Protein AF-A0A3M8DD47-F1 (afdb_monomer)

Radius of gyration: 40.88 Å; Cα contacts (8 Å, |Δi|>4): 1647; chains: 1; bounding box: 96×130×109 Å

Structure (mmCIF, N/CA/C/O backbone):
data_AF-A0A3M8DD47-F1
#
_entry.id   AF-A0A3M8DD47-F1
#
loop_
_atom_site.group_PDB
_atom_site.id
_atom_site.type_symbol
_atom_site.label_atom_id
_atom_site.label_alt_id
_atom_site.label_comp_id
_atom_site.label_asym_id
_atom_site.label_entity_id
_atom_site.label_seq_id
_atom_site.pdbx_PDB_ins_code
_atom_site.Cartn_x
_atom_site.Cartn_y
_atom_site.Cartn_z
_atom_site.occupancy
_atom_site.B_iso_or_equiv
_atom_site.auth_seq_id
_atom_site.auth_comp_id
_atom_site.auth_asym_id
_atom_site.auth_atom_id
_atom_site.pdbx_PDB_model_num
ATOM 1 N N . MET A 1 1 ? 7.805 18.759 -51.324 1.00 33.53 1 MET A N 1
ATOM 2 C CA . MET A 1 1 ? 8.280 20.092 -51.745 1.00 33.53 1 MET A CA 1
ATOM 3 C C . MET A 1 1 ? 7.848 21.099 -50.693 1.00 33.53 1 MET A C 1
ATOM 5 O O . MET A 1 1 ? 6.656 21.301 -50.543 1.00 33.53 1 MET A O 1
ATOM 9 N N . ILE A 1 2 ? 8.783 21.669 -49.933 1.00 36.12 2 ILE A N 1
ATOM 10 C CA . ILE A 1 2 ? 8.555 22.835 -49.061 1.00 36.12 2 ILE A CA 1
ATOM 11 C C . ILE A 1 2 ? 9.792 23.713 -49.254 1.00 36.12 2 ILE A C 1
ATOM 13 O O . ILE A 1 2 ? 10.904 23.186 -49.202 1.00 36.12 2 ILE A O 1
ATOM 17 N N . ASN A 1 3 ? 9.620 25.009 -49.526 1.00 52.56 3 ASN A N 1
ATOM 18 C CA . ASN A 1 3 ? 10.763 25.912 -49.688 1.00 52.56 3 ASN A CA 1
ATOM 19 C C . ASN A 1 3 ? 11.548 25.991 -48.362 1.00 52.56 3 ASN A C 1
ATOM 21 O O . ASN A 1 3 ? 10.943 25.994 -47.288 1.00 52.56 3 ASN A O 1
ATOM 25 N N . ASN A 1 4 ? 12.882 26.031 -48.416 1.00 62.16 4 ASN A N 1
ATOM 26 C CA . ASN A 1 4 ? 13.731 25.793 -47.240 1.00 62.16 4 ASN A CA 1
ATOM 27 C C . ASN A 1 4 ? 13.490 26.826 -46.113 1.00 62.16 4 ASN A C 1
ATOM 29 O O . ASN A 1 4 ? 13.631 26.506 -44.936 1.00 62.16 4 ASN A O 1
ATOM 33 N N . SER A 1 5 ? 13.033 28.034 -46.469 1.00 63.25 5 SER A N 1
ATOM 34 C CA . SER A 1 5 ? 12.582 29.060 -45.517 1.00 63.25 5 SER A CA 1
ATOM 35 C C . SER A 1 5 ? 11.346 28.623 -44.708 1.00 63.25 5 SER A C 1
ATOM 37 O O . SER A 1 5 ? 11.410 28.559 -43.480 1.00 63.25 5 SER A O 1
ATOM 39 N N . TYR A 1 6 ? 10.255 28.209 -45.371 1.00 74.81 6 TYR A N 1
ATOM 40 C CA . TYR A 1 6 ? 9.028 27.760 -44.694 1.00 74.81 6 TYR A CA 1
ATOM 41 C C . TYR A 1 6 ? 9.274 26.562 -43.772 1.00 74.81 6 TYR A C 1
ATOM 43 O O . TYR A 1 6 ? 8.704 26.491 -42.687 1.00 74.81 6 TYR A O 1
ATOM 51 N N . ARG A 1 7 ? 10.160 25.630 -44.156 1.00 79.50 7 ARG A N 1
ATOM 52 C CA . ARG A 1 7 ? 10.502 24.483 -43.298 1.00 79.50 7 ARG A CA 1
ATOM 53 C C . ARG A 1 7 ? 11.167 24.926 -41.989 1.00 79.50 7 ARG A C 1
ATOM 55 O O . ARG A 1 7 ? 10.826 24.388 -40.939 1.00 79.50 7 ARG A O 1
ATOM 62 N N . LYS A 1 8 ? 12.061 25.921 -42.038 1.00 80.62 8 LYS A N 1
ATOM 63 C CA . LYS A 1 8 ? 12.695 26.504 -40.843 1.00 80.62 8 LYS A CA 1
ATOM 64 C C . LYS A 1 8 ? 11.683 27.272 -39.980 1.00 80.62 8 LYS A C 1
ATOM 66 O O . LYS A 1 8 ? 11.722 27.137 -38.763 1.00 80.62 8 LYS A O 1
ATOM 71 N N . GLN A 1 9 ? 10.736 27.990 -40.590 1.00 84.00 9 GLN A N 1
ATOM 72 C CA . GLN A 1 9 ? 9.649 28.680 -39.875 1.00 84.00 9 GLN A CA 1
ATOM 73 C C . GLN A 1 9 ? 8.707 27.702 -39.149 1.00 84.00 9 GLN A C 1
ATOM 75 O O . GLN A 1 9 ? 8.463 27.863 -37.956 1.00 84.00 9 GLN A O 1
ATOM 80 N N . VAL A 1 10 ? 8.233 26.651 -39.831 1.00 86.69 10 VAL A N 1
ATOM 81 C CA . VAL A 1 10 ? 7.378 25.608 -39.230 1.00 86.69 10 VAL A CA 1
ATOM 82 C C . VAL A 1 10 ? 8.098 24.891 -38.086 1.00 86.69 10 VAL A C 1
ATOM 84 O O . VAL A 1 10 ? 7.497 24.635 -37.047 1.00 86.69 10 VAL A O 1
ATOM 87 N N . VAL A 1 11 ? 9.397 24.612 -38.231 1.00 88.69 11 VAL A N 1
ATOM 88 C CA . VAL A 1 11 ? 10.191 24.010 -37.152 1.00 88.69 11 VAL A CA 1
ATOM 89 C C . VAL A 1 11 ? 10.391 24.954 -35.970 1.00 88.69 11 VAL A C 1
ATOM 91 O O . VAL A 1 11 ? 10.273 24.506 -34.834 1.00 88.69 11 VAL A O 1
ATOM 94 N N . ALA A 1 12 ? 10.657 26.241 -36.203 1.00 86.75 12 ALA A N 1
ATOM 95 C CA . ALA A 1 12 ? 10.761 27.218 -35.122 1.00 86.75 12 ALA A CA 1
ATOM 96 C C . ALA A 1 12 ? 9.442 27.325 -34.335 1.00 86.75 12 ALA A C 1
ATOM 98 O O . ALA A 1 12 ? 9.468 27.372 -33.107 1.00 86.75 12 ALA A O 1
ATOM 99 N N . LEU A 1 13 ? 8.296 27.274 -35.026 1.00 89.94 13 LEU A N 1
ATOM 100 C CA . LEU A 1 13 ? 6.970 27.255 -34.405 1.00 89.94 13 LEU A CA 1
ATOM 101 C C . LEU A 1 13 ? 6.729 25.963 -33.606 1.00 89.94 13 LEU A C 1
ATOM 103 O O . LEU A 1 13 ? 6.280 26.040 -32.467 1.00 89.94 13 LEU A O 1
ATOM 107 N N . LEU A 1 14 ? 7.086 24.789 -34.142 1.00 89.94 14 LEU A N 1
ATOM 108 C CA . LEU A 1 14 ? 7.002 23.515 -33.409 1.00 89.94 14 LEU A CA 1
ATOM 109 C C . LEU A 1 14 ? 7.911 23.493 -32.169 1.00 89.94 14 LEU A C 1
ATOM 111 O O . LEU A 1 14 ? 7.486 23.039 -31.111 1.00 89.94 14 LEU A O 1
ATOM 115 N N . ALA A 1 15 ? 9.138 24.008 -32.271 1.00 90.19 15 ALA A N 1
ATOM 116 C CA . ALA A 1 15 ? 10.050 24.110 -31.135 1.00 90.19 15 ALA A CA 1
ATOM 117 C C . ALA A 1 15 ? 9.512 25.073 -30.062 1.00 90.19 15 ALA A C 1
ATOM 119 O O . ALA A 1 15 ? 9.506 24.734 -28.882 1.00 90.19 15 ALA A O 1
ATOM 120 N N . LEU A 1 16 ? 8.990 26.237 -30.467 1.00 92.38 16 LEU A N 1
ATOM 121 C CA . LEU A 1 16 ? 8.336 27.186 -29.564 1.00 92.38 16 LEU A CA 1
ATOM 122 C C . LEU A 1 16 ? 7.110 26.563 -28.876 1.00 92.38 16 LEU A C 1
ATOM 124 O O . LEU A 1 16 ? 6.945 26.719 -27.671 1.00 92.38 16 LEU A O 1
ATOM 128 N N . LEU A 1 17 ? 6.288 25.815 -29.615 1.00 92.06 17 LEU A N 1
ATOM 129 C CA . LEU A 1 17 ? 5.119 25.114 -29.083 1.00 92.06 17 LEU A CA 1
ATOM 130 C C . LEU A 1 17 ? 5.512 24.053 -28.042 1.00 92.06 17 LEU A C 1
ATOM 132 O O . LEU A 1 17 ? 4.901 24.008 -26.980 1.00 92.06 17 LEU A O 1
ATOM 136 N N . LEU A 1 18 ? 6.564 23.262 -28.282 1.00 92.75 18 LEU A N 1
ATOM 137 C CA . LEU A 1 18 ? 7.084 22.303 -27.295 1.00 92.75 18 LEU A CA 1
ATOM 138 C C . LEU A 1 18 ? 7.678 22.994 -26.051 1.00 92.75 18 LEU A C 1
ATOM 140 O O . LEU A 1 18 ? 7.532 22.476 -24.946 1.00 92.75 18 LEU A O 1
ATOM 144 N N . ILE A 1 19 ? 8.295 24.174 -26.198 1.00 92.19 19 ILE A N 1
ATOM 145 C CA . ILE A 1 19 ? 8.774 24.987 -25.063 1.00 92.19 19 ILE A CA 1
ATOM 146 C C . ILE A 1 19 ? 7.594 25.519 -24.236 1.00 92.19 19 ILE A C 1
ATOM 148 O O . ILE A 1 19 ? 7.592 25.384 -23.014 1.00 92.19 19 ILE A O 1
ATOM 152 N N . VAL A 1 20 ? 6.567 26.082 -24.882 1.00 92.12 20 VAL A N 1
ATOM 153 C CA . VAL A 1 20 ? 5.368 26.605 -24.202 1.00 92.12 20 VAL A CA 1
ATOM 154 C C . VAL A 1 20 ? 4.580 25.482 -23.524 1.00 92.12 20 VAL A C 1
ATOM 156 O O . VAL A 1 20 ? 4.167 25.648 -22.376 1.00 92.12 20 VAL A O 1
ATOM 159 N N . LEU A 1 21 ? 4.426 24.324 -24.176 1.00 90.69 21 LEU A N 1
ATOM 160 C CA . LEU A 1 21 ? 3.847 23.121 -23.568 1.00 90.69 21 LEU A CA 1
ATOM 161 C C . LEU A 1 21 ? 4.678 22.634 -22.375 1.00 90.69 21 LEU A C 1
ATOM 163 O O . LEU A 1 21 ? 4.106 22.341 -21.334 1.00 90.69 21 LEU A O 1
ATOM 167 N N . GLY A 1 22 ? 6.010 22.628 -22.469 1.00 88.88 22 GLY A N 1
ATOM 168 C CA . GLY A 1 22 ? 6.880 22.252 -21.353 1.00 88.88 22 GLY A CA 1
ATOM 169 C C . GLY A 1 22 ? 6.760 23.179 -20.139 1.00 88.88 22 GLY A C 1
ATOM 170 O O . GLY A 1 22 ? 6.623 22.705 -19.014 1.00 88.88 22 GLY A O 1
ATOM 171 N N . ILE A 1 23 ? 6.755 24.499 -20.354 1.00 88.31 23 ILE A N 1
ATOM 172 C CA . ILE A 1 23 ? 6.635 25.507 -19.284 1.00 88.31 23 ILE A CA 1
ATOM 173 C C . ILE A 1 23 ? 5.246 25.461 -18.627 1.00 88.31 23 ILE A C 1
ATOM 175 O O . ILE A 1 23 ? 5.124 25.533 -17.400 1.00 88.31 23 ILE A O 1
ATOM 179 N N . THR A 1 24 ? 4.186 25.319 -19.427 1.00 88.50 24 THR A N 1
ATOM 180 C CA . THR A 1 24 ? 2.813 25.203 -18.912 1.00 88.50 24 THR A CA 1
ATOM 181 C C . THR A 1 24 ? 2.582 23.871 -18.197 1.00 88.50 24 THR A C 1
ATOM 183 O O . THR A 1 24 ? 2.010 23.879 -17.109 1.00 88.50 24 THR A O 1
ATOM 186 N N . ALA A 1 25 ? 3.100 22.755 -18.718 1.00 87.31 25 ALA A N 1
ATOM 187 C CA . ALA A 1 25 ? 3.030 21.446 -18.071 1.00 87.31 25 ALA A CA 1
ATOM 188 C C . ALA A 1 25 ? 3.824 21.394 -16.760 1.00 87.31 25 ALA A C 1
ATOM 190 O O . ALA A 1 25 ? 3.268 20.993 -15.746 1.00 87.31 25 ALA A O 1
ATOM 191 N N . TYR A 1 26 ? 5.063 21.896 -16.714 1.00 82.62 26 TYR A N 1
ATOM 192 C CA . TYR A 1 26 ? 5.815 22.045 -15.455 1.00 82.62 26 TYR A CA 1
ATOM 193 C C . TYR A 1 26 ? 4.997 22.809 -14.392 1.00 82.62 26 TYR A C 1
ATOM 195 O O . TYR A 1 26 ? 4.944 22.443 -13.215 1.00 82.62 26 TYR A O 1
ATOM 203 N N . SER A 1 27 ? 4.257 23.830 -14.829 1.00 80.06 27 SER A N 1
ATOM 204 C CA . SER A 1 27 ? 3.396 24.629 -13.956 1.00 80.06 27 SER A CA 1
ATOM 205 C C . SER A 1 27 ? 2.097 23.920 -13.533 1.00 80.06 27 SER A C 1
ATOM 207 O O . SER A 1 27 ? 1.600 24.232 -12.451 1.00 80.06 27 SER A O 1
ATOM 209 N N . LYS A 1 28 ? 1.559 22.977 -14.329 1.00 82.38 28 LYS A N 1
ATOM 210 C CA . LYS A 1 28 ? 0.206 22.392 -14.167 1.00 82.38 28 LYS A CA 1
ATOM 211 C C . LYS A 1 28 ? 0.112 20.882 -13.910 1.00 82.38 28 LYS A C 1
ATOM 213 O O . LYS A 1 28 ? -0.930 20.449 -13.437 1.00 82.38 28 LYS A O 1
ATOM 218 N N . VAL A 1 29 ? 1.131 20.084 -14.219 1.00 82.44 29 VAL A N 1
ATOM 219 C CA . VAL A 1 29 ? 1.115 18.627 -13.994 1.00 82.44 29 VAL A CA 1
ATOM 220 C C . VAL A 1 29 ? 1.013 18.340 -12.491 1.00 82.44 29 VAL A C 1
ATOM 222 O O . VAL A 1 29 ? 1.758 18.922 -11.689 1.00 82.44 29 VAL A O 1
ATOM 225 N N . ALA A 1 30 ? 0.064 17.479 -12.117 1.00 75.19 30 ALA A N 1
ATOM 226 C CA . ALA A 1 30 ? -0.076 16.950 -10.762 1.00 75.19 30 ALA A CA 1
ATOM 227 C C . ALA A 1 30 ? 1.139 16.077 -10.412 1.00 75.19 30 ALA A C 1
ATOM 229 O O . ALA A 1 30 ? 1.758 15.491 -11.299 1.00 75.19 30 ALA A O 1
ATOM 230 N N . VAL A 1 31 ? 1.519 16.032 -9.136 1.00 74.94 31 VAL A N 1
ATOM 231 C CA . VAL A 1 31 ? 2.712 15.306 -8.674 1.00 74.94 31 VAL A CA 1
ATOM 232 C C . VAL A 1 31 ? 2.300 14.397 -7.531 1.00 74.94 31 VAL A C 1
ATOM 234 O O . VAL A 1 31 ? 1.967 14.888 -6.452 1.00 74.94 31 VAL A O 1
ATOM 237 N N . GLU A 1 32 ? 2.331 13.097 -7.793 1.00 70.19 32 GLU A N 1
ATOM 238 C CA . GLU A 1 32 ? 1.714 12.059 -6.968 1.00 70.19 32 GLU A CA 1
ATOM 239 C C . GLU A 1 32 ? 2.739 11.026 -6.495 1.00 70.19 32 GLU A C 1
ATOM 241 O O . GLU A 1 32 ? 3.833 10.887 -7.044 1.00 70.19 32 GLU A O 1
ATOM 246 N N . VAL A 1 33 ? 2.377 10.324 -5.423 1.00 60.78 33 VAL A N 1
ATOM 247 C CA . VAL A 1 33 ? 3.241 9.367 -4.719 1.00 60.78 33 VAL A CA 1
ATOM 248 C C . VAL A 1 33 ? 3.072 7.964 -5.305 1.00 60.78 33 VAL A C 1
ATOM 250 O O . VAL A 1 33 ? 4.035 7.361 -5.777 1.00 60.78 33 VAL A O 1
ATOM 253 N N . TYR A 1 34 ? 1.830 7.494 -5.363 1.00 59.38 34 TYR A N 1
ATOM 254 C CA . TYR A 1 34 ? 1.408 6.310 -6.104 1.00 59.38 34 TYR A CA 1
ATOM 255 C C . TYR A 1 34 ? 0.437 6.773 -7.201 1.00 59.38 34 TYR A C 1
ATOM 257 O O . TYR A 1 34 ? -0.247 7.773 -6.977 1.00 59.38 34 TYR A O 1
ATOM 265 N N . PRO A 1 35 ? 0.372 6.114 -8.374 1.00 58.75 35 PRO A N 1
ATOM 266 C CA 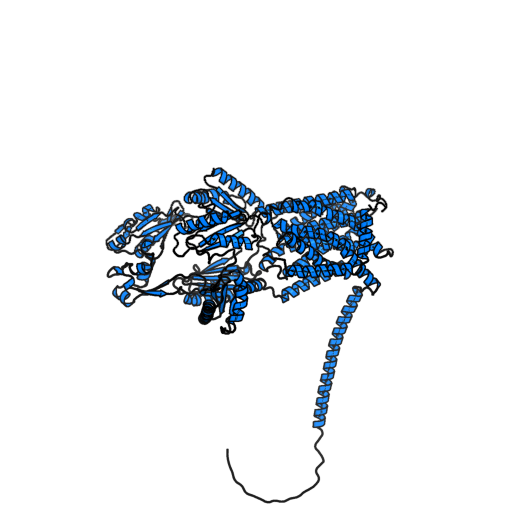. PRO A 1 35 ? -0.762 6.309 -9.271 1.00 58.75 35 PRO A CA 1
ATOM 267 C C . PRO A 1 35 ? -2.036 5.829 -8.570 1.00 58.75 35 PRO A C 1
ATOM 269 O O . PRO A 1 35 ? -1.993 4.819 -7.863 1.00 58.75 35 PRO A O 1
ATOM 272 N N . ASP A 1 36 ? -3.153 6.519 -8.778 1.00 56.50 36 ASP A N 1
ATOM 273 C CA . ASP A 1 36 ? -4.443 6.064 -8.261 1.00 56.50 36 ASP A CA 1
ATOM 274 C C . ASP A 1 36 ? -4.846 4.746 -8.945 1.00 56.50 36 ASP A C 1
ATOM 276 O O . ASP A 1 36 ? -4.889 4.652 -10.175 1.00 56.50 36 ASP A O 1
ATOM 280 N N . TYR A 1 37 ? -5.100 3.700 -8.152 1.00 59.66 37 TYR A N 1
ATOM 281 C CA . TYR A 1 37 ? -5.539 2.402 -8.659 1.00 59.66 37 TYR A CA 1
ATOM 282 C C . TYR A 1 37 ? -6.743 1.872 -7.874 1.00 59.66 37 TYR A C 1
ATOM 284 O O . TYR A 1 37 ? -6.684 1.514 -6.695 1.00 59.66 37 TYR A O 1
ATOM 292 N N . GLU A 1 38 ? -7.867 1.787 -8.582 1.00 56.56 38 GLU A N 1
ATOM 293 C CA . GLU A 1 38 ? -9.158 1.354 -8.060 1.00 56.56 38 GLU A CA 1
ATOM 294 C C . GLU A 1 38 ? -9.173 -0.144 -7.684 1.00 56.56 38 GLU A C 1
ATOM 296 O O . GLU A 1 38 ? -9.611 -1.000 -8.458 1.00 56.56 38 GLU A O 1
ATOM 301 N N . LEU A 1 39 ? -8.792 -0.493 -6.446 1.00 61.62 39 LEU A N 1
ATOM 302 C CA . LEU A 1 39 ? -9.168 -1.805 -5.904 1.00 61.62 39 LEU A CA 1
ATOM 303 C C . LEU A 1 39 ? -10.699 -1.912 -5.854 1.00 61.62 39 LEU A C 1
ATOM 305 O O . LEU A 1 39 ? -11.404 -1.025 -5.361 1.00 61.62 39 LEU A O 1
ATOM 309 N N . SER A 1 40 ? -11.217 -3.019 -6.377 1.00 72.62 40 SER A N 1
ATOM 310 C CA . SER A 1 40 ? -12.655 -3.298 -6.476 1.00 72.62 40 SER A CA 1
ATOM 311 C C . SER A 1 40 ? -13.158 -4.098 -5.267 1.00 72.62 40 SER A C 1
ATOM 313 O O . SER A 1 40 ? -13.950 -5.026 -5.410 1.00 72.62 40 SER A O 1
ATOM 315 N N . THR A 1 41 ? -12.662 -3.778 -4.069 1.00 81.62 41 THR A N 1
ATOM 316 C CA . THR A 1 41 ? -13.031 -4.461 -2.821 1.00 81.62 41 THR A CA 1
ATOM 317 C C . THR A 1 41 ? -14.111 -3.668 -2.084 1.00 81.62 41 THR A C 1
ATOM 319 O O . THR A 1 41 ? -14.035 -2.445 -1.981 1.00 81.62 41 THR A O 1
ATOM 322 N N . TYR A 1 42 ? -15.108 -4.354 -1.527 1.00 86.88 42 TYR A N 1
ATOM 323 C CA . TYR A 1 42 ? -16.236 -3.759 -0.808 1.00 86.88 42 TYR A CA 1
ATOM 324 C C . TYR A 1 42 ? -16.487 -4.510 0.500 1.00 86.88 42 TYR A C 1
ATOM 326 O O . TYR A 1 42 ? -16.353 -5.731 0.557 1.00 86.88 42 TYR A O 1
ATOM 334 N N . GLN A 1 43 ? -16.864 -3.788 1.554 1.00 89.56 43 GLN A N 1
ATOM 335 C CA . GLN A 1 43 ? -17.278 -4.366 2.832 1.00 89.56 43 GLN A CA 1
ATOM 336 C C . GLN A 1 43 ? -18.757 -4.064 3.053 1.00 89.56 43 GLN A C 1
ATOM 338 O O . GLN A 1 43 ? -19.171 -2.907 2.996 1.00 89.56 43 GLN A O 1
ATOM 343 N N . ILE A 1 44 ? -19.538 -5.108 3.306 1.00 92.06 44 ILE A N 1
ATOM 344 C CA . ILE A 1 44 ? -20.984 -5.078 3.514 1.00 92.06 44 ILE A CA 1
ATOM 345 C C . ILE A 1 44 ? -21.239 -5.619 4.922 1.00 92.06 44 ILE A C 1
ATOM 347 O O . ILE A 1 44 ? -20.665 -6.637 5.307 1.00 92.06 44 ILE A O 1
ATOM 351 N N . SER A 1 45 ? -22.073 -4.951 5.708 1.00 91.69 45 SER A N 1
ATOM 352 C CA . SER A 1 45 ? -22.414 -5.352 7.071 1.00 91.69 45 SER A CA 1
ATOM 353 C C . SER A 1 45 ? -23.915 -5.257 7.317 1.00 91.69 45 SER A C 1
ATOM 355 O O . SER A 1 45 ? -24.548 -4.265 6.967 1.00 91.69 45 SER A O 1
ATOM 357 N N . ALA A 1 46 ? -24.479 -6.288 7.941 1.00 91.00 46 ALA A N 1
ATOM 358 C CA . ALA A 1 46 ? -25.867 -6.333 8.378 1.00 91.00 46 ALA A CA 1
ATOM 359 C C . ALA A 1 46 ? -25.925 -6.584 9.890 1.00 91.00 46 ALA A C 1
ATOM 361 O O . ALA A 1 46 ? -25.292 -7.514 10.400 1.00 91.00 46 ALA A O 1
ATOM 362 N N . SER A 1 47 ? -26.688 -5.766 10.614 1.00 85.38 47 SER A N 1
ATOM 363 C CA . SER A 1 47 ? -27.032 -6.045 12.013 1.00 85.38 47 SER A CA 1
ATOM 364 C C . SER A 1 47 ? -28.112 -7.129 12.081 1.00 85.38 47 SER A C 1
ATOM 366 O O . SER A 1 47 ? -29.128 -7.031 11.404 1.00 85.38 47 SER A O 1
ATOM 368 N N . ALA A 1 48 ? -27.893 -8.155 12.905 1.00 77.06 48 ALA A N 1
ATOM 369 C CA . ALA A 1 48 ? -28.762 -9.326 13.065 1.00 77.06 48 ALA A CA 1
ATOM 370 C C . ALA A 1 48 ? -29.295 -9.417 14.510 1.00 77.06 48 ALA A C 1
ATOM 372 O O . ALA A 1 48 ? -29.207 -10.453 15.169 1.00 77.06 48 ALA A O 1
ATOM 373 N N . SER A 1 49 ? -29.757 -8.283 15.042 1.00 75.75 49 SER A N 1
ATOM 374 C CA . SER A 1 49 ? -30.079 -8.069 16.458 1.00 75.75 49 SER A CA 1
ATOM 375 C C . SER A 1 49 ? -30.999 -9.152 17.036 1.00 75.75 49 SER A C 1
ATOM 377 O O . SER A 1 49 ? -32.162 -9.258 16.661 1.00 75.75 49 SER A O 1
ATOM 379 N N . GLY A 1 50 ? -30.484 -9.935 17.989 1.00 72.75 50 GLY A N 1
ATOM 380 C CA . GLY A 1 50 ? -31.234 -10.999 18.667 1.00 72.75 50 GLY A CA 1
ATOM 381 C C . GLY A 1 50 ? -31.229 -12.369 17.978 1.00 72.75 50 GLY A C 1
ATOM 382 O O . GLY A 1 50 ? -31.805 -13.295 18.537 1.00 72.75 50 GLY A O 1
ATOM 383 N N . MET A 1 51 ? -30.569 -12.524 16.825 1.00 79.31 51 MET A N 1
ATOM 384 C CA . MET A 1 51 ? -30.397 -13.823 16.160 1.00 79.31 51 MET A CA 1
ATOM 385 C C . MET A 1 51 ? -29.156 -14.564 16.673 1.00 79.31 51 MET A C 1
ATOM 387 O O . MET A 1 51 ? -28.112 -13.954 16.934 1.00 79.31 51 MET A O 1
ATOM 391 N N . THR A 1 52 ? -29.259 -15.892 16.758 1.00 81.44 52 THR A N 1
ATOM 392 C CA . THR A 1 52 ? -28.100 -16.793 16.910 1.00 81.44 52 THR A CA 1
ATOM 393 C C . THR A 1 52 ? -27.182 -16.735 15.679 1.00 81.44 52 THR A C 1
ATOM 395 O O . THR A 1 52 ? -27.590 -16.243 14.624 1.00 81.44 52 THR A O 1
ATOM 398 N N . THR A 1 53 ? -25.940 -17.229 15.772 1.00 84.69 53 THR A N 1
ATOM 399 C CA . THR A 1 53 ? -25.029 -17.278 14.608 1.00 84.69 53 THR A CA 1
ATOM 400 C C . THR A 1 53 ? -25.623 -18.139 13.488 1.00 84.69 53 THR A C 1
ATOM 402 O O . THR A 1 53 ? -25.536 -17.782 12.318 1.00 84.69 53 THR A O 1
ATOM 405 N N . GLU A 1 54 ? -26.261 -19.250 13.849 1.00 85.50 54 GLU A N 1
ATOM 406 C CA . GLU A 1 54 ? -26.930 -20.201 12.961 1.00 85.50 54 GLU A CA 1
ATOM 407 C C . GLU A 1 54 ? -28.060 -19.523 12.175 1.00 85.50 54 GLU A C 1
ATOM 409 O O . GLU A 1 54 ? -28.096 -19.581 10.946 1.00 85.50 54 GLU A O 1
ATOM 414 N N . GLU A 1 55 ? -28.953 -18.817 12.875 1.00 86.56 55 GLU A N 1
ATOM 415 C CA . GLU A 1 55 ? -30.048 -18.074 12.249 1.00 86.56 55 GLU A CA 1
ATOM 416 C C . GLU A 1 55 ? -29.557 -16.884 11.429 1.00 86.56 55 GLU A C 1
ATOM 418 O O . GLU A 1 55 ? -30.107 -16.617 10.364 1.00 86.56 55 GLU A O 1
ATOM 423 N N . ALA A 1 56 ? -28.533 -16.169 11.900 1.00 88.88 56 ALA A N 1
ATOM 424 C CA . ALA A 1 56 ? -27.920 -15.089 11.139 1.00 88.88 56 ALA A CA 1
ATOM 425 C C . ALA A 1 56 ? -27.257 -15.627 9.859 1.00 88.88 56 ALA A C 1
ATOM 427 O O . ALA A 1 56 ? -27.322 -14.968 8.820 1.00 88.88 56 ALA A O 1
ATOM 428 N N . GLU A 1 57 ? -26.683 -16.836 9.882 1.00 89.31 57 GLU A N 1
ATOM 429 C CA . GLU A 1 57 ? -26.119 -17.460 8.684 1.00 89.31 57 GLU A CA 1
ATOM 430 C C . GLU A 1 57 ? -27.224 -17.855 7.695 1.00 89.31 57 GLU A C 1
ATOM 432 O O . GLU A 1 57 ? -27.155 -17.512 6.515 1.00 89.31 57 GLU A O 1
ATOM 437 N N . GLU A 1 58 ? -28.260 -18.549 8.169 1.00 90.94 58 GLU A N 1
ATOM 438 C CA . GLU A 1 58 ? -29.341 -19.063 7.323 1.00 90.94 58 GLU A CA 1
ATOM 439 C C . GLU A 1 58 ? -30.255 -17.958 6.775 1.00 90.94 58 GLU A C 1
ATOM 441 O O . GLU A 1 58 ? -30.586 -17.965 5.590 1.00 90.94 58 GLU A O 1
ATOM 446 N N . LYS A 1 59 ? -30.651 -16.996 7.617 1.00 90.06 59 LYS A N 1
ATOM 447 C CA . LYS A 1 59 ? -31.668 -15.983 7.288 1.00 90.06 59 LYS A CA 1
ATOM 448 C C . LYS A 1 59 ? -31.081 -14.702 6.693 1.00 90.06 59 LYS A C 1
ATOM 450 O O . LYS A 1 59 ? -31.821 -13.949 6.063 1.00 90.06 59 LYS A O 1
ATOM 455 N N . ILE A 1 60 ? -29.786 -14.430 6.900 1.00 91.31 60 ILE A N 1
ATOM 456 C CA . ILE A 1 60 ? -29.124 -13.212 6.406 1.00 91.31 60 ILE A CA 1
ATOM 457 C C . ILE A 1 60 ? -27.894 -13.539 5.559 1.00 91.31 60 ILE A C 1
ATOM 459 O O . ILE A 1 60 ? -27.847 -13.138 4.398 1.00 91.31 60 ILE A O 1
ATOM 463 N N . ALA A 1 61 ? -26.906 -14.258 6.096 1.00 92.25 61 ALA A N 1
ATOM 464 C CA . ALA A 1 61 ? -25.607 -14.389 5.441 1.00 92.25 61 ALA A CA 1
ATOM 465 C C . ALA A 1 61 ? -25.670 -15.164 4.120 1.00 92.25 61 ALA A C 1
ATOM 467 O O . ALA A 1 61 ? -25.094 -14.704 3.141 1.00 92.25 61 ALA A O 1
ATOM 468 N N . ARG A 1 62 ? -26.396 -16.288 4.053 1.00 92.56 62 ARG A N 1
ATOM 469 C CA . ARG A 1 62 ? -26.546 -17.075 2.816 1.00 92.56 62 ARG A CA 1
ATOM 470 C C . ARG A 1 62 ? -27.372 -16.355 1.741 1.00 92.56 62 ARG A C 1
ATOM 472 O O . ARG A 1 62 ? -26.850 -16.217 0.638 1.00 92.56 62 ARG A O 1
ATOM 479 N N . PRO A 1 63 ? -28.577 -15.808 2.015 1.00 91.75 63 PRO A N 1
ATOM 480 C CA . PRO A 1 63 ? -29.298 -15.024 1.011 1.00 91.75 63 PRO A CA 1
ATOM 481 C C . PRO A 1 63 ? -28.500 -13.808 0.521 1.00 91.75 63 PRO A C 1
ATOM 483 O O . PRO A 1 63 ? -28.564 -13.472 -0.659 1.00 91.75 63 PRO A O 1
ATOM 486 N N . LEU A 1 64 ? -27.716 -13.170 1.398 1.00 91.19 64 LEU A N 1
ATOM 487 C CA . LEU A 1 64 ? -26.853 -12.044 1.042 1.00 91.19 64 LEU A CA 1
ATOM 488 C C . LEU A 1 64 ? -25.617 -12.485 0.234 1.00 91.19 64 LEU A C 1
ATOM 490 O O . LEU A 1 64 ? -25.296 -11.836 -0.758 1.00 91.19 64 LEU A O 1
ATOM 494 N N . GLU A 1 65 ? -24.972 -13.604 0.586 1.00 91.88 65 GLU A N 1
ATOM 495 C CA . GLU A 1 65 ? -23.927 -14.253 -0.224 1.00 91.88 65 GLU A CA 1
ATOM 496 C C . GLU A 1 65 ? -24.437 -14.561 -1.631 1.00 91.88 65 GLU A C 1
ATOM 498 O O . GLU A 1 65 ? -23.767 -14.228 -2.603 1.00 91.88 65 GLU A O 1
ATOM 503 N N . ASP A 1 66 ? -25.618 -15.167 -1.750 1.00 90.06 66 ASP A N 1
ATOM 504 C CA . ASP A 1 66 ? -26.191 -15.572 -3.031 1.00 90.06 66 ASP A CA 1
ATOM 505 C C . ASP A 1 66 ? -26.600 -14.351 -3.873 1.00 90.06 66 ASP A C 1
ATOM 507 O O . ASP A 1 66 ? -26.276 -14.292 -5.060 1.00 90.06 66 ASP A O 1
ATOM 511 N N . LYS A 1 67 ? -27.210 -13.322 -3.262 1.00 88.94 67 LYS A N 1
ATOM 512 C CA . LYS A 1 67 ? -27.539 -12.047 -3.936 1.00 88.94 67 LYS A CA 1
ATOM 513 C C . LYS A 1 67 ? -26.309 -11.261 -4.376 1.00 88.94 67 LYS A C 1
ATOM 515 O O . LYS A 1 67 ? -26.366 -10.576 -5.395 1.00 88.94 67 LYS A O 1
ATOM 520 N N . VAL A 1 68 ? -25.201 -11.370 -3.647 1.00 89.19 68 VAL A N 1
ATOM 521 C CA . VAL A 1 68 ? -23.902 -10.839 -4.072 1.00 89.19 68 VAL A CA 1
ATOM 522 C C . VAL A 1 68 ? -23.301 -11.717 -5.175 1.00 89.19 68 VAL A C 1
ATOM 524 O O . VAL A 1 68 ? -22.791 -11.179 -6.148 1.00 89.19 68 VAL A O 1
ATOM 527 N N . ARG A 1 69 ? -23.409 -13.050 -5.103 1.00 88.50 69 ARG A N 1
ATOM 528 C CA . ARG A 1 69 ? -22.882 -13.981 -6.123 1.00 88.50 69 ARG A CA 1
ATOM 529 C C . ARG A 1 69 ? -23.648 -13.930 -7.458 1.00 88.50 69 ARG A C 1
ATOM 531 O O . ARG A 1 69 ? -23.114 -14.376 -8.469 1.00 88.50 69 ARG A O 1
ATOM 538 N N . GLU A 1 70 ? -24.847 -13.338 -7.493 1.00 87.44 70 GLU A N 1
ATOM 539 C CA . GLU A 1 70 ? -25.531 -12.921 -8.734 1.00 87.44 70 GLU A CA 1
ATOM 540 C C . GLU A 1 70 ? -24.767 -11.831 -9.519 1.00 87.44 70 GLU A C 1
ATOM 542 O O . GLU A 1 70 ? -25.027 -11.650 -10.710 1.00 87.44 70 GLU A O 1
ATOM 547 N N . LEU A 1 71 ? -23.847 -11.090 -8.885 1.00 84.38 71 LEU A N 1
ATOM 548 C CA . LEU A 1 71 ? -23.076 -10.027 -9.535 1.00 84.38 71 LEU A CA 1
ATOM 549 C C . LEU A 1 71 ? -22.002 -10.593 -10.469 1.00 84.38 71 LEU A C 1
ATOM 551 O O . LEU A 1 71 ? -21.169 -11.423 -10.095 1.00 84.38 71 LEU A O 1
ATOM 555 N N . GLY A 1 72 ? -21.972 -10.072 -11.695 1.00 78.44 72 GLY A N 1
ATOM 556 C CA . GLY A 1 72 ? -20.879 -10.329 -12.624 1.00 78.44 72 GLY A CA 1
ATOM 557 C C . GLY A 1 72 ? -19.582 -9.662 -12.157 1.00 78.44 72 GLY A C 1
ATOM 558 O O . GLY A 1 72 ? -19.594 -8.583 -11.576 1.00 78.44 72 GLY A O 1
ATOM 559 N N . GLY A 1 73 ? -18.439 -10.284 -12.451 1.00 76.75 73 GLY A N 1
ATOM 560 C CA . GLY A 1 73 ? -17.133 -9.658 -12.210 1.00 76.75 73 GLY A CA 1
ATOM 561 C C . GLY A 1 73 ? -16.580 -9.794 -10.789 1.00 76.75 73 GLY A C 1
ATOM 562 O O . GLY A 1 73 ? -15.594 -9.135 -10.474 1.00 76.75 73 GLY A O 1
ATOM 563 N N . LEU A 1 74 ? -17.141 -10.666 -9.947 1.00 82.62 74 LEU A N 1
ATOM 564 C CA . LEU A 1 74 ? -16.520 -11.027 -8.670 1.00 82.62 74 LEU A CA 1
ATOM 565 C C . LEU A 1 74 ? -15.307 -11.958 -8.847 1.00 82.62 74 LEU A C 1
ATOM 567 O O . LEU A 1 74 ? -15.202 -12.707 -9.824 1.00 82.62 74 LEU A O 1
ATOM 571 N N . GLU A 1 75 ? -14.381 -11.880 -7.892 1.00 80.62 75 GLU A N 1
ATOM 572 C CA . GLU A 1 75 ? -13.174 -12.708 -7.788 1.00 80.62 75 GLU A CA 1
ATOM 573 C C . GLU A 1 75 ? -13.202 -13.622 -6.552 1.00 80.62 75 GLU A C 1
ATOM 575 O O . GLU A 1 75 ? -12.719 -14.753 -6.649 1.00 80.62 75 GLU A O 1
ATOM 580 N N . LYS A 1 76 ? -13.736 -13.118 -5.422 1.00 86.50 76 LYS A N 1
ATOM 581 C CA . LYS A 1 76 ? -13.800 -13.795 -4.113 1.00 86.50 76 LYS A CA 1
ATOM 582 C C . LYS A 1 76 ? -14.838 -13.152 -3.176 1.00 86.50 76 LYS A C 1
ATOM 584 O O . LYS A 1 76 ? -14.928 -11.923 -3.118 1.00 86.50 76 LYS A O 1
ATOM 589 N N . ILE A 1 77 ? -15.577 -13.953 -2.408 1.00 91.19 77 ILE A N 1
ATOM 590 C CA . ILE A 1 77 ? -16.482 -13.513 -1.329 1.00 91.19 77 ILE A CA 1
ATOM 591 C C . ILE A 1 77 ? -16.049 -14.166 -0.009 1.00 91.19 77 ILE A C 1
ATOM 593 O O . ILE A 1 77 ? -16.060 -15.389 0.114 1.00 91.19 77 ILE A O 1
ATOM 597 N N . THR A 1 78 ? -15.728 -13.364 1.006 1.00 91.69 78 THR A N 1
ATOM 598 C CA . THR A 1 78 ? -15.444 -13.840 2.371 1.00 91.69 78 THR A CA 1
ATOM 599 C C . THR A 1 78 ? -16.512 -13.333 3.332 1.00 91.69 78 THR A C 1
ATOM 601 O O . THR A 1 78 ? -16.712 -12.127 3.450 1.00 91.69 78 THR A O 1
ATOM 604 N N . THR A 1 79 ? -17.158 -14.234 4.063 1.00 94.31 79 THR A N 1
ATOM 605 C CA . THR A 1 79 ? -18.216 -1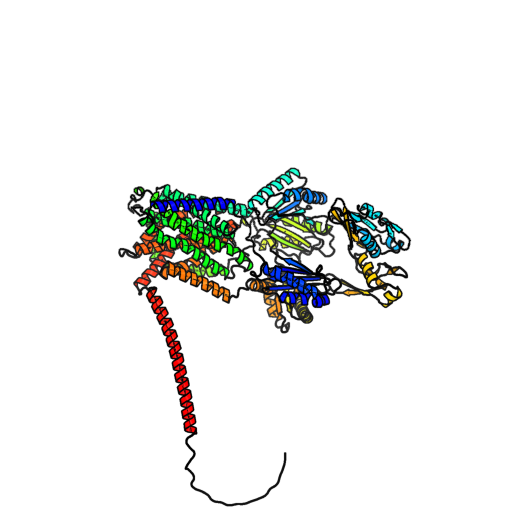3.919 5.031 1.00 94.31 79 THR A CA 1
ATOM 606 C C . THR A 1 79 ? -17.747 -14.232 6.446 1.00 94.31 79 THR A C 1
ATOM 608 O O . THR A 1 79 ? -17.108 -15.256 6.682 1.00 94.31 79 THR A O 1
ATOM 611 N N . ILE A 1 80 ? -18.099 -13.382 7.405 1.00 91.62 80 ILE A N 1
ATOM 612 C CA . ILE A 1 80 ? -17.967 -13.629 8.841 1.00 91.62 80 ILE A CA 1
ATOM 613 C C . ILE A 1 80 ? -19.346 -13.407 9.460 1.00 91.62 80 ILE A C 1
ATOM 615 O O . ILE A 1 80 ? -19.898 -12.312 9.377 1.00 91.62 80 ILE A O 1
ATOM 619 N N . THR A 1 81 ? -19.899 -14.453 10.069 1.00 90.69 81 THR A N 1
ATOM 620 C CA . THR A 1 81 ? -21.169 -14.406 10.804 1.00 90.69 81 THR A CA 1
ATOM 621 C C . THR A 1 81 ? -20.919 -14.655 12.284 1.00 90.69 81 THR A C 1
ATOM 623 O O . THR A 1 81 ? -20.164 -15.559 12.646 1.00 90.69 81 THR A O 1
ATOM 626 N N . GLN A 1 82 ? -21.556 -13.851 13.130 1.00 87.38 82 GLN A N 1
ATOM 627 C CA . GLN A 1 82 ? -21.529 -13.930 14.589 1.00 87.38 82 GLN A CA 1
ATOM 628 C C . GLN A 1 82 ? -22.935 -13.628 15.126 1.00 87.38 82 GLN A C 1
ATOM 630 O O . GLN A 1 82 ? -23.742 -12.994 14.442 1.00 87.38 82 GLN A O 1
ATOM 635 N N . ALA A 1 83 ? -23.239 -14.029 16.360 1.00 79.31 83 ALA A N 1
ATOM 636 C CA . ALA A 1 83 ? -24.485 -13.630 17.013 1.00 79.31 83 ALA A CA 1
ATOM 637 C C . ALA A 1 83 ? -24.639 -12.094 16.973 1.00 79.31 83 ALA A C 1
ATOM 639 O O . ALA A 1 83 ? -23.733 -11.354 17.359 1.00 79.31 83 ALA A O 1
ATOM 640 N N . GLY A 1 84 ? -25.768 -11.605 16.456 1.00 79.00 84 GLY A N 1
ATOM 641 C CA . GLY A 1 84 ? -26.019 -10.170 16.291 1.00 79.00 84 GLY A CA 1
ATOM 642 C C . GLY A 1 84 ? -25.395 -9.478 15.065 1.00 79.00 84 GLY A C 1
ATOM 643 O O . GLY A 1 84 ? -25.758 -8.326 14.814 1.00 79.00 84 GLY A O 1
ATOM 644 N N . SER A 1 85 ? -24.510 -10.103 14.270 1.00 87.25 85 SER A N 1
ATOM 645 C CA . SER A 1 85 ? -23.938 -9.439 13.079 1.00 87.25 85 SER A CA 1
ATOM 646 C C . SER A 1 85 ? -23.454 -10.361 11.951 1.00 87.25 85 SER A C 1
ATOM 648 O O . SER A 1 85 ? -22.922 -11.448 12.168 1.00 87.25 85 SER A O 1
ATOM 650 N N . VAL A 1 86 ? -23.590 -9.871 10.718 1.00 91.62 86 VAL A N 1
ATOM 651 C CA . VAL A 1 86 ? -23.072 -10.497 9.495 1.00 91.62 86 VAL A CA 1
ATOM 652 C C . VAL A 1 86 ? -22.189 -9.491 8.760 1.00 91.62 86 VAL A C 1
ATOM 654 O O . VAL A 1 86 ? -22.586 -8.341 8.566 1.00 91.62 86 VAL A O 1
ATOM 657 N N . GLN A 1 87 ? -21.005 -9.912 8.319 1.00 93.31 87 GLN A N 1
ATOM 658 C CA . GLN A 1 87 ? -20.082 -9.092 7.538 1.00 93.31 87 GLN A CA 1
ATOM 659 C C . GLN A 1 87 ? -19.577 -9.856 6.309 1.00 93.31 87 GLN A C 1
ATOM 661 O O . GLN A 1 87 ? -18.905 -10.876 6.443 1.00 93.31 87 GLN A O 1
ATOM 666 N N . LEU A 1 88 ? -19.861 -9.342 5.112 1.00 93.56 88 LEU A N 1
ATOM 667 C CA . LEU A 1 88 ? -19.291 -9.827 3.854 1.00 93.56 88 LEU A CA 1
ATOM 668 C C . LEU A 1 88 ? -18.180 -8.878 3.395 1.00 93.56 88 LEU A C 1
ATOM 670 O O . LEU A 1 88 ? -18.320 -7.657 3.430 1.00 93.56 88 LEU A O 1
ATOM 674 N N . THR A 1 89 ? -17.090 -9.453 2.905 1.00 92.06 89 THR A N 1
ATOM 675 C CA . THR A 1 89 ? -16.033 -8.766 2.165 1.00 92.06 89 THR A CA 1
ATOM 676 C C . THR A 1 89 ? -16.034 -9.317 0.747 1.00 92.06 89 THR A C 1
ATOM 678 O O . THR A 1 89 ? -15.855 -10.514 0.533 1.00 92.06 89 THR A O 1
ATOM 681 N N . VAL A 1 90 ? -16.283 -8.441 -0.219 1.00 89.94 90 VAL A N 1
ATOM 682 C CA . VAL A 1 90 ? -16.522 -8.776 -1.623 1.00 89.94 90 VAL A CA 1
ATOM 683 C C . VAL A 1 90 ? -15.372 -8.216 -2.443 1.00 89.94 90 VAL A C 1
ATOM 685 O O . VAL A 1 90 ? -15.213 -7.000 -2.527 1.00 89.94 90 VAL A O 1
ATOM 688 N N . LYS A 1 91 ? -14.560 -9.089 -3.041 1.00 85.50 91 LYS A N 1
ATOM 689 C CA . LYS A 1 91 ? -13.473 -8.704 -3.943 1.00 85.50 91 LYS A CA 1
ATOM 690 C C . LYS A 1 91 ? -13.950 -8.851 -5.387 1.00 85.50 91 LYS A C 1
ATOM 692 O O . LYS A 1 91 ? -14.180 -9.964 -5.862 1.00 85.50 91 LYS A O 1
ATOM 697 N N . GLY A 1 92 ? -14.117 -7.727 -6.071 1.00 82.94 92 GLY A N 1
ATOM 698 C CA . GLY A 1 92 ? -14.300 -7.650 -7.516 1.00 82.94 92 GLY A CA 1
ATOM 699 C C . GLY A 1 92 ? -12.985 -7.814 -8.274 1.00 82.94 92 GLY A C 1
ATOM 700 O O . GLY A 1 92 ? -11.903 -7.591 -7.728 1.00 82.94 92 GLY A O 1
ATOM 701 N N . LYS A 1 93 ? -13.085 -8.176 -9.553 1.00 75.69 93 LYS A N 1
ATOM 702 C CA . LYS A 1 93 ? -11.950 -8.212 -10.483 1.00 75.69 93 LYS A CA 1
ATOM 703 C C . LYS A 1 93 ? -11.391 -6.801 -10.742 1.00 75.69 93 LYS A C 1
ATOM 705 O O . LYS A 1 93 ? -12.125 -5.826 -10.574 1.00 75.69 93 LYS A O 1
ATOM 710 N N . PRO A 1 94 ? -10.128 -6.664 -11.196 1.00 62.81 94 PRO A N 1
ATOM 711 C CA . PRO A 1 94 ? -9.497 -5.356 -11.420 1.00 62.81 94 PRO A CA 1
ATOM 712 C C . PRO A 1 94 ? -10.204 -4.442 -12.436 1.00 62.81 94 PRO A C 1
ATOM 714 O O . PRO A 1 94 ? -9.975 -3.240 -12.428 1.00 62.81 94 PRO A O 1
ATOM 717 N N . ASP A 1 95 ? -11.044 -4.996 -13.312 1.00 62.69 95 ASP A N 1
ATOM 718 C CA . ASP A 1 95 ? -11.824 -4.289 -14.334 1.00 62.69 95 ASP A CA 1
ATOM 719 C C . ASP A 1 95 ? -13.255 -3.919 -13.892 1.00 62.69 95 ASP A C 1
ATOM 721 O O . ASP A 1 95 ? -13.994 -3.301 -14.659 1.00 62.69 95 ASP A O 1
ATOM 725 N N . ALA A 1 96 ? -13.664 -4.285 -12.672 1.00 61.16 96 ALA A N 1
ATOM 726 C CA . ALA A 1 96 ? -15.038 -4.117 -12.196 1.00 61.16 96 ALA A CA 1
ATOM 727 C C . ALA A 1 96 ? -15.349 -2.676 -11.726 1.00 61.16 96 ALA A C 1
ATOM 729 O O . ALA A 1 96 ? -16.425 -2.152 -12.027 1.00 61.16 96 ALA A O 1
ATOM 730 N N . GLY A 1 97 ? -14.395 -2.033 -11.039 1.00 61.56 97 GLY A N 1
ATOM 731 C CA . GLY A 1 97 ? -14.348 -0.594 -10.742 1.00 61.56 97 GLY A CA 1
ATOM 732 C C . GLY A 1 97 ? -15.622 0.011 -10.138 1.00 61.56 97 GLY A C 1
ATOM 733 O O . GLY A 1 97 ? -16.422 -0.656 -9.481 1.00 61.56 97 GLY A O 1
ATOM 734 N N . SER A 1 98 ? -15.840 1.299 -10.405 1.00 64.94 98 SER A N 1
ATOM 735 C CA . SER A 1 98 ? -17.051 2.039 -10.017 1.00 64.94 98 SER A CA 1
ATOM 736 C C . SER A 1 98 ? -18.368 1.396 -10.478 1.00 64.94 98 SER A C 1
ATOM 738 O O . SER A 1 98 ? -19.369 1.502 -9.775 1.00 64.94 98 SER A O 1
ATOM 740 N N . ARG A 1 99 ? -18.387 0.649 -11.590 1.00 72.31 99 ARG A N 1
ATOM 741 C CA . ARG A 1 99 ? -19.594 -0.061 -12.047 1.00 72.31 99 ARG A CA 1
ATOM 742 C C . ARG A 1 99 ? -20.072 -1.100 -11.026 1.00 72.31 99 ARG A C 1
ATOM 744 O O . ARG A 1 99 ? -21.273 -1.205 -10.782 1.00 72.31 99 ARG A O 1
ATOM 751 N N . LEU A 1 100 ? -19.153 -1.851 -10.418 1.00 77.75 100 LEU A N 1
ATOM 752 C CA . LEU A 1 100 ? -19.506 -2.835 -9.394 1.00 77.75 100 LEU A CA 1
ATOM 753 C C . LEU A 1 100 ? -20.046 -2.168 -8.120 1.00 77.75 100 LEU A C 1
ATOM 755 O O . LEU A 1 100 ? -20.874 -2.761 -7.437 1.00 77.75 100 LEU A O 1
ATOM 759 N N . GLN A 1 101 ? -19.656 -0.923 -7.830 1.00 81.25 101 GLN A N 1
ATOM 760 C CA . GLN A 1 101 ? -20.220 -0.148 -6.722 1.00 81.25 101 GLN A CA 1
ATOM 761 C C . GLN A 1 101 ? -21.724 0.105 -6.907 1.00 81.25 101 GLN A C 1
ATOM 763 O O . GLN A 1 101 ? -22.501 -0.146 -5.986 1.00 81.25 101 GLN A O 1
ATOM 768 N N . ASP A 1 102 ? -22.136 0.553 -8.095 1.00 84.00 102 ASP A N 1
ATOM 769 C CA . ASP A 1 102 ? -23.544 0.827 -8.405 1.00 84.00 102 ASP A CA 1
ATOM 770 C C . ASP A 1 102 ? -24.373 -0.467 -8.478 1.00 84.00 102 ASP A C 1
ATOM 772 O O . ASP A 1 102 ? -25.502 -0.520 -7.981 1.00 84.00 102 ASP A O 1
ATOM 776 N N . GLU A 1 103 ? -23.806 -1.541 -9.043 1.00 85.06 103 GLU A N 1
ATOM 777 C CA . GLU A 1 103 ? -24.462 -2.853 -9.080 1.00 85.06 103 GLU A CA 1
ATOM 778 C C . GLU A 1 103 ? -24.603 -3.469 -7.671 1.00 85.06 103 GLU A C 1
ATOM 780 O O . GLU A 1 103 ? -25.674 -3.993 -7.355 1.00 85.06 103 GLU A O 1
ATOM 785 N N . ILE A 1 104 ? -23.600 -3.331 -6.787 1.00 86.88 104 ILE A N 1
ATOM 786 C CA . ILE A 1 104 ? -23.693 -3.704 -5.360 1.00 86.88 104 ILE A CA 1
ATOM 787 C C . ILE A 1 104 ? -24.762 -2.872 -4.651 1.00 86.88 104 ILE A C 1
ATOM 789 O O . ILE A 1 104 ? -25.638 -3.445 -4.007 1.00 86.88 104 ILE A O 1
ATOM 793 N N . ALA A 1 105 ? -24.730 -1.541 -4.770 1.00 86.00 105 ALA A N 1
ATOM 794 C CA . ALA A 1 105 ? -25.684 -0.662 -4.094 1.00 86.00 105 ALA A CA 1
ATOM 795 C C . ALA A 1 105 ? -27.132 -1.020 -4.467 1.00 86.00 105 ALA A C 1
ATOM 797 O O . ALA A 1 105 ? -27.980 -1.192 -3.590 1.00 86.00 105 ALA A O 1
ATOM 798 N N . LYS A 1 106 ? -27.390 -1.243 -5.763 1.00 87.50 106 LYS A N 1
ATOM 799 C CA . LYS A 1 106 ? -28.691 -1.701 -6.254 1.00 87.50 106 LYS A CA 1
ATOM 800 C C . LYS A 1 106 ? -29.053 -3.102 -5.744 1.00 87.50 106 LYS A C 1
ATOM 802 O O . LYS A 1 106 ? -30.190 -3.309 -5.327 1.00 87.50 106 LYS A O 1
ATOM 807 N N . LYS A 1 107 ? -28.123 -4.066 -5.754 1.00 86.81 107 LYS A N 1
ATOM 808 C CA . LYS A 1 107 ? -28.391 -5.429 -5.258 1.00 86.81 107 LYS A CA 1
ATOM 809 C C . LYS A 1 107 ? -28.657 -5.482 -3.757 1.00 86.81 107 LYS A C 1
ATOM 811 O O . LYS A 1 107 ? -29.438 -6.324 -3.326 1.00 86.81 107 LYS A O 1
ATOM 816 N N . LEU A 1 108 ? -28.068 -4.582 -2.975 1.00 86.44 108 LEU A N 1
ATOM 817 C CA . LEU A 1 108 ? -28.347 -4.455 -1.545 1.00 86.44 108 LEU A CA 1
ATOM 818 C C . LEU A 1 108 ? -29.724 -3.839 -1.282 1.00 86.44 108 LEU A C 1
ATOM 820 O O . LEU A 1 108 ? -30.437 -4.331 -0.410 1.00 86.44 108 LEU A O 1
ATOM 824 N N . ASP A 1 109 ? -30.144 -2.854 -2.079 1.00 83.81 109 ASP A N 1
ATOM 825 C CA . ASP A 1 109 ? -31.518 -2.336 -2.040 1.00 83.81 109 ASP A CA 1
ATOM 826 C C . ASP A 1 109 ? -32.556 -3.393 -2.471 1.00 83.81 109 ASP A C 1
ATOM 828 O O . ASP A 1 109 ? -33.614 -3.491 -1.851 1.00 83.81 109 ASP A O 1
ATOM 832 N N . GLU A 1 110 ? -32.252 -4.234 -3.470 1.00 84.31 110 GLU A N 1
ATOM 833 C CA . GLU A 1 110 ? -33.075 -5.405 -3.822 1.00 84.31 110 GLU A CA 1
ATOM 834 C C . GLU A 1 110 ? -33.121 -6.434 -2.671 1.00 84.31 110 GLU A C 1
ATOM 836 O O . GLU A 1 110 ? -34.193 -6.925 -2.313 1.00 84.31 110 GLU A O 1
ATOM 841 N N . ALA A 1 111 ? -31.973 -6.754 -2.060 1.00 83.62 111 ALA A N 1
ATOM 842 C CA . ALA A 1 111 ? -31.873 -7.753 -0.996 1.00 83.62 111 ALA A CA 1
ATOM 843 C C . ALA A 1 111 ? -32.583 -7.321 0.299 1.00 83.62 111 ALA A C 1
ATOM 845 O O . ALA A 1 111 ? -33.234 -8.154 0.934 1.00 83.62 111 ALA A O 1
ATOM 846 N N . ALA A 1 112 ? -32.531 -6.035 0.661 1.00 81.62 112 ALA A N 1
ATOM 847 C CA . ALA A 1 112 ? -33.167 -5.475 1.859 1.00 81.62 112 ALA A CA 1
ATOM 848 C C . ALA A 1 112 ? -34.704 -5.622 1.894 1.00 81.62 112 ALA A C 1
ATOM 850 O O . ALA A 1 112 ? -35.301 -5.483 2.955 1.00 81.62 112 ALA A O 1
ATOM 851 N N . VAL A 1 113 ? -35.355 -5.927 0.763 1.00 83.12 113 VAL A N 1
ATOM 852 C CA . VAL A 1 113 ? -36.794 -6.260 0.711 1.00 83.12 113 VAL A CA 1
ATOM 853 C C . VAL A 1 113 ? -37.062 -7.720 1.117 1.00 83.12 113 VAL A C 1
ATOM 855 O O . VAL A 1 113 ? -38.158 -8.053 1.558 1.00 83.12 113 VAL A O 1
ATOM 858 N N . SER A 1 114 ? -36.066 -8.598 0.962 1.00 82.94 114 SER A N 1
ATOM 859 C CA . SER A 1 114 ? -36.161 -10.046 1.216 1.00 82.94 114 SER A CA 1
ATOM 860 C C . SER A 1 114 ? -35.508 -10.513 2.522 1.00 82.94 114 SER A C 1
ATOM 862 O O . SER A 1 114 ? -35.794 -11.614 2.988 1.00 82.94 114 SER A O 1
ATOM 864 N N . LEU A 1 115 ? -34.624 -9.697 3.098 1.00 85.75 115 LEU A N 1
ATOM 865 C CA . LEU A 1 115 ? -33.888 -10.001 4.322 1.00 85.75 115 LEU A CA 1
ATOM 866 C C . LEU A 1 115 ? -34.671 -9.561 5.574 1.00 85.75 115 LEU A C 1
ATOM 868 O O . LEU A 1 115 ? -35.359 -8.543 5.536 1.00 85.75 115 LEU A O 1
ATOM 872 N N . PRO A 1 116 ? -34.512 -10.244 6.722 1.00 82.25 116 PRO A N 1
ATOM 873 C CA . PRO A 1 116 ? -35.116 -9.852 7.999 1.00 82.25 116 PRO A CA 1
ATOM 874 C C . PRO A 1 116 ? -34.347 -8.704 8.694 1.00 82.25 116 PRO A C 1
ATOM 876 O O . PRO A 1 116 ? -34.170 -8.728 9.910 1.00 82.25 116 PRO A O 1
ATOM 879 N N . VAL A 1 117 ? -33.852 -7.724 7.929 1.00 77.94 117 VAL A N 1
ATOM 880 C CA . VAL A 1 117 ? -33.105 -6.553 8.425 1.00 77.94 117 VAL A CA 1
ATOM 881 C C . VAL A 1 117 ? -33.584 -5.286 7.724 1.00 77.94 117 VAL A C 1
ATOM 883 O O . VAL A 1 117 ? -33.891 -5.295 6.533 1.00 77.94 117 VAL A O 1
ATOM 886 N N . SER A 1 118 ? -33.622 -4.169 8.444 1.00 72.88 118 SER A N 1
ATOM 887 C CA . SER A 1 118 ? -34.033 -2.881 7.884 1.00 72.88 118 SER A CA 1
ATOM 888 C C . SER A 1 118 ? -32.974 -2.331 6.923 1.00 72.88 118 SER A C 1
ATOM 890 O O . SER A 1 118 ? -31.774 -2.520 7.125 1.00 72.88 118 SER A O 1
ATOM 892 N N . ARG A 1 119 ? -33.378 -1.507 5.946 1.00 72.56 119 ARG A N 1
ATOM 893 C CA . ARG A 1 119 ? -32.437 -0.812 5.037 1.00 72.56 119 ARG A CA 1
ATOM 894 C C . ARG A 1 119 ? -31.363 0.016 5.768 1.00 72.56 119 ARG A C 1
ATOM 896 O O . ARG A 1 119 ? -30.267 0.180 5.255 1.00 72.56 119 ARG A O 1
ATOM 903 N N . ASN A 1 120 ? -31.650 0.511 6.975 1.00 71.88 120 ASN A N 1
ATOM 904 C CA . ASN A 1 120 ? -30.688 1.257 7.803 1.00 71.88 120 ASN A CA 1
ATOM 905 C C . ASN A 1 120 ? -29.692 0.356 8.568 1.00 71.88 120 ASN A C 1
ATOM 907 O O . ASN A 1 120 ? -28.701 0.855 9.109 1.00 71.88 120 ASN A O 1
ATOM 911 N N . GLU A 1 121 ? -29.968 -0.946 8.650 1.00 76.81 121 GLU A N 1
ATOM 912 C CA . GLU A 1 121 ? -29.162 -1.966 9.334 1.00 76.81 121 GLU A CA 1
ATOM 913 C C . GLU A 1 121 ? -28.217 -2.688 8.363 1.00 76.81 121 GLU A C 1
ATOM 915 O O . GLU A 1 121 ? -27.170 -3.173 8.789 1.00 76.81 121 GLU A O 1
ATOM 920 N N . LEU A 1 122 ? -28.547 -2.690 7.065 1.00 84.81 122 LEU A N 1
ATOM 921 C CA . LEU A 1 122 ? -27.678 -3.112 5.968 1.00 84.81 122 LEU A CA 1
ATOM 922 C C . LEU A 1 122 ? -26.843 -1.922 5.464 1.00 84.81 122 LEU A C 1
ATOM 924 O O . LEU A 1 122 ? -27.359 -0.988 4.855 1.00 84.81 122 LEU A O 1
ATOM 928 N N . LYS A 1 123 ? -25.534 -1.949 5.711 1.00 87.12 123 LYS A N 1
ATOM 929 C CA . LYS A 1 123 ? -24.584 -0.897 5.324 1.00 87.12 123 LYS A CA 1
ATOM 930 C C . LYS A 1 123 ? -23.507 -1.474 4.422 1.00 87.12 123 LYS A C 1
ATOM 932 O O . LYS A 1 123 ? -23.144 -2.640 4.537 1.00 87.12 123 LYS A O 1
ATOM 937 N N . TRP A 1 124 ? -22.948 -0.646 3.552 1.00 87.06 124 TRP A N 1
ATOM 938 C CA . TRP A 1 124 ? -21.770 -1.005 2.771 1.00 87.06 124 TRP A CA 1
ATOM 939 C C . TRP A 1 124 ? -20.813 0.180 2.660 1.00 87.06 124 TRP A C 1
ATOM 941 O O . TRP A 1 124 ? -21.208 1.337 2.810 1.00 87.06 124 TRP A O 1
ATOM 951 N N . LYS A 1 125 ? -19.541 -0.119 2.408 1.00 84.69 125 LYS A N 1
ATOM 952 C CA . LYS A 1 125 ? -18.514 0.850 2.020 1.00 84.69 125 LYS A CA 1
ATOM 953 C C . LYS A 1 125 ? -17.557 0.213 1.021 1.00 84.69 125 LYS A C 1
ATOM 955 O O . LYS A 1 125 ? -17.316 -0.996 1.065 1.00 84.69 125 LYS A O 1
ATOM 960 N N . ARG A 1 126 ? -16.966 1.026 0.150 1.00 79.25 126 ARG A N 1
ATOM 961 C CA . ARG A 1 126 ? -15.815 0.596 -0.644 1.00 79.25 126 ARG A CA 1
ATOM 962 C C . ARG A 1 126 ? -14.589 0.469 0.265 1.00 79.25 126 ARG A C 1
ATOM 964 O O . ARG A 1 126 ? -14.337 1.339 1.095 1.00 79.25 126 ARG A O 1
ATOM 971 N N . LEU A 1 127 ? -13.841 -0.616 0.105 1.00 69.00 127 LEU A N 1
ATOM 972 C CA . LEU A 1 127 ? -12.482 -0.773 0.614 1.00 69.00 127 LEU A CA 1
ATOM 973 C C . LEU A 1 127 ? -11.514 -0.370 -0.504 1.00 69.00 127 LEU A C 1
ATOM 975 O O . LEU A 1 127 ? -10.885 -1.215 -1.142 1.00 69.00 127 LEU A O 1
ATOM 979 N N . SER A 1 128 ? -11.420 0.938 -0.747 1.00 56.50 128 SER A N 1
ATOM 980 C CA . SER A 1 128 ? -10.275 1.505 -1.463 1.00 56.50 128 SER A CA 1
ATOM 981 C C . SER A 1 128 ? -8.988 1.169 -0.696 1.00 56.50 128 SER A C 1
ATOM 983 O O . SER A 1 128 ? -9.049 0.997 0.528 1.00 56.50 128 SER A O 1
ATOM 985 N N . PRO A 1 129 ? -7.813 1.127 -1.349 1.00 52.03 129 PRO A N 1
ATOM 986 C CA . PRO A 1 129 ? -6.582 1.333 -0.608 1.00 52.03 129 PRO A CA 1
ATOM 987 C C . PRO A 1 129 ? -6.672 2.753 -0.034 1.00 52.03 129 PRO A C 1
ATOM 989 O O . PRO A 1 129 ? -6.689 3.727 -0.785 1.00 52.03 129 PRO A O 1
ATOM 992 N N . ASP A 1 130 ? -6.827 2.880 1.286 1.00 48.72 130 ASP A N 1
ATOM 993 C CA . ASP A 1 130 ? -6.768 4.186 1.945 1.00 48.72 130 ASP A CA 1
ATOM 994 C C . ASP A 1 130 ? -5.364 4.726 1.650 1.00 48.72 130 ASP A C 1
ATOM 996 O O . ASP A 1 130 ? -4.368 4.127 2.071 1.00 48.72 130 ASP A O 1
ATOM 1000 N N . HIS A 1 131 ? -5.274 5.789 0.845 1.00 54.53 131 HIS A N 1
ATOM 1001 C CA . HIS A 1 131 ? -3.999 6.414 0.516 1.00 54.53 131 HIS A CA 1
ATOM 1002 C C . HIS A 1 131 ? -3.347 6.817 1.841 1.00 54.53 131 HIS A C 1
ATOM 1004 O O . HIS A 1 131 ? -3.860 7.692 2.546 1.00 54.53 131 HIS A O 1
ATOM 1010 N N . GLY A 1 132 ? -2.263 6.114 2.198 1.00 60.25 132 GLY A N 1
ATOM 1011 C CA . GLY A 1 132 ? -1.622 6.234 3.506 1.00 60.25 132 GLY A CA 1
ATOM 1012 C C . GLY A 1 132 ? -1.342 7.700 3.839 1.00 60.25 132 GLY A C 1
ATOM 1013 O O . GLY A 1 132 ? -1.028 8.472 2.925 1.00 60.25 132 GLY A O 1
ATOM 1014 N N . PRO A 1 133 ? -1.497 8.118 5.110 1.00 70.25 133 PRO A N 1
ATOM 1015 C CA . PRO A 1 133 ? -1.448 9.529 5.467 1.00 70.25 133 PRO A CA 1
ATOM 1016 C C . PRO A 1 133 ? -0.173 10.186 4.918 1.00 70.25 133 PRO A C 1
ATOM 1018 O O . PRO A 1 133 ? 0.924 9.633 5.016 1.00 70.25 133 PRO A O 1
ATOM 1021 N N . LEU A 1 134 ? -0.314 11.381 4.328 1.00 76.12 134 LEU A N 1
ATOM 1022 C CA . LEU A 1 134 ? 0.813 12.154 3.789 1.00 76.12 134 LEU A CA 1
ATOM 1023 C C . LEU A 1 134 ? 1.893 12.365 4.853 1.00 76.12 134 LEU A C 1
ATOM 1025 O O . LEU A 1 134 ? 3.082 12.378 4.529 1.00 76.12 134 LEU A O 1
ATOM 1029 N N . ALA A 1 135 ? 1.464 12.520 6.107 1.00 83.12 135 ALA A N 1
ATOM 1030 C CA . ALA A 1 135 ? 2.329 12.450 7.267 1.00 83.12 135 ALA A CA 1
ATOM 1031 C C . ALA A 1 135 ? 1.629 11.794 8.464 1.00 83.12 135 ALA A C 1
ATOM 1033 O O . ALA A 1 135 ? 0.447 12.046 8.726 1.00 83.12 135 ALA A O 1
ATOM 1034 N N . PHE A 1 136 ? 2.405 11.020 9.221 1.00 87.50 136 PHE A N 1
ATOM 1035 C CA . PHE A 1 136 ? 2.051 10.531 10.549 1.00 87.50 136 PHE A CA 1
ATOM 1036 C C . PHE A 1 136 ? 2.838 11.326 11.594 1.00 87.50 136 PHE A C 1
ATOM 1038 O O . PHE A 1 136 ? 4.070 11.401 11.531 1.00 87.50 136 PHE A O 1
ATOM 1045 N N . LEU A 1 137 ? 2.124 11.939 12.536 1.00 91.56 137 LEU A N 1
ATOM 1046 C CA . LEU A 1 137 ? 2.691 12.812 13.560 1.00 91.56 137 LEU A CA 1
ATOM 1047 C C . LEU A 1 137 ? 2.365 12.277 14.961 1.00 91.56 137 LEU A C 1
ATOM 1049 O O . LEU A 1 137 ? 1.258 11.786 15.201 1.00 91.56 137 LEU A O 1
ATOM 1053 N N . LEU A 1 138 ? 3.299 12.436 15.901 1.00 92.75 138 LEU A N 1
ATOM 1054 C CA . LEU A 1 138 ? 3.075 12.175 17.325 1.00 92.75 138 LEU A CA 1
ATOM 1055 C C . LEU A 1 138 ? 3.239 13.463 18.132 1.00 92.75 138 LEU A C 1
ATOM 1057 O O . LEU A 1 138 ? 4.274 14.120 18.066 1.00 92.75 138 LEU A O 1
ATOM 1061 N N . LEU A 1 139 ? 2.215 13.807 18.910 1.00 92.94 139 LEU A N 1
ATOM 1062 C CA . LEU A 1 139 ? 2.223 14.928 19.850 1.00 92.94 139 LEU A CA 1
ATOM 1063 C C . LEU A 1 139 ? 2.465 14.392 21.270 1.00 92.94 139 LEU A C 1
ATOM 1065 O O . LEU A 1 139 ? 1.640 13.631 21.774 1.00 92.94 139 LEU A O 1
ATOM 1069 N N . HIS A 1 140 ? 3.581 14.762 21.900 1.00 91.75 140 HIS A N 1
ATOM 1070 C CA . HIS A 1 140 ? 4.036 14.252 23.210 1.00 91.75 140 HIS A CA 1
ATOM 1071 C C . HIS A 1 140 ? 4.641 15.371 24.086 1.00 91.75 140 HIS A C 1
ATOM 1073 O O . HIS A 1 140 ? 4.541 16.545 23.725 1.00 91.75 140 HIS A O 1
ATOM 1079 N N . GLY A 1 141 ? 5.231 15.039 25.243 1.00 86.69 141 GLY A N 1
ATOM 1080 C CA . GLY A 1 141 ? 5.917 15.999 26.124 1.00 86.69 141 GLY A CA 1
ATOM 1081 C C . GLY A 1 141 ? 5.047 16.671 27.196 1.00 86.69 141 GLY A C 1
ATOM 1082 O O . GLY A 1 141 ? 5.449 17.690 27.754 1.00 86.69 141 GLY A O 1
ATOM 1083 N N . GLY A 1 142 ? 3.843 16.157 27.471 1.00 84.31 142 GLY A N 1
ATOM 1084 C CA . GLY A 1 142 ? 2.904 16.763 28.421 1.00 84.31 142 GLY A CA 1
ATOM 1085 C C . GLY A 1 142 ? 1.773 15.828 28.856 1.00 84.31 142 GLY A C 1
ATOM 1086 O O . GLY A 1 142 ? 1.659 14.700 28.379 1.00 84.31 142 GLY A O 1
ATOM 1087 N N . ASP A 1 143 ? 0.915 16.289 29.772 1.00 85.06 143 ASP A N 1
ATOM 1088 C CA . ASP A 1 143 ? -0.243 15.497 30.206 1.00 85.06 143 ASP A CA 1
ATOM 1089 C C . ASP A 1 143 ? -1.243 15.275 29.061 1.00 85.06 143 ASP A C 1
ATOM 1091 O O . ASP A 1 143 ? -1.560 16.198 28.308 1.00 85.06 143 ASP A O 1
ATOM 1095 N N . LEU A 1 144 ? -1.802 14.067 28.975 1.00 82.00 144 LEU A N 1
ATOM 1096 C CA . LEU A 1 144 ? -2.652 13.640 27.865 1.00 82.00 144 LEU A CA 1
ATOM 1097 C C . LEU A 1 144 ? -3.920 14.505 27.726 1.00 82.00 144 LEU A C 1
ATOM 1099 O O . LEU A 1 144 ? -4.333 14.788 26.602 1.00 82.00 144 LEU A O 1
ATOM 1103 N N . SER A 1 145 ? -4.477 15.011 28.837 1.00 80.94 145 SER A N 1
ATOM 1104 C CA . SER A 1 145 ? -5.593 15.978 28.851 1.00 80.94 145 SER A CA 1
ATOM 1105 C C . SER A 1 145 ? -5.221 17.281 28.148 1.00 80.94 145 SER A C 1
ATOM 1107 O O . SER A 1 145 ? -6.022 17.876 27.426 1.00 80.94 145 SER A O 1
ATOM 1109 N N . THR A 1 146 ? -3.983 17.727 28.343 1.00 83.69 146 THR A N 1
ATOM 1110 C CA . THR A 1 146 ? -3.438 18.942 27.734 1.00 83.69 146 THR A CA 1
ATOM 1111 C C . THR A 1 146 ? -3.108 18.696 26.261 1.00 83.69 146 THR A C 1
ATOM 1113 O O . THR A 1 146 ? -3.545 19.465 25.401 1.00 83.69 146 THR A O 1
ATOM 1116 N N . LEU A 1 147 ? -2.438 17.580 25.949 1.00 86.81 147 LEU A N 1
ATOM 1117 C CA . LEU A 1 147 ? -2.082 17.192 24.582 1.00 86.81 147 LEU A CA 1
ATOM 1118 C C . LEU A 1 147 ? -3.316 16.997 23.690 1.00 86.81 147 LEU A C 1
ATOM 1120 O O . LEU A 1 147 ? -3.304 17.465 22.558 1.00 86.81 147 LEU A O 1
ATOM 1124 N N . ALA A 1 148 ? -4.405 16.388 24.171 1.00 84.31 148 ALA A N 1
ATOM 1125 C CA . ALA A 1 148 ? -5.616 16.205 23.363 1.00 84.31 148 ALA A CA 1
ATOM 1126 C C . ALA A 1 148 ? -6.349 17.519 23.058 1.00 84.31 148 ALA A C 1
ATOM 1128 O O . ALA A 1 148 ? -6.852 17.699 21.949 1.00 84.31 148 ALA A O 1
ATOM 1129 N N . ASN A 1 149 ? -6.385 18.462 24.007 1.00 84.19 149 ASN A N 1
ATOM 1130 C CA . ASN A 1 149 ? -6.955 19.790 23.769 1.00 84.19 149 ASN A CA 1
ATOM 1131 C C . ASN A 1 149 ? -6.113 20.579 22.748 1.00 84.19 149 ASN A C 1
ATOM 1133 O O . ASN A 1 149 ? -6.660 21.126 21.790 1.00 84.19 149 ASN A O 1
ATOM 1137 N N . ILE A 1 150 ? -4.784 20.569 22.895 1.00 87.50 150 ILE A N 1
ATOM 1138 C CA . ILE A 1 150 ? -3.846 21.175 21.933 1.00 87.50 150 ILE A CA 1
ATOM 1139 C C . ILE A 1 150 ? -3.976 20.504 20.559 1.00 87.50 150 ILE A C 1
ATOM 1141 O O . ILE A 1 150 ? -4.101 21.189 19.545 1.00 87.50 150 ILE A O 1
ATOM 1145 N N . GLY A 1 151 ? -4.040 19.173 20.525 1.00 88.50 151 GLY A N 1
ATOM 1146 C CA . GLY A 1 151 ? -4.275 18.370 19.329 1.00 88.50 151 GLY A CA 1
ATOM 1147 C C . GLY A 1 151 ? -5.554 18.780 18.599 1.00 88.50 151 GLY A C 1
ATOM 1148 O O . GLY A 1 151 ? -5.516 19.076 17.409 1.00 88.50 151 GLY A O 1
ATOM 1149 N N . LYS A 1 152 ? -6.680 18.852 19.319 1.00 85.62 152 LYS A N 1
ATOM 1150 C CA . LYS A 1 152 ? -8.020 19.097 18.763 1.00 85.62 152 LYS A CA 1
ATOM 1151 C C . LYS A 1 152 ? -8.269 20.541 18.316 1.00 85.62 152 LYS A C 1
ATOM 1153 O O . LYS A 1 152 ? -8.933 20.717 17.297 1.00 85.62 152 LYS A O 1
ATOM 1158 N N . TYR A 1 153 ? -7.786 21.544 19.056 1.00 85.25 153 TYR A N 1
ATOM 1159 C CA . TYR A 1 153 ? -8.107 22.961 18.801 1.00 85.25 153 TYR A CA 1
ATOM 1160 C C . TYR A 1 153 ? -6.956 23.783 18.212 1.00 85.25 153 TYR A C 1
ATOM 1162 O O . TYR A 1 153 ? -7.215 24.770 17.532 1.00 85.25 153 TYR A O 1
ATOM 1170 N N . THR A 1 154 ? -5.698 23.406 18.459 1.00 88.88 154 THR A N 1
ATOM 1171 C CA . THR A 1 154 ? -4.530 24.146 17.951 1.00 88.88 154 THR A CA 1
ATOM 1172 C C . THR A 1 154 ? -3.945 23.435 16.738 1.00 88.88 154 THR A C 1
ATOM 1174 O O . THR A 1 154 ? -3.909 23.994 15.644 1.00 88.88 154 THR A O 1
ATOM 1177 N N . VAL A 1 155 ? -3.526 22.180 16.912 1.00 92.00 155 VAL A N 1
ATOM 1178 C CA . VAL A 1 155 ? -2.812 21.414 15.884 1.00 92.00 155 VAL A CA 1
ATOM 1179 C C . VAL A 1 155 ? -3.742 21.057 14.727 1.00 92.00 155 VAL A C 1
ATOM 1181 O O . VAL A 1 155 ? -3.410 21.344 13.582 1.00 92.00 155 VAL A O 1
ATOM 1184 N N . ARG A 1 156 ? -4.935 20.508 14.997 1.00 92.88 156 ARG A N 1
ATOM 1185 C CA . ARG A 1 156 ? -5.914 20.159 13.954 1.00 92.88 156 ARG A CA 1
ATOM 1186 C C . ARG A 1 156 ? -6.263 21.350 13.065 1.00 92.88 156 ARG A C 1
ATOM 1188 O O . ARG A 1 156 ? -6.255 21.205 11.850 1.00 92.88 156 ARG A O 1
ATOM 1195 N N . GLU A 1 157 ? -6.543 22.510 13.660 1.00 90.88 157 GLU A N 1
ATOM 1196 C CA . GLU A 1 157 ? -6.928 23.717 12.919 1.00 90.88 157 GLU A CA 1
ATOM 1197 C C . GLU A 1 157 ? -5.770 24.255 12.071 1.00 90.88 157 GLU A C 1
ATOM 1199 O O . GLU A 1 157 ? -5.956 24.518 10.884 1.00 90.88 157 GLU A O 1
ATOM 1204 N N . GLN A 1 158 ? -4.561 24.362 12.639 1.00 93.00 158 GLN A N 1
ATOM 1205 C CA . GLN A 1 158 ? -3.388 24.847 11.901 1.00 93.00 158 GLN A CA 1
ATOM 1206 C C . GLN A 1 158 ? -2.972 23.879 10.778 1.00 93.00 158 GLN A C 1
ATOM 1208 O O . GLN A 1 158 ? -2.669 24.325 9.672 1.00 93.00 158 GLN A O 1
ATOM 1213 N N . LEU A 1 159 ? -3.011 22.559 11.008 1.00 92.44 159 LEU A N 1
ATOM 1214 C CA . LEU A 1 159 ? -2.688 21.560 9.980 1.00 92.44 159 LEU A CA 1
ATOM 1215 C C . LEU A 1 159 ? -3.781 21.446 8.900 1.00 92.44 159 LEU A C 1
ATOM 1217 O O . LEU A 1 159 ? -3.453 21.276 7.729 1.00 92.44 159 LEU A O 1
ATOM 1221 N N . ALA A 1 160 ? -5.067 21.582 9.243 1.00 91.06 160 ALA A N 1
ATOM 1222 C CA . ALA A 1 160 ? -6.163 21.544 8.265 1.00 91.06 160 ALA A CA 1
ATOM 1223 C C . ALA A 1 160 ? -6.195 22.780 7.343 1.00 91.06 160 ALA A C 1
ATOM 1225 O O . ALA A 1 160 ? -6.741 22.715 6.242 1.00 91.06 160 ALA A O 1
ATOM 1226 N N . GLN A 1 161 ? -5.582 23.893 7.762 1.00 92.12 161 GLN A N 1
ATOM 1227 C CA . GLN A 1 161 ? -5.385 25.087 6.932 1.00 92.12 161 GLN A CA 1
ATOM 1228 C C . GLN A 1 161 ? -4.220 24.949 5.929 1.00 92.12 161 GLN A C 1
ATOM 1230 O O . GLN A 1 161 ? -4.074 25.795 5.043 1.00 92.12 161 GLN A O 1
ATOM 1235 N N . VAL A 1 162 ? -3.399 23.891 6.011 1.00 89.75 162 VAL A N 1
ATOM 1236 C CA . VAL A 1 162 ? -2.295 23.661 5.065 1.00 89.75 162 VAL A CA 1
ATOM 1237 C C . VAL A 1 162 ? -2.843 23.321 3.676 1.00 89.75 162 VAL A C 1
ATOM 1239 O O . VAL A 1 162 ? -3.598 22.368 3.481 1.00 89.75 162 VAL A O 1
ATOM 1242 N N . ALA A 1 163 ? -2.419 24.089 2.669 1.00 85.38 163 ALA A N 1
ATOM 1243 C CA . ALA A 1 163 ? -2.860 23.909 1.290 1.00 85.38 163 ALA A CA 1
ATOM 1244 C C . ALA A 1 163 ? -2.525 22.498 0.759 1.00 85.38 163 ALA A C 1
ATOM 1246 O O . ALA A 1 163 ? -1.355 22.115 0.660 1.00 85.38 163 ALA A O 1
ATOM 1247 N N . GLY A 1 164 ? -3.566 21.747 0.390 1.00 78.56 164 GLY A N 1
ATOM 1248 C CA . GLY A 1 164 ? -3.480 20.357 -0.075 1.00 78.56 164 GLY A CA 1
ATOM 1249 C C . GLY A 1 164 ? -3.827 19.296 0.978 1.00 78.56 164 GLY A C 1
ATOM 1250 O O . GLY A 1 164 ? -3.902 18.122 0.633 1.00 78.56 164 GLY A O 1
ATOM 1251 N N . VAL A 1 165 ? -4.101 19.674 2.231 1.00 85.75 165 VAL A N 1
ATOM 1252 C CA . VAL A 1 165 ? -4.677 18.760 3.233 1.00 85.75 165 VAL A CA 1
ATOM 1253 C C . VAL A 1 165 ? -6.189 18.611 3.008 1.00 85.75 165 VAL A C 1
ATOM 1255 O O . VAL A 1 165 ? -6.883 19.590 2.711 1.00 85.75 165 VAL A O 1
ATOM 1258 N N . SER A 1 166 ? -6.702 17.381 3.108 1.00 83.38 166 SER A N 1
ATOM 1259 C CA . SER A 1 166 ? -8.135 17.049 3.002 1.00 83.38 166 SER A CA 1
ATOM 1260 C C . SER A 1 166 ? -8.792 16.917 4.376 1.00 83.38 166 SER A C 1
ATOM 1262 O O . SER A 1 166 ? -9.772 17.602 4.665 1.00 83.38 166 SER A O 1
ATOM 1264 N N . ARG A 1 167 ? -8.217 16.073 5.239 1.00 87.12 167 ARG A N 1
ATOM 1265 C CA . ARG A 1 167 ? -8.622 15.840 6.630 1.00 87.12 167 ARG A CA 1
ATOM 1266 C C . ARG A 1 167 ? -7.392 15.713 7.532 1.00 87.12 167 ARG A C 1
ATOM 1268 O O . ARG A 1 167 ? -6.343 15.222 7.110 1.00 87.12 167 ARG A O 1
ATOM 1275 N N . VAL A 1 168 ? -7.555 16.119 8.789 1.00 88.88 168 VAL A N 1
ATOM 1276 C CA . VAL A 1 168 ? -6.612 15.845 9.881 1.00 88.88 168 VAL A CA 1
ATOM 1277 C C . VAL A 1 168 ? -7.374 15.080 10.950 1.00 88.88 168 VAL A C 1
ATOM 1279 O O . VAL A 1 168 ? -8.338 15.598 11.519 1.00 88.88 168 VAL A O 1
ATOM 1282 N N . GLU A 1 169 ? -6.958 13.846 11.201 1.00 89.06 169 GLU A N 1
ATOM 1283 C CA . GLU A 1 169 ? -7.562 12.979 12.207 1.00 89.06 169 GLU A CA 1
ATOM 1284 C C . GLU A 1 169 ? -6.666 12.961 13.443 1.00 89.06 169 GLU A C 1
ATOM 1286 O O . GLU A 1 169 ? -5.474 12.675 13.359 1.00 89.06 169 GLU A O 1
ATOM 1291 N N . VAL A 1 170 ? -7.246 13.300 14.592 1.00 87.56 170 VAL A N 1
ATOM 1292 C CA . VAL A 1 170 ? -6.562 13.347 15.887 1.00 87.56 170 VAL A CA 1
ATOM 1293 C C . VAL A 1 170 ? -7.157 12.242 16.749 1.00 87.56 170 VAL A C 1
ATOM 1295 O O . VAL A 1 170 ? -8.336 12.312 17.104 1.00 87.56 170 VAL A O 1
ATOM 1298 N N . GLY A 1 171 ? -6.367 11.218 17.077 1.00 80.56 171 GLY A N 1
ATOM 1299 C CA . GLY A 1 171 ? -6.786 10.186 18.027 1.00 80.56 171 GLY A CA 1
ATOM 1300 C C . GLY A 1 171 ? -7.053 10.819 19.393 1.00 80.56 171 GLY A C 1
ATOM 1301 O O . GLY A 1 171 ? -6.272 11.657 19.833 1.00 80.56 171 GLY A O 1
ATOM 1302 N N . SER A 1 172 ? -8.151 10.472 20.073 1.00 64.69 172 SER A N 1
ATOM 1303 C CA . SER A 1 172 ? -8.543 11.224 21.277 1.00 64.69 172 SER A CA 1
ATOM 1304 C C . SER A 1 172 ? -7.602 11.014 22.464 1.00 64.69 172 SER A C 1
ATOM 1306 O O . SER A 1 172 ? -7.486 11.919 23.287 1.00 64.69 172 SER A O 1
ATOM 1308 N N . GLY A 1 173 ? -6.994 9.824 22.600 1.00 65.88 173 GLY A N 1
ATOM 1309 C CA . GLY A 1 173 ? -6.168 9.381 23.744 1.00 65.88 173 GLY A CA 1
ATOM 1310 C C . GLY A 1 173 ? -6.918 9.261 25.084 1.00 65.88 173 GLY A C 1
ATOM 1311 O O . GLY A 1 173 ? -6.517 8.521 25.982 1.00 65.88 173 GLY A O 1
ATOM 1312 N N . LEU A 1 174 ? -8.031 9.976 25.199 1.00 74.62 174 LEU A N 1
ATOM 1313 C CA . LEU A 1 174 ? -8.825 10.198 26.389 1.00 74.62 174 LEU A CA 1
ATOM 1314 C C . LEU A 1 174 ? -10.242 9.684 26.196 1.00 74.62 174 LEU A C 1
ATOM 1316 O O . LEU A 1 174 ? -10.800 9.729 25.091 1.00 74.62 174 LEU A O 1
ATOM 1320 N N . ALA A 1 175 ? -10.847 9.290 27.308 1.00 70.88 175 ALA A N 1
ATOM 1321 C CA . ALA A 1 175 ? -12.282 9.156 27.403 1.00 70.88 175 ALA A CA 1
ATOM 1322 C C . ALA A 1 175 ? -12.947 10.547 27.337 1.00 70.88 175 ALA A C 1
ATOM 1324 O O . ALA A 1 175 ? -12.488 11.527 27.928 1.00 70.88 175 ALA A O 1
ATOM 1325 N N . ASN A 1 176 ? -14.062 10.619 26.610 1.00 76.62 176 ASN A N 1
ATOM 1326 C CA . ASN A 1 176 ? -14.973 11.763 26.585 1.00 76.62 176 ASN A CA 1
ATOM 1327 C C . ASN A 1 176 ? -16.387 11.265 26.921 1.00 76.62 176 ASN A C 1
ATOM 1329 O O . ASN A 1 176 ? -17.300 11.317 26.094 1.00 76.62 176 ASN A O 1
ATOM 1333 N N . LYS A 1 177 ? -16.518 10.690 28.122 1.00 83.44 177 LYS A N 1
ATOM 1334 C CA . LYS A 1 177 ? -17.756 10.112 28.654 1.00 83.44 177 LYS A CA 1
ATOM 1335 C C . LYS A 1 177 ? -17.962 10.502 30.119 1.00 83.44 177 LYS A C 1
ATOM 1337 O O . LYS A 1 177 ? -17.010 10.871 30.802 1.00 83.44 177 LYS A O 1
ATOM 1342 N N . VAL A 1 178 ? -19.195 10.386 30.594 1.00 86.38 178 VAL A N 1
ATOM 1343 C CA . VAL A 1 178 ? -19.553 10.406 32.020 1.00 86.38 178 VAL A CA 1
ATOM 1344 C C . VAL A 1 178 ? -20.044 9.009 32.377 1.00 86.38 178 VAL A C 1
ATOM 1346 O O . VAL A 1 178 ? -20.958 8.520 31.721 1.00 86.38 178 VAL A O 1
ATOM 1349 N N . GLU A 1 179 ? -19.448 8.374 33.385 1.00 88.75 179 GLU A N 1
ATOM 1350 C CA . GLU A 1 179 ? -19.847 7.049 33.870 1.00 88.75 179 GLU A CA 1
ATOM 1351 C C . GLU A 1 179 ? -20.705 7.192 35.139 1.00 88.75 179 GLU A C 1
ATOM 1353 O O . GLU A 1 179 ? -20.251 7.687 36.173 1.00 88.75 179 GLU A O 1
ATOM 1358 N N . LEU A 1 180 ? -21.960 6.753 35.069 1.00 90.44 180 LEU A N 1
ATOM 1359 C CA . LEU A 1 180 ? -22.873 6.643 36.205 1.00 90.44 180 LEU A CA 1
ATOM 1360 C C . LEU A 1 180 ? -22.669 5.276 36.873 1.00 90.44 180 LEU A C 1
ATOM 1362 O O . LEU A 1 180 ? -23.231 4.277 36.427 1.00 90.44 180 LEU A O 1
ATOM 1366 N N . VAL A 1 181 ? -21.865 5.223 37.935 1.00 92.69 181 VAL A N 1
ATOM 1367 C CA . VAL A 1 181 ? -21.591 3.979 38.670 1.00 92.69 181 VAL A CA 1
ATOM 1368 C C . VAL A 1 181 ? -22.663 3.775 39.737 1.00 92.69 181 VAL A C 1
ATOM 1370 O O . VAL A 1 181 ? -22.723 4.519 40.716 1.00 92.69 181 VAL A O 1
ATOM 1373 N N . PHE A 1 182 ? -23.528 2.778 39.568 1.00 93.50 182 PHE A N 1
ATOM 1374 C CA . PHE A 1 182 ? -24.637 2.537 40.496 1.00 93.50 182 PHE A CA 1
ATOM 1375 C C . PHE A 1 182 ? -24.184 2.144 41.912 1.00 93.50 182 PHE A C 1
ATOM 1377 O O . PHE A 1 182 ? -23.130 1.547 42.100 1.00 93.50 182 PHE A O 1
ATOM 1384 N N . SER A 1 183 ? -25.010 2.434 42.922 1.00 93.25 183 SER A N 1
ATOM 1385 C CA . SER A 1 183 ? -24.766 2.080 44.327 1.00 93.25 183 SER A CA 1
ATOM 1386 C C . SER A 1 183 ? -25.625 0.875 44.758 1.00 93.25 183 SER A C 1
ATOM 1388 O O . SER A 1 183 ? -26.825 1.047 44.999 1.00 93.25 183 SER A O 1
ATOM 1390 N N . PRO A 1 184 ? -25.055 -0.344 44.903 1.00 90.44 184 PRO A N 1
ATOM 1391 C CA . PRO A 1 184 ? -25.804 -1.575 45.188 1.00 90.44 184 PRO A CA 1
ATOM 1392 C C . PRO A 1 184 ? -26.687 -1.487 46.436 1.00 90.44 184 PRO A C 1
ATOM 1394 O O . PRO A 1 184 ? -27.844 -1.911 46.428 1.00 90.44 184 PRO A O 1
ATOM 1397 N N . ALA A 1 185 ? -26.159 -0.881 47.504 1.00 89.88 185 ALA A N 1
ATOM 1398 C CA . ALA A 1 185 ? -26.882 -0.688 48.755 1.00 89.88 185 ALA A CA 1
ATOM 1399 C C . ALA A 1 185 ? -28.103 0.230 48.579 1.00 89.88 185 ALA A C 1
ATOM 1401 O O . ALA A 1 185 ? -29.160 -0.034 49.147 1.00 89.88 185 ALA A O 1
ATOM 1402 N N . MET A 1 186 ? -27.986 1.283 47.766 1.00 90.62 186 MET A N 1
ATOM 1403 C CA . MET A 1 186 ? -29.059 2.260 47.576 1.00 90.62 186 MET A CA 1
ATOM 1404 C C . MET A 1 186 ? -30.132 1.748 46.612 1.00 90.62 186 MET A C 1
ATOM 1406 O O . MET A 1 186 ? -31.315 1.872 46.919 1.00 90.62 186 MET A O 1
ATOM 1410 N N . LEU A 1 187 ? -29.745 1.070 45.526 1.00 90.12 187 LEU A N 1
ATOM 1411 C CA . LEU A 1 187 ? -30.673 0.339 44.652 1.00 90.12 187 LEU A CA 1
ATOM 1412 C C . LEU A 1 187 ? -31.554 -0.634 45.455 1.00 90.12 187 LEU A C 1
ATOM 1414 O O . LEU A 1 187 ? -32.784 -0.597 45.371 1.00 90.12 187 LEU A O 1
ATOM 1418 N N . LYS A 1 188 ? -30.925 -1.443 46.320 1.00 87.12 188 LYS A N 1
ATOM 1419 C CA . LYS A 1 188 ? -31.619 -2.380 47.213 1.00 87.12 188 LYS A CA 1
ATOM 1420 C C . LYS A 1 188 ? -32.494 -1.667 48.252 1.00 87.12 188 LYS A C 1
ATOM 1422 O O . LYS A 1 188 ? -33.613 -2.107 48.512 1.00 87.12 188 LYS A O 1
ATOM 1427 N N . ASN A 1 189 ? -32.029 -0.553 48.821 1.00 88.56 189 ASN A N 1
ATOM 1428 C CA . ASN A 1 189 ? -32.806 0.226 49.788 1.00 88.56 189 ASN A CA 1
ATOM 1429 C C . ASN A 1 189 ? -34.066 0.856 49.172 1.00 88.56 189 ASN A C 1
ATOM 1431 O O . ASN A 1 189 ? -35.089 0.919 49.859 1.00 88.56 189 ASN A O 1
ATOM 1435 N N . TYR A 1 190 ? -34.035 1.276 47.904 1.00 89.00 190 TYR A N 1
ATOM 1436 C CA . TYR A 1 190 ? -35.166 1.929 47.228 1.00 89.00 190 TYR A CA 1
ATOM 1437 C C . TYR A 1 190 ? -36.062 0.995 46.386 1.00 89.00 190 TYR A C 1
ATOM 1439 O O . TYR A 1 190 ? -37.100 1.448 45.905 1.00 89.00 190 TYR A O 1
ATOM 1447 N N . ASP A 1 191 ? -35.736 -0.303 46.281 1.00 87.31 191 ASP A N 1
ATOM 1448 C CA . ASP A 1 191 ? -36.405 -1.281 45.394 1.00 87.31 191 ASP A CA 1
ATOM 1449 C C . ASP A 1 191 ? -36.444 -0.766 43.943 1.00 87.31 191 ASP A C 1
ATOM 1451 O O . ASP A 1 191 ? -37.508 -0.470 43.396 1.00 87.31 191 ASP A O 1
ATOM 1455 N N . VAL A 1 192 ? -35.267 -0.583 43.340 1.00 89.62 192 VAL A N 1
ATOM 1456 C CA . VAL A 1 192 ? -35.108 -0.134 41.947 1.00 89.62 192 VAL A CA 1
ATOM 1457 C C . VAL A 1 192 ? -33.864 -0.764 41.318 1.00 89.62 192 VAL A C 1
ATOM 1459 O O . VAL A 1 192 ? -32.844 -0.929 41.986 1.00 89.62 192 VAL A O 1
ATOM 1462 N N . THR A 1 193 ? -33.948 -1.130 40.041 1.00 90.62 193 THR A N 1
ATOM 1463 C CA . THR A 1 193 ? -32.864 -1.795 39.296 1.00 90.62 193 THR A CA 1
ATOM 1464 C C . THR A 1 193 ? -32.107 -0.838 38.365 1.00 90.62 193 THR A C 1
ATOM 1466 O O . THR A 1 193 ? -32.667 0.178 37.948 1.00 90.62 193 THR A O 1
ATOM 1469 N N . PRO A 1 194 ? -30.851 -1.147 37.980 1.00 91.25 194 PRO A N 1
ATOM 1470 C CA . PRO A 1 194 ? -30.097 -0.370 36.995 1.00 91.25 194 PRO A CA 1
ATOM 1471 C C . PRO A 1 194 ? -30.855 -0.151 35.682 1.00 91.25 194 PRO A C 1
ATOM 1473 O O . PRO A 1 194 ? -30.901 0.974 35.194 1.00 91.25 194 PRO A O 1
ATOM 1476 N N . GLY A 1 195 ? -31.500 -1.196 35.144 1.00 88.19 195 GLY A N 1
ATOM 1477 C CA . GLY A 1 195 ? -32.270 -1.121 33.896 1.00 88.19 195 GLY A CA 1
ATOM 1478 C C . GLY A 1 195 ? -33.432 -0.124 33.967 1.00 88.19 195 GLY A C 1
ATOM 1479 O O . GLY A 1 195 ? -33.586 0.701 33.069 1.00 88.19 195 GLY A O 1
ATOM 1480 N N . GLU A 1 196 ? -34.190 -0.114 35.071 1.00 87.62 196 GLU A N 1
ATOM 1481 C CA . GLU A 1 196 ? -35.260 0.873 35.296 1.00 87.62 196 GLU A CA 1
ATOM 1482 C C . GLU A 1 196 ? -34.727 2.315 35.348 1.00 87.62 196 GLU A C 1
ATOM 1484 O O . GLU A 1 196 ? -35.391 3.232 34.864 1.00 87.62 196 GLU A O 1
ATOM 1489 N N . ILE A 1 197 ? -33.531 2.533 35.910 1.00 90.00 197 ILE A N 1
ATOM 1490 C CA . ILE A 1 197 ? -32.907 3.865 35.958 1.00 90.00 197 ILE A CA 1
ATOM 1491 C C . ILE A 1 197 ? -32.387 4.268 34.577 1.00 90.00 197 ILE A C 1
ATOM 1493 O O . ILE A 1 197 ? -32.632 5.393 34.148 1.00 90.00 197 ILE A O 1
ATOM 1497 N N . ILE A 1 198 ? -31.711 3.364 33.860 1.00 89.56 198 ILE A N 1
ATOM 1498 C CA . ILE A 1 198 ? -31.222 3.603 32.494 1.00 89.56 198 ILE A CA 1
ATOM 1499 C C . ILE A 1 198 ? -32.392 3.977 31.578 1.00 89.56 198 ILE A C 1
ATOM 1501 O O . ILE A 1 198 ? -32.306 4.981 30.876 1.00 89.56 198 ILE A O 1
ATOM 1505 N N . GLN A 1 199 ? -33.507 3.244 31.641 1.00 86.06 199 GLN A N 1
ATOM 1506 C CA . GLN A 1 199 ? -34.696 3.522 30.834 1.00 86.06 199 GLN A CA 1
ATOM 1507 C C . GLN A 1 199 ? -35.335 4.879 31.181 1.00 86.06 199 GLN A C 1
ATOM 1509 O O . GLN A 1 199 ? -35.658 5.649 30.275 1.00 86.06 199 GLN A O 1
ATOM 1514 N N . GLN A 1 200 ? -35.476 5.212 32.473 1.00 88.50 200 GLN A N 1
ATOM 1515 C CA . GLN A 1 200 ? -35.968 6.532 32.898 1.00 88.50 200 GLN A CA 1
ATOM 1516 C C . GLN A 1 200 ? -35.042 7.665 32.430 1.00 88.50 200 GLN A C 1
ATOM 1518 O O . GLN A 1 200 ? -35.522 8.694 31.958 1.00 88.50 200 GLN A O 1
ATOM 1523 N N . LEU A 1 201 ? -33.721 7.479 32.508 1.00 86.38 201 LEU A N 1
ATOM 1524 C CA . LEU A 1 201 ? -32.752 8.481 32.066 1.00 86.38 201 LEU A CA 1
ATOM 1525 C C . LEU A 1 201 ? -32.732 8.642 30.540 1.00 86.38 201 LEU A C 1
ATOM 1527 O O . LEU A 1 201 ? -32.749 9.775 30.076 1.00 86.38 201 LEU A O 1
ATOM 1531 N N . GLN A 1 202 ? -32.775 7.557 29.760 1.00 85.12 202 GLN A N 1
ATOM 1532 C CA . GLN A 1 202 ? -32.863 7.605 28.290 1.00 85.12 202 GLN A CA 1
ATOM 1533 C C . GLN A 1 202 ? -34.099 8.386 27.807 1.00 85.12 202 GLN A C 1
ATOM 1535 O O . GLN A 1 202 ? -34.016 9.164 26.857 1.00 85.12 202 GLN A O 1
ATOM 1540 N N . GLN A 1 203 ? -35.241 8.233 28.487 1.00 79.69 203 GLN A N 1
ATOM 1541 C CA . GLN A 1 203 ? -36.459 9.004 28.197 1.00 79.69 203 GLN A CA 1
ATOM 1542 C C . GLN A 1 203 ? -36.321 10.501 28.535 1.00 79.69 203 GLN A C 1
ATOM 1544 O O . GLN A 1 203 ? -37.012 11.326 27.944 1.00 79.69 203 GLN A O 1
ATOM 1549 N N . GLN A 1 204 ? -35.432 10.864 29.466 1.00 76.19 204 GLN A N 1
ATOM 1550 C CA . GLN A 1 204 ? -35.219 12.241 29.931 1.00 76.19 204 GLN A CA 1
ATOM 1551 C C . GLN A 1 204 ? -34.028 12.950 29.251 1.00 76.19 204 GLN A C 1
ATOM 1553 O O . GLN A 1 204 ? -33.974 14.183 29.251 1.00 76.19 204 GLN A O 1
ATOM 1558 N N . THR A 1 205 ? -33.077 12.212 28.665 1.00 66.75 205 THR A N 1
ATOM 1559 C CA . THR A 1 205 ? -31.947 12.757 27.883 1.00 66.75 205 THR A CA 1
ATOM 1560 C C . THR A 1 205 ? -32.302 13.009 26.415 1.00 66.75 205 THR A C 1
ATOM 1562 O O . THR A 1 205 ? -31.636 13.813 25.761 1.00 66.75 205 THR A O 1
ATOM 1565 N N . ALA A 1 206 ? -33.359 12.377 25.894 1.00 63.66 206 ALA A N 1
ATOM 1566 C CA . ALA A 1 206 ? -33.825 12.560 24.523 1.00 63.66 206 ALA A CA 1
ATOM 1567 C C . ALA A 1 206 ? -34.228 14.022 24.226 1.00 63.66 206 ALA A C 1
ATOM 1569 O O . ALA A 1 206 ? -35.171 14.562 24.807 1.00 63.66 206 ALA A O 1
ATOM 1570 N N . GLN A 1 207 ? -33.535 14.662 23.279 1.00 62.41 207 GLN A N 1
ATOM 1571 C CA . GLN A 1 207 ? -33.938 15.958 22.725 1.00 62.41 207 GLN A CA 1
ATOM 1572 C C . GLN A 1 207 ? -34.963 15.743 21.607 1.00 62.41 207 GLN A C 1
ATOM 1574 O O . GLN A 1 207 ? -34.705 14.988 20.670 1.00 62.41 207 GLN A O 1
ATOM 1579 N N . ALA A 1 208 ? -36.107 16.426 21.686 1.00 60.69 208 ALA A N 1
ATOM 1580 C CA . ALA A 1 208 ? -37.197 16.291 20.724 1.00 60.69 208 ALA A CA 1
ATOM 1581 C C . ALA A 1 208 ? -37.554 17.639 20.080 1.00 60.69 208 ALA A C 1
ATOM 1583 O O . ALA A 1 208 ? -37.684 18.662 20.755 1.00 60.69 208 ALA A O 1
ATOM 1584 N N . GLY A 1 209 ? -37.761 17.638 18.762 1.00 60.81 209 GLY A N 1
ATOM 1585 C CA . GLY A 1 209 ? -38.478 18.721 18.092 1.00 60.81 209 GLY A CA 1
ATOM 1586 C C . GLY A 1 209 ? -39.972 18.573 18.367 1.00 60.81 209 GLY A C 1
ATOM 1587 O O . GLY A 1 209 ? -40.534 17.518 18.092 1.00 60.81 209 GLY A O 1
ATOM 1588 N N . ILE A 1 210 ? -40.610 19.612 18.907 1.00 75.00 210 ILE A N 1
ATOM 1589 C CA . ILE A 1 210 ? -42.049 19.599 19.233 1.00 75.00 210 ILE A CA 1
ATOM 1590 C C . ILE A 1 210 ? -42.886 19.758 17.953 1.00 75.00 210 ILE A C 1
ATOM 1592 O O . ILE A 1 210 ? -44.015 19.287 17.867 1.00 75.00 210 ILE A O 1
ATOM 1596 N N . GLY A 1 211 ? -42.313 20.425 16.948 1.00 72.69 211 GLY A N 1
ATOM 1597 C CA . GLY A 1 211 ? -42.936 20.727 15.665 1.00 72.69 211 GLY A CA 1
ATOM 1598 C C . GLY A 1 211 ? -42.624 22.159 15.238 1.00 72.69 211 GLY A C 1
ATOM 1599 O O . GLY A 1 211 ? -41.639 22.759 15.677 1.00 72.69 211 GLY A O 1
ATOM 1600 N N . GLY A 1 212 ? -43.484 22.729 14.402 1.00 81.25 212 GLY A N 1
ATOM 1601 C CA . GLY A 1 212 ? -43.452 24.144 14.057 1.00 81.25 212 GLY A CA 1
ATOM 1602 C C . GLY A 1 212 ? -44.811 24.635 13.573 1.00 81.25 212 GLY A C 1
ATOM 1603 O O . GLY A 1 212 ? -45.665 23.825 13.216 1.00 81.25 212 GLY A O 1
ATOM 1604 N N . ILE A 1 213 ? -45.000 25.952 13.572 1.00 82.88 213 ILE A N 1
ATOM 1605 C CA . ILE A 1 213 ? -46.194 26.620 13.038 1.00 82.88 213 ILE A CA 1
ATOM 1606 C C . ILE A 1 213 ? -45.802 27.542 11.882 1.00 82.88 213 ILE A C 1
ATOM 1608 O O . ILE A 1 213 ? -44.682 28.051 11.859 1.00 82.88 213 ILE A O 1
ATOM 1612 N N . GLY A 1 214 ? -46.732 27.778 10.957 1.00 75.19 214 GLY A N 1
ATOM 1613 C CA . GLY A 1 214 ? -46.512 28.604 9.768 1.00 75.19 214 GLY A CA 1
ATOM 1614 C C . GLY A 1 214 ? -45.984 27.822 8.560 1.00 75.19 214 GLY A C 1
ATOM 1615 O O . GLY A 1 214 ? -45.336 26.779 8.690 1.00 75.19 214 GLY A O 1
ATOM 1616 N N . GLU A 1 215 ? -46.275 28.349 7.372 1.00 69.94 215 GLU A N 1
ATOM 1617 C CA . GLU A 1 215 ? -45.801 27.835 6.085 1.00 69.94 215 GLU A CA 1
ATOM 1618 C C . GLU A 1 215 ? -44.734 28.758 5.482 1.00 69.94 215 GLU A C 1
ATOM 1620 O O . GLU A 1 215 ? -44.687 29.958 5.756 1.00 69.94 215 GLU A O 1
ATOM 1625 N N . GLY A 1 216 ? -43.873 28.201 4.627 1.00 73.00 216 GLY A N 1
ATOM 1626 C CA . GLY A 1 216 ? -42.862 28.973 3.908 1.00 73.00 216 GLY A CA 1
ATOM 1627 C C . GLY A 1 216 ? -41.823 29.618 4.829 1.00 73.00 216 GLY A C 1
ATOM 1628 O O . GLY A 1 216 ? -41.081 28.920 5.520 1.00 73.00 216 GLY A O 1
ATOM 1629 N N . ILE A 1 217 ? -41.728 30.949 4.772 1.00 69.69 217 ILE A N 1
ATOM 1630 C CA . ILE A 1 217 ? -40.643 31.733 5.387 1.00 69.69 217 ILE A CA 1
ATOM 1631 C C . ILE A 1 217 ? -40.886 31.953 6.892 1.00 69.69 217 ILE A C 1
ATOM 1633 O O . ILE A 1 217 ? -39.933 31.935 7.667 1.00 69.69 217 ILE A O 1
ATOM 1637 N N . ASP A 1 218 ? -42.147 32.053 7.323 1.00 73.00 218 ASP A N 1
ATOM 1638 C CA . ASP A 1 218 ? -42.533 32.332 8.717 1.00 73.00 218 ASP A CA 1
ATOM 1639 C C . ASP A 1 218 ? -42.597 31.069 9.606 1.00 73.00 218 ASP A C 1
ATOM 1641 O O . ASP A 1 218 ? -43.207 31.075 10.680 1.00 73.00 218 ASP A O 1
ATOM 1645 N N . GLN A 1 219 ? -41.980 29.957 9.180 1.00 76.69 219 GLN A N 1
ATOM 1646 C CA . GLN A 1 219 ? -42.044 28.688 9.910 1.00 76.69 219 GLN A CA 1
ATOM 1647 C C . GLN A 1 219 ? -41.266 28.739 11.240 1.00 76.69 219 GLN A C 1
ATOM 1649 O O . GLN A 1 219 ? -40.070 28.444 11.314 1.00 76.69 219 GLN A O 1
ATOM 1654 N N . THR A 1 220 ? -41.981 29.026 12.324 1.00 80.62 220 THR A N 1
ATOM 1655 C CA . THR A 1 220 ? -41.451 29.038 13.692 1.00 80.62 220 THR A CA 1
ATOM 1656 C C . THR A 1 220 ? -41.385 27.612 14.235 1.00 80.62 220 THR A C 1
ATOM 1658 O O . THR A 1 220 ? -42.416 26.960 14.391 1.00 80.62 220 THR A O 1
ATOM 1661 N N . ARG A 1 221 ? -40.179 27.111 14.535 1.00 78.25 221 ARG A N 1
ATOM 1662 C CA . ARG A 1 221 ? -39.949 25.745 15.046 1.00 78.25 221 ARG A CA 1
ATOM 1663 C C . ARG A 1 221 ? -39.719 25.742 16.555 1.00 78.25 221 ARG A C 1
ATOM 1665 O O . ARG A 1 221 ? -38.933 26.536 17.064 1.00 78.25 221 ARG A O 1
ATOM 1672 N N . PHE A 1 222 ? -40.360 24.809 17.253 1.00 81.00 222 PHE A N 1
ATOM 1673 C CA . PHE A 1 222 ? -40.277 24.657 18.704 1.00 81.00 222 PHE A CA 1
ATOM 1674 C C . PHE A 1 222 ? -39.413 23.443 19.074 1.00 81.00 222 PHE A C 1
ATOM 1676 O O . PHE A 1 222 ? -39.629 22.331 18.586 1.00 81.00 222 PHE A O 1
ATOM 1683 N N . LEU A 1 223 ? -38.429 23.660 19.948 1.00 74.81 223 LEU A N 1
ATOM 1684 C CA . LEU A 1 223 ? -37.446 22.662 20.382 1.00 74.81 223 LEU A CA 1
ATOM 1685 C C . LEU A 1 223 ? -37.605 22.390 21.882 1.00 74.81 223 LEU A C 1
ATOM 1687 O O . LEU A 1 223 ? -37.632 23.330 22.674 1.00 74.81 223 LEU A O 1
ATOM 1691 N N . TRP A 1 224 ? -37.677 21.117 22.278 1.00 71.38 224 TRP A N 1
ATOM 1692 C CA . TRP A 1 224 ? -37.703 20.714 23.684 1.00 71.38 224 TRP A CA 1
ATOM 1693 C C . TRP A 1 224 ? -36.297 20.328 24.152 1.00 71.38 224 TRP A C 1
ATOM 1695 O O . TRP A 1 224 ? -35.838 19.196 23.976 1.00 71.38 224 TRP A O 1
ATOM 1705 N N . THR A 1 225 ? -35.599 21.293 24.749 1.00 64.69 225 THR A N 1
ATOM 1706 C CA . THR A 1 225 ? -34.269 21.087 25.335 1.00 64.69 225 THR A CA 1
ATOM 1707 C C . THR A 1 225 ? -34.408 20.619 26.784 1.00 64.69 225 THR A C 1
ATOM 1709 O O . THR A 1 225 ? -34.846 21.380 27.645 1.00 64.69 225 THR A O 1
ATOM 1712 N N . SER A 1 226 ? -34.015 19.373 27.065 1.00 62.75 226 SER A N 1
ATOM 1713 C CA . SER A 1 226 ? -33.968 18.835 28.433 1.00 62.75 226 SER A CA 1
ATOM 1714 C C . SER A 1 226 ? -32.998 19.629 29.325 1.00 62.75 226 SER A C 1
ATOM 1716 O O . SER A 1 226 ? -31.944 20.066 28.866 1.00 62.75 226 SER A O 1
ATOM 1718 N N . GLN A 1 227 ? -33.330 19.793 30.612 1.00 56.53 227 GLN A N 1
ATOM 1719 C CA . GLN A 1 227 ? -32.529 20.567 31.581 1.00 56.53 227 GLN A CA 1
ATOM 1720 C C . GLN A 1 227 ? -31.175 19.926 31.942 1.00 56.53 227 GLN A C 1
ATOM 1722 O O . GLN A 1 227 ? -30.348 20.559 32.600 1.00 56.53 227 GLN A O 1
ATOM 1727 N N . ALA A 1 228 ? -30.933 18.680 31.531 1.00 57.69 228 ALA A N 1
ATOM 1728 C CA . ALA A 1 228 ? -29.727 17.915 31.835 1.00 57.69 228 ALA A CA 1
ATOM 1729 C C . ALA A 1 228 ? -28.492 18.346 31.009 1.00 57.69 228 ALA A C 1
ATOM 1731 O O . ALA A 1 228 ? -27.766 17.502 30.495 1.00 57.69 228 ALA A O 1
ATOM 1732 N N . SER A 1 229 ? -28.235 19.651 30.866 1.00 60.66 229 SER A N 1
ATOM 1733 C CA . SER A 1 229 ? -27.108 20.171 30.073 1.00 60.66 229 SER A CA 1
ATOM 1734 C C . SER A 1 229 ? -25.740 19.836 30.678 1.00 60.66 229 SER A C 1
ATOM 1736 O O . SER A 1 229 ? -24.781 19.619 29.945 1.00 60.66 229 SER A O 1
ATOM 1738 N N . ALA A 1 230 ? -25.640 19.817 32.011 1.00 67.88 230 ALA A N 1
ATOM 1739 C CA . ALA A 1 230 ? -24.387 19.671 32.753 1.00 67.88 230 ALA A CA 1
ATOM 1740 C C . ALA A 1 230 ? -24.276 18.284 33.422 1.00 67.88 230 ALA A C 1
ATOM 1742 O O . ALA A 1 230 ? -25.278 17.816 33.977 1.00 67.88 230 ALA A O 1
ATOM 1743 N N . PRO A 1 231 ? -23.090 17.644 33.480 1.00 69.31 231 PRO A N 1
ATOM 1744 C CA . PRO A 1 231 ? -22.893 16.395 34.227 1.00 69.31 231 PRO A CA 1
ATOM 1745 C C . PRO A 1 231 ? -23.314 16.486 35.702 1.00 69.31 231 PRO A C 1
ATOM 1747 O O . PRO A 1 231 ? -23.878 15.551 36.262 1.00 69.31 231 PRO A O 1
ATOM 1750 N N . GLU A 1 232 ? -23.119 17.646 36.324 1.00 72.56 232 GLU A N 1
ATOM 1751 C CA . GLU A 1 232 ? -23.485 17.927 37.713 1.00 72.56 232 GLU A CA 1
ATOM 1752 C C . GLU A 1 232 ? -25.006 18.098 37.890 1.00 72.56 232 GLU A C 1
ATOM 1754 O O . GLU A 1 232 ? -25.534 17.915 38.991 1.00 72.56 232 GLU A O 1
ATOM 1759 N N . ALA A 1 233 ? -25.730 18.424 36.810 1.00 75.88 233 ALA A N 1
ATOM 1760 C CA . ALA A 1 233 ? -27.190 18.493 36.802 1.00 75.88 233 ALA A CA 1
ATOM 1761 C C . ALA A 1 233 ? -27.830 17.096 36.778 1.00 75.88 233 ALA A C 1
ATOM 1763 O O . ALA A 1 233 ? -28.865 16.917 37.418 1.00 75.88 233 ALA A O 1
ATOM 1764 N N . LEU A 1 234 ? -27.182 16.096 36.158 1.00 79.56 234 LEU A N 1
ATOM 1765 C CA . LEU A 1 234 ? -27.639 14.695 36.175 1.00 79.56 234 LEU A CA 1
ATOM 1766 C C . LEU A 1 234 ? -27.861 14.186 37.608 1.00 79.56 234 LEU A C 1
ATOM 1768 O O . LEU A 1 234 ? -28.812 13.461 37.871 1.00 79.56 234 LEU A O 1
ATOM 1772 N N . GLY A 1 235 ? -27.041 14.620 38.571 1.00 82.06 235 GLY A N 1
ATOM 1773 C CA . GLY A 1 235 ? -27.190 14.238 39.980 1.00 82.06 235 GLY A CA 1
ATOM 1774 C C . GLY A 1 235 ? -28.471 14.749 40.651 1.00 82.06 235 GLY A C 1
ATOM 1775 O O . GLY A 1 235 ? -28.876 14.198 41.676 1.00 82.06 235 GLY A O 1
ATOM 1776 N N . LYS A 1 236 ? -29.111 15.780 40.084 1.00 84.56 236 LYS A N 1
ATOM 1777 C CA . LYS A 1 236 ? -30.401 16.330 40.531 1.00 84.56 236 LYS A CA 1
ATOM 1778 C C . LYS A 1 236 ? -31.596 15.690 39.821 1.00 84.56 236 LYS A C 1
ATOM 1780 O O . LYS A 1 236 ? -32.723 15.904 40.261 1.00 84.56 236 LYS A O 1
ATOM 1785 N N . THR A 1 237 ? -31.365 14.930 38.749 1.00 85.38 237 THR A N 1
ATOM 1786 C CA . THR A 1 237 ? -32.413 14.236 37.998 1.00 85.38 237 THR A CA 1
ATOM 1787 C C . THR A 1 237 ? -33.216 13.325 38.920 1.00 85.38 237 THR A C 1
ATOM 1789 O O . THR A 1 237 ? -32.645 12.573 39.712 1.00 85.38 237 THR A O 1
ATOM 1792 N N . ILE A 1 238 ? -34.543 13.420 38.841 1.00 88.38 238 ILE A N 1
ATOM 1793 C CA . ILE A 1 238 ? -35.457 12.685 39.714 1.00 88.38 238 ILE A CA 1
ATOM 1794 C C . ILE A 1 238 ? -35.806 11.345 39.066 1.00 88.38 238 ILE A C 1
ATOM 1796 O O . ILE A 1 238 ? -36.364 11.295 37.971 1.00 88.38 238 ILE A O 1
ATOM 1800 N N . ILE A 1 239 ? -35.500 10.273 39.789 1.00 89.81 239 ILE A N 1
ATOM 1801 C CA . ILE A 1 239 ? -35.874 8.898 39.481 1.00 89.81 239 ILE A CA 1
ATOM 1802 C C . ILE A 1 239 ? -37.092 8.527 40.330 1.00 89.81 239 ILE A C 1
ATOM 1804 O O . ILE A 1 239 ? -37.100 8.718 41.551 1.00 89.81 239 ILE A O 1
ATOM 1808 N N . SER A 1 240 ? -38.114 7.968 39.692 1.00 88.94 240 SER A N 1
ATOM 1809 C CA . SER A 1 240 ? -39.309 7.454 40.362 1.00 88.94 240 SER A CA 1
ATOM 1810 C C . SER A 1 240 ? -39.057 6.029 40.859 1.00 88.94 240 SER A C 1
ATOM 1812 O O . SER A 1 240 ? -38.685 5.150 40.078 1.00 88.94 240 SER A O 1
ATOM 1814 N N . THR A 1 241 ? -39.277 5.781 42.154 1.00 86.25 241 THR A N 1
ATOM 1815 C CA . THR A 1 241 ? -39.125 4.460 42.800 1.00 86.25 241 THR A CA 1
ATOM 1816 C C . THR A 1 241 ? -40.407 4.073 43.551 1.00 86.25 241 THR A C 1
ATOM 1818 O O . THR A 1 241 ? -41.224 4.937 43.874 1.00 86.25 241 THR A O 1
ATOM 1821 N N . LYS A 1 242 ? -40.586 2.790 43.913 1.00 78.81 242 LYS A N 1
ATOM 1822 C CA . LYS A 1 242 ? -41.745 2.350 44.730 1.00 78.81 242 LYS A CA 1
ATOM 1823 C C . LYS A 1 242 ? -41.814 3.034 46.105 1.00 78.81 242 LYS A C 1
ATOM 1825 O O . LYS A 1 242 ? -42.880 3.053 46.710 1.00 78.81 242 LYS A O 1
ATOM 1830 N N . LYS A 1 243 ? -40.699 3.581 46.606 1.00 83.00 243 LYS A N 1
ATOM 1831 C CA . LYS A 1 243 ? -40.616 4.286 47.898 1.00 83.00 243 LYS A CA 1
ATOM 1832 C C . LYS A 1 243 ? -40.645 5.816 47.752 1.00 83.00 243 LYS A C 1
ATOM 1834 O O . LYS A 1 243 ? -40.352 6.523 48.712 1.00 83.00 243 LYS A O 1
ATOM 1839 N N . GLY A 1 244 ? -41.007 6.319 46.570 1.00 85.19 244 GLY A N 1
ATOM 1840 C CA . GLY A 1 244 ? -41.098 7.743 46.251 1.00 85.19 244 GLY A CA 1
ATOM 1841 C C . GLY A 1 244 ? -40.032 8.215 45.261 1.00 85.19 244 GLY A C 1
ATOM 1842 O O . GLY A 1 244 ? -39.310 7.422 44.653 1.00 85.19 244 GLY A O 1
ATOM 1843 N N . ASN A 1 245 ? -39.946 9.532 45.099 1.00 89.50 245 ASN A N 1
ATOM 1844 C CA . ASN A 1 245 ? -39.054 10.184 44.145 1.00 89.50 245 ASN A CA 1
ATOM 1845 C C . ASN A 1 245 ? -37.678 10.449 44.771 1.00 89.50 245 ASN A C 1
ATOM 1847 O O . ASN A 1 245 ? -37.586 11.021 45.857 1.00 89.50 245 ASN A O 1
ATOM 1851 N N . VAL A 1 246 ? -36.610 10.042 44.082 1.00 91.94 246 VAL A N 1
ATOM 1852 C CA . VAL A 1 246 ? -35.231 10.037 44.597 1.00 91.94 246 VAL A CA 1
ATOM 1853 C C . VAL A 1 246 ? -34.298 10.687 43.576 1.00 91.94 246 VAL A C 1
ATOM 1855 O O . VAL A 1 246 ? -34.377 10.399 42.386 1.00 91.94 246 VAL A O 1
ATOM 1858 N N . ALA A 1 247 ? -33.395 11.564 44.018 1.00 90.00 247 ALA A N 1
ATOM 1859 C CA . ALA A 1 247 ? -32.400 12.169 43.130 1.00 90.00 247 ALA A CA 1
ATOM 1860 C C . ALA A 1 247 ? -31.314 11.151 42.732 1.00 90.00 247 ALA A C 1
ATOM 1862 O O . ALA A 1 247 ? -30.811 10.422 43.590 1.00 90.00 247 ALA A O 1
ATOM 1863 N N . LEU A 1 248 ? -30.898 11.142 41.460 1.00 89.12 248 LEU A N 1
ATOM 1864 C CA . LEU A 1 248 ? -29.925 10.187 40.910 1.00 89.12 248 LEU A CA 1
ATOM 1865 C C . LEU A 1 248 ? -28.622 10.110 41.723 1.00 89.12 248 LEU A C 1
ATOM 1867 O O . LEU A 1 248 ? -28.083 9.021 41.887 1.00 89.12 248 LEU A O 1
ATOM 1871 N N . LYS A 1 249 ? -28.157 11.225 42.307 1.00 90.94 249 LYS A N 1
ATOM 1872 C CA . LYS A 1 249 ? -26.964 11.280 43.179 1.00 90.94 249 LYS A CA 1
ATOM 1873 C C . LYS A 1 249 ? -27.026 10.350 44.408 1.00 90.94 249 LYS A C 1
ATOM 1875 O O . LYS A 1 249 ? -25.992 10.067 45.004 1.00 90.94 249 LYS A O 1
ATOM 1880 N N . LEU A 1 250 ? -28.212 9.885 44.809 1.00 90.69 250 LEU A N 1
ATOM 1881 C CA . LEU A 1 250 ? -28.381 8.883 45.870 1.00 90.69 250 LEU A CA 1
ATOM 1882 C C . LEU A 1 250 ? -28.350 7.438 45.345 1.00 90.69 250 LEU A C 1
ATOM 1884 O O . LEU A 1 250 ? -28.145 6.522 46.133 1.00 90.69 250 LEU A O 1
ATOM 1888 N N . LEU A 1 251 ? -28.551 7.222 44.042 1.00 91.06 251 LEU A N 1
ATOM 1889 C CA . LEU A 1 251 ? -28.622 5.901 43.405 1.00 91.06 251 LEU A CA 1
ATOM 1890 C C . LEU A 1 251 ? -27.356 5.559 42.597 1.00 91.06 251 LEU A C 1
ATOM 1892 O O . LEU A 1 251 ? -27.044 4.379 42.440 1.00 91.06 251 LEU A O 1
ATOM 1896 N N . ALA A 1 252 ? -26.616 6.565 42.120 1.00 91.19 252 ALA A N 1
ATOM 1897 C CA . ALA A 1 252 ? -25.366 6.416 41.378 1.00 91.19 252 ALA A CA 1
ATOM 1898 C C . ALA A 1 252 ? -24.323 7.487 41.752 1.00 91.19 252 ALA A C 1
ATOM 1900 O O . ALA A 1 252 ? -24.639 8.661 41.956 1.00 91.19 252 ALA A O 1
ATOM 1901 N N . GLU A 1 253 ? -23.059 7.072 41.788 1.00 91.62 253 GLU A N 1
ATOM 1902 C CA . GLU A 1 253 ? -21.883 7.937 41.799 1.00 91.62 253 GLU A CA 1
ATOM 1903 C C . GLU A 1 253 ? -21.618 8.429 40.366 1.00 91.62 253 GLU A C 1
ATOM 1905 O O . GLU A 1 253 ? -21.441 7.628 39.448 1.00 91.62 253 GLU A O 1
ATOM 1910 N N . ILE A 1 254 ? -21.600 9.747 40.158 1.00 88.94 254 ILE A N 1
ATOM 1911 C CA . ILE A 1 254 ? -21.409 10.346 38.829 1.00 88.94 254 ILE A CA 1
ATOM 1912 C C . ILE A 1 254 ? -19.924 10.631 38.622 1.00 88.94 254 ILE A C 1
ATOM 1914 O O . ILE A 1 254 ? -19.385 11.562 39.221 1.00 88.94 254 ILE A O 1
ATOM 1918 N N . LYS A 1 255 ? -19.269 9.832 37.775 1.00 87.12 255 LYS A N 1
ATOM 1919 C CA . LYS A 1 255 ? -17.853 9.984 37.431 1.00 87.12 255 LYS A CA 1
ATOM 1920 C C . LYS A 1 255 ? -17.728 10.720 36.119 1.00 87.12 255 LYS A C 1
ATOM 1922 O O . LYS A 1 255 ? -18.017 10.181 35.052 1.00 87.12 255 LYS A O 1
ATOM 1927 N N . ASP A 1 256 ? -17.264 11.956 36.203 1.00 83.00 256 ASP A N 1
ATOM 1928 C CA . ASP A 1 256 ? -16.766 12.646 35.029 1.00 83.00 256 ASP A CA 1
ATOM 1929 C C . ASP A 1 256 ? -15.446 11.996 34.593 1.00 83.00 256 ASP A C 1
ATOM 1931 O O . ASP A 1 256 ? -14.441 12.085 35.296 1.00 83.00 256 ASP A O 1
ATOM 1935 N N . LEU A 1 257 ? -15.470 11.294 33.457 1.00 78.31 257 LEU A N 1
ATOM 1936 C CA . LEU A 1 257 ? -14.293 10.666 32.855 1.00 78.31 257 LEU A CA 1
ATOM 1937 C C . LEU A 1 257 ? -13.756 11.487 31.673 1.00 78.31 257 LEU A C 1
ATOM 1939 O O . LEU A 1 257 ? -12.877 11.017 30.951 1.00 78.31 257 LEU A O 1
ATOM 1943 N N . ARG A 1 258 ? -14.240 12.722 31.461 1.00 75.25 258 ARG A N 1
ATOM 1944 C CA . ARG A 1 258 ? -13.645 13.653 30.493 1.00 75.25 258 ARG A CA 1
ATOM 1945 C C . ARG A 1 258 ? -12.190 13.916 30.873 1.00 75.25 258 ARG A C 1
ATOM 1947 O O . ARG A 1 258 ? -11.909 14.547 31.886 1.00 75.25 258 ARG A O 1
ATOM 1954 N N . GLY A 1 259 ? -11.262 13.442 30.047 1.00 66.56 259 GLY A N 1
ATOM 1955 C CA . GLY A 1 259 ? -9.830 13.570 30.323 1.00 66.56 259 GLY A CA 1
ATOM 1956 C C . GLY A 1 259 ? -9.222 12.439 31.157 1.00 66.56 259 GLY A C 1
ATOM 1957 O O . GLY A 1 259 ? -8.033 12.496 31.456 1.00 66.56 259 GLY A O 1
ATOM 1958 N N . SER A 1 260 ? -9.965 11.374 31.480 1.00 73.75 260 SER A N 1
ATOM 1959 C CA . SER A 1 260 ? -9.321 10.122 31.896 1.00 73.75 260 SER A CA 1
ATOM 1960 C C . SER A 1 260 ? -8.719 9.402 30.684 1.00 73.75 260 SER A C 1
ATOM 1962 O O . SER A 1 260 ? -9.108 9.650 29.543 1.00 73.75 260 SER A O 1
ATOM 1964 N N . GLN A 1 261 ? -7.799 8.465 30.915 1.00 69.50 261 GLN A N 1
ATOM 1965 C CA . GLN A 1 261 ? -7.227 7.621 29.855 1.00 69.50 261 GLN A CA 1
ATOM 1966 C C . GLN A 1 261 ? -8.333 6.838 29.117 1.00 69.50 261 GLN A C 1
ATOM 1968 O O . GLN A 1 261 ? -9.257 6.331 29.757 1.00 69.50 261 GLN A O 1
ATOM 1973 N N . ALA A 1 262 ? -8.252 6.755 27.784 1.00 72.31 262 ALA A N 1
ATOM 1974 C CA . ALA A 1 262 ? -9.084 5.852 26.981 1.00 72.31 262 ALA A CA 1
ATOM 1975 C C . ALA A 1 262 ? -8.573 4.406 27.071 1.00 72.31 262 ALA A C 1
ATOM 1977 O O . ALA A 1 262 ? -7.398 4.191 27.352 1.00 72.31 262 ALA A O 1
ATOM 1978 N N . ASP A 1 263 ? -9.416 3.415 26.765 1.00 73.94 263 ASP A N 1
ATOM 1979 C CA . ASP A 1 263 ? -9.057 1.982 26.761 1.00 73.94 263 ASP A CA 1
ATOM 1980 C C . ASP A 1 263 ? -7.903 1.612 25.803 1.00 73.94 263 ASP A C 1
ATOM 1982 O O . ASP A 1 263 ? -7.221 0.606 26.010 1.00 73.94 263 ASP A O 1
ATOM 1986 N N . GLN A 1 264 ? -7.662 2.450 24.790 1.00 80.94 264 GLN A N 1
ATOM 1987 C CA . GLN A 1 264 ? -6.527 2.396 23.871 1.00 80.94 264 GLN A CA 1
ATOM 1988 C C . GLN A 1 264 ? -5.708 3.688 24.008 1.00 80.94 264 GLN A C 1
ATOM 1990 O O . GLN A 1 264 ? -6.245 4.789 23.882 1.00 80.94 264 GLN A O 1
ATOM 1995 N N . MET A 1 265 ? -4.401 3.561 24.232 1.00 83.81 265 MET A N 1
ATOM 1996 C CA . MET A 1 265 ? -3.496 4.684 24.498 1.00 83.81 265 MET A CA 1
ATOM 1997 C C . MET A 1 265 ? -2.211 4.545 23.678 1.00 83.81 265 MET A C 1
ATOM 1999 O O . MET A 1 265 ? -1.709 3.438 23.520 1.00 83.81 265 MET A O 1
ATOM 2003 N N . THR A 1 266 ? -1.654 5.645 23.161 1.00 89.94 266 THR A N 1
ATOM 2004 C CA . THR A 1 266 ? -0.343 5.615 22.485 1.00 89.94 266 THR A CA 1
ATOM 2005 C C . THR A 1 266 ? 0.757 6.101 23.427 1.00 89.94 266 THR A C 1
ATOM 2007 O O . THR A 1 266 ? 0.571 7.054 24.186 1.00 89.94 266 THR A O 1
ATOM 2010 N N . LEU A 1 267 ? 1.892 5.409 23.387 1.00 90.12 267 LEU A N 1
ATOM 2011 C CA . LEU A 1 267 ? 3.104 5.660 24.154 1.00 90.12 267 LEU A CA 1
ATOM 2012 C C . LEU A 1 267 ? 4.258 5.957 23.188 1.00 90.12 267 LEU A C 1
ATOM 2014 O O . LEU A 1 267 ? 4.429 5.242 22.197 1.00 90.12 267 LEU A O 1
ATOM 2018 N N . TYR A 1 268 ? 5.047 6.986 23.480 1.00 91.81 268 TYR A N 1
ATOM 2019 C CA . TYR A 1 268 ? 6.246 7.340 22.723 1.00 91.81 268 TYR A CA 1
ATOM 2020 C C . TYR A 1 268 ? 7.266 8.008 23.647 1.00 91.81 268 TYR A C 1
ATOM 2022 O O . TYR A 1 268 ? 6.913 8.868 24.451 1.00 91.81 268 TYR A O 1
ATOM 2030 N N . LYS A 1 269 ? 8.531 7.591 23.555 1.00 89.56 269 LYS A N 1
ATOM 2031 C CA . LYS A 1 269 ? 9.641 8.016 24.428 1.00 89.56 269 LYS A CA 1
ATOM 2032 C C . LYS A 1 269 ? 9.343 7.767 25.920 1.00 89.56 269 LYS A C 1
ATOM 2034 O O . LYS A 1 269 ? 9.829 8.485 26.785 1.00 89.56 269 LYS A O 1
ATOM 2039 N N . GLY A 1 270 ? 8.549 6.732 26.226 1.00 85.69 270 GLY A N 1
ATOM 2040 C CA . GLY A 1 270 ? 8.061 6.412 27.572 1.00 85.69 270 GLY A CA 1
ATOM 2041 C C . GLY A 1 270 ? 6.890 7.281 28.061 1.00 85.69 270 GLY A C 1
ATOM 2042 O O . GLY A 1 270 ? 6.328 7.016 29.132 1.00 85.69 270 GLY A O 1
ATOM 2043 N N . GLU A 1 271 ? 6.473 8.285 27.294 1.00 88.75 271 GLU A N 1
ATOM 2044 C CA . GLU A 1 271 ? 5.436 9.252 27.655 1.00 88.75 271 GLU A CA 1
ATOM 2045 C C . GLU A 1 271 ? 4.106 9.017 26.915 1.00 88.75 271 GLU A C 1
ATOM 2047 O O . GLU A 1 271 ? 4.079 8.358 25.871 1.00 88.75 271 GLU A O 1
ATOM 2052 N N . PRO A 1 272 ? 2.976 9.528 27.445 1.00 88.31 272 PRO A N 1
ATOM 2053 C CA . PRO A 1 272 ? 1.727 9.636 26.697 1.00 88.31 272 PRO A CA 1
ATOM 2054 C C . PRO A 1 272 ? 1.923 10.402 25.384 1.00 88.31 272 PRO A C 1
ATOM 2056 O O . PRO A 1 272 ? 2.487 11.496 25.381 1.00 88.31 272 PRO A O 1
ATOM 2059 N N . ALA A 1 273 ? 1.399 9.863 24.286 1.00 90.94 273 ALA A N 1
ATOM 2060 C CA . ALA A 1 273 ? 1.434 10.522 22.987 1.00 90.94 273 ALA A CA 1
ATOM 2061 C C . ALA A 1 273 ? 0.080 10.463 22.275 1.00 90.94 273 ALA A C 1
ATOM 2063 O O . ALA A 1 273 ? -0.706 9.526 22.440 1.00 90.94 273 ALA A O 1
ATOM 2064 N N . LEU A 1 274 ? -0.176 11.477 21.453 1.00 90.62 274 LEU A N 1
ATOM 2065 C CA . LEU A 1 274 ? -1.368 11.607 20.629 1.00 90.62 274 LEU A CA 1
ATOM 2066 C C . LEU A 1 274 ? -1.007 11.355 19.161 1.00 90.62 274 LEU A C 1
ATOM 2068 O O . LEU A 1 274 ? -0.167 12.059 18.600 1.00 90.62 274 LEU A O 1
ATOM 2072 N N . ALA A 1 275 ? -1.652 10.367 18.543 1.00 90.31 275 ALA A N 1
ATOM 2073 C CA . ALA A 1 275 ? -1.508 10.079 17.120 1.00 90.31 275 ALA A CA 1
ATOM 2074 C C . ALA A 1 275 ? -2.311 11.079 16.277 1.00 90.31 275 ALA A C 1
ATOM 2076 O O . ALA A 1 275 ? -3.502 11.290 16.529 1.00 90.31 275 ALA A O 1
ATOM 2077 N N . ILE A 1 276 ? -1.662 11.682 15.278 1.00 91.50 276 ILE A N 1
ATOM 2078 C CA . ILE A 1 276 ? -2.276 12.642 14.357 1.00 91.50 276 ILE A CA 1
ATOM 2079 C C . ILE A 1 276 ? -1.952 12.234 12.913 1.00 91.50 276 ILE A C 1
ATOM 2081 O O . ILE A 1 276 ? -0.801 12.298 12.476 1.00 91.50 276 ILE A O 1
ATOM 2085 N N . ASN A 1 277 ? -2.985 11.836 12.169 1.00 89.69 277 ASN A N 1
ATOM 2086 C CA . ASN A 1 277 ? -2.898 11.478 10.753 1.00 89.69 277 ASN A CA 1
ATOM 2087 C C . ASN A 1 277 ? -3.248 12.700 9.893 1.00 89.69 277 ASN A C 1
ATOM 2089 O O . ASN A 1 277 ? -4.311 13.304 10.070 1.00 89.69 277 ASN A O 1
ATOM 2093 N N . VAL A 1 278 ? -2.400 13.037 8.920 1.00 88.06 278 VAL A N 1
ATOM 2094 C CA . VAL A 1 278 ? -2.666 14.107 7.945 1.00 88.06 278 VAL A CA 1
ATOM 2095 C C . VAL A 1 278 ? -2.865 13.494 6.564 1.00 88.06 278 VAL A C 1
ATOM 2097 O O . VAL A 1 278 ? -1.956 12.860 6.035 1.00 88.06 278 VAL A O 1
ATOM 2100 N N . TYR A 1 279 ? -4.031 13.706 5.955 1.00 83.75 279 TYR A N 1
ATOM 2101 C CA . TYR A 1 279 ? -4.368 13.157 4.638 1.00 83.75 279 TYR A CA 1
ATOM 2102 C C . TYR A 1 279 ? -4.342 14.236 3.552 1.00 83.75 279 TYR A C 1
ATOM 2104 O O . TYR A 1 279 ? -4.677 15.399 3.792 1.00 83.75 279 TYR A O 1
ATOM 2112 N N . GLY A 1 280 ? -3.954 13.840 2.341 1.00 78.06 280 GLY A N 1
ATOM 2113 C CA . GLY A 1 280 ? -3.943 14.708 1.165 1.00 78.06 280 GLY A CA 1
ATOM 2114 C C . GLY A 1 280 ? -5.307 14.817 0.496 1.00 78.06 280 GLY A C 1
ATOM 2115 O O . GLY A 1 280 ? -6.166 13.952 0.670 1.00 78.06 280 GLY A O 1
ATOM 2116 N N . ARG A 1 281 ? -5.502 15.880 -0.282 1.00 73.56 281 ARG A N 1
ATOM 2117 C CA . ARG A 1 281 ? -6.499 15.900 -1.361 1.00 73.56 281 ARG A CA 1
ATOM 2118 C C . ARG A 1 281 ? -5.914 15.213 -2.590 1.00 73.56 281 ARG A C 1
ATOM 2120 O O . ARG A 1 281 ? -4.705 15.270 -2.794 1.00 73.56 281 ARG A O 1
ATOM 2127 N N . GLU A 1 282 ? -6.774 14.650 -3.427 1.00 60.19 282 GLU A N 1
ATOM 2128 C CA . GLU A 1 282 ? -6.395 14.067 -4.722 1.00 60.19 282 GLU A CA 1
ATOM 2129 C C . GLU A 1 282 ? -5.713 15.110 -5.636 1.00 60.19 282 GLU A C 1
ATOM 2131 O O . GLU A 1 282 ? -4.733 14.809 -6.303 1.00 60.19 282 GLU A O 1
ATOM 2136 N N . ASP A 1 283 ? -6.136 16.382 -5.588 1.00 61.25 283 ASP A N 1
ATOM 2137 C CA . ASP A 1 283 ? -5.536 17.481 -6.363 1.00 61.25 283 ASP A CA 1
ATOM 2138 C C . ASP A 1 283 ? -4.252 18.087 -5.744 1.00 61.25 283 ASP A C 1
ATOM 2140 O O . ASP A 1 283 ? -3.680 19.048 -6.276 1.00 61.25 283 ASP A O 1
ATOM 2144 N N . ALA A 1 284 ? -3.784 17.569 -4.604 1.00 60.41 284 ALA A N 1
ATOM 2145 C CA . ALA A 1 284 ? -2.720 18.194 -3.830 1.00 60.41 284 ALA A CA 1
ATOM 2146 C C . ALA A 1 284 ? -1.322 17.943 -4.410 1.00 60.41 284 ALA A C 1
ATOM 2148 O O . ALA A 1 284 ? -0.850 16.815 -4.532 1.00 60.41 284 ALA A O 1
ATOM 2149 N N . ARG A 1 285 ? -0.559 19.023 -4.625 1.00 68.06 285 ARG A N 1
ATOM 2150 C CA . ARG A 1 285 ? 0.888 18.926 -4.873 1.00 68.06 285 ARG A CA 1
ATOM 2151 C C . ARG A 1 285 ? 1.625 18.533 -3.592 1.00 68.06 285 ARG A C 1
ATOM 2153 O O . ARG A 1 285 ? 2.124 19.403 -2.875 1.00 68.06 285 ARG A O 1
ATOM 2160 N N . ALA A 1 286 ? 1.744 17.223 -3.367 1.00 66.25 286 ALA A N 1
ATOM 2161 C CA . ALA A 1 286 ? 2.382 16.596 -2.208 1.00 66.25 286 ALA A CA 1
ATOM 2162 C C . ALA A 1 286 ? 3.708 17.270 -1.805 1.00 66.25 286 ALA A C 1
ATOM 2164 O O . ALA A 1 286 ? 3.932 17.561 -0.633 1.00 66.25 286 ALA A O 1
ATOM 2165 N N . THR A 1 287 ? 4.554 17.615 -2.781 1.00 68.38 287 THR A N 1
ATOM 2166 C CA . THR A 1 287 ? 5.858 18.265 -2.559 1.00 68.38 287 THR A CA 1
ATOM 2167 C C . THR A 1 287 ? 5.767 19.666 -1.937 1.00 68.38 287 THR A C 1
ATOM 2169 O O . THR A 1 287 ? 6.639 20.035 -1.149 1.00 68.38 287 THR A O 1
ATOM 2172 N N . LYS A 1 288 ? 4.718 20.447 -2.247 1.00 76.38 288 LYS A N 1
ATOM 2173 C CA . LYS A 1 288 ? 4.453 21.745 -1.603 1.00 76.38 288 LYS A CA 1
ATOM 2174 C C . LYS A 1 288 ? 3.802 21.534 -0.240 1.00 76.38 288 LYS A C 1
ATOM 2176 O O . LYS A 1 288 ? 4.241 22.135 0.738 1.00 76.38 288 LYS A O 1
ATOM 2181 N N . THR A 1 289 ? 2.784 20.676 -0.177 1.00 78.50 289 THR A N 1
ATOM 2182 C CA . THR A 1 289 ? 2.053 20.371 1.059 1.00 78.50 289 THR A CA 1
ATOM 2183 C C . THR A 1 289 ? 3.009 19.879 2.147 1.00 78.50 289 THR A C 1
ATOM 2185 O O . THR A 1 289 ? 2.933 20.376 3.260 1.00 78.50 289 THR A O 1
ATOM 2188 N N . ALA A 1 290 ? 3.995 19.036 1.822 1.00 76.94 290 ALA A N 1
ATOM 2189 C CA . ALA A 1 290 ? 5.030 18.580 2.755 1.00 76.94 290 ALA A CA 1
ATOM 2190 C C . ALA A 1 290 ? 5.892 19.708 3.351 1.00 76.94 290 ALA A C 1
ATOM 2192 O O . ALA A 1 290 ? 6.235 19.661 4.533 1.00 76.94 290 ALA A O 1
ATOM 2193 N N . PHE A 1 291 ? 6.253 20.714 2.547 1.00 80.88 291 PHE A N 1
ATOM 2194 C CA . PHE A 1 291 ? 7.073 21.841 2.998 1.00 80.88 291 PHE A CA 1
ATOM 2195 C C . PHE A 1 291 ? 6.284 22.780 3.916 1.00 80.88 291 PHE A C 1
ATOM 2197 O O . PHE A 1 291 ? 6.756 23.124 4.998 1.00 80.88 291 PHE A O 1
ATOM 2204 N N . GLU A 1 292 ? 5.064 23.152 3.518 1.00 86.44 292 GLU A N 1
ATOM 2205 C CA . GLU A 1 292 ? 4.191 23.992 4.348 1.00 86.44 292 GLU A CA 1
ATOM 2206 C C . GLU A 1 292 ? 3.771 23.245 5.628 1.00 86.44 292 GLU A C 1
ATOM 2208 O O . GLU A 1 292 ? 3.746 23.846 6.697 1.00 86.44 292 GLU A O 1
ATOM 2213 N N . LEU A 1 293 ? 3.534 21.927 5.557 1.00 88.38 293 LEU A N 1
ATOM 2214 C CA . LEU A 1 293 ? 3.255 21.085 6.724 1.00 88.38 293 LEU A CA 1
ATOM 2215 C C . LEU A 1 293 ? 4.427 21.094 7.710 1.00 88.38 293 LEU A C 1
ATOM 2217 O O . LEU A 1 293 ? 4.218 21.364 8.889 1.00 88.38 293 LEU A O 1
ATOM 2221 N N . LYS A 1 294 ? 5.662 20.860 7.238 1.00 88.44 294 LYS A N 1
ATOM 2222 C CA . LYS A 1 294 ? 6.858 20.926 8.090 1.00 88.44 294 LYS A CA 1
ATOM 2223 C C . LYS A 1 294 ? 6.991 22.302 8.753 1.00 88.44 294 LYS A C 1
ATOM 2225 O O . LYS A 1 294 ? 7.197 22.370 9.958 1.00 88.44 294 LYS A O 1
ATOM 2230 N N . ARG A 1 295 ? 6.808 23.381 7.989 1.00 90.81 295 ARG A N 1
ATOM 2231 C CA . ARG A 1 295 ? 6.870 24.763 8.485 1.00 90.81 295 ARG A CA 1
ATOM 2232 C C . ARG A 1 295 ? 5.790 25.072 9.533 1.00 90.81 295 ARG A C 1
ATOM 2234 O O . ARG A 1 295 ? 6.054 25.805 10.483 1.00 90.81 295 ARG A O 1
ATOM 2241 N N . VAL A 1 296 ? 4.583 24.523 9.379 1.00 92.62 296 VAL A N 1
ATOM 2242 C CA . VAL A 1 296 ? 3.514 24.643 10.383 1.00 92.62 296 VAL A CA 1
ATOM 2243 C C . VAL A 1 296 ? 3.835 23.813 11.628 1.00 92.62 296 VAL A C 1
ATOM 2245 O O . VAL A 1 296 ? 3.654 24.318 12.729 1.00 92.62 296 VAL A O 1
ATOM 2248 N N . VAL A 1 297 ? 4.393 22.605 11.494 1.00 92.75 297 VAL A N 1
ATOM 2249 C CA . VAL A 1 297 ? 4.870 21.805 12.641 1.00 92.75 297 VAL A CA 1
ATOM 2250 C C . VAL A 1 297 ? 5.991 22.525 13.405 1.00 92.75 297 VAL A C 1
ATOM 2252 O O . VAL A 1 297 ? 5.947 22.584 14.631 1.00 92.75 297 VAL A O 1
ATOM 2255 N N . GLU A 1 298 ? 6.951 23.136 12.706 1.00 92.81 298 GLU A N 1
ATOM 2256 C CA . GLU A 1 298 ? 7.991 23.982 13.312 1.00 92.81 298 GLU A CA 1
ATOM 2257 C C . GLU A 1 298 ? 7.363 25.166 14.072 1.00 92.81 298 GLU A C 1
ATOM 2259 O O . GLU A 1 298 ? 7.633 25.341 15.259 1.00 92.81 298 GLU A O 1
ATOM 2264 N N . SER A 1 299 ? 6.422 25.896 13.458 1.00 92.56 299 SER A N 1
ATOM 2265 C CA . SER A 1 299 ? 5.712 26.999 14.127 1.00 92.56 299 SER A CA 1
ATOM 2266 C C . SER A 1 299 ? 4.867 26.556 15.332 1.00 92.56 299 SER A C 1
ATOM 2268 O O . SER A 1 299 ? 4.769 27.297 16.310 1.00 92.56 299 SER A O 1
ATOM 2270 N N . ILE A 1 300 ? 4.276 25.360 15.295 1.00 92.44 300 ILE A N 1
ATOM 2271 C CA . ILE A 1 300 ? 3.535 24.762 16.416 1.00 92.44 300 ILE A CA 1
ATOM 2272 C C . ILE A 1 300 ? 4.483 24.441 17.582 1.00 92.44 300 ILE A C 1
ATOM 2274 O O . ILE A 1 300 ? 4.138 24.691 18.737 1.00 92.44 300 ILE A O 1
ATOM 2278 N N . ASN A 1 301 ? 5.686 23.940 17.295 1.00 93.19 301 ASN A N 1
ATOM 2279 C CA . ASN A 1 301 ? 6.698 23.643 18.312 1.00 93.19 301 ASN A CA 1
ATOM 2280 C C . ASN A 1 301 ? 7.289 24.924 18.931 1.00 93.19 301 ASN A C 1
ATOM 2282 O O . ASN A 1 301 ? 7.436 24.995 20.154 1.00 93.19 301 ASN A O 1
ATOM 2286 N N . ASP A 1 302 ? 7.524 25.966 18.126 1.00 92.50 302 ASP A N 1
ATOM 2287 C CA . ASP A 1 302 ? 7.925 27.297 18.608 1.00 92.50 302 ASP A CA 1
ATOM 2288 C C . ASP A 1 302 ? 6.853 27.917 19.527 1.00 92.50 302 ASP A C 1
ATOM 2290 O O . ASP A 1 302 ? 7.169 28.439 20.600 1.00 92.50 302 ASP A O 1
ATOM 2294 N N . GLN A 1 303 ? 5.569 27.811 19.152 1.00 89.31 303 GLN A N 1
ATOM 2295 C CA . GLN A 1 303 ? 4.431 28.211 19.996 1.00 89.31 303 GLN A CA 1
ATOM 2296 C C . GLN A 1 303 ? 4.362 27.392 21.301 1.00 89.31 303 GLN A C 1
ATOM 2298 O O . GLN A 1 303 ? 3.965 27.920 22.342 1.00 89.31 303 GLN A O 1
ATOM 2303 N N . GLY A 1 304 ? 4.750 26.114 21.260 1.00 85.19 304 GLY A N 1
ATOM 2304 C CA . GLY A 1 304 ? 4.744 25.213 22.412 1.00 85.19 304 GLY A CA 1
ATOM 2305 C C . GLY A 1 304 ? 5.829 25.492 23.453 1.00 85.19 304 GLY A C 1
ATOM 2306 O O . GLY A 1 304 ? 5.640 25.151 24.622 1.00 85.19 304 GLY A O 1
ATOM 2307 N N . GLN A 1 305 ? 6.945 26.125 23.068 1.00 84.88 305 GLN A N 1
ATOM 2308 C CA . GLN A 1 305 ? 8.072 26.454 23.959 1.00 84.88 305 GLN A CA 1
ATOM 2309 C C . GLN A 1 305 ? 8.572 25.247 24.786 1.00 84.88 305 GLN A C 1
ATOM 2311 O O . GLN A 1 305 ? 8.936 25.385 25.953 1.00 84.88 305 GLN A O 1
ATOM 2316 N N . GLY A 1 306 ? 8.536 24.043 24.202 1.00 81.12 306 GLY A N 1
ATOM 2317 C CA . GLY A 1 306 ? 8.934 22.794 24.864 1.00 81.12 306 GLY A CA 1
ATOM 2318 C C . GLY A 1 306 ? 7.926 22.208 25.866 1.00 81.12 306 GLY A C 1
ATOM 2319 O O . GLY A 1 306 ? 8.231 21.192 26.479 1.00 81.12 306 GLY A O 1
ATOM 2320 N N . LYS A 1 307 ? 6.727 22.791 26.030 1.00 85.38 307 LYS A N 1
ATOM 2321 C CA . LYS A 1 307 ? 5.627 22.222 26.853 1.00 85.38 307 LYS A CA 1
ATOM 2322 C C . LYS A 1 307 ? 4.907 21.042 26.192 1.00 85.38 307 LYS A C 1
ATOM 2324 O O . LYS A 1 307 ? 4.076 20.391 26.817 1.00 85.38 307 LYS A O 1
ATOM 2329 N N . PHE A 1 308 ? 5.148 20.868 24.901 1.00 90.06 308 PHE A N 1
ATOM 2330 C CA . PHE A 1 308 ? 4.762 19.741 24.070 1.00 90.06 308 PHE A CA 1
ATOM 2331 C C . PHE A 1 308 ? 5.668 19.753 22.834 1.00 90.06 308 PHE A C 1
ATOM 2333 O O . PHE A 1 308 ? 6.230 20.796 22.485 1.00 90.06 308 PHE A O 1
ATOM 2340 N N . VAL A 1 309 ? 5.786 18.613 22.162 1.00 91.44 309 VAL A N 1
ATOM 2341 C CA . VAL A 1 309 ? 6.488 18.480 20.882 1.00 91.44 309 VAL A CA 1
ATOM 2342 C C . VAL A 1 309 ? 5.594 17.713 19.917 1.00 91.44 309 VAL A C 1
ATOM 2344 O O . VAL A 1 309 ? 5.144 16.609 20.218 1.00 91.44 309 VAL A O 1
ATOM 2347 N N . LEU A 1 310 ? 5.334 18.309 18.756 1.00 92.81 310 LEU A N 1
ATOM 2348 C CA . LEU A 1 310 ? 4.734 17.663 17.596 1.00 92.81 310 LEU A CA 1
ATOM 2349 C C . LEU A 1 310 ? 5.866 17.157 16.698 1.00 92.81 310 LEU A C 1
ATOM 2351 O O . LEU A 1 310 ? 6.580 17.943 16.071 1.00 92.81 310 LEU A O 1
ATOM 2355 N N . GLU A 1 311 ? 6.049 15.843 16.664 1.00 90.69 311 GLU A N 1
ATOM 2356 C CA . GLU A 1 311 ? 7.161 15.181 15.986 1.00 90.69 311 GLU A CA 1
ATOM 2357 C C . GLU A 1 311 ? 6.680 14.480 14.711 1.00 90.69 311 GLU A C 1
ATOM 2359 O O . GLU A 1 311 ? 5.668 13.774 14.713 1.00 90.69 311 GLU A O 1
ATOM 2364 N N . VAL A 1 312 ? 7.390 14.707 13.601 1.00 89.25 312 VAL A N 1
ATOM 2365 C CA . VAL A 1 312 ? 7.082 14.100 12.298 1.00 89.25 312 VAL A CA 1
ATOM 2366 C C . VAL A 1 312 ? 7.735 12.725 12.245 1.00 89.25 312 VAL A C 1
ATOM 2368 O O . VAL A 1 312 ? 8.950 12.631 12.089 1.00 89.25 312 VAL A O 1
ATOM 2371 N N . ILE A 1 313 ? 6.932 11.672 12.374 1.00 86.25 313 ILE A N 1
ATOM 2372 C CA . ILE A 1 313 ? 7.413 10.285 12.393 1.00 86.25 313 ILE A CA 1
ATOM 2373 C C . ILE A 1 313 ? 7.491 9.720 10.970 1.00 86.25 313 ILE A C 1
ATOM 2375 O O . ILE A 1 313 ? 8.470 9.078 10.606 1.00 86.25 313 ILE A O 1
ATOM 2379 N N . GLU A 1 314 ? 6.484 10.010 10.144 1.00 78.88 314 GLU A N 1
ATOM 2380 C CA . GLU A 1 314 ? 6.418 9.595 8.741 1.00 78.88 314 GLU A CA 1
ATOM 2381 C C . GLU A 1 314 ? 6.033 10.796 7.870 1.00 78.88 314 GLU A C 1
ATOM 2383 O O . GLU A 1 314 ? 5.183 11.598 8.260 1.00 78.88 314 GLU A O 1
ATOM 2388 N N . ASN A 1 315 ? 6.650 10.942 6.695 1.00 75.31 315 ASN A N 1
ATOM 2389 C CA . ASN A 1 315 ? 6.332 11.998 5.729 1.00 75.31 315 ASN A CA 1
ATOM 2390 C C . ASN A 1 315 ? 6.541 11.480 4.301 1.00 75.31 315 ASN A C 1
ATOM 2392 O O . ASN A 1 315 ? 7.577 11.715 3.670 1.00 75.31 315 ASN A O 1
ATOM 2396 N N . ASN A 1 316 ? 5.530 10.774 3.800 1.00 71.00 316 ASN A N 1
ATOM 2397 C CA . ASN A 1 316 ? 5.558 10.027 2.540 1.00 71.00 316 ASN A CA 1
ATOM 2398 C C . ASN A 1 316 ? 5.769 10.916 1.301 1.00 71.00 316 ASN A C 1
ATOM 2400 O O . ASN A 1 316 ? 6.208 10.451 0.251 1.00 71.00 316 ASN A O 1
ATOM 2404 N N . ALA A 1 317 ? 5.536 12.222 1.429 1.00 63.84 317 ALA A N 1
ATOM 2405 C CA . ALA A 1 317 ? 5.783 13.191 0.371 1.00 63.84 317 ALA A CA 1
ATOM 2406 C C . ALA A 1 317 ? 7.256 13.652 0.268 1.00 63.84 317 ALA A C 1
ATOM 2408 O O . ALA A 1 317 ? 7.667 14.132 -0.793 1.00 63.84 317 ALA A O 1
ATOM 2409 N N . THR A 1 318 ? 8.078 13.509 1.321 1.00 65.62 318 THR A N 1
ATOM 2410 C CA . THR A 1 318 ? 9.475 14.001 1.300 1.00 65.62 318 THR A CA 1
ATOM 2411 C C . THR A 1 318 ? 10.460 13.176 0.457 1.00 65.62 318 THR A C 1
ATOM 2413 O O . THR A 1 318 ? 11.128 13.800 -0.374 1.00 65.62 318 THR A O 1
ATOM 2416 N N . PRO A 1 319 ? 10.528 11.826 0.535 1.00 60.69 319 PRO A N 1
ATOM 2417 C CA . PRO A 1 319 ? 11.448 11.039 -0.300 1.00 60.69 319 PRO A CA 1
ATOM 2418 C C . PRO A 1 319 ? 11.192 11.220 -1.800 1.00 60.69 319 PRO A C 1
ATOM 2420 O O . PRO A 1 319 ? 12.097 11.091 -2.617 1.00 60.69 319 PRO A O 1
ATOM 2423 N N . ILE A 1 320 ? 9.953 11.549 -2.173 1.00 58.06 320 ILE A N 1
ATOM 2424 C CA . ILE A 1 320 ? 9.511 11.655 -3.567 1.00 58.06 320 ILE A CA 1
ATOM 2425 C C . ILE A 1 320 ? 9.704 13.075 -4.106 1.00 58.06 320 ILE A C 1
ATOM 2427 O O . ILE A 1 320 ? 10.152 13.248 -5.243 1.00 58.06 320 ILE A O 1
ATOM 2431 N N . ALA A 1 321 ? 9.497 14.098 -3.268 1.00 65.12 321 ALA A N 1
ATOM 2432 C CA . ALA A 1 321 ? 9.961 15.451 -3.564 1.00 65.12 321 ALA A CA 1
ATOM 2433 C C . ALA A 1 321 ? 11.475 15.474 -3.833 1.00 65.12 321 ALA A C 1
ATOM 2435 O O . ALA A 1 321 ? 11.923 16.156 -4.757 1.00 65.12 321 ALA A O 1
ATOM 2436 N N . ASP A 1 322 ? 12.256 14.724 -3.055 1.00 67.06 322 ASP A N 1
ATOM 2437 C CA . ASP A 1 322 ? 13.705 14.655 -3.215 1.00 67.06 322 ASP A CA 1
ATOM 2438 C C . ASP A 1 322 ? 14.129 13.725 -4.360 1.00 67.06 322 ASP A C 1
ATOM 2440 O O . ASP A 1 322 ? 14.983 14.131 -5.145 1.00 67.06 322 ASP A O 1
ATOM 2444 N N . PHE A 1 323 ? 13.481 12.575 -4.579 1.00 66.31 323 PHE A N 1
ATOM 2445 C CA . PHE A 1 323 ? 13.657 11.751 -5.787 1.00 66.31 323 PHE A CA 1
ATOM 2446 C C . PHE A 1 323 ? 13.511 12.586 -7.069 1.00 66.31 323 PHE A C 1
ATOM 2448 O O . PHE A 1 323 ? 14.416 12.597 -7.905 1.00 66.31 323 PHE A O 1
ATOM 2455 N N . LEU A 1 324 ? 12.418 13.349 -7.210 1.00 68.00 324 LEU A N 1
ATOM 2456 C CA . LEU A 1 324 ? 12.170 14.155 -8.410 1.00 68.00 324 LEU A CA 1
ATOM 2457 C C . LEU A 1 324 ? 13.213 15.272 -8.584 1.00 68.00 324 LEU A C 1
ATOM 2459 O O . LEU A 1 324 ? 13.689 15.487 -9.701 1.00 68.00 324 LEU A O 1
ATOM 2463 N N . LYS A 1 325 ? 13.647 15.933 -7.498 1.00 71.00 325 LYS A N 1
ATOM 2464 C CA . LYS A 1 325 ? 14.768 16.896 -7.536 1.00 71.00 325 LYS A CA 1
ATOM 2465 C C . LYS A 1 325 ? 16.078 16.225 -7.959 1.00 71.00 325 LYS A C 1
ATOM 2467 O O . LYS A 1 325 ? 16.791 16.778 -8.793 1.00 71.00 325 LYS A O 1
ATOM 2472 N N . ARG A 1 326 ? 16.401 15.050 -7.402 1.00 71.44 326 ARG A N 1
ATOM 2473 C CA . ARG A 1 326 ? 17.630 14.285 -7.687 1.00 71.44 326 ARG A CA 1
ATOM 2474 C C . ARG A 1 326 ? 17.672 13.835 -9.152 1.00 71.44 326 ARG A C 1
ATOM 2476 O O . ARG A 1 326 ? 18.689 14.043 -9.809 1.00 71.44 326 ARG A O 1
ATOM 2483 N N . VAL A 1 327 ? 16.570 13.301 -9.686 1.00 69.25 327 VAL A N 1
ATOM 2484 C CA . VAL A 1 327 ? 16.449 12.886 -11.099 1.00 69.25 327 VAL A CA 1
ATOM 2485 C C . VAL A 1 327 ? 16.510 14.089 -12.046 1.00 69.25 327 VAL A C 1
ATOM 2487 O O . VAL A 1 327 ? 17.224 14.034 -13.050 1.00 69.25 327 VAL A O 1
ATOM 2490 N N . LEU A 1 328 ? 15.837 15.200 -11.722 1.00 71.81 328 LEU A N 1
ATOM 2491 C CA . LEU A 1 328 ? 15.904 16.433 -12.515 1.00 71.81 328 LEU A CA 1
ATOM 2492 C C . LEU A 1 328 ? 17.327 17.012 -12.541 1.00 71.81 328 LEU A C 1
ATOM 2494 O O . LEU A 1 328 ? 17.844 17.313 -13.617 1.00 71.81 328 LEU A O 1
ATOM 2498 N N . LEU A 1 329 ? 17.979 17.121 -11.378 1.00 74.19 329 LEU A N 1
ATOM 2499 C CA . LEU A 1 329 ? 19.358 17.598 -11.255 1.00 74.19 329 LEU A CA 1
ATOM 2500 C C . LEU A 1 329 ? 20.325 16.711 -12.044 1.00 74.19 329 LEU A C 1
ATOM 2502 O O . LEU A 1 329 ? 21.111 17.231 -12.832 1.00 74.19 329 LEU A O 1
ATOM 2506 N N . PHE A 1 330 ? 20.241 15.387 -11.874 1.00 73.62 330 PHE A N 1
ATOM 2507 C CA . PHE A 1 330 ? 21.053 14.438 -12.632 1.00 73.62 330 PHE A CA 1
ATOM 2508 C C . PHE A 1 330 ? 20.867 14.631 -14.141 1.00 73.62 330 PHE A C 1
ATOM 2510 O O . PHE A 1 330 ? 21.856 14.762 -14.855 1.00 73.62 330 PHE A O 1
ATOM 2517 N N . THR A 1 331 ? 19.619 14.711 -14.614 1.00 73.94 331 THR A N 1
ATOM 2518 C CA . THR A 1 331 ? 19.294 14.864 -16.042 1.00 73.94 331 THR A CA 1
ATOM 2519 C C . THR A 1 331 ? 19.890 16.152 -16.610 1.00 73.94 331 THR A C 1
ATOM 2521 O O . THR A 1 331 ? 20.528 16.145 -17.659 1.00 73.94 331 THR A O 1
ATOM 2524 N N . VAL A 1 332 ? 19.739 17.273 -15.896 1.00 79.44 332 VAL A N 1
ATOM 2525 C CA . VAL A 1 332 ? 20.331 18.557 -16.299 1.00 79.44 332 VAL A CA 1
ATOM 2526 C C . VAL A 1 332 ? 21.861 18.465 -16.334 1.00 79.44 332 VAL A C 1
ATOM 2528 O O . VAL A 1 332 ? 22.480 18.938 -17.289 1.00 79.44 332 VAL A O 1
ATOM 2531 N N . VAL A 1 333 ? 22.481 17.812 -15.347 1.00 79.56 333 VAL A N 1
ATOM 2532 C CA . VAL A 1 333 ? 23.936 17.611 -15.285 1.00 79.56 333 VAL A CA 1
ATOM 2533 C C . VAL A 1 333 ? 24.438 16.718 -16.429 1.00 79.56 333 VAL A C 1
ATOM 2535 O O . VAL A 1 333 ? 25.382 17.119 -17.114 1.00 79.56 333 VAL A O 1
ATOM 2538 N N . THR A 1 334 ? 23.814 15.567 -16.713 1.00 76.25 334 THR A N 1
ATOM 2539 C CA . THR A 1 334 ? 24.228 14.711 -17.842 1.00 76.25 334 THR A CA 1
ATOM 2540 C C . THR A 1 334 ? 24.039 15.406 -19.176 1.00 76.25 334 THR A C 1
ATOM 2542 O O . THR A 1 334 ? 24.963 15.381 -19.987 1.00 76.25 334 THR A O 1
ATOM 2545 N N . THR A 1 335 ? 22.927 16.114 -19.380 1.00 82.75 335 THR A N 1
ATOM 2546 C CA . THR A 1 335 ? 22.668 16.838 -20.629 1.00 82.75 335 THR A CA 1
ATOM 2547 C C . THR A 1 335 ? 23.672 17.972 -20.840 1.00 82.75 335 THR A C 1
ATOM 2549 O O . THR A 1 335 ? 24.158 18.158 -21.958 1.00 82.75 335 THR A O 1
ATOM 2552 N N . ILE A 1 336 ? 24.060 18.700 -19.784 1.00 86.00 336 ILE A N 1
ATOM 2553 C CA . ILE A 1 336 ? 25.113 19.726 -19.860 1.00 86.00 336 ILE A CA 1
ATOM 2554 C C . ILE A 1 336 ? 26.476 19.093 -20.175 1.00 86.00 336 ILE A C 1
ATOM 2556 O O . ILE A 1 336 ? 27.197 19.611 -21.031 1.00 86.00 336 ILE A O 1
ATOM 2560 N N . ILE A 1 337 ? 26.830 17.964 -19.552 1.00 83.06 337 ILE A N 1
ATOM 2561 C CA . ILE A 1 337 ? 28.078 17.229 -19.831 1.00 83.06 337 ILE A CA 1
ATOM 2562 C C . ILE A 1 337 ? 28.091 16.701 -21.276 1.00 83.06 337 ILE A C 1
ATOM 2564 O O . ILE A 1 337 ? 29.083 16.875 -21.987 1.00 83.06 337 ILE A O 1
ATOM 2568 N N . ALA A 1 338 ? 26.982 16.119 -21.738 1.00 81.44 338 ALA A N 1
ATOM 2569 C CA . ALA A 1 338 ? 26.795 15.606 -23.091 1.00 81.44 338 ALA A CA 1
ATOM 2570 C C . ALA A 1 338 ? 26.959 16.716 -24.136 1.00 81.44 338 ALA A C 1
ATOM 2572 O O . ALA A 1 338 ? 27.782 16.602 -25.046 1.00 81.44 338 ALA A O 1
ATOM 2573 N N . ALA A 1 339 ? 26.230 17.822 -23.963 1.00 86.75 339 ALA A N 1
ATOM 2574 C CA . ALA A 1 339 ? 26.314 19.001 -24.813 1.00 86.75 339 ALA A CA 1
ATOM 2575 C C . ALA A 1 339 ? 27.738 19.579 -24.834 1.00 86.75 339 ALA A C 1
ATOM 2577 O O . ALA A 1 339 ? 28.287 19.825 -25.909 1.00 86.75 339 ALA A O 1
ATOM 2578 N N . SER A 1 340 ? 28.367 19.734 -23.666 1.00 86.06 340 SER A N 1
ATOM 2579 C CA . SER A 1 340 ? 29.730 20.264 -23.536 1.00 86.06 340 SER A CA 1
ATOM 2580 C C . SER A 1 340 ? 30.763 19.376 -24.234 1.00 86.06 340 SER A C 1
ATOM 2582 O O . SER A 1 340 ? 31.629 19.888 -24.948 1.00 86.06 340 SER A O 1
ATOM 2584 N N . PHE A 1 341 ? 30.646 18.048 -24.111 1.00 83.44 341 PHE A N 1
ATOM 2585 C CA . PHE A 1 341 ? 31.493 17.121 -24.860 1.00 83.44 341 PHE A CA 1
ATOM 2586 C C . PHE A 1 341 ? 31.251 17.243 -26.366 1.00 83.44 341 PHE A C 1
ATOM 2588 O O . PHE A 1 341 ? 32.216 17.359 -27.117 1.00 83.44 341 PHE A O 1
ATOM 2595 N N . ILE A 1 342 ? 29.993 17.240 -26.825 1.00 82.38 342 ILE A N 1
ATOM 2596 C CA . ILE A 1 342 ? 29.642 17.355 -28.251 1.00 82.38 342 ILE A CA 1
ATOM 2597 C C . ILE A 1 342 ? 30.232 18.642 -28.844 1.00 82.38 342 ILE A C 1
ATOM 2599 O O . ILE A 1 342 ? 30.887 18.593 -29.885 1.00 82.38 342 ILE A O 1
ATOM 2603 N N . GLY A 1 343 ? 30.077 19.780 -28.162 1.00 83.31 343 GLY A N 1
ATOM 2604 C CA . GLY A 1 343 ? 30.639 21.055 -28.607 1.00 83.31 343 GLY A CA 1
ATOM 2605 C C . GLY A 1 343 ? 32.166 21.090 -28.606 1.00 83.31 343 GLY A C 1
ATOM 2606 O O . GLY A 1 343 ? 32.757 21.630 -29.539 1.00 83.31 343 GLY A O 1
ATOM 2607 N N . SER A 1 344 ? 32.810 20.481 -27.606 1.00 83.12 344 SER A N 1
ATOM 2608 C CA . SER A 1 344 ? 34.272 20.361 -27.526 1.00 83.12 344 SER A CA 1
ATOM 2609 C C . SER A 1 344 ? 34.833 19.457 -28.633 1.00 83.12 344 SER A C 1
ATOM 2611 O O . SER A 1 344 ? 35.723 19.860 -29.383 1.00 83.12 344 SER A O 1
ATOM 2613 N N . TRP A 1 345 ? 34.250 18.268 -28.813 1.00 79.75 345 TRP A N 1
ATOM 2614 C CA . TRP A 1 345 ? 34.650 17.287 -29.823 1.00 79.75 345 TRP A CA 1
ATOM 2615 C C . TRP A 1 345 ? 34.480 17.813 -31.255 1.00 79.75 345 TRP A C 1
ATOM 2617 O O . TRP A 1 345 ? 35.384 17.653 -32.076 1.00 79.75 345 TRP A O 1
ATOM 2627 N N . LEU A 1 346 ? 33.361 18.482 -31.548 1.00 76.75 346 LEU A N 1
ATOM 2628 C CA . LEU A 1 346 ? 33.101 19.101 -32.854 1.00 76.75 346 LEU A CA 1
ATOM 2629 C C . LEU A 1 346 ? 33.746 20.482 -33.022 1.00 76.75 346 LEU A C 1
ATOM 2631 O O . LEU A 1 346 ? 33.689 21.050 -34.112 1.00 76.75 346 LEU A O 1
ATOM 2635 N N . ARG A 1 347 ? 34.319 21.041 -31.947 1.00 79.69 347 ARG A N 1
ATOM 2636 C CA . ARG A 1 347 ? 34.851 22.412 -31.866 1.00 79.69 347 ARG A CA 1
ATOM 2637 C C . ARG A 1 347 ? 33.816 23.482 -32.271 1.00 79.69 347 ARG A C 1
ATOM 2639 O O . ARG A 1 347 ? 34.174 24.522 -32.818 1.00 79.69 347 ARG A O 1
ATOM 2646 N N . GLN A 1 348 ? 32.530 23.226 -32.001 1.00 81.69 348 GLN A N 1
ATOM 2647 C CA . GLN A 1 348 ? 31.393 24.095 -32.336 1.00 81.69 348 GLN A CA 1
ATOM 2648 C C . GLN A 1 348 ? 30.407 24.206 -31.163 1.00 81.69 348 GLN A C 1
ATOM 2650 O O . GLN A 1 348 ? 29.675 23.265 -30.854 1.00 81.69 348 GLN A O 1
ATOM 2655 N N . THR A 1 349 ? 30.312 25.389 -30.553 1.00 84.81 349 THR A N 1
ATOM 2656 C CA . THR A 1 349 ? 29.357 25.681 -29.465 1.00 84.81 349 THR A CA 1
ATOM 2657 C C . THR A 1 349 ? 27.892 25.576 -29.900 1.00 84.81 349 THR A C 1
ATOM 2659 O O . THR A 1 349 ? 27.035 25.234 -29.087 1.00 84.81 349 THR A O 1
ATOM 2662 N N . THR A 1 350 ? 27.588 25.781 -31.185 1.00 86.12 350 THR A N 1
ATOM 2663 C CA . THR A 1 350 ? 26.235 25.600 -31.738 1.00 86.12 350 THR A CA 1
ATOM 2664 C C . THR A 1 350 ? 25.756 24.150 -31.670 1.00 86.12 350 THR A C 1
ATOM 2666 O O . THR A 1 350 ? 24.570 23.922 -31.449 1.00 86.12 350 THR A O 1
ATOM 2669 N N . ALA A 1 351 ? 26.654 23.163 -31.774 1.00 85.50 351 ALA A N 1
ATOM 2670 C CA . ALA A 1 351 ? 26.295 21.753 -31.614 1.00 85.50 351 ALA A CA 1
ATOM 2671 C C . ALA A 1 351 ? 25.983 21.393 -30.150 1.00 85.50 351 ALA A C 1
ATOM 2673 O O . ALA A 1 351 ? 25.037 20.649 -29.896 1.00 85.50 351 ALA A O 1
ATOM 2674 N N . ALA A 1 352 ? 26.711 21.977 -29.188 1.00 88.88 352 ALA A N 1
ATOM 2675 C CA . ALA A 1 352 ? 26.375 21.869 -27.766 1.00 88.88 352 ALA A CA 1
ATOM 2676 C C . ALA A 1 352 ? 24.982 22.449 -27.484 1.00 88.88 352 ALA A C 1
ATOM 2678 O O . ALA A 1 352 ? 24.127 21.762 -26.928 1.00 88.88 352 ALA A O 1
ATOM 2679 N N . PHE A 1 353 ? 24.730 23.684 -27.932 1.00 91.12 353 PHE A N 1
ATOM 2680 C CA . PHE A 1 353 ? 23.441 24.348 -27.738 1.00 91.12 353 PHE A CA 1
ATOM 2681 C C . PHE A 1 353 ? 22.282 23.571 -28.377 1.00 91.12 353 PHE A C 1
ATOM 2683 O O . PHE A 1 353 ? 21.261 23.367 -27.729 1.00 91.12 353 PHE A O 1
ATOM 2690 N N . LEU A 1 354 ? 22.452 23.069 -29.606 1.00 90.12 354 LEU A N 1
ATOM 2691 C CA . LEU A 1 354 ? 21.451 22.224 -30.266 1.00 90.12 354 LEU A CA 1
ATOM 2692 C C . LEU A 1 354 ? 21.193 20.913 -29.510 1.00 90.12 354 LEU A C 1
ATOM 2694 O O . LEU A 1 354 ? 20.044 20.489 -29.438 1.00 90.12 354 LEU A O 1
ATOM 2698 N N . SER A 1 355 ? 22.222 20.284 -28.931 1.00 89.38 355 SER A N 1
ATOM 2699 C CA . SER A 1 355 ? 22.048 19.068 -28.126 1.00 89.38 355 SER A CA 1
ATOM 2700 C C . SER A 1 355 ? 21.309 19.344 -26.812 1.00 89.38 355 SER A C 1
ATOM 2702 O O . SER A 1 355 ? 20.411 18.588 -26.455 1.00 89.38 355 SER A O 1
ATOM 2704 N N . PHE A 1 356 ? 21.645 20.433 -26.114 1.00 91.12 356 PHE A N 1
ATOM 2705 C CA . PHE A 1 356 ? 20.952 20.854 -24.892 1.00 91.12 356 PHE A CA 1
ATOM 2706 C C . PHE A 1 356 ? 19.482 21.202 -25.177 1.00 91.12 356 PHE A C 1
ATOM 2708 O O . PHE A 1 356 ? 18.574 20.651 -24.556 1.00 91.12 356 PHE A O 1
ATOM 2715 N N . LEU A 1 357 ? 19.242 22.050 -26.184 1.00 92.00 357 LEU A N 1
ATOM 2716 C CA . LEU A 1 357 ? 17.904 22.446 -26.625 1.00 92.00 357 LEU A CA 1
ATOM 2717 C C . LEU A 1 357 ? 17.055 21.233 -27.030 1.00 92.00 357 LEU A C 1
ATOM 2719 O O . LEU A 1 357 ? 15.870 21.192 -26.719 1.00 92.00 357 LEU A O 1
ATOM 2723 N N . ALA A 1 358 ? 17.645 20.231 -27.684 1.00 92.00 358 ALA A N 1
ATOM 2724 C CA . ALA A 1 358 ? 16.937 19.017 -28.069 1.00 92.00 358 ALA A CA 1
ATOM 2725 C C . ALA A 1 358 ? 16.413 18.222 -26.864 1.00 92.00 358 ALA A C 1
ATOM 2727 O O . ALA A 1 358 ? 15.252 17.823 -26.877 1.00 92.00 358 ALA A O 1
ATOM 2728 N N . VAL A 1 359 ? 17.215 18.021 -25.812 1.00 90.38 359 VAL A N 1
ATOM 2729 C CA . VAL A 1 359 ? 16.742 17.300 -24.615 1.00 90.38 359 VAL A CA 1
ATOM 2730 C C . VAL A 1 359 ? 15.686 18.119 -23.863 1.00 90.38 359 VAL A C 1
ATOM 2732 O O . VAL A 1 359 ? 14.673 17.560 -23.449 1.00 90.38 359 VAL A O 1
ATOM 2735 N N . VAL A 1 360 ? 15.838 19.449 -23.783 1.00 90.38 360 VAL A N 1
ATOM 2736 C CA . VAL A 1 360 ? 14.808 20.347 -23.219 1.00 90.38 360 VAL A CA 1
ATOM 2737 C C . VAL A 1 360 ? 13.489 20.264 -24.003 1.00 90.38 360 VAL A C 1
ATOM 2739 O O . VAL A 1 360 ? 12.420 20.193 -23.398 1.00 90.38 360 VAL A O 1
ATOM 2742 N N . LEU A 1 361 ? 13.543 20.211 -25.339 1.00 93.56 361 LEU A N 1
ATOM 2743 C CA . LEU A 1 361 ? 12.366 20.027 -26.199 1.00 93.56 361 LEU A CA 1
ATOM 2744 C C . LEU A 1 361 ? 11.712 18.649 -26.024 1.00 93.56 361 LEU A C 1
ATOM 2746 O O . LEU A 1 361 ? 10.488 18.552 -26.087 1.00 93.56 361 LEU A O 1
ATOM 2750 N N . VAL A 1 362 ? 12.500 17.593 -25.791 1.00 93.50 362 VAL A N 1
ATOM 2751 C CA . VAL A 1 362 ? 11.969 16.254 -25.491 1.00 93.50 362 VAL A CA 1
ATOM 2752 C C . VAL A 1 362 ? 11.288 16.241 -24.122 1.00 93.50 362 VAL A C 1
ATOM 2754 O O . VAL A 1 362 ? 10.139 15.817 -24.035 1.00 93.50 362 VAL A O 1
ATOM 2757 N N . ALA A 1 363 ? 11.932 16.769 -23.078 1.00 90.19 363 ALA A N 1
ATOM 2758 C CA . ALA A 1 363 ? 11.347 16.860 -21.739 1.00 90.19 363 ALA A CA 1
ATOM 2759 C C . ALA A 1 363 ? 10.043 17.676 -21.742 1.00 90.19 363 ALA A C 1
ATOM 2761 O O . ALA A 1 363 ? 9.013 17.203 -21.263 1.00 90.19 363 ALA A O 1
ATOM 2762 N N . GLY A 1 364 ? 10.064 18.870 -22.345 1.00 90.88 364 GLY A N 1
ATOM 2763 C CA . GLY A 1 364 ? 8.889 19.734 -22.455 1.00 90.88 364 GLY A CA 1
ATOM 2764 C C . GLY A 1 364 ? 7.763 19.125 -23.293 1.00 90.88 364 GLY A C 1
ATOM 2765 O O . GLY A 1 364 ? 6.596 19.236 -22.926 1.00 90.88 364 GLY A O 1
ATOM 2766 N N . GLY A 1 365 ? 8.102 18.417 -24.374 1.00 93.62 365 GLY A N 1
ATOM 2767 C CA . GLY A 1 365 ? 7.130 17.709 -25.204 1.00 93.62 365 GLY A CA 1
ATOM 2768 C C . GLY A 1 365 ? 6.468 16.523 -24.505 1.00 93.62 365 GLY A C 1
ATOM 2769 O O . GLY A 1 365 ? 5.259 16.347 -24.637 1.00 93.62 365 GLY A O 1
ATOM 2770 N N . VAL A 1 366 ? 7.225 15.731 -23.738 1.00 93.06 366 VAL A N 1
ATOM 2771 C CA . VAL A 1 366 ? 6.671 14.586 -22.995 1.00 93.06 366 VAL A CA 1
ATOM 2772 C C . VAL A 1 366 ? 5.815 15.057 -21.823 1.00 93.06 366 VAL A C 1
ATOM 2774 O O . VAL A 1 366 ? 4.683 14.600 -21.703 1.00 93.06 366 VAL A O 1
ATOM 2777 N N . LEU A 1 367 ? 6.282 16.027 -21.027 1.00 91.12 367 LEU A N 1
ATOM 2778 C CA . LEU A 1 367 ? 5.477 16.630 -19.955 1.00 91.12 367 LEU A CA 1
ATOM 2779 C C . LEU A 1 367 ? 4.213 17.314 -20.508 1.00 91.12 367 LEU A C 1
ATOM 2781 O O . LEU A 1 367 ? 3.137 17.184 -19.928 1.00 91.12 367 LEU A O 1
ATOM 2785 N N . GLY A 1 368 ? 4.318 17.986 -21.659 1.00 92.44 368 GLY A N 1
ATOM 2786 C CA . GLY A 1 368 ? 3.176 18.541 -22.388 1.00 92.44 368 GLY A CA 1
ATOM 2787 C C . GLY A 1 368 ? 2.165 17.478 -22.817 1.00 92.44 368 GLY A C 1
ATOM 2788 O O . GLY A 1 368 ? 0.966 17.661 -22.627 1.00 92.44 368 GLY A O 1
ATOM 2789 N N . GLY A 1 369 ? 2.636 16.349 -23.352 1.00 92.75 369 GLY A N 1
ATOM 2790 C CA . GLY A 1 369 ? 1.784 15.215 -23.715 1.00 92.75 369 GLY A CA 1
ATOM 2791 C C . GLY A 1 369 ? 1.131 14.540 -22.506 1.00 92.75 369 GLY A C 1
ATOM 2792 O O . GLY A 1 369 ? -0.053 14.228 -22.569 1.00 92.75 369 GLY A O 1
ATOM 2793 N N . MET A 1 370 ? 1.863 14.377 -21.397 1.00 92.06 370 MET A N 1
ATOM 2794 C CA . MET A 1 370 ? 1.320 13.886 -20.123 1.00 92.06 370 MET A CA 1
ATOM 2795 C C . MET A 1 370 ? 0.174 14.777 -19.639 1.00 92.06 370 MET A C 1
ATOM 2797 O O . MET A 1 370 ? -0.928 14.285 -19.413 1.00 92.06 370 MET A O 1
ATOM 2801 N N . TRP A 1 371 ? 0.403 16.094 -19.579 1.00 90.88 371 TRP A N 1
ATOM 2802 C CA . TRP A 1 371 ? -0.613 17.066 -19.172 1.00 90.88 371 TRP A CA 1
ATOM 2803 C C . TRP A 1 371 ? -1.866 17.036 -20.061 1.00 90.88 371 TRP A C 1
ATOM 2805 O O . TRP A 1 371 ? -2.978 17.117 -19.550 1.00 90.88 371 TRP A O 1
ATOM 2815 N N . LEU A 1 372 ? -1.699 16.887 -21.381 1.00 91.69 372 LEU A N 1
ATOM 2816 C CA . LEU A 1 372 ? -2.812 16.814 -22.336 1.00 91.69 372 LEU A CA 1
ATOM 2817 C C . LEU A 1 372 ? -3.572 15.477 -22.307 1.00 91.69 372 LEU A C 1
ATOM 2819 O O . LEU A 1 372 ? -4.734 15.446 -22.704 1.00 91.69 372 LEU A O 1
ATOM 2823 N N . TYR A 1 373 ? -2.939 14.389 -21.858 1.00 90.25 373 TYR A N 1
ATOM 2824 C CA . TYR A 1 373 ? -3.589 13.088 -21.647 1.00 90.25 373 TYR A CA 1
ATOM 2825 C C . TYR A 1 373 ? -4.268 12.994 -20.267 1.00 90.25 373 TYR A C 1
ATOM 2827 O O . TYR A 1 373 ? -5.174 12.189 -20.087 1.00 90.25 373 TYR A O 1
ATOM 2835 N N . GLY A 1 374 ? -3.844 13.816 -19.299 1.00 86.81 374 GLY A N 1
ATOM 2836 C CA . GLY A 1 374 ? -4.277 13.737 -17.900 1.00 86.81 374 GLY A CA 1
ATOM 2837 C C . GLY A 1 374 ? -3.388 12.855 -17.014 1.00 86.81 374 GLY A C 1
ATOM 2838 O O . GLY A 1 374 ? -3.805 12.490 -15.924 1.00 86.81 374 GLY A O 1
ATOM 2839 N N . LEU A 1 375 ? -2.171 12.515 -17.460 1.00 85.50 375 LEU A N 1
ATOM 2840 C CA . LEU A 1 375 ? -1.210 11.744 -16.662 1.00 85.50 375 LEU A CA 1
ATOM 2841 C C . LEU A 1 375 ? -0.527 12.629 -15.621 1.00 85.50 375 LEU A C 1
ATOM 2843 O O . LEU A 1 375 ? -0.109 13.757 -15.913 1.00 85.50 375 LEU A O 1
ATOM 2847 N N . THR A 1 376 ? -0.339 12.076 -14.430 1.00 82.62 376 THR A N 1
ATOM 2848 C CA . THR A 1 376 ? 0.354 12.730 -13.321 1.00 82.62 376 THR A CA 1
ATOM 2849 C C . THR A 1 376 ? 1.840 12.373 -13.327 1.00 82.62 376 THR A C 1
ATOM 2851 O O . THR A 1 376 ? 2.270 11.428 -13.990 1.00 82.62 376 THR A O 1
ATOM 2854 N N . LEU A 1 377 ? 2.669 13.174 -12.653 1.00 80.56 377 LEU A N 1
ATOM 2855 C CA . LEU A 1 377 ? 4.088 12.876 -12.472 1.00 80.56 377 LEU A CA 1
ATOM 2856 C C . LEU A 1 377 ? 4.265 12.092 -11.169 1.00 80.56 377 LEU A C 1
ATOM 2858 O O . LEU A 1 377 ? 4.350 12.664 -10.083 1.00 80.56 377 LEU A O 1
ATOM 2862 N N . ASN A 1 378 ? 4.318 10.779 -11.329 1.00 76.81 378 ASN A N 1
ATOM 2863 C CA . ASN A 1 378 ? 4.443 9.759 -10.295 1.00 76.81 378 ASN A CA 1
ATOM 2864 C C . ASN A 1 378 ? 5.701 8.898 -10.548 1.00 76.81 378 ASN A C 1
ATOM 2866 O O . ASN A 1 378 ? 6.485 9.156 -11.468 1.00 76.81 378 ASN A O 1
ATOM 2870 N N . LEU A 1 379 ? 5.931 7.866 -9.734 1.00 74.12 379 LEU A N 1
ATOM 2871 C CA . LEU A 1 379 ? 7.156 7.060 -9.811 1.00 74.12 379 LEU A CA 1
ATOM 2872 C C . LEU A 1 379 ? 7.311 6.274 -11.131 1.00 74.12 379 LEU A C 1
ATOM 2874 O O . LEU A 1 379 ? 8.436 6.128 -11.618 1.00 74.12 379 LEU A O 1
ATOM 2878 N N . THR A 1 380 ? 6.226 5.795 -11.748 1.00 78.44 380 THR A N 1
ATOM 2879 C CA . THR A 1 380 ? 6.306 5.016 -13.001 1.00 78.44 380 THR A CA 1
ATOM 2880 C C . THR A 1 380 ? 6.453 5.905 -14.228 1.00 78.44 380 THR A C 1
ATOM 2882 O O . THR A 1 380 ? 7.316 5.653 -15.075 1.00 78.44 380 THR A O 1
ATOM 2885 N N . THR A 1 381 ? 5.700 7.003 -14.291 1.00 85.38 381 THR A N 1
ATOM 2886 C CA . THR A 1 381 ? 5.834 8.020 -15.346 1.00 85.38 381 THR A CA 1
ATOM 2887 C C . THR A 1 381 ? 7.192 8.722 -15.315 1.00 85.38 381 THR A C 1
ATOM 2889 O O . THR A 1 381 ? 7.784 8.932 -16.374 1.00 85.38 381 THR A O 1
ATOM 2892 N N . ALA A 1 382 ? 7.753 9.013 -14.134 1.00 81.06 382 ALA A N 1
ATOM 2893 C CA . ALA A 1 382 ? 9.101 9.572 -14.006 1.00 81.06 382 ALA A CA 1
ATOM 2894 C C . ALA A 1 382 ? 10.184 8.605 -14.523 1.00 81.06 382 ALA A C 1
ATOM 2896 O O . ALA A 1 382 ? 11.101 9.028 -15.231 1.00 81.06 382 ALA A O 1
ATOM 2897 N N . GLY A 1 383 ? 10.053 7.301 -14.244 1.00 80.06 383 GLY A N 1
ATOM 2898 C CA . GLY A 1 383 ? 10.931 6.269 -14.806 1.00 80.06 383 GLY A CA 1
ATOM 2899 C C . GLY A 1 383 ? 10.845 6.188 -16.337 1.00 80.06 383 GLY A C 1
ATOM 2900 O O . GLY A 1 383 ? 11.871 6.141 -17.017 1.00 80.06 383 GLY A O 1
ATOM 2901 N N . ALA A 1 384 ? 9.632 6.244 -16.895 1.00 85.75 384 ALA A N 1
ATOM 2902 C CA . ALA A 1 384 ? 9.410 6.276 -18.342 1.00 85.75 384 ALA A CA 1
ATOM 2903 C C . ALA A 1 384 ? 9.993 7.539 -19.006 1.00 85.75 384 ALA A C 1
ATOM 2905 O O . ALA A 1 384 ? 10.697 7.435 -20.013 1.00 85.75 384 ALA A O 1
ATOM 2906 N N . LEU A 1 385 ? 9.766 8.717 -18.413 1.00 87.25 385 LEU A N 1
ATOM 2907 C CA . LEU A 1 385 ? 10.353 9.994 -18.834 1.00 87.25 385 LEU A CA 1
ATOM 2908 C C . LEU A 1 385 ? 11.885 9.908 -18.892 1.00 87.25 385 LEU A C 1
ATOM 2910 O O . LEU A 1 385 ? 12.494 10.306 -19.884 1.00 87.25 385 LEU A O 1
ATOM 2914 N N . PHE A 1 386 ? 12.506 9.324 -17.867 1.00 81.06 386 PHE A N 1
ATOM 2915 C CA . PHE A 1 386 ? 13.955 9.177 -17.791 1.00 81.06 386 PHE A CA 1
ATOM 2916 C C . PHE A 1 386 ? 14.537 8.286 -18.905 1.00 81.06 386 PHE A C 1
ATOM 2918 O O . PHE A 1 386 ? 15.531 8.656 -19.533 1.00 81.06 386 PHE A O 1
ATOM 2925 N N . ILE A 1 387 ? 13.878 7.164 -19.231 1.00 85.38 387 ILE A N 1
ATOM 2926 C CA . ILE A 1 387 ? 14.259 6.292 -20.361 1.00 85.38 387 ILE A CA 1
ATOM 2927 C C . ILE A 1 387 ? 14.290 7.085 -21.679 1.00 85.38 387 ILE A C 1
ATOM 2929 O O . ILE A 1 387 ? 15.235 6.957 -22.460 1.00 85.38 387 ILE A O 1
ATOM 2933 N N . ILE A 1 388 ? 13.287 7.933 -21.924 1.00 88.94 388 ILE A N 1
ATOM 2934 C CA . ILE A 1 388 ? 13.178 8.730 -23.158 1.00 88.94 388 ILE A CA 1
ATOM 2935 C C . ILE A 1 388 ? 14.311 9.763 -23.256 1.00 88.94 388 ILE A C 1
ATOM 2937 O O . ILE A 1 388 ? 14.869 9.964 -24.337 1.00 88.94 388 ILE A O 1
ATOM 2941 N N . LEU A 1 389 ? 14.677 10.401 -22.142 1.00 86.44 389 LEU A N 1
ATOM 2942 C CA . LEU A 1 389 ? 15.709 11.444 -22.110 1.00 86.44 389 LEU A CA 1
ATOM 2943 C C . LEU A 1 389 ? 17.117 10.866 -22.327 1.00 86.44 389 LEU A C 1
ATOM 2945 O O . LEU A 1 389 ? 17.883 11.408 -23.124 1.00 86.44 389 LEU A O 1
ATOM 2949 N N . LEU A 1 390 ? 17.421 9.703 -21.744 1.00 81.38 390 LEU A N 1
ATOM 2950 C CA . LEU A 1 390 ? 18.655 8.960 -22.033 1.00 81.38 390 LEU A CA 1
ATOM 2951 C C . LEU A 1 390 ? 18.752 8.531 -23.504 1.00 81.38 390 LEU A C 1
ATOM 2953 O O . LEU A 1 390 ? 19.807 8.653 -24.134 1.00 81.38 390 LEU A O 1
ATOM 2957 N N . LEU A 1 391 ? 17.642 8.050 -24.076 1.00 85.62 391 LEU A N 1
ATOM 2958 C CA . LEU A 1 391 ? 17.575 7.718 -25.499 1.00 85.62 391 LEU A CA 1
ATOM 2959 C C . LEU A 1 391 ? 17.750 8.962 -26.382 1.00 85.62 391 LEU A C 1
ATOM 2961 O O . LEU A 1 391 ? 18.319 8.840 -27.468 1.00 85.62 391 LEU A O 1
ATOM 2965 N N . ALA A 1 392 ? 17.331 10.149 -25.932 1.00 88.44 392 ALA A N 1
ATOM 2966 C CA . ALA A 1 392 ? 17.598 11.406 -26.627 1.00 88.44 392 ALA A CA 1
ATOM 2967 C C . ALA A 1 392 ? 19.094 11.735 -26.659 1.00 88.44 392 ALA A C 1
ATOM 2969 O O . ALA A 1 392 ? 19.632 11.982 -27.738 1.00 88.44 392 ALA A O 1
ATOM 2970 N N . GLU A 1 393 ? 19.792 11.668 -25.523 1.00 84.19 393 GLU A N 1
ATOM 2971 C CA . GLU A 1 393 ? 21.241 11.901 -25.462 1.00 84.19 393 GLU A CA 1
ATOM 2972 C C . GLU A 1 393 ? 22.013 10.908 -26.355 1.00 84.19 393 GLU A C 1
ATOM 2974 O O . GLU A 1 393 ? 22.811 11.315 -27.208 1.00 84.19 393 GLU A O 1
ATOM 2979 N N . GLY A 1 394 ? 21.715 9.607 -26.242 1.00 81.25 394 GLY A N 1
ATOM 2980 C CA . GLY A 1 394 ? 22.332 8.554 -27.057 1.00 81.25 394 GLY A CA 1
ATOM 2981 C C . GLY A 1 394 ? 22.066 8.691 -28.563 1.00 81.25 394 GLY A C 1
ATOM 2982 O O . GLY A 1 394 ? 22.932 8.371 -29.385 1.00 81.25 394 GLY A O 1
ATOM 2983 N N . ALA A 1 395 ? 20.901 9.223 -28.938 1.00 86.00 395 ALA A N 1
ATOM 2984 C CA . ALA A 1 395 ? 20.530 9.509 -30.320 1.00 86.00 395 ALA A CA 1
ATOM 2985 C C . ALA A 1 395 ? 21.208 10.763 -30.885 1.00 86.00 395 ALA A C 1
ATOM 2987 O O . ALA A 1 395 ? 21.689 10.743 -32.020 1.00 86.00 395 ALA A O 1
ATOM 2988 N N . LEU A 1 396 ? 21.267 11.846 -30.106 1.00 87.06 396 LEU A N 1
ATOM 2989 C CA . LEU A 1 396 ? 21.919 13.098 -30.496 1.00 87.06 396 LEU A CA 1
ATOM 2990 C C . LEU A 1 396 ? 23.412 12.869 -30.745 1.00 87.06 396 LEU A C 1
ATOM 2992 O O . LEU A 1 396 ? 23.941 13.334 -31.754 1.00 87.06 396 LEU A O 1
ATOM 2996 N N . LEU A 1 397 ? 24.068 12.060 -29.907 1.00 85.38 397 LEU A N 1
ATOM 2997 C CA . LEU A 1 397 ? 25.445 11.614 -30.126 1.00 85.38 397 LEU A CA 1
ATOM 2998 C C . LEU A 1 397 ? 25.620 10.904 -31.477 1.00 85.38 397 LEU A C 1
ATOM 3000 O O . LEU A 1 397 ? 26.523 11.249 -32.242 1.00 85.38 397 LEU A O 1
ATOM 3004 N N . ALA A 1 398 ? 24.737 9.958 -31.810 1.00 83.94 398 ALA A N 1
ATOM 3005 C CA . ALA A 1 398 ? 24.768 9.241 -33.086 1.00 83.94 398 ALA A CA 1
ATOM 3006 C C . ALA A 1 398 ? 24.435 10.130 -34.304 1.00 83.94 398 ALA A C 1
ATOM 3008 O O . ALA A 1 398 ? 24.935 9.876 -35.403 1.00 83.94 398 ALA A O 1
ATOM 3009 N N . LEU A 1 399 ? 23.622 11.176 -34.118 1.00 87.06 399 LEU A N 1
ATOM 3010 C CA . LEU A 1 399 ? 23.274 12.172 -35.135 1.00 87.06 399 LEU A CA 1
ATOM 3011 C C . LEU A 1 399 ? 24.456 13.098 -35.439 1.00 87.06 399 LEU A C 1
ATOM 3013 O O . LEU A 1 399 ? 24.932 13.162 -36.577 1.00 87.06 399 LEU A O 1
ATOM 3017 N N . PHE A 1 400 ? 24.996 13.746 -34.407 1.00 85.25 400 PHE A N 1
ATOM 3018 C CA . PHE A 1 400 ? 26.147 14.636 -34.526 1.00 85.25 400 PHE A CA 1
ATOM 3019 C C . PHE A 1 400 ? 27.400 13.903 -35.032 1.00 85.25 400 PHE A C 1
ATOM 3021 O O . PHE A 1 400 ? 28.131 14.456 -35.853 1.00 85.25 400 PHE A O 1
ATOM 3028 N N . ALA A 1 401 ? 27.594 12.629 -34.670 1.00 81.31 401 ALA A N 1
ATOM 3029 C CA . ALA A 1 401 ? 28.668 11.788 -35.206 1.00 81.31 401 ALA A CA 1
ATOM 3030 C C . ALA A 1 401 ? 28.604 11.558 -36.732 1.00 81.31 401 ALA A C 1
ATOM 3032 O O . ALA A 1 401 ? 29.645 11.322 -37.354 1.00 81.31 401 ALA A O 1
ATOM 3033 N N . ARG A 1 402 ? 27.415 11.636 -37.357 1.00 82.00 402 ARG A N 1
ATOM 3034 C CA . ARG A 1 402 ? 27.264 11.581 -38.827 1.00 82.00 402 ARG A CA 1
ATOM 3035 C C . ARG A 1 402 ? 27.517 12.936 -39.475 1.00 82.00 402 ARG A C 1
ATOM 3037 O O . ARG A 1 402 ? 28.180 12.987 -40.512 1.00 82.00 402 ARG A O 1
ATOM 3044 N N . TYR A 1 403 ? 27.016 14.015 -38.868 1.00 83.69 403 TYR A N 1
ATOM 3045 C CA . TYR A 1 403 ? 27.238 15.382 -39.352 1.00 83.69 403 TYR A CA 1
ATOM 3046 C C . TYR A 1 403 ? 28.728 15.742 -39.351 1.00 83.69 403 TYR A C 1
ATOM 3048 O O . TYR A 1 403 ? 29.209 16.295 -40.332 1.00 83.69 403 TYR A O 1
ATOM 3056 N N . ALA A 1 404 ? 29.477 15.309 -38.328 1.00 77.12 404 ALA A N 1
ATOM 3057 C CA . ALA A 1 404 ? 30.923 15.508 -38.154 1.00 77.12 404 ALA A CA 1
ATOM 3058 C C . ALA A 1 404 ? 31.826 15.027 -39.313 1.00 77.12 404 ALA A C 1
ATOM 3060 O O . ALA A 1 404 ? 33.040 15.225 -39.272 1.00 77.12 404 ALA A O 1
ATOM 3061 N N . LYS A 1 405 ? 31.259 14.328 -40.303 1.00 74.50 405 LYS A N 1
ATOM 3062 C CA . LYS A 1 405 ? 31.964 13.724 -41.442 1.00 74.50 405 LYS A CA 1
ATOM 3063 C C . LYS A 1 405 ? 31.557 14.288 -42.799 1.00 74.50 405 LYS A C 1
ATOM 3065 O O . LYS A 1 405 ? 32.142 13.890 -43.801 1.00 74.50 405 LYS A O 1
ATOM 3070 N N . GLN A 1 406 ? 30.557 15.166 -42.847 1.00 77.31 406 GLN A N 1
ATOM 3071 C CA . GLN A 1 406 ? 30.113 15.778 -44.096 1.00 77.31 406 GLN A CA 1
ATOM 3072 C C . GLN A 1 406 ? 30.867 17.092 -44.308 1.00 77.31 406 GLN A C 1
ATOM 3074 O O . GLN A 1 406 ? 30.956 17.912 -43.397 1.00 77.31 406 GLN A O 1
ATOM 3079 N N . SER A 1 407 ? 31.397 17.298 -45.512 1.00 69.56 407 SER A N 1
ATOM 3080 C CA . SER A 1 407 ? 32.023 18.564 -45.917 1.00 69.56 407 SER A CA 1
ATOM 3081 C C . SER A 1 407 ? 31.008 19.653 -46.281 1.00 69.56 407 SER A C 1
ATOM 3083 O O . SER A 1 407 ? 31.366 20.824 -46.287 1.00 69.56 407 SER A O 1
ATOM 3085 N N . ILE A 1 408 ? 29.765 19.262 -46.585 1.00 77.12 408 ILE A N 1
ATOM 3086 C CA . ILE A 1 408 ? 28.650 20.130 -46.983 1.00 77.12 408 ILE A CA 1
ATOM 3087 C C . ILE A 1 408 ? 27.453 19.785 -46.090 1.00 77.12 408 ILE A C 1
ATOM 3089 O O . ILE A 1 408 ? 27.100 18.607 -45.964 1.00 77.12 408 ILE A O 1
ATOM 3093 N N . LEU A 1 409 ? 26.825 20.787 -45.472 1.00 76.69 409 LEU A N 1
ATOM 3094 C CA . LEU A 1 409 ? 25.748 20.608 -44.480 1.00 76.69 409 LEU A CA 1
ATOM 3095 C C . LEU A 1 409 ? 24.363 21.028 -44.996 1.00 76.69 409 LEU A C 1
ATOM 3097 O O . LEU A 1 409 ? 23.484 21.427 -44.232 1.00 76.69 409 LEU A O 1
ATOM 3101 N N . ASP A 1 410 ? 24.145 20.859 -46.299 1.00 81.31 410 ASP A N 1
ATOM 3102 C CA . ASP A 1 410 ? 22.846 21.021 -46.945 1.00 81.31 410 ASP A CA 1
ATOM 3103 C C . ASP A 1 410 ? 21.731 20.204 -46.281 1.00 81.31 410 ASP A C 1
ATOM 3105 O O . ASP A 1 410 ? 21.906 19.040 -45.900 1.00 81.31 410 ASP A O 1
ATOM 3109 N N . GLN A 1 411 ? 20.521 20.771 -46.276 1.00 80.56 411 GLN A N 1
ATOM 3110 C CA . GLN A 1 411 ? 19.321 20.128 -45.732 1.00 80.56 411 GLN A CA 1
ATOM 3111 C C . GLN A 1 411 ? 19.076 18.732 -46.330 1.00 80.56 411 GLN A C 1
ATOM 3113 O O . GLN A 1 411 ? 18.678 17.819 -45.613 1.00 80.56 411 GLN A O 1
ATOM 3118 N N . ALA A 1 412 ? 19.339 18.540 -47.628 1.00 82.38 412 ALA A N 1
ATOM 3119 C CA . ALA A 1 412 ? 19.179 17.247 -48.297 1.00 82.38 412 ALA A CA 1
ATOM 3120 C C . ALA A 1 412 ? 20.233 16.209 -47.860 1.00 82.38 412 ALA A C 1
ATOM 3122 O O . ALA A 1 412 ? 19.923 15.019 -47.746 1.00 82.38 412 ALA A O 1
ATOM 3123 N N . THR A 1 413 ? 21.463 16.650 -47.580 1.00 82.31 413 THR A N 1
ATOM 3124 C CA . THR A 1 413 ? 22.554 15.809 -47.064 1.00 82.31 413 THR A CA 1
ATOM 3125 C C . THR A 1 413 ? 22.277 15.398 -45.622 1.00 82.31 413 THR A C 1
ATOM 3127 O O . THR A 1 413 ? 22.410 14.221 -45.276 1.00 82.31 413 THR A O 1
ATOM 3130 N N . ILE A 1 414 ? 21.818 16.337 -44.794 1.00 82.69 414 ILE A N 1
ATOM 3131 C CA . ILE A 1 414 ? 21.429 16.089 -43.404 1.00 82.69 414 ILE A CA 1
ATOM 3132 C C . ILE A 1 414 ? 20.193 15.178 -43.315 1.00 82.69 414 ILE A C 1
ATOM 3134 O O . ILE A 1 414 ? 20.231 14.176 -42.595 1.00 82.69 414 ILE A O 1
ATOM 3138 N N . ASP A 1 415 ? 19.139 15.431 -44.097 1.00 81.81 415 ASP A N 1
ATOM 3139 C CA . ASP A 1 415 ? 17.941 14.579 -44.151 1.00 81.81 415 ASP A CA 1
ATOM 3140 C C . ASP A 1 415 ? 18.295 13.126 -44.510 1.00 81.81 415 ASP A C 1
ATOM 3142 O O . ASP A 1 415 ? 17.784 12.187 -43.894 1.00 81.81 415 ASP A O 1
ATOM 3146 N N . ARG A 1 416 ? 19.196 12.926 -45.486 1.00 83.06 416 ARG A N 1
ATOM 3147 C CA . ARG A 1 416 ? 19.654 11.596 -45.922 1.00 83.06 416 ARG A CA 1
ATOM 3148 C C . ARG A 1 416 ? 20.318 10.813 -44.787 1.00 83.06 416 ARG A C 1
ATOM 3150 O O . ARG A 1 416 ? 20.057 9.622 -44.650 1.00 83.06 416 ARG A O 1
ATOM 3157 N N . HIS A 1 417 ? 21.139 11.471 -43.970 1.00 81.31 417 HIS A N 1
ATOM 3158 C CA . HIS A 1 417 ? 21.840 10.832 -42.851 1.00 81.31 417 HIS A CA 1
ATOM 3159 C C . HIS A 1 417 ? 20.973 10.682 -41.590 1.00 81.31 417 HIS A C 1
ATOM 3161 O O . HIS A 1 417 ? 21.228 9.780 -40.790 1.00 81.31 417 HIS A O 1
ATOM 3167 N N . THR A 1 418 ? 19.934 11.511 -41.442 1.00 84.31 418 THR A N 1
ATOM 3168 C CA . THR A 1 418 ? 18.977 11.478 -40.320 1.00 84.31 418 THR A CA 1
ATOM 3169 C C . THR A 1 418 ? 17.899 10.408 -40.492 1.00 84.31 418 THR A C 1
ATOM 3171 O O . THR A 1 418 ? 17.556 9.720 -39.537 1.00 84.31 418 THR A O 1
ATOM 3174 N N . ARG A 1 419 ? 17.354 10.220 -41.702 1.00 80.44 419 ARG A N 1
ATOM 3175 C CA . ARG A 1 419 ? 16.278 9.241 -41.959 1.00 80.44 419 ARG A CA 1
ATOM 3176 C C . ARG A 1 419 ? 16.531 7.821 -41.412 1.00 80.44 419 ARG A C 1
ATOM 3178 O O . ARG A 1 419 ? 15.606 7.293 -40.801 1.00 80.44 419 ARG A O 1
ATOM 3185 N N . PRO A 1 420 ? 17.718 7.195 -41.557 1.00 76.56 420 PRO A N 1
ATOM 3186 C CA . PRO A 1 420 ? 17.986 5.899 -40.921 1.00 76.56 420 PRO A CA 1
ATOM 3187 C C . PRO A 1 420 ? 18.082 5.973 -39.384 1.00 76.56 420 PRO A C 1
ATOM 3189 O O . PRO A 1 420 ? 17.732 5.008 -38.709 1.00 76.56 420 PRO A O 1
ATOM 3192 N N . LEU A 1 421 ? 18.484 7.116 -38.811 1.00 76.31 421 LEU A N 1
ATOM 3193 C CA . LEU A 1 421 ? 18.506 7.316 -37.357 1.00 76.31 421 LEU A CA 1
ATOM 3194 C C . LEU A 1 421 ? 17.102 7.391 -36.745 1.00 76.31 421 LEU A C 1
ATOM 3196 O O . LEU A 1 421 ? 16.924 6.964 -35.615 1.00 76.31 421 LEU A O 1
ATOM 3200 N N . LEU A 1 422 ? 16.085 7.875 -37.462 1.00 74.88 422 LEU A N 1
ATOM 3201 C CA . LEU A 1 422 ? 14.717 7.943 -36.924 1.00 74.88 422 LEU A CA 1
ATOM 3202 C C . LEU A 1 422 ? 14.185 6.580 -36.456 1.00 74.88 422 LEU A C 1
ATOM 3204 O O . LEU A 1 422 ? 13.580 6.473 -35.391 1.00 74.88 422 LEU A O 1
ATOM 3208 N N . LEU A 1 423 ? 14.458 5.528 -37.227 1.00 70.38 423 LEU A N 1
ATOM 3209 C CA . LEU A 1 423 ? 14.087 4.161 -36.867 1.00 70.38 423 LEU A CA 1
ATOM 3210 C C . LEU A 1 423 ? 14.870 3.676 -35.640 1.00 70.38 423 LEU A C 1
ATOM 3212 O O . LEU A 1 423 ? 14.286 3.126 -34.714 1.00 70.38 423 LEU A O 1
ATOM 3216 N N . LEU A 1 424 ? 16.173 3.957 -35.604 1.00 70.19 424 LEU A N 1
ATOM 3217 C CA . LEU A 1 424 ? 17.081 3.649 -34.497 1.00 70.19 424 LEU A CA 1
ATOM 3218 C C . LEU A 1 424 ? 16.706 4.329 -33.167 1.00 70.19 424 LEU A C 1
ATOM 3220 O O . LEU A 1 424 ? 17.047 3.836 -32.095 1.00 70.19 424 LEU A O 1
ATOM 3224 N N . VAL A 1 425 ? 16.034 5.474 -33.248 1.00 74.19 425 VAL A N 1
ATOM 3225 C CA . VAL A 1 425 ? 15.599 6.309 -32.122 1.00 74.19 425 VAL A CA 1
ATOM 3226 C C . VAL A 1 425 ? 14.293 5.796 -31.516 1.00 74.19 425 VAL A C 1
ATOM 3228 O O . VAL A 1 425 ? 14.168 5.698 -30.299 1.00 74.19 425 VAL A O 1
ATOM 3231 N N . VAL A 1 426 ? 13.333 5.442 -32.371 1.00 75.00 426 VAL A N 1
ATOM 3232 C CA . VAL A 1 426 ? 11.990 4.990 -31.976 1.00 75.00 426 VAL A CA 1
ATOM 3233 C C . VAL A 1 426 ? 11.973 3.508 -31.586 1.00 75.00 426 VAL A C 1
ATOM 3235 O O . VAL A 1 426 ? 11.251 3.102 -30.677 1.00 75.00 426 VAL A O 1
ATOM 3238 N N . TRP A 1 427 ? 12.781 2.682 -32.252 1.00 75.88 427 TRP A N 1
ATOM 3239 C CA . TRP A 1 427 ? 12.765 1.229 -32.082 1.00 75.88 427 TRP A CA 1
ATOM 3240 C C . TRP A 1 427 ? 13.101 0.723 -30.659 1.00 75.88 427 TRP A C 1
ATOM 3242 O O . TRP A 1 427 ? 12.381 -0.154 -30.179 1.00 75.88 427 TRP A O 1
ATOM 3252 N N . PRO A 1 428 ? 14.099 1.267 -29.929 1.00 78.25 428 PRO A N 1
ATOM 3253 C CA . PRO A 1 428 ? 14.385 0.852 -28.553 1.00 78.25 428 PRO A CA 1
ATOM 3254 C C . PRO A 1 428 ? 13.210 1.052 -27.589 1.00 78.25 428 PRO A C 1
ATOM 3256 O O . PRO A 1 428 ? 13.072 0.287 -26.642 1.00 78.25 428 PRO A O 1
ATOM 3259 N N . ILE A 1 429 ? 12.331 2.027 -27.844 1.00 80.31 429 ILE A N 1
ATOM 3260 C CA . ILE A 1 429 ? 11.145 2.272 -27.013 1.00 80.31 429 ILE A CA 1
ATOM 3261 C C . ILE A 1 429 ? 10.112 1.160 -27.224 1.00 80.31 429 ILE A C 1
ATOM 3263 O O . ILE A 1 429 ? 9.625 0.582 -26.257 1.00 80.31 429 ILE A O 1
ATOM 3267 N N . PHE A 1 430 ? 9.841 0.777 -28.476 1.00 78.19 430 PHE A N 1
ATOM 3268 C CA . PHE A 1 430 ? 8.997 -0.389 -28.769 1.00 78.19 430 PHE A CA 1
ATOM 3269 C C . PHE A 1 430 ? 9.603 -1.703 -28.255 1.00 78.19 430 PHE A C 1
ATOM 3271 O O . PHE A 1 430 ? 8.860 -2.603 -27.869 1.00 78.19 430 PHE A O 1
ATOM 3278 N N . ALA A 1 431 ? 10.934 -1.806 -28.188 1.00 74.12 431 ALA A N 1
ATOM 3279 C CA . ALA A 1 431 ? 11.605 -2.924 -27.534 1.00 74.12 431 ALA A CA 1
ATOM 3280 C C . ALA A 1 431 ? 11.353 -2.947 -26.016 1.00 74.12 431 ALA A C 1
ATOM 3282 O O . ALA A 1 431 ? 11.005 -3.999 -25.486 1.00 74.12 431 ALA A O 1
ATOM 3283 N N . VAL A 1 432 ? 11.459 -1.802 -25.328 1.00 75.56 432 VAL A N 1
ATOM 3284 C CA . VAL A 1 432 ? 11.110 -1.683 -23.900 1.00 75.56 432 VAL A CA 1
ATOM 3285 C C . VAL A 1 432 ? 9.645 -2.027 -23.658 1.00 75.56 432 VAL A C 1
ATOM 3287 O O . VAL A 1 432 ? 9.373 -2.834 -22.781 1.00 75.56 432 VAL A O 1
ATOM 3290 N N . ILE A 1 433 ? 8.710 -1.486 -24.447 1.00 77.06 433 ILE A N 1
ATOM 3291 C CA . ILE A 1 433 ? 7.273 -1.782 -24.306 1.00 77.06 433 ILE A CA 1
ATOM 3292 C C . ILE A 1 433 ? 7.003 -3.279 -24.532 1.00 77.06 433 ILE A C 1
ATOM 3294 O O . ILE A 1 433 ? 6.266 -3.889 -23.764 1.00 77.06 433 ILE A O 1
ATOM 3298 N N . GLY A 1 434 ? 7.637 -3.901 -25.534 1.00 72.38 434 GLY A N 1
ATOM 3299 C CA . GLY A 1 434 ? 7.516 -5.342 -25.780 1.00 72.38 434 GLY A CA 1
ATOM 3300 C C . GLY A 1 434 ? 8.082 -6.205 -24.647 1.00 72.38 434 GLY A C 1
ATOM 3301 O O . GLY A 1 434 ? 7.483 -7.215 -24.292 1.00 72.38 434 GLY A O 1
ATOM 3302 N N . ILE A 1 435 ? 9.202 -5.797 -24.043 1.00 69.62 435 ILE A N 1
ATOM 3303 C CA . ILE A 1 435 ? 9.810 -6.492 -22.897 1.00 69.62 435 ILE A CA 1
ATOM 3304 C C . ILE A 1 435 ? 8.987 -6.272 -21.621 1.00 69.62 435 ILE A C 1
ATOM 3306 O O . ILE A 1 435 ? 8.775 -7.225 -20.881 1.00 69.62 435 ILE A O 1
ATOM 3310 N N . ALA A 1 436 ? 8.460 -5.067 -21.389 1.00 69.31 436 ALA A N 1
ATOM 3311 C CA . ALA A 1 436 ? 7.545 -4.777 -20.288 1.00 69.31 436 ALA A CA 1
ATOM 3312 C C . ALA A 1 436 ? 6.261 -5.613 -20.397 1.00 69.31 436 ALA A C 1
ATOM 3314 O O . ALA A 1 436 ? 5.884 -6.263 -19.430 1.00 69.31 436 ALA A O 1
ATOM 3315 N N . ALA A 1 437 ? 5.659 -5.707 -21.589 1.00 67.62 437 ALA A N 1
ATOM 3316 C CA . ALA A 1 437 ? 4.502 -6.568 -21.830 1.00 67.62 437 ALA A CA 1
ATOM 3317 C C . ALA A 1 437 ? 4.796 -8.055 -21.546 1.00 67.62 437 ALA A C 1
ATOM 3319 O O . ALA A 1 437 ? 3.946 -8.742 -20.991 1.00 67.62 437 ALA A O 1
ATOM 3320 N N . VAL A 1 438 ? 6.005 -8.544 -21.864 1.00 65.69 438 VAL A N 1
ATOM 3321 C CA . VAL A 1 438 ? 6.443 -9.897 -21.475 1.00 65.69 438 VAL A CA 1
ATOM 3322 C C . VAL A 1 438 ? 6.624 -10.013 -19.954 1.00 65.69 438 VAL A C 1
ATOM 3324 O O . VAL A 1 438 ? 6.191 -11.008 -19.379 1.00 65.69 438 VAL A O 1
ATOM 3327 N N . LEU A 1 439 ? 7.199 -9.009 -19.285 1.00 62.28 439 LEU A N 1
ATOM 3328 C CA . LEU A 1 439 ? 7.388 -9.013 -17.828 1.00 62.28 439 LEU A CA 1
ATOM 3329 C C . LEU A 1 439 ? 6.058 -8.976 -17.058 1.00 62.28 439 LEU A C 1
ATOM 3331 O O . LEU A 1 439 ? 5.916 -9.698 -16.076 1.00 62.28 439 LEU A O 1
ATOM 3335 N N . PHE A 1 440 ? 5.062 -8.217 -17.527 1.00 63.31 440 PHE A N 1
ATOM 3336 C CA . PHE A 1 440 ? 3.709 -8.193 -16.946 1.00 63.31 440 PHE A CA 1
ATOM 3337 C C . PHE A 1 440 ? 3.034 -9.578 -17.026 1.00 63.31 440 PHE A C 1
ATOM 3339 O O . PHE A 1 440 ? 2.197 -9.932 -16.204 1.00 63.31 440 PHE A O 1
ATOM 3346 N N . THR A 1 441 ? 3.426 -10.405 -17.997 1.00 58.75 441 THR A N 1
ATOM 3347 C CA . THR A 1 441 ? 2.973 -11.797 -18.138 1.00 58.75 441 THR A CA 1
ATOM 3348 C C . THR A 1 441 ? 3.881 -12.824 -17.444 1.00 58.75 441 THR A C 1
ATOM 3350 O O . THR A 1 441 ? 3.840 -14.001 -17.794 1.00 58.75 441 THR A O 1
ATOM 3353 N N . THR A 1 442 ? 4.704 -12.410 -16.474 1.00 58.84 442 THR A N 1
ATOM 3354 C CA . THR A 1 442 ? 5.573 -13.311 -15.694 1.00 58.84 442 THR A CA 1
ATOM 3355 C C . THR A 1 442 ? 5.499 -13.045 -14.196 1.00 58.84 442 THR A C 1
ATOM 3357 O O . THR A 1 442 ? 5.353 -11.905 -13.764 1.00 58.84 442 THR A O 1
ATOM 3360 N N . ASP A 1 443 ? 5.712 -14.102 -13.415 1.00 56.44 443 ASP A N 1
ATOM 3361 C CA . ASP A 1 443 ? 5.583 -14.167 -11.950 1.00 56.44 443 ASP A CA 1
ATOM 3362 C C . ASP A 1 443 ? 6.562 -13.250 -11.174 1.00 56.44 443 ASP A C 1
ATOM 3364 O O . ASP A 1 443 ? 6.553 -13.218 -9.943 1.00 56.44 443 ASP A O 1
ATOM 3368 N N . PHE A 1 444 ? 7.418 -12.504 -11.885 1.00 55.62 444 PHE A N 1
ATOM 3369 C CA . PHE A 1 444 ? 8.275 -11.450 -11.335 1.00 55.62 444 PHE A CA 1
ATOM 3370 C C . PHE A 1 444 ? 7.490 -10.228 -10.840 1.00 55.62 444 PHE A C 1
ATOM 3372 O O . PHE A 1 444 ? 8.005 -9.483 -10.010 1.00 55.62 444 PHE A O 1
ATOM 3379 N N . LEU A 1 445 ? 6.271 -10.010 -11.341 1.00 56.56 445 LEU A N 1
ATOM 3380 C CA . LEU A 1 445 ? 5.358 -8.965 -10.881 1.00 56.56 445 LEU A CA 1
ATOM 3381 C C . LEU A 1 445 ? 4.143 -9.610 -10.215 1.00 56.56 445 LEU A C 1
ATOM 3383 O O . LEU A 1 445 ? 3.497 -10.473 -10.809 1.00 56.56 445 LEU A O 1
ATOM 3387 N N . LYS A 1 446 ? 3.787 -9.163 -9.004 1.00 56.88 446 LYS A N 1
ATOM 3388 C CA . LYS A 1 446 ? 2.471 -9.484 -8.437 1.00 56.88 446 LYS A CA 1
ATOM 3389 C C . LYS A 1 446 ? 1.395 -8.822 -9.297 1.00 56.88 446 LYS A C 1
ATOM 3391 O O . LYS A 1 446 ? 1.555 -7.668 -9.688 1.00 56.88 446 LYS A O 1
ATOM 3396 N N . ALA A 1 447 ? 0.259 -9.482 -9.495 1.00 58.41 447 ALA A N 1
ATOM 3397 C CA . ALA A 1 447 ? -0.866 -8.903 -10.232 1.00 58.41 447 ALA A CA 1
ATOM 3398 C C . ALA A 1 447 ? -1.424 -7.601 -9.616 1.00 58.41 447 ALA A C 1
ATOM 3400 O O . ALA A 1 447 ? -1.952 -6.764 -10.341 1.00 58.41 447 ALA A O 1
ATOM 3401 N N . THR A 1 448 ? -1.248 -7.390 -8.305 1.00 57.09 448 THR A N 1
ATOM 3402 C CA . THR A 1 448 ? -1.533 -6.118 -7.610 1.00 57.09 448 THR A CA 1
ATOM 3403 C C . THR A 1 448 ? -0.654 -4.957 -8.076 1.00 57.09 448 THR A C 1
ATOM 3405 O O . THR A 1 448 ? -1.068 -3.806 -8.001 1.00 57.09 448 THR A O 1
ATOM 3408 N N . ASP A 1 449 ? 0.546 -5.256 -8.570 1.00 60.28 449 ASP A N 1
ATOM 3409 C CA . ASP A 1 449 ? 1.602 -4.280 -8.834 1.00 60.28 449 ASP A CA 1
ATOM 3410 C C . ASP A 1 449 ? 1.719 -3.965 -10.345 1.00 60.28 449 ASP A C 1
ATOM 3412 O O . ASP A 1 449 ? 2.387 -3.010 -10.740 1.00 60.28 449 ASP A O 1
ATOM 3416 N N . ILE A 1 450 ? 1.053 -4.748 -11.207 1.00 64.69 450 ILE A N 1
ATOM 3417 C CA . ILE A 1 450 ? 0.999 -4.533 -12.665 1.00 64.69 450 ILE A CA 1
ATOM 3418 C C . ILE A 1 450 ? 0.217 -3.258 -13.052 1.00 64.69 450 ILE A C 1
ATOM 3420 O O . ILE A 1 450 ? 0.731 -2.518 -13.892 1.00 64.69 450 ILE A O 1
ATOM 3424 N N . PRO A 1 451 ? -0.967 -2.935 -12.478 1.00 65.25 451 PRO A N 1
ATOM 3425 C CA . PRO A 1 451 ? -1.732 -1.745 -12.871 1.00 65.25 451 PRO A CA 1
ATOM 3426 C C . PRO A 1 451 ? -0.945 -0.437 -12.731 1.00 65.25 451 PRO A C 1
ATOM 3428 O O . PRO A 1 451 ? -0.981 0.414 -13.615 1.00 65.25 451 PRO A O 1
ATOM 3431 N N . VAL A 1 452 ? -0.143 -0.335 -11.670 1.00 65.94 452 VAL A N 1
ATOM 3432 C CA . VAL A 1 452 ? 0.754 0.792 -11.356 1.00 65.94 452 VAL A CA 1
ATOM 3433 C C . VAL A 1 452 ? 1.758 1.082 -12.482 1.00 65.94 452 VAL A C 1
ATOM 3435 O O . VAL A 1 452 ? 2.186 2.222 -12.671 1.00 65.94 452 VAL A O 1
ATOM 3438 N N . LEU A 1 453 ? 2.128 0.060 -13.261 1.00 72.38 453 LEU A N 1
ATOM 3439 C CA . LEU A 1 453 ? 3.053 0.159 -14.390 1.00 72.38 453 LEU A CA 1
ATOM 3440 C C . LEU A 1 453 ? 2.381 0.554 -15.717 1.00 72.38 453 LEU A C 1
ATOM 3442 O O . LEU A 1 453 ? 3.100 0.815 -16.686 1.00 72.38 453 LEU A O 1
ATOM 3446 N N . TYR A 1 454 ? 1.047 0.633 -15.798 1.00 76.44 454 TYR A N 1
ATOM 3447 C CA . TYR A 1 454 ? 0.364 0.982 -17.048 1.00 76.44 454 TYR A CA 1
ATOM 3448 C C . TYR A 1 454 ? 0.649 2.419 -17.504 1.00 76.44 454 TYR A C 1
ATOM 3450 O O . TYR A 1 454 ? 0.911 2.610 -18.692 1.00 76.44 454 TYR A O 1
ATOM 3458 N N . ASP A 1 455 ? 0.725 3.396 -16.593 1.00 79.38 455 ASP A N 1
ATOM 3459 C CA . ASP A 1 455 ? 1.035 4.805 -16.907 1.00 79.38 455 ASP A CA 1
ATOM 3460 C C . ASP A 1 455 ? 2.366 4.999 -17.652 1.00 79.38 455 ASP A C 1
ATOM 3462 O O . ASP A 1 455 ? 2.528 5.927 -18.453 1.00 79.38 455 ASP A O 1
ATOM 3466 N N . ALA A 1 456 ? 3.331 4.101 -17.435 1.00 83.25 456 ALA A N 1
ATOM 3467 C CA . ALA A 1 456 ? 4.611 4.143 -18.128 1.00 83.25 456 ALA A CA 1
ATOM 3468 C C . ALA A 1 456 ? 4.456 3.944 -19.649 1.00 83.25 456 ALA A C 1
ATOM 3470 O O . ALA A 1 456 ? 5.248 4.491 -20.420 1.00 83.25 456 ALA A O 1
ATOM 3471 N N . ILE A 1 457 ? 3.445 3.196 -20.112 1.00 85.12 457 ILE A N 1
ATOM 3472 C CA . ILE A 1 457 ? 3.261 2.884 -21.538 1.00 85.12 457 ILE A CA 1
ATOM 3473 C C . ILE A 1 457 ? 2.816 4.123 -22.341 1.00 85.12 457 ILE A C 1
ATOM 3475 O O . ILE A 1 457 ? 3.497 4.435 -23.325 1.00 85.12 457 ILE A O 1
ATOM 3479 N N . PRO A 1 458 ? 1.767 4.883 -21.956 1.00 88.25 458 PRO A N 1
ATOM 3480 C CA . PRO A 1 458 ? 1.452 6.172 -22.567 1.00 88.25 458 PRO A CA 1
ATOM 3481 C C . PRO A 1 458 ? 2.640 7.139 -22.596 1.00 88.25 458 PRO A C 1
ATOM 3483 O O . PRO A 1 458 ? 2.911 7.721 -23.647 1.00 88.25 458 PRO A O 1
ATOM 3486 N N . VAL A 1 459 ? 3.403 7.263 -21.500 1.00 90.62 459 VAL A N 1
ATOM 3487 C CA . VAL A 1 459 ? 4.590 8.138 -21.458 1.00 90.62 459 VAL A CA 1
ATOM 3488 C C . VAL A 1 459 ? 5.649 7.695 -22.467 1.00 90.62 459 VAL A C 1
ATOM 3490 O O . VAL A 1 459 ? 6.139 8.530 -23.226 1.00 90.62 459 VAL A O 1
ATOM 3493 N N . LEU A 1 460 ? 5.961 6.396 -22.552 1.00 89.31 460 LEU A N 1
ATOM 3494 C CA . LEU A 1 460 ? 6.888 5.856 -23.555 1.00 89.31 460 LEU A CA 1
ATOM 3495 C C . LEU A 1 460 ? 6.398 6.101 -24.995 1.00 89.31 460 LEU A C 1
ATOM 3497 O O . LEU A 1 460 ? 7.198 6.472 -25.854 1.00 89.31 460 LEU A O 1
ATOM 3501 N N . LEU A 1 461 ? 5.098 5.958 -25.271 1.00 89.69 461 LEU A N 1
ATOM 3502 C CA . LEU A 1 461 ? 4.518 6.200 -26.601 1.00 89.69 461 LEU A CA 1
ATOM 3503 C C . LEU A 1 461 ? 4.546 7.687 -26.997 1.00 89.69 461 LEU A C 1
ATOM 3505 O O . LEU A 1 461 ? 4.983 8.016 -28.103 1.00 89.69 461 LEU A O 1
ATOM 3509 N N . ILE A 1 462 ? 4.155 8.588 -26.088 1.00 93.00 462 ILE A N 1
ATOM 3510 C CA . ILE A 1 462 ? 4.303 10.046 -26.244 1.00 93.00 462 ILE A CA 1
ATOM 3511 C C . ILE A 1 462 ? 5.782 10.383 -26.482 1.00 93.00 462 ILE A C 1
ATOM 3513 O O . ILE A 1 462 ? 6.118 11.103 -27.424 1.00 93.00 462 ILE A O 1
ATOM 3517 N N . GLY A 1 463 ? 6.667 9.781 -25.685 1.00 91.19 463 GLY A N 1
ATOM 3518 C CA . GLY A 1 463 ? 8.116 9.830 -25.826 1.00 91.19 463 GLY A CA 1
ATOM 3519 C C . GLY A 1 463 ? 8.590 9.504 -27.230 1.00 91.19 463 GLY A C 1
ATOM 3520 O O . GLY A 1 463 ? 9.264 10.324 -27.841 1.00 91.19 463 GLY A O 1
ATOM 3521 N N . ALA A 1 464 ? 8.201 8.353 -27.779 1.00 89.62 464 ALA A N 1
ATOM 3522 C CA . ALA A 1 464 ? 8.590 7.938 -29.124 1.00 89.62 464 ALA A CA 1
ATOM 3523 C C . ALA A 1 464 ? 8.184 8.952 -30.207 1.00 89.62 464 ALA A C 1
ATOM 3525 O O . ALA A 1 464 ? 8.976 9.228 -31.113 1.00 89.62 464 ALA A O 1
ATOM 3526 N N . VAL A 1 465 ? 6.989 9.545 -30.103 1.00 91.62 465 VAL A N 1
ATOM 3527 C CA . VAL A 1 465 ? 6.508 10.566 -31.049 1.00 91.62 465 VAL A CA 1
ATOM 3528 C C . VAL A 1 465 ? 7.293 11.873 -30.905 1.00 91.62 465 VAL A C 1
ATOM 3530 O O . VAL A 1 465 ? 7.815 12.385 -31.898 1.00 91.62 465 VAL A O 1
ATOM 3533 N N . VAL A 1 466 ? 7.436 12.395 -29.684 1.00 93.50 466 VAL A N 1
ATOM 3534 C CA . VAL A 1 466 ? 8.185 13.634 -29.403 1.00 93.50 466 VAL A CA 1
ATOM 3535 C C . VAL A 1 466 ? 9.648 13.490 -29.828 1.00 93.50 466 VAL A C 1
ATOM 3537 O O . VAL A 1 466 ? 10.187 14.353 -30.520 1.00 93.50 466 VAL A O 1
ATOM 3540 N N . LEU A 1 467 ? 10.278 12.368 -29.484 1.00 91.31 467 LEU A N 1
ATOM 3541 C CA . LEU A 1 467 ? 11.664 12.045 -29.809 1.00 91.31 467 LEU A CA 1
ATOM 3542 C C . LEU A 1 467 ? 11.883 11.953 -31.331 1.00 91.31 467 LEU A C 1
ATOM 3544 O O . LEU A 1 467 ? 12.861 12.499 -31.847 1.00 91.31 467 LEU A O 1
ATOM 3548 N N . ALA A 1 468 ? 10.942 11.351 -32.068 1.00 89.88 468 ALA A N 1
ATOM 3549 C CA . ALA A 1 468 ? 10.963 11.326 -33.530 1.00 89.88 468 ALA A CA 1
ATOM 3550 C C . ALA A 1 468 ? 10.813 12.727 -34.152 1.00 89.88 468 ALA A C 1
ATOM 3552 O O . ALA A 1 468 ? 11.520 13.052 -35.107 1.00 89.88 468 ALA A O 1
ATOM 3553 N N . VAL A 1 469 ? 9.944 13.587 -33.610 1.00 91.12 469 VAL A N 1
ATOM 3554 C CA . VAL A 1 469 ? 9.783 14.973 -34.090 1.00 91.12 469 VAL A CA 1
ATOM 3555 C C . VAL A 1 469 ? 11.042 15.801 -33.814 1.00 91.12 469 VAL A C 1
ATOM 3557 O O . VAL A 1 469 ? 11.570 16.446 -34.725 1.00 91.12 469 VAL A O 1
ATOM 3560 N N . VAL A 1 470 ? 11.575 15.759 -32.590 1.00 92.56 470 VAL A N 1
ATOM 3561 C CA . VAL A 1 470 ? 12.756 16.549 -32.215 1.00 92.56 470 VAL A CA 1
ATOM 3562 C C . VAL A 1 470 ? 13.985 16.107 -33.014 1.00 92.56 470 VAL A C 1
ATOM 3564 O O . VAL A 1 470 ? 14.626 16.936 -33.660 1.00 92.56 470 VAL A O 1
ATOM 3567 N N . ILE A 1 471 ? 14.298 14.810 -33.028 1.00 89.19 471 ILE A N 1
ATOM 3568 C CA . ILE A 1 471 ? 15.546 14.290 -33.611 1.00 89.19 471 ILE A CA 1
ATOM 3569 C C . ILE A 1 471 ? 15.432 14.091 -35.132 1.00 89.19 471 ILE A C 1
ATOM 3571 O O . ILE A 1 471 ? 16.428 14.207 -35.843 1.00 89.19 471 ILE A O 1
ATOM 3575 N N . GLY A 1 472 ? 14.227 13.851 -35.658 1.00 86.75 472 GLY A N 1
ATOM 3576 C CA . GLY A 1 472 ? 13.978 13.648 -37.088 1.00 86.75 472 GLY A CA 1
ATOM 3577 C C . GLY A 1 472 ? 13.628 14.895 -37.897 1.00 86.75 472 GLY A C 1
ATOM 3578 O O . GLY A 1 472 ? 13.827 14.890 -39.114 1.00 86.75 472 GLY A O 1
ATOM 3579 N N . LEU A 1 473 ? 13.116 15.956 -37.261 1.00 87.75 473 LEU A N 1
ATOM 3580 C CA . LEU A 1 473 ? 12.661 17.168 -37.955 1.00 87.75 473 LEU A CA 1
ATOM 3581 C C . LEU A 1 473 ? 13.262 18.460 -37.384 1.00 87.75 473 LEU A C 1
ATOM 3583 O O . LEU A 1 473 ? 13.766 19.271 -38.166 1.00 87.75 473 LEU A O 1
ATOM 3587 N N . ILE A 1 474 ? 13.251 18.654 -36.061 1.00 90.31 474 ILE A N 1
ATOM 3588 C CA . ILE A 1 474 ? 13.691 19.920 -35.446 1.00 90.31 474 ILE A CA 1
ATOM 3589 C C . ILE A 1 474 ? 15.218 20.068 -35.496 1.00 90.31 474 ILE A C 1
ATOM 3591 O O . ILE A 1 474 ? 15.734 20.938 -36.197 1.00 90.31 474 ILE A O 1
ATOM 3595 N N . VAL A 1 475 ? 15.961 19.190 -34.817 1.00 90.75 475 VAL A N 1
ATOM 3596 C CA . VAL A 1 475 ? 17.433 19.256 -34.757 1.00 90.75 475 VAL A CA 1
ATOM 3597 C C . VAL A 1 475 ? 18.084 19.226 -36.149 1.00 90.75 475 VAL A C 1
ATOM 3599 O O . VAL A 1 475 ? 18.975 20.041 -36.377 1.00 90.75 475 VAL A O 1
ATOM 3602 N N . PRO A 1 476 ? 17.655 18.393 -37.121 1.00 88.75 476 PRO A N 1
ATOM 3603 C CA . PRO A 1 476 ? 18.243 18.373 -38.464 1.00 88.75 476 PRO A CA 1
ATOM 3604 C C . PRO A 1 476 ? 18.071 19.672 -39.258 1.00 88.75 476 PRO A C 1
ATOM 3606 O O . PRO A 1 476 ? 18.960 20.055 -40.014 1.00 88.75 476 PRO A O 1
ATOM 3609 N N . THR A 1 477 ? 16.944 20.369 -39.115 1.00 88.44 477 THR A N 1
ATOM 3610 C CA . THR A 1 477 ? 16.683 21.597 -39.890 1.00 88.44 477 THR A CA 1
ATOM 3611 C C . THR A 1 477 ? 17.330 22.834 -39.278 1.00 88.44 477 THR A C 1
ATOM 3613 O O . THR A 1 477 ? 17.771 23.721 -40.011 1.00 88.44 477 THR A O 1
ATOM 3616 N N . LEU A 1 478 ? 17.463 22.866 -37.948 1.00 88.00 478 LEU A N 1
ATOM 3617 C CA . LEU A 1 478 ? 18.279 23.862 -37.257 1.00 88.00 478 LEU A CA 1
ATOM 3618 C C . LEU A 1 478 ? 19.779 23.603 -37.489 1.00 88.00 478 LEU A C 1
ATOM 3620 O O . LEU A 1 478 ? 20.519 24.536 -37.792 1.00 88.00 478 LEU A O 1
ATOM 3624 N N . ALA A 1 479 ? 20.231 22.343 -37.461 1.00 85.75 479 ALA A N 1
ATOM 3625 C CA . ALA A 1 479 ? 21.612 21.967 -37.779 1.00 85.75 479 ALA A CA 1
ATOM 3626 C C . ALA A 1 479 ? 22.030 22.423 -39.190 1.00 85.75 479 ALA A C 1
ATOM 3628 O O . ALA A 1 479 ? 23.073 23.059 -39.329 1.00 85.75 479 ALA A O 1
ATOM 3629 N N . ALA A 1 480 ? 21.171 22.218 -40.198 1.00 83.69 480 ALA A N 1
ATOM 3630 C CA . ALA A 1 480 ? 21.341 22.702 -41.578 1.00 83.69 480 ALA A CA 1
ATOM 3631 C C . ALA A 1 480 ? 21.250 24.242 -41.743 1.00 83.69 480 ALA A C 1
ATOM 3633 O O . ALA A 1 480 ? 21.201 24.767 -42.859 1.00 83.69 480 ALA A O 1
ATOM 3634 N N . GLY A 1 481 ? 21.125 24.995 -40.648 1.00 79.25 481 GLY A N 1
ATOM 3635 C CA . GLY A 1 481 ? 21.189 26.457 -40.638 1.00 79.25 481 GLY A CA 1
ATOM 3636 C C . GLY A 1 481 ? 22.215 27.045 -39.670 1.00 79.25 481 GLY A C 1
ATOM 3637 O O . GLY A 1 481 ? 22.618 28.186 -39.875 1.00 79.25 481 GLY A O 1
ATOM 3638 N N . TRP A 1 482 ? 22.607 26.317 -38.619 1.00 83.56 482 TRP A N 1
ATOM 3639 C CA . TRP A 1 482 ? 23.402 26.844 -37.499 1.00 83.56 482 TRP A CA 1
ATOM 3640 C C . TRP A 1 482 ? 24.765 26.157 -37.302 1.00 83.56 482 TRP A C 1
ATOM 3642 O O . TRP A 1 482 ? 25.615 26.688 -36.583 1.00 83.56 482 TRP A O 1
ATOM 3652 N N . LEU A 1 483 ? 25.009 24.993 -37.914 1.00 81.38 483 LEU A N 1
ATOM 3653 C CA . LEU A 1 483 ? 26.354 24.413 -37.968 1.00 81.38 483 LEU A CA 1
ATOM 3654 C C . LEU A 1 483 ? 27.181 25.122 -39.048 1.00 81.38 483 LEU A C 1
ATOM 3656 O O . LEU A 1 483 ? 26.686 25.399 -40.138 1.00 81.38 483 LEU A O 1
ATOM 3660 N N . ARG A 1 484 ? 28.454 25.409 -38.756 1.00 71.38 484 ARG A N 1
ATOM 3661 C CA . ARG A 1 484 ? 29.375 26.038 -39.714 1.00 71.38 484 ARG A CA 1
ATOM 3662 C C . ARG A 1 484 ? 30.173 24.967 -40.452 1.00 71.38 484 ARG A C 1
ATOM 3664 O O . ARG A 1 484 ? 30.912 24.203 -39.833 1.00 71.38 484 ARG A O 1
ATOM 3671 N N . GLU A 1 485 ? 30.083 24.964 -41.779 1.00 64.31 485 GLU A N 1
ATOM 3672 C CA . GLU A 1 485 ? 30.783 24.006 -42.653 1.00 64.31 485 GLU A CA 1
ATOM 3673 C C . GLU A 1 485 ? 32.314 24.074 -42.493 1.00 64.31 485 GLU A C 1
ATOM 3675 O O . GLU A 1 485 ? 33.009 23.058 -42.491 1.00 64.31 485 GLU A O 1
ATOM 3680 N N . HIS A 1 486 ? 32.839 25.278 -42.252 1.00 49.81 486 HIS A N 1
ATOM 3681 C CA . HIS A 1 486 ? 34.274 25.579 -42.220 1.00 49.81 486 HIS A CA 1
ATOM 3682 C C . HIS A 1 486 ? 35.054 24.962 -41.038 1.00 49.81 486 HIS A C 1
ATOM 3684 O O . HIS A 1 486 ? 36.273 25.095 -40.987 1.00 49.81 486 HIS A O 1
ATOM 3690 N N . ALA A 1 487 ? 34.395 24.278 -40.095 1.00 45.88 487 ALA A N 1
ATOM 3691 C CA . ALA A 1 487 ? 35.057 23.623 -38.959 1.00 45.88 487 ALA A CA 1
ATOM 3692 C C . ALA A 1 487 ? 35.228 22.095 -39.116 1.00 45.88 487 ALA A C 1
ATOM 3694 O O . ALA A 1 487 ? 35.899 21.477 -38.292 1.00 45.88 487 ALA A O 1
ATOM 3695 N N . LEU A 1 488 ? 34.652 21.473 -40.156 1.00 50.38 488 LEU A N 1
ATOM 3696 C CA . LEU A 1 488 ? 34.689 20.011 -40.346 1.00 50.38 488 LEU A CA 1
ATOM 3697 C C . LEU A 1 488 ? 35.766 19.531 -41.336 1.00 50.38 488 LEU A C 1
ATOM 3699 O O . LEU A 1 488 ? 36.141 18.361 -41.325 1.00 50.38 488 LEU A O 1
ATOM 3703 N N . ALA A 1 489 ? 36.328 20.435 -42.143 1.00 41.31 489 ALA A N 1
ATOM 3704 C CA . ALA A 1 489 ? 37.351 20.125 -43.148 1.00 41.31 489 ALA A CA 1
ATOM 3705 C C . ALA A 1 489 ? 38.769 19.878 -42.577 1.00 41.31 489 ALA A C 1
ATOM 3707 O O . ALA A 1 489 ? 39.713 19.682 -43.342 1.00 41.31 489 ALA A O 1
ATOM 3708 N N . HIS A 1 490 ? 38.953 19.906 -41.252 1.00 41.38 490 HIS A N 1
ATOM 3709 C CA . HIS A 1 490 ? 40.246 19.711 -40.581 1.00 41.38 490 HIS A CA 1
ATOM 3710 C C . HIS A 1 490 ? 40.193 18.579 -39.544 1.00 41.38 490 HIS A C 1
ATOM 3712 O O . HIS A 1 490 ? 40.442 18.775 -38.352 1.00 41.38 490 HIS A O 1
ATOM 3718 N N . GLN A 1 491 ? 39.947 17.352 -40.013 1.00 41.62 491 GLN A N 1
ATOM 3719 C CA . GLN A 1 491 ? 40.548 16.204 -39.334 1.00 41.62 491 GLN A CA 1
ATOM 3720 C C . GLN A 1 491 ? 42.054 16.190 -39.639 1.00 41.62 491 GLN A C 1
ATOM 3722 O O . GLN A 1 491 ? 42.420 16.213 -40.817 1.00 41.62 491 GLN A O 1
ATOM 3727 N N . PRO A 1 492 ? 42.947 16.067 -38.639 1.00 38.41 492 PRO A N 1
ATOM 3728 C CA . PRO A 1 492 ? 44.251 15.485 -38.917 1.00 38.41 492 PRO A CA 1
ATOM 3729 C C . PRO A 1 492 ? 44.026 14.059 -39.439 1.00 38.41 492 PRO A C 1
ATOM 3731 O O . PRO A 1 492 ? 43.164 13.336 -38.933 1.00 38.41 492 PRO A O 1
ATOM 3734 N N . GLN A 1 493 ? 44.805 13.635 -40.439 1.00 38.91 493 GLN A N 1
ATOM 3735 C CA . GLN A 1 493 ? 44.806 12.236 -40.883 1.00 38.91 493 GLN A CA 1
ATOM 3736 C C . GLN A 1 493 ? 44.987 11.297 -39.680 1.00 38.91 493 GLN A C 1
ATOM 3738 O O . GLN A 1 493 ? 45.663 11.654 -38.712 1.00 38.91 493 GLN A O 1
ATOM 3743 N N . ALA A 1 494 ? 44.424 10.086 -39.749 1.00 43.53 494 ALA A N 1
ATOM 3744 C CA . ALA A 1 494 ? 44.447 9.091 -38.672 1.00 43.53 494 ALA A CA 1
ATOM 3745 C C . ALA A 1 494 ? 45.868 8.549 -38.383 1.00 43.53 494 ALA A C 1
ATOM 3747 O O . ALA A 1 494 ? 46.206 7.416 -38.718 1.00 43.53 494 ALA A O 1
ATOM 3748 N N . LYS A 1 495 ? 46.711 9.387 -37.770 1.00 42.25 495 LYS A N 1
ATOM 3749 C CA . LYS A 1 495 ? 48.150 9.171 -37.567 1.00 42.25 495 LYS A CA 1
ATOM 3750 C C . LYS A 1 495 ? 48.635 9.472 -36.145 1.00 42.25 495 LYS A C 1
ATOM 3752 O O . LYS A 1 495 ? 49.821 9.332 -35.872 1.00 42.25 495 LYS A O 1
ATOM 3757 N N . GLN A 1 496 ? 47.723 9.808 -35.229 1.00 45.72 496 GLN A N 1
ATOM 3758 C CA . GLN A 1 496 ? 47.993 9.868 -33.789 1.00 45.72 496 GLN A CA 1
ATOM 3759 C C . GLN A 1 496 ? 47.094 8.887 -33.021 1.00 45.72 496 GLN A C 1
ATOM 3761 O O . GLN A 1 496 ? 46.346 9.237 -32.111 1.00 45.72 496 GLN A O 1
ATOM 3766 N N . THR A 1 497 ? 47.174 7.606 -33.394 1.00 45.66 497 THR A N 1
ATOM 3767 C CA . THR A 1 497 ? 46.745 6.524 -32.502 1.00 45.66 497 THR A CA 1
ATOM 3768 C C . THR A 1 497 ? 47.703 6.478 -31.313 1.00 45.66 497 THR A C 1
ATOM 3770 O O . THR A 1 497 ? 48.751 5.832 -31.393 1.00 45.66 497 THR A O 1
ATOM 3773 N N . ASN A 1 498 ? 47.360 7.160 -30.215 1.00 55.88 498 ASN A N 1
ATOM 3774 C CA . ASN A 1 498 ? 48.085 7.057 -28.943 1.00 55.88 498 ASN A CA 1
ATOM 3775 C C . ASN A 1 498 ? 48.358 5.582 -28.623 1.00 55.88 498 ASN A C 1
ATOM 3777 O O . ASN A 1 498 ? 47.480 4.746 -28.849 1.00 55.88 498 ASN A O 1
ATOM 3781 N N . MET A 1 499 ? 49.536 5.261 -28.079 1.00 55.75 499 MET A N 1
ATOM 3782 C CA . MET A 1 499 ? 50.007 3.878 -27.889 1.00 55.75 499 MET A CA 1
ATOM 3783 C C . MET A 1 499 ? 48.963 2.959 -27.225 1.00 55.75 499 MET A C 1
ATOM 3785 O O . MET A 1 499 ? 48.763 1.830 -27.662 1.00 55.75 499 MET A O 1
ATOM 3789 N N . VAL A 1 500 ? 48.219 3.483 -26.245 1.00 55.97 500 VAL A N 1
ATOM 3790 C CA . VAL A 1 500 ? 47.095 2.802 -25.575 1.00 55.97 500 VAL A CA 1
ATOM 3791 C C . VAL A 1 500 ? 45.992 2.377 -26.557 1.00 55.97 500 VAL A C 1
ATOM 3793 O O . VAL A 1 500 ? 45.500 1.255 -26.487 1.00 55.97 500 VAL A O 1
ATOM 3796 N N . THR A 1 501 ? 45.616 3.239 -27.507 1.00 59.56 501 THR A N 1
ATOM 3797 C CA . THR A 1 501 ? 44.569 2.947 -28.502 1.00 59.56 501 THR A CA 1
ATOM 3798 C C . THR A 1 501 ? 45.005 1.890 -29.513 1.00 59.56 501 THR A C 1
ATOM 3800 O O . THR A 1 501 ? 44.235 0.976 -29.793 1.00 59.56 501 THR A O 1
ATOM 3803 N N . SER A 1 502 ? 46.238 1.948 -30.027 1.00 65.19 502 SER A N 1
ATOM 3804 C CA . SER A 1 502 ? 46.734 0.950 -30.987 1.00 65.19 502 SER A CA 1
ATOM 3805 C C . SER A 1 502 ? 47.016 -0.402 -30.320 1.00 65.19 502 SER A C 1
ATOM 3807 O O . SER A 1 502 ? 46.766 -1.447 -30.922 1.00 65.19 502 SER A O 1
ATOM 3809 N N . TRP A 1 503 ? 47.447 -0.399 -29.054 1.00 73.06 503 TRP A N 1
ATOM 3810 C CA . TRP A 1 503 ? 47.505 -1.587 -28.197 1.00 73.06 503 TRP A CA 1
ATOM 3811 C C . TRP A 1 503 ? 46.114 -2.199 -27.982 1.00 73.06 503 TRP A C 1
ATOM 3813 O O . TRP A 1 503 ? 45.932 -3.396 -28.218 1.00 73.06 503 TRP A O 1
ATOM 3823 N N . PHE A 1 504 ? 45.119 -1.378 -27.621 1.00 67.12 504 PHE A N 1
ATOM 3824 C CA . PHE A 1 504 ? 43.736 -1.816 -27.432 1.00 67.12 504 PHE A CA 1
ATOM 3825 C C . PHE A 1 504 ? 43.174 -2.434 -28.718 1.00 67.12 504 PHE A C 1
ATOM 3827 O O . PHE A 1 504 ? 42.713 -3.571 -28.680 1.00 67.12 504 PHE A O 1
ATOM 3834 N N . PHE A 1 505 ? 43.294 -1.757 -29.868 1.00 65.94 505 PHE A N 1
ATOM 3835 C CA . PHE A 1 505 ? 42.848 -2.286 -31.165 1.00 65.94 505 PHE A CA 1
ATOM 3836 C C . PHE A 1 505 ? 43.493 -3.642 -31.496 1.00 65.94 505 PHE A C 1
ATOM 3838 O O . PHE A 1 505 ? 42.778 -4.581 -31.842 1.00 65.94 505 PHE A O 1
ATOM 3845 N N . LYS A 1 506 ? 44.813 -3.798 -31.315 1.00 70.25 506 LYS A N 1
ATOM 3846 C CA . LYS A 1 506 ? 45.517 -5.078 -31.545 1.00 70.25 506 LYS A CA 1
ATOM 3847 C C . LYS A 1 506 ? 45.086 -6.189 -30.576 1.00 70.25 506 LYS A C 1
ATOM 3849 O O . LYS A 1 506 ? 45.113 -7.368 -30.935 1.00 70.25 506 LYS A O 1
ATOM 3854 N N . ARG A 1 507 ? 44.708 -5.847 -29.339 1.00 71.25 507 ARG A N 1
ATOM 3855 C CA . ARG A 1 507 ? 44.195 -6.797 -28.334 1.00 71.25 507 ARG A CA 1
ATOM 3856 C C . ARG A 1 507 ? 42.749 -7.205 -28.635 1.00 71.25 507 ARG A C 1
ATOM 3858 O O . ARG A 1 507 ? 42.423 -8.384 -28.527 1.00 71.25 507 ARG A O 1
ATOM 3865 N N . TRP A 1 508 ? 41.933 -6.245 -29.058 1.00 69.62 508 TRP A N 1
ATOM 3866 C CA . TRP A 1 508 ? 40.530 -6.371 -29.452 1.00 69.62 508 TRP A CA 1
ATOM 3867 C C . TRP A 1 508 ? 40.349 -7.189 -30.739 1.00 69.62 508 TRP A C 1
ATOM 3869 O O . TRP A 1 508 ? 39.573 -8.140 -30.760 1.00 69.62 508 TRP A O 1
ATOM 3879 N N . GLU A 1 509 ? 41.146 -6.926 -31.774 1.00 68.75 509 GLU A N 1
ATOM 3880 C CA . GLU A 1 509 ? 41.171 -7.717 -33.011 1.00 68.75 509 GLU A CA 1
ATOM 3881 C C . GLU A 1 509 ? 41.546 -9.187 -32.744 1.00 68.75 509 GLU A C 1
ATOM 3883 O O . GLU A 1 509 ? 40.923 -10.107 -33.276 1.00 68.75 509 GLU A O 1
ATOM 3888 N N . ARG A 1 510 ? 42.502 -9.425 -31.834 1.00 71.12 510 ARG A N 1
ATOM 3889 C CA . ARG A 1 510 ? 42.897 -10.771 -31.378 1.00 71.12 510 ARG A CA 1
ATOM 3890 C C . ARG A 1 510 ? 41.821 -11.477 -30.535 1.00 71.12 510 ARG A C 1
ATOM 3892 O O . ARG A 1 510 ? 41.869 -12.699 -30.397 1.00 71.12 510 ARG A O 1
ATOM 3899 N N . LEU A 1 511 ? 40.876 -10.735 -29.957 1.00 66.88 511 LEU A N 1
ATOM 3900 C CA . LEU A 1 511 ? 39.696 -11.295 -29.289 1.00 66.88 511 LEU A CA 1
ATOM 3901 C C . LEU A 1 511 ? 38.602 -11.622 -30.315 1.00 66.88 511 LEU A C 1
ATOM 3903 O O . LEU A 1 511 ? 38.077 -12.731 -30.295 1.00 66.88 511 LEU A O 1
ATOM 3907 N N . LEU A 1 512 ? 38.322 -10.716 -31.259 1.00 63.72 512 LEU A N 1
ATOM 3908 C CA . LEU A 1 512 ? 37.322 -10.916 -32.316 1.00 63.72 512 LEU A CA 1
ATOM 3909 C C . LEU A 1 512 ? 37.676 -12.040 -33.301 1.00 63.72 512 LEU A C 1
ATOM 3911 O O . LEU A 1 512 ? 36.777 -12.714 -33.803 1.00 63.72 512 LEU A O 1
ATOM 3915 N N . SER A 1 513 ? 38.963 -12.302 -33.552 1.00 65.56 513 SER A N 1
ATOM 3916 C CA . SER A 1 513 ? 39.386 -13.424 -34.404 1.00 65.56 513 SER A CA 1
ATOM 3917 C C . SER A 1 513 ? 39.027 -14.803 -33.822 1.00 65.56 513 SER A C 1
ATOM 3919 O O . SER A 1 513 ? 38.945 -15.788 -34.564 1.00 65.56 513 SER A O 1
ATOM 3921 N N . ARG A 1 514 ? 38.738 -14.892 -32.514 1.00 67.19 514 ARG A N 1
ATOM 3922 C CA . ARG A 1 514 ? 38.237 -16.102 -31.846 1.00 67.19 514 ARG A CA 1
ATOM 3923 C C . ARG A 1 514 ? 36.730 -16.246 -32.073 1.00 67.19 514 ARG A C 1
ATOM 3925 O O . ARG A 1 514 ? 35.924 -15.922 -31.208 1.00 67.19 514 ARG A O 1
ATOM 3932 N N . LYS A 1 515 ? 36.356 -16.785 -33.238 1.00 63.81 515 LYS A N 1
ATOM 3933 C CA . LYS A 1 515 ? 34.969 -16.907 -33.749 1.00 63.81 515 LYS A CA 1
ATOM 3934 C C . LYS A 1 515 ? 33.937 -17.517 -32.783 1.00 63.81 515 LYS A C 1
ATOM 3936 O O . LYS A 1 515 ? 32.748 -17.262 -32.941 1.00 63.81 515 LYS A O 1
ATOM 3941 N N . THR A 1 516 ? 34.361 -18.322 -31.810 1.00 65.69 516 THR A N 1
ATOM 3942 C CA . THR A 1 516 ? 33.494 -18.930 -30.785 1.00 65.69 516 THR A CA 1
ATOM 3943 C C . THR A 1 516 ? 33.298 -18.063 -29.540 1.00 65.69 516 THR A C 1
ATOM 3945 O O . THR A 1 516 ? 32.320 -18.264 -28.827 1.00 65.69 516 THR A O 1
ATOM 3948 N N . LEU A 1 517 ? 34.181 -17.093 -29.273 1.00 67.56 517 LEU A N 1
ATOM 3949 C CA . LEU A 1 517 ? 34.187 -16.316 -28.032 1.00 67.56 517 LEU A CA 1
ATOM 3950 C C . LEU A 1 517 ? 32.884 -15.528 -27.785 1.00 67.56 517 LEU A C 1
ATOM 3952 O O . LEU A 1 517 ? 32.401 -15.602 -26.660 1.00 67.56 517 LEU A O 1
ATOM 3956 N N . PRO A 1 518 ? 32.258 -14.844 -28.770 1.00 64.69 518 PRO A N 1
ATOM 3957 C CA . PRO A 1 518 ? 31.013 -14.109 -28.528 1.00 64.69 518 PRO A CA 1
ATOM 3958 C C . PRO A 1 518 ? 29.856 -15.032 -28.135 1.00 64.69 518 PRO A C 1
ATOM 3960 O O . PRO A 1 518 ? 29.098 -14.699 -27.235 1.00 64.69 518 PRO A O 1
ATOM 3963 N N . TYR A 1 519 ? 29.759 -16.208 -28.768 1.00 65.50 519 TYR A N 1
ATOM 3964 C CA . TYR A 1 519 ? 28.738 -17.214 -28.457 1.00 65.50 519 TYR A CA 1
ATOM 3965 C C . TYR A 1 519 ? 28.996 -17.915 -27.126 1.00 65.50 519 TYR A C 1
ATOM 3967 O O . TYR A 1 519 ? 28.058 -18.160 -26.380 1.00 65.50 519 TYR A O 1
ATOM 3975 N N . PHE A 1 520 ? 30.257 -18.225 -26.809 1.00 68.25 520 PHE A N 1
ATOM 3976 C CA . PHE A 1 520 ? 30.609 -18.783 -25.507 1.00 68.25 520 PHE A CA 1
ATOM 3977 C C . PHE A 1 520 ? 30.311 -17.784 -24.387 1.00 68.25 520 PHE A C 1
ATOM 3979 O O . PHE A 1 520 ? 29.751 -18.171 -23.373 1.00 68.25 520 PHE A O 1
ATOM 3986 N N . VAL A 1 521 ? 30.616 -16.499 -24.587 1.00 66.94 521 VAL A N 1
ATOM 3987 C CA . VAL A 1 521 ? 30.320 -15.434 -23.621 1.00 66.94 521 VAL A CA 1
ATOM 3988 C C . VAL A 1 521 ? 28.818 -15.233 -23.429 1.00 66.94 521 VAL A C 1
ATOM 3990 O O . VAL A 1 521 ? 28.390 -15.171 -22.282 1.00 66.94 521 VAL A O 1
ATOM 3993 N N . THR A 1 522 ? 28.005 -15.177 -24.492 1.00 65.62 522 THR A N 1
ATOM 3994 C CA . THR A 1 522 ? 26.545 -15.030 -24.334 1.00 65.62 522 THR A CA 1
ATOM 3995 C C . THR A 1 522 ? 25.876 -16.289 -23.782 1.00 65.62 522 THR A C 1
ATOM 3997 O O . THR A 1 522 ? 24.927 -16.183 -23.008 1.00 65.62 522 THR A O 1
ATOM 4000 N N . LEU A 1 523 ? 26.382 -17.485 -24.104 1.00 67.62 523 LEU A N 1
ATOM 4001 C CA . LEU A 1 523 ? 25.935 -18.736 -23.484 1.00 67.62 523 LEU A CA 1
ATOM 4002 C C . LEU A 1 523 ? 26.308 -18.783 -21.994 1.00 67.62 523 LEU A C 1
ATOM 4004 O O . LEU A 1 523 ? 25.467 -19.117 -21.167 1.00 67.62 523 LEU A O 1
ATOM 4008 N N . LEU A 1 524 ? 27.539 -18.396 -21.647 1.00 70.62 524 LEU A N 1
ATOM 4009 C CA . LEU A 1 524 ? 28.041 -18.350 -20.274 1.00 70.62 524 LEU A CA 1
ATOM 4010 C C . LEU A 1 524 ? 27.303 -17.302 -19.434 1.00 70.62 524 LEU A C 1
ATOM 4012 O O . LEU A 1 524 ? 26.933 -17.605 -18.305 1.00 70.62 524 LEU A O 1
ATOM 4016 N N . SER A 1 525 ? 27.032 -16.108 -19.973 1.00 65.06 525 SER A N 1
ATOM 4017 C CA . SER A 1 525 ? 26.237 -15.091 -19.273 1.00 65.06 525 SER A CA 1
ATOM 4018 C C . SER A 1 525 ? 24.788 -15.535 -19.088 1.00 65.06 525 SER A C 1
ATOM 4020 O O . SER A 1 525 ? 24.220 -15.274 -18.039 1.00 65.06 525 SER A O 1
ATOM 4022 N N . THR A 1 526 ? 24.202 -16.247 -20.059 1.00 63.44 526 THR A N 1
ATOM 4023 C CA . THR A 1 526 ? 22.842 -16.807 -19.936 1.00 63.44 526 THR A CA 1
ATOM 4024 C C . THR A 1 526 ? 22.793 -17.944 -18.907 1.00 63.44 526 THR A C 1
ATOM 4026 O O . THR A 1 526 ? 21.866 -18.003 -18.106 1.00 63.44 526 THR A O 1
ATOM 4029 N N . GLY A 1 527 ? 23.811 -18.812 -18.872 1.00 64.06 527 GLY A N 1
ATOM 4030 C CA . GLY A 1 527 ? 23.932 -19.885 -17.879 1.00 64.06 527 GLY A CA 1
ATOM 4031 C C . GLY A 1 527 ? 24.181 -19.365 -16.460 1.00 64.06 527 GLY A C 1
ATOM 4032 O O . GLY A 1 527 ? 23.516 -19.802 -15.526 1.00 64.06 527 GLY A O 1
ATOM 4033 N N . LEU A 1 528 ? 25.076 -18.385 -16.294 1.00 64.19 528 LEU A N 1
ATOM 4034 C CA . LEU A 1 528 ? 25.282 -17.705 -15.012 1.00 64.19 528 LEU A CA 1
ATOM 4035 C C . LEU A 1 528 ? 24.034 -16.935 -14.580 1.00 64.19 528 LEU A C 1
ATOM 4037 O O . LEU A 1 528 ? 23.677 -17.007 -13.414 1.00 64.19 528 LEU A O 1
ATOM 4041 N N . LEU A 1 529 ? 23.340 -16.252 -15.495 1.00 63.62 529 LEU A N 1
ATOM 4042 C CA . LEU A 1 529 ? 22.068 -15.587 -15.207 1.00 63.62 529 LEU A CA 1
ATOM 4043 C C . LEU A 1 529 ? 21.018 -16.581 -14.695 1.00 63.62 529 LEU A C 1
ATOM 4045 O O . LEU A 1 529 ? 20.380 -16.301 -13.687 1.00 63.62 529 LEU A O 1
ATOM 4049 N N . TYR A 1 530 ? 20.877 -17.748 -15.331 1.00 61.53 530 TYR A N 1
ATOM 4050 C CA . TYR A 1 530 ? 19.968 -18.807 -14.876 1.00 61.53 530 TYR A CA 1
ATOM 4051 C C . TYR A 1 530 ? 20.310 -19.287 -13.453 1.00 61.53 530 TYR A C 1
ATOM 4053 O O . TYR A 1 530 ? 19.424 -19.384 -12.605 1.00 61.53 530 TYR A O 1
ATOM 4061 N N . VAL A 1 531 ? 21.598 -19.508 -13.163 1.00 59.81 531 VAL A N 1
ATOM 4062 C CA . VAL A 1 531 ? 22.072 -19.886 -11.819 1.00 59.81 531 VAL A CA 1
ATOM 4063 C C . VAL A 1 531 ? 21.840 -18.762 -10.796 1.00 59.81 531 VAL A C 1
ATOM 4065 O O . VAL A 1 531 ? 21.310 -19.021 -9.721 1.00 59.81 531 VAL A O 1
ATOM 4068 N N . PHE A 1 532 ? 22.163 -17.506 -11.119 1.00 61.22 532 PHE A N 1
ATOM 4069 C CA . PHE A 1 532 ? 21.972 -16.373 -10.205 1.00 61.22 532 PHE A CA 1
ATOM 4070 C C . PHE A 1 532 ? 20.492 -16.100 -9.896 1.00 61.22 532 PHE A C 1
ATOM 4072 O O . PHE A 1 532 ? 20.161 -15.888 -8.729 1.00 61.22 532 PHE A O 1
ATOM 4079 N N . PHE A 1 533 ? 19.600 -16.152 -10.895 1.00 57.78 533 PHE A N 1
ATOM 4080 C CA . PHE A 1 533 ? 18.157 -15.974 -10.679 1.00 57.78 533 PHE A CA 1
ATOM 4081 C C . PHE A 1 533 ? 17.567 -17.056 -9.773 1.00 57.78 533 PHE A C 1
ATOM 4083 O O . PHE A 1 533 ? 16.780 -16.730 -8.893 1.00 57.78 533 PHE A O 1
ATOM 4090 N N . HIS A 1 534 ? 17.953 -18.324 -9.952 1.00 53.34 534 HIS A N 1
ATOM 4091 C CA . HIS A 1 534 ? 17.422 -19.411 -9.126 1.00 53.34 534 HIS A CA 1
ATOM 4092 C C . HIS A 1 534 ? 17.932 -19.350 -7.671 1.00 53.34 534 HIS A C 1
ATOM 4094 O O . HIS A 1 534 ? 17.270 -19.864 -6.770 1.00 53.34 534 HIS A O 1
ATOM 4100 N N . THR A 1 535 ? 19.111 -18.767 -7.421 1.00 50.56 535 THR A N 1
ATOM 4101 C CA . THR A 1 535 ? 19.796 -18.902 -6.122 1.00 50.56 535 THR A CA 1
ATOM 4102 C C . THR A 1 535 ? 19.812 -17.638 -5.252 1.00 50.56 535 THR A C 1
ATOM 4104 O O . THR A 1 535 ? 19.881 -17.788 -4.035 1.00 50.56 535 THR A O 1
ATOM 4107 N N . PHE A 1 536 ? 19.757 -16.417 -5.809 1.00 53.12 536 PHE A N 1
ATOM 4108 C CA . PHE A 1 536 ? 20.126 -15.212 -5.034 1.00 53.12 536 PHE A CA 1
ATOM 4109 C C . PHE A 1 536 ? 19.213 -13.976 -5.127 1.00 53.12 536 PHE A C 1
ATOM 4111 O O . PHE A 1 536 ? 19.391 -13.069 -4.318 1.00 53.12 536 PHE A O 1
ATOM 4118 N N . VAL A 1 537 ? 18.262 -13.882 -6.064 1.00 53.12 537 VAL A N 1
ATOM 4119 C CA . VAL A 1 537 ? 17.444 -12.657 -6.214 1.00 53.12 537 VAL A CA 1
ATOM 4120 C C . VAL A 1 537 ? 16.173 -12.730 -5.365 1.00 53.12 537 VAL A C 1
ATOM 4122 O O . VAL A 1 537 ? 15.246 -13.466 -5.699 1.00 53.12 537 VAL A O 1
ATOM 4125 N N . THR A 1 538 ? 16.094 -11.926 -4.302 1.00 49.72 538 THR A N 1
ATOM 4126 C CA . THR A 1 538 ? 14.833 -11.670 -3.592 1.00 49.72 538 THR A CA 1
ATOM 4127 C C . THR A 1 538 ? 13.964 -10.698 -4.394 1.00 49.72 538 THR A C 1
ATOM 4129 O O . THR A 1 538 ? 14.405 -9.615 -4.789 1.00 49.72 538 THR A O 1
ATOM 4132 N N . VAL A 1 539 ? 12.720 -11.103 -4.655 1.00 52.19 539 VAL A N 1
ATOM 4133 C CA . VAL A 1 539 ? 11.701 -10.266 -5.302 1.00 52.19 539 VAL A CA 1
ATOM 4134 C C . VAL A 1 539 ? 10.733 -9.791 -4.224 1.00 52.19 539 VAL A C 1
ATOM 4136 O O . VAL A 1 539 ? 9.810 -10.512 -3.838 1.00 52.19 539 VAL A O 1
ATOM 4139 N N . ASP A 1 540 ? 10.990 -8.585 -3.726 1.00 50.75 540 ASP A N 1
ATOM 4140 C CA . ASP A 1 540 ? 10.095 -7.875 -2.813 1.00 50.75 540 ASP A CA 1
ATOM 4141 C C . ASP A 1 540 ? 8.845 -7.379 -3.580 1.00 50.75 540 ASP A C 1
ATOM 4143 O O . ASP A 1 540 ? 8.864 -7.289 -4.813 1.00 50.75 540 ASP A O 1
ATOM 4147 N N . PRO A 1 541 ? 7.732 -7.053 -2.898 1.00 50.78 541 PRO A N 1
ATOM 4148 C CA . PRO A 1 541 ? 6.557 -6.465 -3.541 1.00 50.78 541 PRO A CA 1
ATOM 4149 C C . PRO A 1 541 ? 6.915 -5.106 -4.154 1.00 50.78 541 PRO A C 1
ATOM 4151 O O . PRO A 1 541 ? 7.501 -4.264 -3.478 1.00 50.78 541 PRO A O 1
ATOM 4154 N N . PHE A 1 542 ? 6.527 -4.843 -5.403 1.00 49.50 542 PHE A N 1
ATOM 4155 C CA . PHE A 1 542 ? 6.986 -3.650 -6.130 1.00 49.50 542 PHE A CA 1
ATOM 4156 C C . PHE A 1 542 ? 6.477 -2.332 -5.522 1.00 49.50 542 PHE A C 1
ATOM 4158 O O . PHE A 1 542 ? 7.085 -1.286 -5.755 1.00 49.50 542 PHE A O 1
ATOM 4165 N N . LEU A 1 543 ? 5.390 -2.402 -4.745 1.00 44.25 543 LEU A N 1
ATOM 4166 C CA . LEU A 1 543 ? 4.778 -1.297 -4.002 1.00 44.25 543 LEU A CA 1
ATOM 4167 C C . LEU A 1 543 ? 5.213 -1.190 -2.530 1.00 44.25 543 LEU A C 1
ATOM 4169 O O . LEU A 1 543 ? 5.112 -0.108 -1.962 1.00 44.25 543 LEU A O 1
ATOM 4173 N N . GLN A 1 544 ? 5.667 -2.273 -1.887 1.00 48.19 544 GLN A N 1
ATOM 4174 C CA . GLN A 1 544 ? 6.023 -2.237 -0.461 1.00 48.19 544 GLN A CA 1
ATOM 4175 C C . GLN A 1 544 ? 7.509 -1.915 -0.305 1.00 48.19 544 GLN A C 1
ATOM 4177 O O . GLN A 1 544 ? 8.347 -2.800 -0.164 1.00 48.19 544 GLN A O 1
ATOM 4182 N N . THR A 1 545 ? 7.827 -0.621 -0.330 1.00 49.00 545 THR A N 1
ATOM 4183 C CA . THR A 1 545 ? 9.174 -0.099 -0.044 1.00 49.00 545 THR A CA 1
ATOM 4184 C C . THR A 1 545 ? 9.431 0.182 1.436 1.00 49.00 545 THR A C 1
ATOM 4186 O O . THR A 1 545 ? 10.531 0.606 1.781 1.00 49.00 545 THR A O 1
ATOM 4189 N N . ASP A 1 546 ? 8.467 -0.115 2.311 1.00 51.84 546 ASP A N 1
ATOM 4190 C CA . ASP A 1 546 ? 8.536 0.011 3.777 1.00 51.84 546 ASP A CA 1
ATOM 4191 C C . ASP A 1 546 ? 9.466 -1.037 4.437 1.00 51.84 546 ASP A C 1
ATOM 4193 O O . ASP A 1 546 ? 9.249 -1.482 5.560 1.00 51.84 546 ASP A O 1
ATOM 4197 N N . ASN A 1 547 ? 10.590 -1.365 3.789 1.00 53.88 547 ASN A N 1
ATOM 4198 C CA . ASN A 1 547 ? 11.704 -2.129 4.367 1.00 53.88 547 ASN A CA 1
ATOM 4199 C C . ASN A 1 547 ? 12.372 -1.406 5.564 1.00 53.88 547 ASN A C 1
ATOM 4201 O O . ASN A 1 547 ? 13.278 -1.961 6.192 1.00 53.88 547 ASN A O 1
ATOM 4205 N N . ASP A 1 548 ? 11.914 -0.193 5.891 1.00 66.62 548 ASP A N 1
ATOM 4206 C CA . ASP A 1 548 ? 12.315 0.647 7.023 1.00 66.62 548 ASP A CA 1
ATOM 4207 C C . ASP A 1 548 ? 11.236 0.712 8.127 1.00 66.62 548 ASP A C 1
ATOM 4209 O O . ASP A 1 548 ? 11.391 1.444 9.101 1.00 66.62 548 ASP A O 1
ATOM 4213 N N . LYS A 1 549 ? 10.167 -0.092 8.039 1.00 76.00 549 LYS A N 1
ATOM 4214 C CA . LYS A 1 549 ? 9.065 -0.136 9.012 1.00 76.00 549 LYS A CA 1
ATOM 4215 C C . LYS A 1 549 ? 8.688 -1.582 9.327 1.00 76.00 549 LYS A C 1
ATOM 4217 O O . LYS A 1 549 ? 8.619 -2.425 8.441 1.00 76.00 549 LYS A O 1
ATOM 4222 N N . THR A 1 550 ? 8.435 -1.894 10.593 1.00 78.69 550 THR A N 1
ATOM 4223 C CA . THR A 1 550 ? 7.862 -3.187 10.984 1.00 78.69 550 THR A CA 1
ATOM 4224 C C . THR A 1 550 ? 6.890 -3.038 12.148 1.00 78.69 550 THR A C 1
ATOM 4226 O O . THR A 1 550 ? 7.095 -2.248 13.072 1.00 78.69 550 THR A O 1
ATOM 4229 N N . THR A 1 551 ? 5.796 -3.784 12.081 1.00 82.75 551 THR A N 1
ATOM 4230 C CA . THR A 1 551 ? 4.784 -3.896 13.130 1.00 82.75 551 THR A CA 1
ATOM 4231 C C . THR A 1 551 ? 5.154 -5.045 14.069 1.00 82.75 551 THR A C 1
ATOM 4233 O O . THR A 1 551 ? 5.799 -6.012 13.671 1.00 82.75 551 THR A O 1
ATOM 4236 N N . MET A 1 552 ? 4.779 -4.967 15.343 1.00 84.31 552 MET A N 1
ATOM 4237 C CA . MET A 1 552 ? 4.967 -6.075 16.280 1.00 84.31 552 MET A CA 1
ATOM 4238 C C . MET A 1 552 ? 3.833 -6.091 17.300 1.00 84.31 552 MET A C 1
ATOM 4240 O O . MET A 1 552 ? 3.482 -5.054 17.855 1.00 84.31 552 MET A O 1
ATOM 4244 N N . ALA A 1 553 ? 3.261 -7.262 17.553 1.00 85.00 553 ALA A N 1
ATOM 4245 C CA . ALA A 1 553 ? 2.172 -7.458 18.500 1.00 85.00 553 ALA A CA 1
ATOM 4246 C C . ALA A 1 553 ? 2.616 -8.410 19.611 1.00 85.00 553 ALA A C 1
ATOM 4248 O O . ALA A 1 553 ? 3.102 -9.505 19.332 1.00 85.00 553 ALA A O 1
ATOM 4249 N N . LEU A 1 554 ? 2.454 -7.987 20.863 1.00 85.69 554 LEU A N 1
ATOM 4250 C CA . LEU A 1 554 ? 2.725 -8.784 22.055 1.00 85.69 554 LEU A CA 1
ATOM 4251 C C . LEU A 1 554 ? 1.465 -8.787 22.937 1.00 85.69 554 LEU A C 1
ATOM 4253 O O . LEU A 1 554 ? 1.155 -7.747 23.527 1.00 85.69 554 LEU A O 1
ATOM 4257 N N . PRO A 1 555 ? 0.722 -9.903 23.033 1.00 83.00 555 PRO A N 1
ATOM 4258 C CA . PRO A 1 555 ? -0.448 -9.975 23.900 1.00 83.00 555 PRO A CA 1
ATOM 4259 C C . PRO A 1 555 ? -0.069 -9.875 25.382 1.00 83.00 555 PRO A C 1
ATOM 4261 O O . PRO A 1 555 ? 0.987 -10.346 25.821 1.00 83.00 555 PRO A O 1
ATOM 4264 N N . THR A 1 556 ? -0.947 -9.253 26.163 1.00 85.88 556 THR A N 1
ATOM 4265 C CA . THR A 1 556 ? -0.865 -9.229 27.626 1.00 85.88 556 THR A CA 1
ATOM 4266 C C . THR A 1 556 ? -1.378 -10.551 28.207 1.00 85.88 556 THR A C 1
ATOM 4268 O O . THR A 1 556 ? -2.008 -11.357 27.523 1.00 85.88 556 THR A O 1
ATOM 4271 N N . ILE A 1 557 ? -1.136 -10.796 29.496 1.00 81.31 557 ILE A N 1
ATOM 4272 C CA . ILE A 1 557 ? -1.821 -11.885 30.206 1.00 81.31 557 ILE A CA 1
ATOM 4273 C C . ILE A 1 557 ? -3.290 -11.478 30.408 1.00 81.31 557 ILE A C 1
ATOM 4275 O O . ILE A 1 557 ? -3.558 -10.381 30.904 1.00 81.31 557 ILE A O 1
ATOM 4279 N N . HIS A 1 558 ? -4.243 -12.350 30.057 1.00 71.69 558 HIS A N 1
ATOM 4280 C CA . HIS A 1 558 ? -5.679 -12.086 30.222 1.00 71.69 558 HIS A CA 1
ATOM 4281 C C . HIS A 1 558 ? -6.021 -11.609 31.646 1.00 71.69 558 HIS A C 1
ATOM 4283 O O . HIS A 1 558 ? -5.538 -12.159 32.635 1.00 71.69 558 HIS A O 1
ATOM 4289 N N . GLY A 1 559 ? -6.859 -10.573 31.751 1.00 66.50 559 GLY A N 1
ATOM 4290 C CA . GLY A 1 559 ? -7.177 -9.915 33.025 1.00 66.50 559 GLY A CA 1
ATOM 4291 C C . GLY A 1 559 ? -6.156 -8.859 33.478 1.00 66.50 559 GLY A C 1
ATOM 4292 O O . GLY A 1 559 ? -6.344 -8.252 34.533 1.00 66.50 559 GLY A O 1
ATOM 4293 N N . SER A 1 560 ? -5.101 -8.591 32.696 1.00 77.00 560 SER A N 1
ATOM 4294 C CA . SER A 1 560 ? -4.158 -7.497 32.966 1.00 77.00 560 SER A CA 1
ATOM 4295 C C . SER A 1 560 ? -4.866 -6.149 33.100 1.00 77.00 560 SER A C 1
ATOM 4297 O O . SER A 1 560 ? -5.641 -5.730 32.239 1.00 77.00 560 SER A O 1
ATOM 4299 N N . SER A 1 561 ? -4.551 -5.411 34.166 1.00 81.81 561 SER A N 1
ATOM 4300 C CA . SER A 1 561 ? -5.023 -4.036 34.304 1.00 81.81 561 SER A CA 1
ATOM 4301 C C . SER A 1 561 ? -4.318 -3.122 33.299 1.00 81.81 561 SER A C 1
ATOM 4303 O O . SER A 1 561 ? -3.146 -3.308 32.965 1.00 81.81 561 SER A O 1
ATOM 4305 N N . GLN A 1 562 ? -4.998 -2.066 32.858 1.00 79.88 562 GLN A N 1
ATOM 4306 C CA . GLN A 1 562 ? -4.423 -1.114 31.904 1.00 79.88 562 GLN A CA 1
ATOM 4307 C C . GLN A 1 562 ? -3.148 -0.430 32.438 1.00 79.88 562 GLN A C 1
ATOM 4309 O O . GLN A 1 562 ? -2.226 -0.140 31.681 1.00 79.88 562 GLN A O 1
ATOM 4314 N N . SER A 1 563 ? -3.042 -0.236 33.757 1.00 83.19 563 SER A N 1
ATOM 4315 C CA . SER A 1 563 ? -1.833 0.290 34.402 1.00 83.19 563 SER A CA 1
ATOM 4316 C C . SER A 1 563 ? -0.698 -0.737 34.523 1.00 83.19 563 SER A C 1
ATOM 4318 O O . SER A 1 563 ? 0.456 -0.336 34.678 1.00 83.19 563 SER A O 1
ATOM 4320 N N . ALA A 1 564 ? -0.983 -2.041 34.423 1.00 86.50 564 ALA A N 1
ATOM 4321 C CA . ALA A 1 564 ? 0.030 -3.076 34.227 1.00 86.50 564 ALA A CA 1
ATOM 4322 C C . ALA A 1 564 ? 0.499 -3.111 32.763 1.00 86.50 564 ALA A C 1
ATOM 4324 O O . ALA A 1 564 ? 1.704 -3.054 32.520 1.00 86.50 564 ALA A O 1
ATOM 4325 N N . ALA A 1 565 ? -0.431 -3.081 31.801 1.00 88.12 565 ALA A N 1
ATOM 4326 C CA . ALA A 1 565 ? -0.123 -3.014 30.371 1.00 88.12 565 ALA A CA 1
ATOM 4327 C C . ALA A 1 565 ? 0.737 -1.783 30.014 1.00 88.12 565 ALA A C 1
ATOM 4329 O O . ALA A 1 565 ? 1.747 -1.913 29.330 1.00 88.12 565 ALA A O 1
ATOM 4330 N N . LEU A 1 566 ? 0.427 -0.601 30.564 1.00 87.62 566 LEU A N 1
ATOM 4331 C CA . LEU A 1 566 ? 1.236 0.617 30.386 1.00 87.62 566 LEU A CA 1
ATOM 4332 C C . LEU A 1 566 ? 2.652 0.514 30.985 1.00 87.62 566 LEU A C 1
ATOM 4334 O O . LEU A 1 566 ? 3.583 1.123 30.459 1.00 87.62 566 LEU A O 1
ATOM 4338 N N . LYS A 1 567 ? 2.847 -0.253 32.068 1.00 90.25 567 LYS A N 1
ATOM 4339 C CA . LYS A 1 567 ? 4.188 -0.520 32.622 1.00 90.25 567 LYS A CA 1
ATOM 4340 C C . LYS A 1 567 ? 4.973 -1.476 31.724 1.00 90.25 567 LYS A C 1
ATOM 4342 O O . LYS A 1 567 ? 6.118 -1.181 31.398 1.00 90.25 567 LYS A O 1
ATOM 4347 N N . ALA A 1 568 ? 4.341 -2.565 31.286 1.00 91.31 568 ALA A N 1
ATOM 4348 C CA . ALA A 1 568 ? 4.922 -3.519 30.346 1.00 91.31 568 ALA A CA 1
ATOM 4349 C C . ALA A 1 568 ? 5.331 -2.836 29.027 1.00 91.31 568 ALA A C 1
ATOM 4351 O O . ALA A 1 568 ? 6.456 -3.011 28.565 1.00 91.31 568 ALA A O 1
ATOM 4352 N N . ALA A 1 569 ? 4.462 -1.974 28.487 1.00 91.50 569 ALA A N 1
ATOM 4353 C CA . ALA A 1 569 ? 4.718 -1.174 27.292 1.00 91.50 569 ALA A CA 1
ATOM 4354 C C . ALA A 1 569 ? 5.937 -0.256 27.434 1.00 91.50 569 ALA A C 1
ATOM 4356 O O . ALA A 1 569 ? 6.756 -0.213 26.523 1.00 91.50 569 ALA A O 1
ATOM 4357 N N . ARG A 1 570 ? 6.094 0.433 28.574 1.00 92.00 570 ARG A N 1
ATOM 4358 C CA . ARG A 1 570 ? 7.267 1.282 28.850 1.00 92.00 570 ARG A CA 1
ATOM 4359 C C . ARG A 1 570 ? 8.565 0.481 28.865 1.00 92.00 570 ARG A C 1
ATOM 4361 O O . ARG A 1 570 ? 9.493 0.830 28.146 1.00 92.00 570 ARG A O 1
ATOM 4368 N N . THR A 1 571 ? 8.612 -0.617 29.621 1.00 92.19 571 THR A N 1
ATOM 4369 C CA . THR A 1 571 ? 9.798 -1.490 29.682 1.00 92.19 571 THR A CA 1
ATOM 4370 C C . THR A 1 571 ? 10.123 -2.113 28.320 1.00 92.19 571 THR A C 1
ATOM 4372 O O . THR A 1 571 ? 11.292 -2.260 27.972 1.00 92.19 571 THR A O 1
ATOM 4375 N N . ALA A 1 572 ? 9.107 -2.452 27.525 1.00 91.25 572 ALA A N 1
ATOM 4376 C CA . ALA A 1 572 ? 9.291 -2.951 26.168 1.00 91.25 572 ALA A CA 1
ATOM 4377 C C . ALA A 1 572 ? 9.797 -1.866 25.201 1.00 91.25 572 ALA A C 1
ATOM 4379 O O . ALA A 1 572 ? 10.764 -2.105 24.483 1.00 91.25 572 ALA A O 1
ATOM 4380 N N . GLU A 1 573 ? 9.202 -0.668 25.204 1.00 91.81 573 GLU A N 1
ATOM 4381 C CA . GLU A 1 573 ? 9.647 0.457 24.371 1.00 91.81 573 GLU A CA 1
ATOM 4382 C C . GLU A 1 573 ? 11.104 0.830 24.682 1.00 91.81 573 GLU A C 1
ATOM 4384 O O . GLU A 1 573 ? 11.910 0.996 23.769 1.00 91.81 573 GLU A O 1
ATOM 4389 N N . GLU A 1 574 ? 11.462 0.894 25.966 1.00 90.94 574 GLU A N 1
ATOM 4390 C CA . GLU A 1 574 ? 12.819 1.182 26.429 1.00 90.94 574 GLU A CA 1
ATOM 4391 C C . GLU A 1 574 ? 13.826 0.138 25.921 1.00 90.94 574 GLU A C 1
ATOM 4393 O O . GLU A 1 574 ? 14.821 0.510 25.296 1.00 90.94 574 GLU A O 1
ATOM 4398 N N . LYS A 1 575 ? 13.540 -1.167 26.076 1.00 90.94 575 LYS A N 1
ATOM 4399 C CA . LYS A 1 575 ? 14.382 -2.236 25.504 1.00 90.94 575 LYS A CA 1
ATOM 4400 C C . LYS A 1 575 ? 14.519 -2.111 23.986 1.00 90.94 575 LYS A C 1
ATOM 4402 O O . LYS A 1 575 ? 15.633 -2.214 23.472 1.00 90.94 575 LYS A O 1
ATOM 4407 N N . LEU A 1 576 ? 13.423 -1.866 23.264 1.00 89.88 576 LEU A N 1
ATOM 4408 C CA . LEU A 1 576 ? 13.438 -1.720 21.804 1.00 89.88 576 LEU A CA 1
ATOM 4409 C C . LEU A 1 576 ? 14.265 -0.506 21.356 1.00 89.88 576 LEU A C 1
ATOM 4411 O O . LEU A 1 576 ? 15.011 -0.612 20.385 1.00 89.88 576 LEU A O 1
ATOM 4415 N N . ARG A 1 577 ? 14.231 0.605 22.103 1.00 88.06 577 ARG A N 1
ATOM 4416 C CA . ARG A 1 577 ? 15.078 1.788 21.862 1.00 88.06 577 ARG A CA 1
ATOM 4417 C C . ARG A 1 577 ? 16.576 1.533 22.070 1.00 88.06 577 ARG A C 1
ATOM 4419 O O . ARG A 1 577 ? 17.380 2.276 21.514 1.00 88.06 577 ARG A O 1
ATOM 4426 N N . THR A 1 578 ? 16.979 0.484 22.797 1.00 88.62 578 THR A N 1
ATOM 4427 C CA . THR A 1 578 ? 18.404 0.089 22.884 1.00 88.62 578 THR A CA 1
ATOM 4428 C C . THR A 1 578 ? 18.933 -0.593 21.615 1.00 88.62 578 THR A C 1
ATOM 4430 O O . THR A 1 578 ? 20.149 -0.713 21.438 1.00 88.62 578 THR A O 1
ATOM 4433 N N . LEU A 1 579 ? 18.056 -1.049 20.710 1.00 88.62 579 LEU A N 1
ATOM 4434 C CA . LEU A 1 579 ? 18.470 -1.710 19.476 1.00 88.62 579 LEU A CA 1
ATOM 4435 C C . LEU A 1 579 ? 19.013 -0.683 18.477 1.00 88.62 579 LEU A C 1
ATOM 4437 O O . LEU A 1 579 ? 18.284 0.145 17.942 1.00 88.62 579 LEU A O 1
ATOM 4441 N N . THR A 1 580 ? 20.307 -0.790 18.168 1.00 86.00 580 THR A N 1
ATOM 4442 C CA . THR A 1 580 ? 21.040 0.126 17.272 1.00 86.00 580 THR A CA 1
ATOM 4443 C C . THR A 1 580 ? 20.398 0.340 15.900 1.00 86.00 580 THR A C 1
ATOM 4445 O O . THR A 1 580 ? 20.592 1.405 15.319 1.00 86.00 580 THR A O 1
ATOM 4448 N N . ASP A 1 581 ? 19.643 -0.637 15.391 1.00 85.00 581 ASP A N 1
ATOM 4449 C CA . ASP A 1 581 ? 18.990 -0.587 14.076 1.00 85.00 581 ASP A CA 1
ATOM 4450 C C . ASP A 1 581 ? 17.620 0.120 14.103 1.00 85.00 581 ASP A C 1
ATOM 4452 O O . ASP A 1 581 ? 17.079 0.428 13.046 1.00 85.00 581 ASP A O 1
ATOM 4456 N N . VAL A 1 582 ? 17.054 0.403 15.284 1.00 86.62 582 VAL A N 1
ATOM 4457 C CA . VAL A 1 582 ? 15.806 1.172 15.437 1.00 86.62 582 VAL A CA 1
ATOM 4458 C C . VAL A 1 582 ? 16.115 2.664 15.319 1.00 86.62 582 VAL A C 1
ATOM 4460 O O . VAL A 1 582 ? 17.082 3.158 15.907 1.00 86.62 582 VAL A O 1
ATOM 4463 N N . GLN A 1 583 ? 15.315 3.383 14.536 1.00 85.88 583 GLN A N 1
ATOM 4464 C CA . GLN A 1 583 ? 15.281 4.845 14.521 1.00 85.88 583 GLN A CA 1
ATOM 4465 C C . GLN A 1 583 ? 14.292 5.330 15.583 1.00 85.88 583 GLN A C 1
ATOM 4467 O O . GLN A 1 583 ? 14.686 5.997 16.535 1.00 85.88 583 GLN A O 1
ATOM 4472 N N . ASP A 1 584 ? 13.034 4.908 15.455 1.00 87.94 584 ASP A N 1
ATOM 4473 C CA . ASP A 1 584 ? 11.934 5.292 16.332 1.00 87.94 584 ASP A CA 1
ATOM 4474 C C . ASP A 1 584 ? 10.975 4.128 16.568 1.00 87.94 584 ASP A C 1
ATOM 4476 O O . ASP A 1 584 ? 10.819 3.237 15.739 1.00 87.94 584 ASP A O 1
ATOM 4480 N N . VAL A 1 585 ? 10.301 4.143 17.713 1.00 91.12 585 VAL A N 1
ATOM 4481 C CA . VAL A 1 585 ? 9.257 3.174 18.051 1.00 91.12 585 VAL A CA 1
ATOM 4482 C C . VAL A 1 585 ? 8.164 3.874 18.843 1.00 91.12 585 VAL A C 1
ATOM 4484 O O . VAL A 1 585 ? 8.464 4.659 19.738 1.00 91.12 585 VAL A O 1
ATOM 4487 N N . PHE A 1 586 ? 6.905 3.583 18.528 1.00 92.00 586 PHE A N 1
ATOM 4488 C CA . PHE A 1 586 ? 5.764 3.934 19.374 1.00 92.00 586 PHE A CA 1
ATOM 4489 C C . PHE A 1 586 ? 4.953 2.680 19.703 1.00 92.00 586 PHE A C 1
ATOM 4491 O O . PHE A 1 586 ? 4.978 1.701 18.952 1.00 92.00 586 PHE A O 1
ATOM 4498 N N . VAL A 1 587 ? 4.235 2.706 20.827 1.00 92.19 587 VAL A N 1
ATOM 4499 C CA . VAL A 1 587 ? 3.426 1.577 21.304 1.00 92.19 587 VAL A CA 1
ATOM 4500 C C . VAL A 1 587 ? 1.973 1.998 21.434 1.00 92.19 587 VAL A C 1
ATOM 4502 O O . VAL A 1 587 ? 1.641 2.881 22.218 1.00 92.19 587 VAL A O 1
ATOM 4505 N N . THR A 1 588 ? 1.087 1.338 20.704 1.00 90.44 588 THR A N 1
ATOM 4506 C CA . THR A 1 588 ? -0.349 1.364 20.960 1.00 90.44 588 THR A CA 1
ATOM 4507 C C . THR A 1 588 ? -0.660 0.310 22.022 1.00 90.44 588 THR A C 1
ATOM 4509 O O . THR A 1 588 ? -0.506 -0.888 21.801 1.00 90.44 588 THR A O 1
ATOM 4512 N N . VAL A 1 589 ? -1.057 0.774 23.201 1.00 90.00 589 VAL A N 1
ATOM 4513 C CA . VAL A 1 589 ? -1.322 -0.022 24.400 1.00 90.00 589 VAL A CA 1
ATOM 4514 C C . VAL A 1 589 ? -2.823 -0.206 24.564 1.00 90.00 589 VAL A C 1
ATOM 4516 O O . VAL A 1 589 ? -3.571 0.772 24.608 1.00 90.00 589 VAL A O 1
ATOM 4519 N N . THR A 1 590 ? -3.249 -1.456 24.709 1.00 87.12 590 THR A N 1
ATOM 4520 C CA . THR A 1 590 ? -4.598 -1.835 25.149 1.00 87.12 590 THR A CA 1
ATOM 4521 C C . THR A 1 590 ? -4.500 -2.695 26.416 1.00 87.12 590 THR A C 1
ATOM 4523 O O . THR A 1 590 ? -3.409 -2.904 26.952 1.00 87.12 590 THR A O 1
ATOM 4526 N N . LYS A 1 591 ? -5.628 -3.201 26.925 1.00 82.81 591 LYS A N 1
ATOM 4527 C CA . LYS A 1 591 ? -5.643 -4.166 28.040 1.00 82.81 591 LYS A CA 1
ATOM 4528 C C . LYS A 1 591 ? -5.187 -5.571 27.627 1.00 82.81 591 LYS A C 1
ATOM 4530 O O . LYS A 1 591 ? -4.721 -6.309 28.488 1.00 82.81 591 LYS A O 1
ATOM 4535 N N . GLU A 1 592 ? -5.306 -5.909 26.343 1.00 80.81 592 GLU A N 1
ATOM 4536 C CA . GLU A 1 592 ? -5.159 -7.264 25.775 1.00 80.81 592 GLU A CA 1
ATOM 4537 C C . GLU A 1 592 ? -3.897 -7.418 24.907 1.00 80.81 592 GLU A C 1
ATOM 4539 O O . GLU A 1 592 ? -3.345 -8.506 24.782 1.00 80.81 592 GLU A O 1
ATOM 4544 N N . GLU A 1 593 ? -3.412 -6.325 24.316 1.00 86.88 593 GLU A N 1
ATOM 4545 C CA . GLU A 1 593 ? -2.296 -6.318 23.369 1.00 86.88 593 GLU A CA 1
ATOM 4546 C C . GLU A 1 593 ? -1.450 -5.041 23.481 1.00 86.88 593 GLU A C 1
ATOM 4548 O O . GLU A 1 593 ? -1.969 -3.922 23.595 1.00 86.88 593 GLU A O 1
ATOM 4553 N N . LEU A 1 594 ? -0.131 -5.219 23.388 1.00 89.69 594 LEU A N 1
ATOM 4554 C CA . LEU A 1 594 ? 0.857 -4.172 23.157 1.00 89.69 594 LEU A CA 1
ATOM 4555 C C . LEU A 1 594 ? 1.286 -4.217 21.683 1.00 89.69 594 LEU A C 1
ATOM 4557 O O . LEU A 1 594 ? 1.962 -5.155 21.252 1.00 89.69 594 LEU A O 1
ATOM 4561 N N . ARG A 1 595 ? 0.892 -3.208 20.905 1.00 89.88 595 ARG A N 1
ATOM 4562 C CA . ARG A 1 595 ? 1.144 -3.122 19.462 1.00 89.88 595 ARG A CA 1
ATOM 4563 C C . ARG A 1 595 ? 2.182 -2.049 19.160 1.00 89.88 595 ARG A C 1
ATOM 4565 O O . ARG A 1 595 ? 1.897 -0.856 19.195 1.00 89.88 595 ARG A O 1
ATOM 4572 N N . PHE A 1 596 ? 3.396 -2.480 18.863 1.00 89.81 596 PHE A N 1
ATOM 4573 C CA . PHE A 1 596 ? 4.534 -1.631 18.537 1.00 89.81 596 PHE A CA 1
ATOM 4574 C C . PHE A 1 596 ? 4.560 -1.353 17.032 1.00 89.81 596 PHE A C 1
ATOM 4576 O O . PHE A 1 596 ? 4.361 -2.260 16.222 1.00 89.81 596 PHE A O 1
ATOM 4583 N N . THR A 1 597 ? 4.865 -0.115 16.657 1.00 89.62 597 THR A N 1
ATOM 4584 C CA . THR A 1 597 ? 5.283 0.232 15.292 1.00 89.62 597 THR A CA 1
ATOM 4585 C C . THR A 1 597 ? 6.716 0.728 15.370 1.00 89.62 597 THR A C 1
ATOM 4587 O O . THR A 1 597 ? 6.998 1.697 16.076 1.00 89.62 597 THR A O 1
ATOM 4590 N N . ILE A 1 598 ? 7.619 0.021 14.695 1.00 88.31 598 ILE A N 1
ATOM 4591 C CA . ILE A 1 598 ? 9.066 0.203 14.774 1.00 88.31 598 ILE A CA 1
ATOM 4592 C C . ILE A 1 598 ? 9.553 0.721 13.421 1.00 88.31 598 ILE A C 1
ATOM 4594 O O . ILE A 1 598 ? 9.526 -0.002 12.426 1.00 88.31 598 ILE A O 1
ATOM 4598 N N . TYR A 1 599 ? 10.035 1.957 13.399 1.00 85.62 599 TYR A N 1
ATOM 4599 C CA . TYR A 1 599 ? 10.772 2.525 12.278 1.00 85.62 599 TYR A CA 1
ATOM 4600 C C . TYR A 1 599 ? 12.246 2.178 12.460 1.00 85.62 599 TYR A C 1
ATOM 4602 O O . TYR A 1 599 ? 12.876 2.528 13.462 1.00 85.62 599 TYR A O 1
ATOM 4610 N N . MET A 1 600 ? 12.797 1.441 11.508 1.00 82.69 600 MET A N 1
ATOM 4611 C CA . MET A 1 600 ? 14.205 1.073 11.460 1.00 82.69 600 MET A CA 1
ATOM 4612 C C . MET A 1 600 ? 15.005 2.194 10.793 1.00 82.69 600 MET A C 1
ATOM 4614 O O . MET A 1 600 ? 14.522 2.850 9.876 1.00 82.69 600 MET A O 1
ATOM 4618 N N . LYS A 1 601 ? 16.263 2.379 11.202 1.00 80.25 601 LYS A N 1
ATOM 4619 C CA . LYS A 1 601 ? 17.208 3.233 10.470 1.00 80.25 601 LYS A CA 1
ATOM 4620 C C . LYS A 1 601 ? 17.399 2.707 9.048 1.00 80.25 601 LYS A C 1
ATOM 4622 O O . LYS A 1 601 ? 17.225 1.510 8.806 1.00 80.25 601 LYS A O 1
ATOM 4627 N N . ARG A 1 602 ? 17.830 3.570 8.128 1.00 70.25 602 ARG A N 1
ATOM 4628 C CA . ARG A 1 602 ? 18.135 3.218 6.729 1.00 70.25 602 ARG A CA 1
ATOM 4629 C C . ARG A 1 602 ? 19.033 1.989 6.618 1.00 70.25 602 ARG A C 1
ATOM 4631 O O . ARG A 1 602 ? 19.939 1.811 7.429 1.00 70.25 602 ARG A O 1
ATOM 4638 N N . LEU A 1 603 ? 18.863 1.190 5.561 1.00 63.25 603 LEU A N 1
ATOM 4639 C CA . LEU A 1 603 ? 19.618 -0.057 5.348 1.00 63.25 603 LEU A CA 1
ATOM 4640 C C . LEU A 1 603 ? 21.152 0.101 5.463 1.00 63.25 603 LEU A C 1
ATOM 4642 O O . LEU A 1 603 ? 21.818 -0.803 5.957 1.00 63.25 603 LEU A O 1
ATOM 4646 N N . ALA A 1 604 ? 21.709 1.248 5.056 1.00 62.31 604 ALA A N 1
ATOM 4647 C CA . ALA A 1 604 ? 23.145 1.547 5.141 1.00 62.31 604 ALA A CA 1
ATOM 4648 C C . ALA A 1 604 ? 23.666 1.829 6.570 1.00 62.31 604 ALA A C 1
ATOM 4650 O O . ALA A 1 604 ? 24.876 1.839 6.784 1.00 62.31 604 ALA A O 1
ATOM 4651 N N . GLU A 1 605 ? 22.772 2.065 7.532 1.00 69.88 605 GLU A N 1
ATOM 4652 C CA . GLU A 1 605 ? 23.073 2.337 8.945 1.00 69.88 605 GLU A CA 1
ATOM 4653 C C . GLU A 1 605 ? 22.794 1.115 9.848 1.00 69.88 605 GLU A C 1
ATOM 4655 O O . GLU A 1 605 ? 23.106 1.141 11.040 1.00 69.88 605 GLU A O 1
ATOM 4660 N N . ARG A 1 606 ? 22.218 0.033 9.296 1.00 73.81 606 ARG A N 1
ATOM 4661 C CA . ARG A 1 606 ? 21.933 -1.213 10.027 1.00 73.81 606 ARG A CA 1
ATOM 4662 C C . ARG A 1 606 ? 23.185 -2.065 10.195 1.00 73.81 606 ARG A C 1
ATOM 4664 O O . ARG A 1 606 ? 23.987 -2.222 9.278 1.00 73.81 606 ARG A O 1
ATOM 4671 N N . VAL A 1 607 ? 23.297 -2.688 11.364 1.00 77.25 607 VAL A N 1
ATOM 4672 C CA . VAL A 1 607 ? 24.352 -3.652 11.710 1.00 77.25 607 VAL A CA 1
ATOM 4673 C C . VAL A 1 607 ? 23.841 -5.093 11.592 1.00 77.25 607 VAL A C 1
ATOM 4675 O O . VAL A 1 607 ? 24.619 -6.004 11.313 1.00 77.25 607 VAL A O 1
ATOM 4678 N N . ARG A 1 608 ? 22.536 -5.316 11.802 1.00 72.62 608 ARG A N 1
ATOM 4679 C CA . ARG A 1 608 ? 21.893 -6.642 11.759 1.00 72.62 608 ARG A CA 1
ATOM 4680 C C . ARG A 1 608 ? 21.207 -6.901 10.414 1.00 72.62 608 ARG A C 1
ATOM 4682 O O . ARG A 1 608 ? 20.583 -6.009 9.843 1.00 72.62 608 ARG A O 1
ATOM 4689 N N . THR A 1 609 ? 21.245 -8.148 9.942 1.00 68.19 609 THR A N 1
ATOM 4690 C CA . THR A 1 609 ? 20.332 -8.614 8.878 1.00 68.19 609 THR A CA 1
ATOM 4691 C C . THR A 1 609 ? 18.892 -8.728 9.409 1.00 68.19 609 THR A C 1
ATOM 4693 O O . THR A 1 609 ? 18.724 -8.867 10.622 1.00 68.19 609 THR A O 1
ATOM 4696 N N . PRO A 1 610 ? 17.843 -8.739 8.558 1.00 64.38 610 PRO A N 1
ATOM 4697 C CA . PRO A 1 610 ? 16.450 -8.830 9.018 1.00 64.38 610 PRO A CA 1
ATOM 4698 C C . PRO A 1 610 ? 16.195 -9.996 9.988 1.00 64.38 610 PRO A C 1
ATOM 4700 O O . PRO A 1 610 ? 15.710 -9.781 11.091 1.00 64.38 610 PRO A O 1
ATOM 4703 N N . TYR A 1 611 ? 16.676 -11.201 9.666 1.00 63.44 611 TYR A N 1
ATOM 4704 C CA . TYR A 1 611 ? 16.596 -12.373 10.552 1.00 63.44 611 TYR A CA 1
ATOM 4705 C C . TYR A 1 611 ? 17.349 -12.197 11.890 1.00 63.44 611 TYR A C 1
ATOM 4707 O O . TYR A 1 611 ? 16.909 -12.674 12.937 1.00 63.44 611 TYR A O 1
ATOM 4715 N N . GLN A 1 612 ? 18.498 -11.509 11.894 1.00 71.38 612 GLN A N 1
ATOM 4716 C CA . GLN A 1 612 ? 19.220 -11.191 13.134 1.00 71.38 612 GLN A CA 1
ATOM 4717 C C . GLN A 1 612 ? 18.490 -10.128 13.967 1.00 71.38 612 GLN A C 1
ATOM 4719 O O . GLN A 1 612 ? 18.589 -10.149 15.195 1.00 71.38 612 GLN A O 1
ATOM 4724 N N . PHE A 1 613 ? 17.766 -9.217 13.315 1.00 78.69 613 PHE A N 1
ATOM 4725 C CA . PHE A 1 613 ? 16.938 -8.202 13.953 1.00 78.69 613 PHE A CA 1
ATOM 4726 C C . PHE A 1 613 ? 15.663 -8.815 14.554 1.00 78.69 613 PHE A C 1
ATOM 4728 O O . PHE A 1 613 ? 15.437 -8.651 15.746 1.00 78.69 613 PHE A O 1
ATOM 4735 N N . GLU A 1 614 ? 14.915 -9.633 13.807 1.00 72.31 614 GLU A N 1
ATOM 4736 C CA . GLU A 1 614 ? 13.779 -10.432 14.308 1.00 72.31 614 GLU A CA 1
ATOM 4737 C C . GLU A 1 614 ? 14.166 -11.294 15.517 1.00 72.31 614 GLU A C 1
ATOM 4739 O O . GLU A 1 614 ? 13.468 -11.318 16.533 1.00 72.31 614 GLU A O 1
ATOM 4744 N N . LYS A 1 615 ? 15.326 -11.964 15.446 1.00 74.69 615 LYS A N 1
ATOM 4745 C CA . LYS A 1 615 ? 15.873 -12.722 16.575 1.00 74.69 615 LYS A CA 1
ATOM 4746 C C . LYS A 1 615 ? 16.149 -11.821 17.785 1.00 74.69 615 LYS A C 1
ATOM 4748 O O . LYS A 1 615 ? 15.837 -12.221 18.904 1.00 74.69 615 LYS A O 1
ATOM 4753 N N . ALA A 1 616 ? 16.708 -10.627 17.576 1.00 80.75 616 ALA A N 1
ATOM 4754 C CA . ALA A 1 616 ? 16.969 -9.670 18.649 1.00 80.75 616 ALA A CA 1
ATOM 4755 C C . ALA A 1 616 ? 15.674 -9.103 19.263 1.00 80.75 616 ALA A C 1
ATOM 4757 O O . ALA A 1 616 ? 15.610 -8.972 20.483 1.00 80.75 616 ALA A O 1
ATOM 4758 N N . LEU A 1 617 ? 14.634 -8.839 18.459 1.00 81.75 617 LEU A N 1
ATOM 4759 C CA . LEU A 1 617 ? 13.294 -8.483 18.945 1.00 81.75 617 LEU A CA 1
ATOM 4760 C C . LEU A 1 617 ? 12.745 -9.595 19.853 1.00 81.75 617 LEU A C 1
ATOM 4762 O O . LEU A 1 617 ? 12.433 -9.348 21.015 1.00 81.75 617 LEU A O 1
ATOM 4766 N N . ASN A 1 618 ? 12.708 -10.838 19.362 1.00 76.31 618 ASN A N 1
ATOM 4767 C CA . ASN A 1 618 ? 12.222 -11.994 20.121 1.00 76.31 618 ASN A CA 1
ATOM 4768 C C . ASN A 1 618 ? 13.012 -12.199 21.431 1.00 76.31 618 ASN A C 1
ATOM 4770 O O . ASN A 1 618 ? 12.422 -12.472 22.471 1.00 76.31 618 ASN A O 1
ATOM 4774 N N . GLU A 1 619 ? 14.336 -12.021 21.416 1.00 81.94 619 GLU A N 1
ATOM 4775 C CA . GLU A 1 619 ? 15.167 -12.150 22.621 1.00 81.94 619 GLU A CA 1
ATOM 4776 C C . GLU A 1 619 ? 14.956 -11.013 23.638 1.00 81.94 619 GLU A C 1
ATOM 4778 O O . GLU A 1 619 ? 14.912 -11.301 24.830 1.00 81.94 619 GLU A O 1
ATOM 478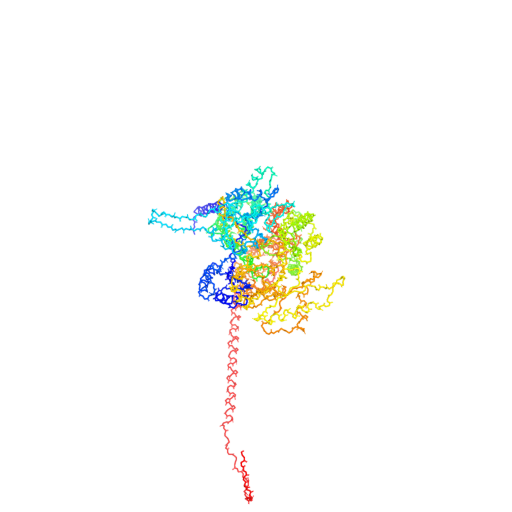3 N N . GLN A 1 620 ? 14.748 -9.760 23.213 1.00 85.44 620 GLN A N 1
ATOM 4784 C CA . GLN A 1 620 ? 14.461 -8.642 24.133 1.00 85.44 620 GLN A CA 1
ATOM 4785 C C . GLN A 1 620 ? 13.069 -8.736 24.784 1.00 85.44 620 GLN A C 1
ATOM 4787 O O . GLN A 1 620 ? 12.891 -8.367 25.953 1.00 85.44 620 GLN A O 1
ATOM 4792 N N . MET A 1 621 ? 12.080 -9.236 24.039 1.00 85.94 621 MET A N 1
ATOM 4793 C CA . MET A 1 621 ? 10.670 -9.230 24.448 1.00 85.94 621 MET A CA 1
ATOM 4794 C C . MET A 1 621 ? 10.267 -10.405 25.355 1.00 85.94 621 MET A C 1
ATOM 4796 O O . MET A 1 621 ? 9.152 -10.410 25.867 1.00 85.94 621 MET A O 1
ATOM 4800 N N . ARG A 1 622 ? 11.160 -11.374 25.609 1.00 81.38 622 ARG A N 1
ATOM 4801 C CA . ARG A 1 622 ? 10.892 -12.516 26.510 1.00 81.38 622 ARG A CA 1
ATOM 4802 C C . ARG A 1 622 ? 10.668 -12.116 27.958 1.00 81.38 622 ARG A C 1
ATOM 4804 O O . ARG A 1 622 ? 9.731 -12.594 28.586 1.00 81.38 622 ARG A O 1
ATOM 4811 N N . ASP A 1 623 ? 11.503 -11.218 28.467 1.00 84.50 623 ASP A N 1
ATOM 4812 C CA . ASP A 1 623 ? 11.473 -10.808 29.872 1.00 84.50 623 ASP A CA 1
ATOM 4813 C C . ASP A 1 623 ? 10.655 -9.515 30.042 1.00 84.50 623 ASP A C 1
ATOM 4815 O O . ASP A 1 623 ? 11.158 -8.512 30.559 1.00 84.50 623 ASP A O 1
ATOM 4819 N N . ILE A 1 624 ? 9.427 -9.497 29.511 1.00 87.44 624 ILE A N 1
ATOM 4820 C CA . ILE A 1 624 ? 8.456 -8.410 29.697 1.00 87.44 624 ILE A CA 1
ATOM 4821 C C . ILE A 1 624 ? 7.374 -8.891 30.683 1.00 87.44 624 ILE A C 1
ATOM 4823 O O . ILE A 1 624 ? 6.741 -9.921 30.445 1.00 87.44 624 ILE A O 1
ATOM 4827 N N . PRO A 1 625 ? 7.161 -8.203 31.822 1.00 85.50 625 PRO A N 1
ATOM 4828 C CA . PRO A 1 625 ? 6.134 -8.597 32.784 1.00 85.50 625 PRO A CA 1
ATOM 4829 C C . PRO A 1 625 ? 4.715 -8.460 32.216 1.00 85.50 625 PRO A C 1
ATOM 4831 O O . PRO A 1 625 ? 4.423 -7.495 31.520 1.00 85.50 625 PRO A O 1
ATOM 4834 N N . GLN A 1 626 ? 3.810 -9.359 32.617 1.00 82.81 626 GLN A N 1
ATOM 4835 C CA . GLN A 1 626 ? 2.376 -9.326 32.267 1.00 82.81 626 GLN A CA 1
ATOM 4836 C C . GLN A 1 626 ? 2.063 -9.460 30.761 1.00 82.81 626 GLN A C 1
ATOM 4838 O O . GLN A 1 626 ? 1.017 -9.008 30.298 1.00 82.81 626 GLN A O 1
ATOM 4843 N N . THR A 1 627 ? 2.933 -10.134 30.004 1.00 83.56 627 THR A N 1
ATOM 4844 C CA . THR A 1 627 ? 2.736 -10.472 28.582 1.00 83.56 627 THR A CA 1
ATOM 4845 C C . THR A 1 627 ? 3.061 -11.933 28.288 1.00 83.56 627 THR A C 1
ATOM 4847 O O . THR A 1 627 ? 3.862 -12.521 29.013 1.00 83.56 627 THR A O 1
ATOM 4850 N N . ASP A 1 628 ? 2.502 -12.498 27.213 1.00 77.69 628 ASP A N 1
ATOM 4851 C CA . ASP A 1 628 ? 2.927 -13.803 26.684 1.00 77.69 628 ASP A CA 1
ATOM 4852 C C . ASP A 1 628 ? 3.950 -13.635 25.538 1.00 77.69 628 ASP A C 1
ATOM 4854 O O . ASP A 1 628 ? 3.566 -13.347 24.400 1.00 77.69 628 ASP A O 1
ATOM 4858 N N . PRO A 1 629 ? 5.256 -13.853 25.788 1.00 66.31 629 PRO A N 1
ATOM 4859 C CA . PRO A 1 629 ? 6.287 -13.714 24.765 1.00 66.31 629 PRO A CA 1
ATOM 4860 C C . PRO A 1 629 ? 6.277 -14.831 23.710 1.00 66.31 629 PRO A C 1
ATOM 4862 O O . PRO A 1 629 ? 6.963 -14.702 22.695 1.00 66.31 629 PRO A O 1
ATOM 4865 N N . TYR A 1 630 ? 5.537 -15.926 23.917 1.00 65.38 630 TYR A N 1
ATOM 4866 C CA . TYR A 1 630 ? 5.422 -17.018 22.944 1.00 65.38 630 TYR A CA 1
ATOM 4867 C C . TYR A 1 630 ? 4.341 -16.747 21.889 1.00 65.38 630 TYR A C 1
ATOM 4869 O O . TYR A 1 630 ? 4.434 -17.271 20.777 1.00 65.38 630 TYR A O 1
ATOM 4877 N N . ALA A 1 631 ? 3.375 -15.879 22.201 1.00 63.31 631 ALA A N 1
ATOM 4878 C CA . ALA A 1 631 ? 2.363 -15.371 21.276 1.00 63.31 631 ALA A CA 1
ATOM 4879 C C . ALA A 1 631 ? 2.748 -14.030 20.605 1.00 63.31 631 ALA A C 1
ATOM 4881 O O . ALA A 1 631 ? 1.923 -13.414 19.932 1.00 63.31 631 ALA A O 1
ATOM 4882 N N . LEU A 1 632 ? 4.010 -13.598 20.738 1.00 69.38 632 LEU A N 1
ATOM 4883 C CA . LEU A 1 632 ? 4.599 -12.489 19.979 1.00 69.38 632 LEU A CA 1
ATOM 4884 C C . LEU A 1 632 ? 4.429 -12.699 18.459 1.00 69.38 632 LEU A C 1
ATOM 4886 O O . LEU A 1 632 ? 4.722 -13.782 17.951 1.00 69.38 632 LEU A O 1
ATOM 4890 N N . VAL A 1 633 ? 4.054 -11.656 17.714 1.00 68.38 633 VAL A N 1
ATOM 4891 C CA . VAL A 1 633 ? 3.982 -11.627 16.237 1.00 68.38 633 VAL A CA 1
ATOM 4892 C C . VAL A 1 633 ? 4.788 -10.438 15.705 1.00 68.38 633 VAL A C 1
ATOM 4894 O O . VAL A 1 633 ? 4.765 -9.368 16.310 1.00 68.38 633 VAL A O 1
ATOM 4897 N N . VAL A 1 634 ? 5.497 -10.611 14.583 1.00 65.69 634 VAL A N 1
ATOM 4898 C CA . VAL A 1 634 ? 6.320 -9.574 13.929 1.00 65.69 634 VAL A CA 1
ATOM 4899 C C . VAL A 1 634 ? 5.908 -9.444 12.458 1.00 65.69 634 VAL A C 1
ATOM 4901 O O . VAL A 1 634 ? 5.763 -10.450 11.767 1.00 65.69 634 VAL A O 1
ATOM 4904 N N . GLY A 1 635 ? 5.753 -8.207 11.990 1.00 64.06 635 GLY A N 1
ATOM 4905 C CA . GLY A 1 635 ? 5.275 -7.845 10.660 1.00 64.06 635 GLY A CA 1
ATOM 4906 C C . GLY A 1 635 ? 3.785 -8.121 10.430 1.00 64.06 635 GLY A C 1
ATOM 4907 O O . GLY A 1 635 ? 3.084 -8.704 11.258 1.00 64.06 635 GLY A O 1
ATOM 4908 N N . ASP A 1 636 ? 3.309 -7.757 9.239 1.00 48.28 636 ASP A N 1
ATOM 4909 C CA . ASP A 1 636 ? 1.932 -8.033 8.796 1.00 48.28 636 ASP A CA 1
ATOM 4910 C C . ASP A 1 636 ? 1.698 -9.525 8.467 1.00 48.28 636 ASP A C 1
ATOM 4912 O O . ASP A 1 636 ? 0.572 -9.957 8.204 1.00 48.28 636 ASP A O 1
ATOM 4916 N N . ALA A 1 637 ? 2.763 -10.334 8.506 1.00 48.69 637 ALA A N 1
ATOM 4917 C CA . ALA A 1 637 ? 2.736 -11.779 8.339 1.00 48.69 637 ALA A CA 1
ATOM 4918 C C . ALA A 1 637 ? 2.079 -12.464 9.552 1.00 48.69 637 ALA A C 1
ATOM 4920 O O . ALA A 1 637 ? 2.745 -12.963 10.459 1.00 48.69 637 ALA A O 1
ATOM 4921 N N . LYS A 1 638 ? 0.743 -12.522 9.548 1.00 52.62 638 LYS A N 1
ATOM 4922 C CA . LYS A 1 638 ? -0.060 -13.258 10.535 1.00 52.62 638 LYS A CA 1
ATOM 4923 C C . LYS A 1 638 ? 0.189 -14.775 10.473 1.00 52.62 638 LYS A C 1
ATOM 4925 O O . LYS A 1 638 ? -0.625 -15.497 9.913 1.00 52.62 638 LYS A O 1
ATOM 4930 N N . SER A 1 639 ? 1.276 -15.255 11.079 1.00 52.81 639 SER A N 1
ATOM 4931 C CA . SER A 1 639 ? 1.219 -16.204 12.205 1.00 52.81 639 SER A CA 1
ATOM 4932 C C . SER A 1 639 ? 2.615 -16.655 12.647 1.00 52.81 639 SER A C 1
ATOM 4934 O O . SER A 1 639 ? 3.416 -17.108 11.835 1.00 52.81 639 SER A O 1
ATOM 4936 N N . ASN A 1 640 ? 2.862 -16.646 13.960 1.00 58.81 640 ASN A N 1
ATOM 4937 C CA . ASN A 1 640 ? 3.986 -17.358 14.586 1.00 58.81 640 ASN A CA 1
ATOM 4938 C C . ASN A 1 640 ? 3.597 -18.778 15.060 1.00 58.81 640 ASN A C 1
ATOM 4940 O O . ASN A 1 640 ? 4.324 -19.418 15.825 1.00 58.81 640 ASN A O 1
ATOM 4944 N N . ARG A 1 641 ? 2.440 -19.273 14.601 1.00 68.81 641 ARG A N 1
ATOM 4945 C CA . ARG A 1 641 ? 1.879 -20.600 14.875 1.00 68.81 641 ARG A CA 1
ATOM 4946 C C . ARG A 1 641 ? 1.838 -21.407 13.573 1.00 68.81 641 ARG A C 1
ATOM 4948 O O . ARG A 1 641 ? 1.793 -20.856 12.477 1.00 68.81 641 ARG A O 1
ATOM 4955 N N . LEU A 1 642 ? 1.849 -22.730 13.689 1.00 78.06 642 LEU A N 1
ATOM 4956 C CA . LEU A 1 642 ? 1.524 -23.625 12.583 1.00 78.06 642 LEU A CA 1
ATOM 4957 C C . LEU A 1 642 ? 0.007 -23.598 12.384 1.00 78.06 642 LEU A C 1
ATOM 4959 O O . LEU A 1 642 ? -0.726 -23.889 13.328 1.00 78.06 642 LEU A O 1
ATOM 4963 N N . GLU A 1 643 ? -0.456 -23.264 11.180 1.00 83.38 643 GLU A N 1
ATOM 4964 C CA . GLU A 1 643 ? -1.882 -23.106 10.876 1.00 83.38 643 GLU A CA 1
ATOM 4965 C C . GLU A 1 643 ? -2.336 -24.007 9.727 1.00 83.38 643 GLU A C 1
ATOM 4967 O O . GLU A 1 643 ? -1.641 -24.161 8.718 1.00 83.38 643 GLU A O 1
ATOM 4972 N N . PHE A 1 644 ? -3.546 -24.544 9.870 1.00 87.31 644 PHE A N 1
ATOM 4973 C CA . PHE A 1 644 ? -4.294 -25.238 8.829 1.00 87.31 644 PHE A CA 1
ATOM 4974 C C . PHE A 1 644 ? -5.726 -24.698 8.792 1.00 87.31 644 PHE A C 1
ATOM 4976 O O . PHE A 1 644 ? -6.305 -24.428 9.843 1.00 87.31 644 PHE A O 1
ATOM 4983 N N . THR A 1 645 ? -6.326 -24.594 7.609 1.00 88.38 645 THR A N 1
ATOM 4984 C CA . THR A 1 645 ? -7.753 -24.283 7.455 1.00 88.38 645 THR A CA 1
ATOM 4985 C C . THR A 1 645 ? -8.447 -25.397 6.686 1.00 88.38 645 THR A C 1
ATOM 4987 O O . THR A 1 645 ? -8.014 -25.784 5.600 1.00 88.38 645 THR A O 1
ATOM 4990 N N . ILE A 1 646 ? -9.537 -25.904 7.254 1.00 90.38 646 ILE A N 1
ATOM 4991 C CA . ILE A 1 646 ? -10.450 -26.845 6.624 1.00 90.38 646 ILE A CA 1
ATOM 4992 C C . ILE A 1 646 ? -11.476 -26.022 5.838 1.00 90.38 646 ILE A C 1
ATOM 4994 O O . ILE A 1 646 ? -12.262 -25.287 6.441 1.00 90.38 646 ILE A O 1
ATOM 4998 N N . LYS A 1 647 ? -11.474 -26.161 4.508 1.00 90.62 647 LYS A N 1
ATOM 4999 C CA . LYS A 1 647 ? -12.572 -25.739 3.623 1.00 90.62 647 LYS A CA 1
ATOM 5000 C C . LYS A 1 647 ? -13.570 -26.886 3.482 1.00 90.62 647 LYS A C 1
ATOM 5002 O O . LYS A 1 647 ? -13.150 -28.027 3.277 1.00 90.62 647 LYS A O 1
ATOM 5007 N N . GLY A 1 648 ? -14.871 -26.602 3.557 1.00 90.44 648 GLY A N 1
ATOM 5008 C CA . GLY A 1 648 ? -15.912 -27.624 3.401 1.00 90.44 648 GLY A CA 1
ATOM 5009 C C . GLY A 1 648 ? -17.335 -27.085 3.269 1.00 90.44 648 GLY A C 1
ATOM 5010 O O . GLY A 1 648 ? -17.622 -25.958 3.660 1.00 90.44 648 GLY A O 1
ATOM 5011 N N . THR A 1 649 ? -18.251 -27.888 2.726 1.00 88.12 649 THR A N 1
ATOM 5012 C CA . THR A 1 649 ? -19.646 -27.473 2.468 1.00 88.12 649 THR A CA 1
ATOM 5013 C C . THR A 1 649 ? -20.551 -27.526 3.702 1.00 88.12 649 THR A C 1
ATOM 5015 O O . THR A 1 649 ? -21.442 -26.691 3.831 1.00 88.12 649 THR A O 1
ATOM 5018 N N . SER A 1 650 ? -20.318 -28.462 4.630 1.00 89.00 650 SER A N 1
ATOM 5019 C CA . SER A 1 650 ? -21.033 -28.569 5.908 1.00 89.00 650 SER A CA 1
ATOM 5020 C C . SER A 1 650 ? -20.098 -28.357 7.097 1.00 89.00 650 SER A C 1
ATOM 5022 O O . SER A 1 650 ? -19.052 -28.998 7.234 1.00 89.00 650 SER A O 1
ATOM 5024 N N . LEU A 1 651 ? -20.535 -27.479 7.997 1.00 84.94 651 LEU A N 1
ATOM 5025 C CA . LEU A 1 651 ? -19.883 -27.139 9.256 1.00 84.94 651 LEU A CA 1
ATOM 5026 C C . LEU A 1 651 ? -19.591 -28.362 10.136 1.00 84.94 651 LEU A C 1
ATOM 5028 O O . LEU A 1 651 ? -18.533 -28.429 10.758 1.00 84.94 651 LEU A O 1
ATOM 5032 N N . GLY A 1 652 ? -20.525 -29.316 10.220 1.00 85.62 652 GLY A N 1
ATOM 5033 C CA . GLY A 1 652 ? -20.416 -30.458 11.135 1.00 85.62 652 GLY A CA 1
ATOM 5034 C C . GLY A 1 652 ? -19.220 -31.346 10.796 1.00 85.62 652 GLY A C 1
ATOM 5035 O O . GLY A 1 652 ? -18.358 -31.591 11.636 1.00 85.62 652 GLY A O 1
ATOM 5036 N N . THR A 1 653 ? -19.115 -31.747 9.529 1.00 88.44 653 THR A N 1
ATOM 5037 C CA . THR A 1 653 ? -17.992 -32.548 9.023 1.00 88.44 653 THR A CA 1
ATOM 5038 C C . THR A 1 653 ? -16.687 -31.747 8.998 1.00 88.44 653 THR A C 1
ATOM 5040 O O . THR A 1 653 ? -15.632 -32.299 9.299 1.00 88.44 653 THR A O 1
ATOM 5043 N N . ALA A 1 654 ? -16.732 -30.436 8.726 1.00 86.25 654 ALA A N 1
ATOM 5044 C CA . ALA A 1 654 ? -15.547 -29.583 8.844 1.00 86.25 654 ALA A CA 1
ATOM 5045 C C . ALA A 1 654 ? -15.013 -29.541 10.291 1.00 86.25 654 ALA A C 1
ATOM 5047 O O . ALA A 1 654 ? -13.804 -29.654 10.496 1.00 86.25 654 ALA A O 1
ATOM 5048 N N . ASN A 1 655 ? -15.897 -29.447 11.294 1.00 87.19 655 ASN A N 1
ATOM 5049 C CA . ASN A 1 655 ? -15.533 -29.509 12.715 1.00 87.19 655 ASN A CA 1
ATOM 5050 C C . ASN A 1 655 ? -14.999 -30.890 13.119 1.00 87.19 655 ASN A C 1
ATOM 5052 O O . ASN A 1 655 ? -14.071 -30.976 13.922 1.00 87.19 655 ASN A O 1
ATOM 5056 N N . GLU A 1 656 ? -15.540 -31.971 12.555 1.00 88.31 656 GLU A N 1
ATOM 5057 C CA . GLU A 1 656 ? -15.032 -33.327 12.785 1.00 88.31 656 GLU A CA 1
ATOM 5058 C C . GLU A 1 656 ? -13.595 -33.487 12.254 1.00 88.31 656 GLU A C 1
ATOM 5060 O O . GLU A 1 656 ? -12.717 -33.972 12.970 1.00 88.31 656 GLU A O 1
ATOM 5065 N N . ILE A 1 657 ? -13.322 -33.011 11.032 1.00 88.50 657 ILE A N 1
ATOM 5066 C CA . ILE A 1 657 ? -11.971 -32.998 10.446 1.00 88.50 657 ILE A CA 1
ATOM 5067 C C . ILE A 1 657 ? -11.033 -32.114 11.281 1.00 88.50 657 ILE A C 1
ATOM 5069 O O . ILE A 1 657 ? -9.917 -32.532 11.588 1.00 88.50 657 ILE A O 1
A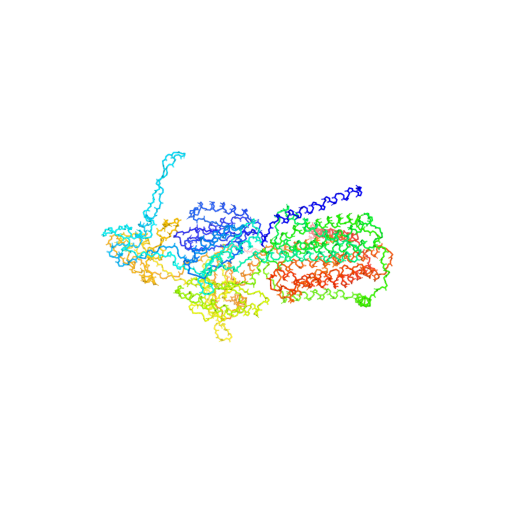TOM 5073 N N . ALA A 1 658 ? -11.486 -30.924 11.693 1.00 87.69 658 ALA A N 1
ATOM 5074 C CA . ALA A 1 658 ? -10.716 -30.014 12.540 1.00 87.69 658 ALA A CA 1
ATOM 5075 C C . ALA A 1 658 ? -10.378 -30.626 13.912 1.00 87.69 658 ALA A C 1
ATOM 5077 O O . ALA A 1 658 ? -9.254 -30.471 14.386 1.00 87.69 658 ALA A O 1
ATOM 5078 N N . SER A 1 659 ? -11.308 -31.377 14.512 1.00 88.81 659 SER A N 1
ATOM 5079 C CA . SER A 1 659 ? -11.094 -32.097 15.775 1.00 88.81 659 SER A CA 1
ATOM 5080 C C . SER A 1 659 ? -10.056 -33.210 15.614 1.00 88.81 659 SER A C 1
ATOM 5082 O O . SER A 1 659 ? -9.054 -33.215 16.324 1.00 88.81 659 SER A O 1
ATOM 5084 N N . ARG A 1 660 ? -10.214 -34.079 14.602 1.00 89.31 660 ARG A N 1
ATOM 5085 C CA . ARG A 1 660 ? -9.240 -35.144 14.284 1.00 89.31 660 ARG A CA 1
ATOM 5086 C C . ARG A 1 660 ? -7.841 -34.583 13.988 1.00 89.31 660 ARG A C 1
ATOM 5088 O O . ARG A 1 660 ? -6.836 -35.197 14.344 1.00 89.31 660 ARG A O 1
ATOM 5095 N N . LEU A 1 661 ? -7.765 -33.414 13.347 1.00 88.75 661 LEU A N 1
ATOM 5096 C CA . LEU A 1 661 ? -6.514 -32.694 13.103 1.00 88.75 661 LEU A CA 1
ATOM 5097 C C . LEU A 1 661 ? -5.905 -32.141 14.400 1.00 88.75 661 LEU A C 1
ATOM 5099 O O . LEU A 1 661 ? -4.706 -32.308 14.625 1.00 88.75 661 LEU A O 1
ATOM 5103 N N . ALA A 1 662 ? -6.706 -31.524 15.270 1.00 87.25 662 ALA A N 1
ATOM 5104 C CA . ALA A 1 662 ? -6.233 -31.042 16.563 1.00 87.25 662 ALA A CA 1
ATOM 5105 C C . ALA A 1 662 ? -5.671 -32.192 17.422 1.00 87.25 662 ALA A C 1
ATOM 5107 O O . ALA A 1 662 ? -4.537 -32.099 17.902 1.00 87.25 662 ALA A O 1
ATOM 5108 N N . ASP A 1 663 ? -6.394 -33.314 17.507 1.00 88.25 663 ASP A N 1
ATOM 5109 C CA . ASP A 1 663 ? -5.947 -34.537 18.185 1.00 88.25 663 ASP A CA 1
ATOM 5110 C C . ASP A 1 663 ? -4.617 -35.057 17.614 1.00 88.25 663 ASP A C 1
ATOM 5112 O O . ASP A 1 663 ? -3.711 -35.422 18.370 1.00 88.25 663 ASP A O 1
ATOM 5116 N N . TYR A 1 664 ? -4.462 -35.068 16.285 1.00 88.38 664 TYR A N 1
ATOM 5117 C CA . TYR A 1 664 ? -3.234 -35.506 15.612 1.00 88.38 664 TYR A CA 1
ATOM 5118 C C . TYR A 1 664 ? -2.027 -34.618 15.961 1.00 88.38 664 TYR A C 1
ATOM 5120 O O . TYR A 1 664 ? -0.950 -35.126 16.289 1.00 88.38 664 TYR A O 1
ATOM 5128 N N . LEU A 1 665 ? -2.199 -33.291 15.947 1.00 86.75 665 LEU A N 1
ATOM 5129 C CA . LEU A 1 665 ? -1.141 -32.339 16.304 1.00 86.75 665 LEU A CA 1
ATOM 5130 C C . LEU A 1 665 ? -0.767 -32.454 17.794 1.00 86.75 665 LEU A C 1
ATOM 5132 O O . LEU A 1 665 ? 0.419 -32.522 18.129 1.00 86.75 665 LEU A O 1
ATOM 5136 N N . GLN A 1 666 ? -1.760 -32.555 18.684 1.00 85.00 666 GLN A N 1
ATOM 5137 C CA . GLN A 1 666 ? -1.575 -32.617 20.140 1.00 85.00 666 GLN A CA 1
ATOM 5138 C C . GLN A 1 666 ? -0.916 -33.931 20.604 1.00 85.00 666 GLN A C 1
ATOM 5140 O O . GLN A 1 666 ? -0.089 -33.941 21.528 1.00 85.00 666 GLN A O 1
ATOM 5145 N N . ASN A 1 667 ? -1.231 -35.046 19.937 1.00 84.62 667 ASN A N 1
ATOM 5146 C CA . ASN A 1 667 ? -0.631 -36.357 20.199 1.00 84.62 667 ASN A CA 1
ATOM 5147 C C . ASN A 1 667 ? 0.694 -36.595 19.452 1.00 84.62 667 ASN A C 1
ATOM 5149 O O . ASN A 1 667 ? 1.327 -37.640 19.640 1.00 84.62 667 ASN A O 1
ATOM 5153 N N . SER A 1 668 ? 1.158 -35.635 18.645 1.00 80.94 668 SER A N 1
ATOM 5154 C CA . SER A 1 668 ? 2.418 -35.768 17.916 1.00 80.94 668 SER A CA 1
ATOM 5155 C C . SER A 1 668 ? 3.612 -35.969 18.867 1.00 80.94 668 SER A C 1
ATOM 5157 O O . SER A 1 668 ? 3.786 -35.285 19.879 1.00 80.94 668 SER A O 1
ATOM 5159 N N . ARG A 1 669 ? 4.475 -36.939 18.537 1.00 79.19 669 ARG A N 1
ATOM 5160 C CA . ARG A 1 669 ? 5.685 -37.269 19.319 1.00 79.19 669 ARG A CA 1
ATOM 5161 C C . ARG A 1 669 ? 6.908 -36.427 18.930 1.00 79.19 669 ARG A C 1
ATOM 5163 O O . ARG A 1 669 ? 8.025 -36.746 19.334 1.00 79.19 669 ARG A O 1
ATOM 5170 N N . MET A 1 670 ? 6.714 -35.377 18.1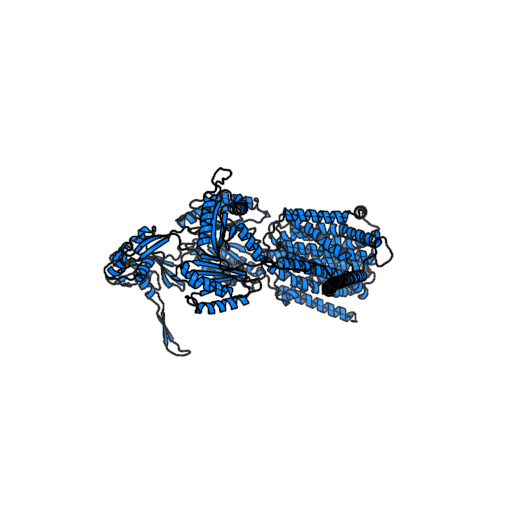31 1.00 78.81 670 MET A N 1
ATOM 5171 C CA . MET A 1 670 ? 7.793 -34.524 17.634 1.00 78.81 670 MET A CA 1
ATOM 5172 C C . MET A 1 670 ? 8.418 -33.706 18.767 1.00 78.81 670 MET A C 1
ATOM 5174 O O . MET A 1 670 ? 7.710 -33.139 19.604 1.00 78.81 670 MET A O 1
ATOM 5178 N N . ARG A 1 671 ? 9.751 -33.619 18.772 1.00 78.06 671 ARG A N 1
ATOM 5179 C CA . ARG A 1 671 ? 10.518 -32.868 19.771 1.00 78.06 671 ARG A CA 1
ATOM 5180 C C . ARG A 1 671 ? 11.522 -31.910 19.141 1.00 78.06 671 ARG A C 1
ATOM 5182 O O . ARG A 1 671 ? 11.960 -32.113 18.007 1.00 78.06 671 ARG A O 1
ATOM 5189 N N . ASP A 1 672 ? 11.851 -30.853 19.876 1.00 71.50 672 ASP A N 1
ATOM 5190 C CA . ASP A 1 672 ? 12.860 -29.869 19.483 1.00 71.50 672 ASP A CA 1
ATOM 5191 C C . ASP A 1 672 ? 14.289 -30.299 19.871 1.00 71.50 672 ASP A C 1
ATOM 5193 O O . ASP A 1 672 ? 14.517 -31.357 20.460 1.00 71.50 672 ASP A O 1
ATOM 5197 N N . THR A 1 673 ? 15.281 -29.467 19.543 1.00 69.50 673 THR A N 1
ATOM 5198 C CA . THR A 1 673 ? 16.698 -29.712 19.874 1.00 69.50 673 THR A CA 1
ATOM 5199 C C . THR A 1 673 ? 17.025 -29.608 21.369 1.00 69.50 673 THR A C 1
ATOM 5201 O O . THR A 1 673 ? 18.154 -29.899 21.755 1.00 69.50 673 THR A O 1
ATOM 5204 N N . LYS A 1 674 ? 16.062 -29.216 22.212 1.00 68.81 674 LYS A N 1
ATOM 5205 C CA . LYS A 1 674 ? 16.145 -29.209 23.679 1.00 68.81 674 LYS A CA 1
ATOM 5206 C C . LYS A 1 674 ? 15.293 -30.322 24.313 1.00 68.81 674 LYS A C 1
ATOM 5208 O O . LYS A 1 674 ? 15.136 -30.342 25.529 1.00 68.81 674 LYS A O 1
ATOM 5213 N N . ASN A 1 675 ? 14.784 -31.262 23.508 1.00 75.19 675 ASN A N 1
ATOM 5214 C CA . ASN A 1 675 ? 13.923 -32.376 23.916 1.00 75.19 675 ASN A CA 1
ATOM 5215 C C . ASN A 1 675 ? 12.528 -31.964 24.447 1.00 75.19 675 ASN A C 1
ATOM 5217 O O . ASN A 1 675 ? 11.828 -32.795 25.032 1.00 75.19 675 ASN A O 1
ATOM 5221 N N . ASN A 1 676 ? 12.068 -30.729 24.214 1.00 75.06 676 ASN A N 1
ATOM 5222 C CA . ASN A 1 676 ? 10.683 -30.331 24.507 1.00 75.06 676 ASN A CA 1
ATOM 5223 C C . ASN A 1 676 ? 9.724 -30.866 23.433 1.00 75.06 676 ASN A C 1
ATOM 5225 O O . ASN A 1 676 ? 10.163 -31.248 22.349 1.00 75.06 676 ASN A O 1
ATOM 5229 N N . ARG A 1 677 ? 8.409 -30.859 23.695 1.00 74.31 677 ARG A N 1
ATOM 5230 C CA . ARG A 1 677 ? 7.394 -31.042 22.638 1.00 74.31 677 ARG A CA 1
ATOM 5231 C C . ARG A 1 677 ? 7.532 -29.920 21.603 1.00 74.31 677 ARG A C 1
ATOM 5233 O O . ARG A 1 677 ? 7.579 -28.756 21.982 1.00 74.31 677 ARG A O 1
ATOM 5240 N N . LEU A 1 678 ? 7.600 -30.279 20.318 1.00 78.81 678 LEU A N 1
ATOM 5241 C CA . LEU A 1 678 ? 7.760 -29.308 19.229 1.00 78.81 678 LEU A CA 1
ATOM 5242 C C . LEU A 1 678 ? 6.453 -28.573 18.906 1.00 78.81 678 LEU A C 1
ATOM 5244 O O . LEU A 1 678 ? 6.496 -27.389 18.586 1.00 78.81 678 LEU A O 1
ATOM 5248 N N . LEU A 1 679 ? 5.323 -29.283 18.985 1.00 79.19 679 LEU A N 1
ATOM 5249 C CA . LEU A 1 679 ? 3.979 -28.719 18.892 1.00 79.19 679 LEU A CA 1
ATOM 5250 C C . LEU A 1 679 ? 3.366 -28.629 20.289 1.00 79.19 679 LEU A C 1
ATOM 5252 O O . LEU A 1 679 ? 3.380 -29.602 21.052 1.00 79.19 679 LEU A O 1
ATOM 5256 N N . THR A 1 680 ? 2.819 -27.465 20.609 1.00 70.44 680 THR A N 1
ATOM 5257 C CA . THR A 1 680 ? 2.091 -27.177 21.848 1.00 70.44 680 THR A CA 1
ATOM 5258 C C . THR A 1 680 ? 0.832 -26.370 21.532 1.00 70.44 680 THR A C 1
ATOM 5260 O O . THR A 1 680 ? 0.628 -25.951 20.391 1.00 70.44 680 THR A O 1
ATOM 5263 N N . ASP A 1 681 ? -0.022 -26.172 22.542 1.00 70.12 681 ASP A N 1
ATOM 5264 C CA . ASP A 1 681 ? -1.129 -25.208 22.492 1.00 70.12 681 ASP A CA 1
ATOM 5265 C C . ASP A 1 681 ? -2.014 -25.347 21.235 1.00 70.12 681 ASP A C 1
ATOM 5267 O O . ASP A 1 681 ? -2.049 -24.466 20.378 1.00 70.12 681 ASP A O 1
ATOM 5271 N N . VAL A 1 682 ? -2.649 -26.509 21.055 1.00 74.75 682 VAL A N 1
ATOM 5272 C CA . VAL A 1 682 ? -3.447 -26.793 19.852 1.00 74.75 682 VAL A CA 1
ATOM 5273 C C . VAL A 1 682 ? -4.881 -26.309 20.051 1.00 74.75 682 VAL A C 1
ATOM 5275 O O . VAL A 1 682 ? -5.557 -26.748 20.978 1.00 74.75 682 VAL A O 1
ATOM 5278 N N . HIS A 1 683 ? -5.348 -25.436 19.160 1.00 74.81 683 HIS A N 1
ATOM 5279 C CA . HIS A 1 683 ? -6.641 -24.760 19.255 1.00 74.81 683 HIS A CA 1
ATOM 5280 C C . HIS A 1 683 ? -7.391 -24.756 17.912 1.00 74.81 683 HIS A C 1
ATOM 5282 O O . HIS A 1 683 ? -6.774 -24.732 16.845 1.00 74.81 683 HIS A O 1
ATOM 5288 N N . ILE A 1 684 ? -8.727 -24.767 17.975 1.00 77.19 684 ILE A N 1
ATOM 5289 C CA . ILE A 1 684 ? -9.648 -24.709 16.828 1.00 77.19 684 ILE A CA 1
ATOM 5290 C C . ILE A 1 684 ? -10.412 -23.379 16.899 1.00 77.19 684 ILE A C 1
ATOM 5292 O O . ILE A 1 684 ? -10.922 -23.035 17.963 1.00 77.19 684 ILE A O 1
ATOM 5296 N N . GLY A 1 685 ? -10.498 -22.660 15.777 1.00 71.00 685 GLY A N 1
ATOM 5297 C CA . GLY A 1 685 ? -11.014 -21.290 15.679 1.00 71.00 685 GLY A CA 1
ATOM 5298 C C . GLY A 1 685 ? -9.915 -20.239 15.459 1.00 71.00 685 GLY A C 1
ATOM 5299 O O . GLY A 1 685 ? -8.722 -20.552 15.456 1.00 71.00 685 GLY A O 1
ATOM 5300 N N . ASP A 1 686 ? -10.325 -18.984 15.253 1.00 60.84 686 ASP A N 1
ATOM 5301 C CA . ASP A 1 686 ? -9.473 -17.818 15.542 1.00 60.84 686 ASP A CA 1
ATOM 5302 C C . ASP A 1 686 ? -9.523 -17.548 17.076 1.00 60.84 686 ASP A C 1
ATOM 5304 O O . ASP A 1 686 ? -10.426 -18.023 17.764 1.00 60.84 686 ASP A O 1
ATOM 5308 N N . THR A 1 687 ? -8.502 -16.889 17.633 1.00 50.38 687 THR A N 1
ATOM 5309 C CA . THR A 1 687 ? -7.950 -17.165 18.984 1.00 50.38 687 THR A CA 1
ATOM 5310 C C . THR A 1 687 ? -8.724 -16.652 20.222 1.00 50.38 687 THR A C 1
ATOM 5312 O O . THR A 1 687 ? -8.127 -16.502 21.288 1.00 50.38 687 THR A O 1
ATOM 5315 N N . ASP A 1 688 ? -10.032 -16.414 20.137 1.00 51.72 688 ASP A N 1
ATOM 5316 C CA . ASP A 1 688 ? -10.818 -15.860 21.252 1.00 51.72 688 ASP A CA 1
ATOM 5317 C C . ASP A 1 688 ? -11.306 -16.963 22.211 1.00 51.72 688 ASP A C 1
ATOM 5319 O O . ASP A 1 688 ? -12.406 -17.504 22.090 1.00 51.72 688 ASP A O 1
ATOM 5323 N N . SER A 1 689 ? -10.478 -17.297 23.206 1.00 49.59 689 SER A N 1
ATOM 5324 C CA . SER A 1 689 ? -10.741 -18.305 24.253 1.00 49.59 689 SER A CA 1
ATOM 5325 C C . SER A 1 689 ? -11.748 -17.858 25.334 1.00 49.59 689 SER A C 1
ATOM 5327 O O . SER A 1 689 ? -11.749 -18.364 26.459 1.00 49.59 689 SER A O 1
ATOM 5329 N N . THR A 1 690 ? -12.622 -16.909 25.001 1.00 55.53 690 THR A N 1
ATOM 5330 C CA . THR A 1 690 ? -13.590 -16.293 25.911 1.00 55.53 690 THR A CA 1
ATOM 5331 C C . THR A 1 690 ? -14.610 -17.323 26.411 1.00 55.53 690 THR A C 1
ATOM 5333 O O . THR A 1 690 ? -15.195 -18.080 25.634 1.00 55.53 690 THR A O 1
ATOM 5336 N N . VAL A 1 691 ? -14.844 -17.354 27.726 1.00 62.66 691 VAL A N 1
ATOM 5337 C CA . VAL A 1 691 ? -15.837 -18.236 28.363 1.00 62.66 691 VAL A CA 1
ATOM 5338 C C . VAL A 1 691 ? -17.196 -17.543 28.377 1.00 62.66 691 VAL A C 1
ATOM 5340 O O . VAL A 1 691 ? -17.293 -16.390 28.791 1.00 62.66 691 VAL A O 1
ATOM 5343 N N . TYR A 1 692 ? -18.249 -18.252 27.965 1.00 70.75 692 TYR A N 1
ATOM 5344 C CA . TYR A 1 692 ? -19.604 -17.708 27.894 1.00 70.75 692 TYR A CA 1
ATOM 5345 C C . TYR A 1 692 ? -20.549 -18.420 28.863 1.00 70.75 692 TYR A C 1
ATOM 5347 O O . TYR A 1 692 ? -20.327 -19.553 29.297 1.00 70.75 692 TYR A O 1
ATOM 5355 N N . VAL A 1 693 ? -21.629 -17.726 29.207 1.00 80.06 693 VAL A N 1
ATOM 5356 C CA . VAL A 1 693 ? -22.652 -18.194 30.140 1.00 80.06 693 VAL A CA 1
ATOM 5357 C C . VAL A 1 693 ? -24.008 -18.053 29.468 1.00 80.06 693 VAL A C 1
ATOM 5359 O O . VAL A 1 693 ? -24.449 -16.943 29.177 1.00 80.06 693 VAL A O 1
ATOM 5362 N N . ASN A 1 694 ? -24.665 -19.182 29.234 1.00 81.38 694 ASN A N 1
ATOM 5363 C CA . ASN A 1 694 ? -26.050 -19.229 28.802 1.00 81.38 694 ASN A CA 1
ATOM 5364 C C . ASN A 1 694 ? -26.962 -19.120 30.037 1.00 81.38 694 ASN A C 1
ATOM 5366 O O . ASN A 1 694 ? -26.754 -19.827 31.028 1.00 81.38 694 ASN A O 1
ATOM 5370 N N . MET A 1 695 ? -27.951 -18.227 29.980 1.00 87.75 695 MET A N 1
ATOM 5371 C CA . MET A 1 695 ? -28.923 -17.986 31.051 1.00 87.75 695 MET A CA 1
ATOM 5372 C C . MET A 1 695 ? -30.313 -18.372 30.540 1.00 87.75 695 MET A C 1
ATOM 5374 O O . MET A 1 695 ? -30.900 -17.638 29.749 1.00 87.75 695 MET A O 1
ATOM 5378 N N . ILE A 1 696 ? -30.830 -19.526 30.965 1.00 89.62 696 ILE A N 1
ATOM 5379 C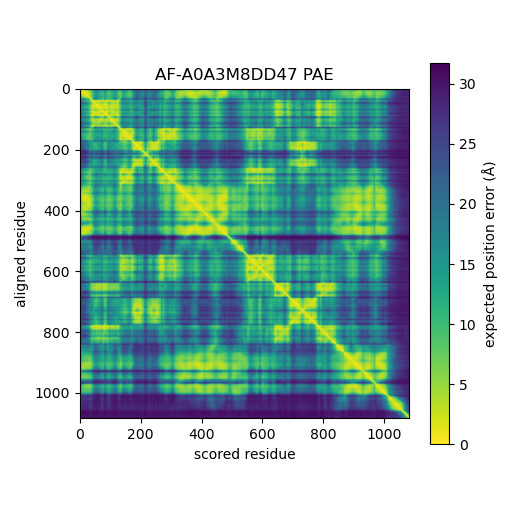 CA . ILE A 1 696 ? -32.085 -20.093 30.447 1.00 89.62 696 ILE A CA 1
ATOM 5380 C C . ILE A 1 696 ? -33.243 -19.744 31.397 1.00 89.62 696 ILE A C 1
ATOM 5382 O O . ILE A 1 696 ? -33.228 -20.203 32.541 1.00 89.62 696 ILE A O 1
ATOM 5386 N N . PRO A 1 697 ? -34.255 -18.958 30.984 1.00 92.12 697 PRO A N 1
ATOM 5387 C CA . PRO A 1 697 ? -35.330 -18.526 31.878 1.00 92.12 697 PRO A CA 1
ATOM 5388 C C . PRO A 1 697 ? -36.259 -19.663 32.321 1.00 92.12 697 PRO A C 1
ATOM 5390 O O . PRO A 1 697 ? -36.823 -20.398 31.508 1.00 92.12 697 PRO A O 1
ATOM 5393 N N . ARG A 1 698 ? -36.457 -19.779 33.637 1.00 93.44 698 ARG A N 1
ATOM 5394 C CA . ARG A 1 698 ? -37.352 -20.754 34.270 1.00 93.44 698 ARG A CA 1
ATOM 5395 C C . ARG A 1 698 ? -38.797 -20.270 34.182 1.00 93.44 698 ARG A C 1
ATOM 5397 O O . ARG A 1 698 ? -39.242 -19.461 34.995 1.00 93.44 698 ARG A O 1
ATOM 5404 N N . GLN A 1 699 ? -39.520 -20.737 33.165 1.00 91.81 699 GLN A N 1
ATOM 5405 C CA . GLN A 1 699 ? -40.869 -20.263 32.820 1.00 91.81 699 GLN A CA 1
ATOM 5406 C C . GLN A 1 699 ? -41.893 -20.419 33.966 1.00 91.81 699 GLN A C 1
ATOM 5408 O O . GLN A 1 699 ? -42.779 -19.581 34.121 1.00 91.81 699 GLN A O 1
ATOM 5413 N N . ASP A 1 700 ? -41.744 -21.437 34.816 1.00 92.88 700 ASP A N 1
ATOM 5414 C CA . ASP A 1 700 ? -42.535 -21.634 36.037 1.00 92.88 700 ASP A CA 1
ATOM 5415 C C . ASP A 1 700 ? -42.291 -20.524 37.076 1.00 92.88 700 ASP A C 1
ATOM 5417 O O . ASP A 1 700 ? -43.237 -19.983 37.654 1.00 92.88 700 ASP A O 1
ATOM 5421 N N . MET A 1 701 ? -41.032 -20.124 37.266 1.00 91.62 701 MET A N 1
ATOM 5422 C CA . MET A 1 701 ? -40.639 -19.055 38.186 1.00 91.62 701 MET A CA 1
ATOM 5423 C C . MET A 1 701 ? -40.975 -17.665 37.625 1.00 91.62 701 MET A C 1
ATOM 5425 O O . MET A 1 701 ? -41.477 -16.820 38.369 1.00 91.62 701 MET A O 1
ATOM 5429 N N . LEU A 1 702 ? -40.806 -17.443 36.313 1.00 91.69 702 LEU A N 1
ATOM 5430 C CA . LEU A 1 702 ? -41.292 -16.240 35.619 1.00 91.69 702 LEU A CA 1
ATOM 5431 C C . LEU A 1 702 ? -42.803 -16.048 35.831 1.00 91.69 702 LEU A C 1
ATOM 5433 O O . LEU A 1 702 ? -43.246 -14.972 36.242 1.00 91.69 702 LEU A O 1
ATOM 5437 N N . ALA A 1 703 ? -43.589 -17.110 35.620 1.00 90.69 703 ALA A N 1
ATOM 5438 C CA . ALA A 1 703 ? -45.034 -17.095 35.822 1.00 90.69 703 ALA A CA 1
ATOM 5439 C C . ALA A 1 703 ? -45.414 -16.848 37.292 1.00 90.69 703 ALA A C 1
ATOM 5441 O O . ALA A 1 703 ? -46.291 -16.025 37.562 1.00 90.69 703 ALA A O 1
ATOM 5442 N N . ARG A 1 704 ? -44.730 -17.501 38.243 1.00 90.12 704 ARG A N 1
ATOM 5443 C CA . ARG A 1 704 ? -44.963 -17.374 39.696 1.00 90.12 704 ARG A CA 1
ATOM 5444 C C . ARG A 1 704 ? -44.707 -15.964 40.239 1.00 90.12 704 ARG A C 1
ATOM 5446 O O . ARG A 1 704 ? -45.394 -15.532 41.164 1.00 90.12 704 ARG A O 1
ATOM 5453 N N . TYR A 1 705 ? -43.727 -15.259 39.683 1.00 90.31 705 TYR A N 1
ATOM 5454 C CA . TYR A 1 705 ? -43.390 -13.884 40.060 1.00 90.31 705 TYR A CA 1
ATOM 5455 C C . TYR A 1 705 ? -43.996 -12.821 39.114 1.00 90.31 705 TYR A C 1
ATOM 5457 O O . TYR A 1 705 ? -43.730 -11.631 39.279 1.00 90.31 705 TYR A O 1
ATOM 5465 N N . HIS A 1 706 ? -44.820 -13.242 38.144 1.00 89.56 706 HIS A N 1
ATOM 5466 C CA . HIS A 1 706 ? -45.485 -12.407 37.132 1.00 89.56 706 HIS A CA 1
ATOM 5467 C C . HIS A 1 706 ? -44.537 -11.431 36.408 1.00 89.56 706 HIS A C 1
ATOM 5469 O O . HIS A 1 706 ? -44.834 -10.246 36.246 1.00 89.56 706 HIS A O 1
ATOM 5475 N N . ILE A 1 707 ? -43.383 -11.934 35.966 1.00 91.56 707 ILE A N 1
ATOM 5476 C CA . ILE A 1 707 ? -42.381 -11.167 35.220 1.00 91.56 707 ILE A CA 1
ATOM 5477 C C . ILE A 1 707 ? -42.149 -11.791 33.842 1.00 91.56 707 ILE A C 1
ATOM 5479 O O . ILE A 1 707 ? -42.027 -13.006 33.711 1.00 91.56 707 ILE A O 1
ATOM 5483 N N . SER A 1 708 ? -42.102 -10.962 32.797 1.00 91.12 708 SER A N 1
ATOM 5484 C CA . SER A 1 708 ? -41.818 -11.428 31.439 1.00 91.12 708 SER A CA 1
ATOM 5485 C C . SER A 1 708 ? -40.319 -11.624 31.216 1.00 91.12 708 SER A C 1
ATOM 5487 O O . SER A 1 708 ? -39.487 -10.903 31.767 1.00 91.12 708 SER A O 1
ATOM 5489 N N . GLU A 1 709 ? -39.970 -12.563 30.342 1.00 89.06 709 GLU A N 1
ATOM 5490 C CA . GLU A 1 709 ? -38.586 -12.844 29.949 1.00 89.06 709 GLU A CA 1
ATOM 5491 C C . GLU A 1 709 ? -37.848 -11.592 29.442 1.00 89.06 709 GLU A C 1
ATOM 5493 O O . GLU A 1 709 ? -36.725 -11.314 29.860 1.00 89.06 709 GLU A O 1
ATOM 5498 N N . ALA A 1 710 ? -38.518 -10.767 28.630 1.00 85.94 710 ALA A N 1
ATOM 5499 C CA . ALA A 1 710 ? -37.982 -9.491 28.156 1.00 85.94 710 ALA A CA 1
ATOM 5500 C C . ALA A 1 710 ? -37.705 -8.490 29.297 1.00 85.94 710 ALA A C 1
ATOM 5502 O O . ALA A 1 710 ? -36.725 -7.747 29.232 1.00 85.94 710 ALA A O 1
ATOM 5503 N N . ALA A 1 711 ? -38.523 -8.484 30.357 1.00 88.00 711 ALA A N 1
ATOM 5504 C CA . ALA A 1 711 ? -38.296 -7.641 31.530 1.00 88.00 711 ALA A CA 1
ATOM 5505 C C . ALA A 1 711 ? -37.130 -8.153 32.393 1.00 88.00 711 ALA A C 1
ATOM 5507 O O . ALA A 1 711 ? -36.362 -7.335 32.895 1.00 88.00 711 ALA A O 1
ATOM 5508 N N . VAL A 1 712 ? -36.945 -9.475 32.519 1.00 90.25 712 VAL A N 1
ATOM 5509 C CA . VAL A 1 712 ? -35.733 -10.042 33.142 1.00 90.25 712 VAL A CA 1
ATOM 5510 C C . VAL A 1 712 ? -34.502 -9.648 32.331 1.00 90.25 712 VAL A C 1
ATOM 5512 O O . VAL A 1 712 ? -33.583 -9.052 32.887 1.00 90.25 712 VAL A O 1
ATOM 5515 N N . LYS A 1 713 ? -34.504 -9.901 31.016 1.00 87.50 713 LYS A N 1
ATOM 5516 C CA . LYS A 1 713 ? -33.389 -9.578 30.116 1.00 87.50 713 LYS A CA 1
ATOM 5517 C C . LYS A 1 713 ? -32.983 -8.103 30.204 1.00 87.50 713 LYS A C 1
ATOM 5519 O O . LYS A 1 713 ? -31.821 -7.823 30.472 1.00 87.50 713 LYS A O 1
ATOM 5524 N N . SER A 1 714 ? -33.935 -7.177 30.074 1.00 83.88 714 SER A N 1
ATOM 5525 C CA . SER A 1 714 ? -33.654 -5.735 30.130 1.00 83.88 714 SER A CA 1
ATOM 5526 C C . SER A 1 714 ? -33.120 -5.273 31.496 1.00 83.88 714 SER A C 1
ATOM 5528 O O . SER A 1 714 ? -32.263 -4.391 31.564 1.00 83.88 714 SER A O 1
ATOM 5530 N N . GLN A 1 715 ? -33.557 -5.896 32.598 1.00 89.75 715 GLN A N 1
ATOM 5531 C CA . GLN A 1 715 ? -32.972 -5.634 33.916 1.00 89.75 715 GLN A CA 1
ATOM 5532 C C . GLN A 1 715 ? -31.541 -6.184 34.024 1.00 89.75 715 GLN A C 1
ATOM 5534 O O . GLN A 1 715 ? -30.670 -5.471 34.520 1.00 89.75 715 GLN A O 1
ATOM 5539 N N . VAL A 1 716 ? -31.281 -7.404 33.529 1.00 89.81 716 VAL A N 1
ATOM 5540 C CA . VAL A 1 716 ? -29.948 -8.042 33.505 1.00 89.81 716 VAL A CA 1
ATOM 5541 C C . VAL A 1 716 ? -28.953 -7.249 32.656 1.00 89.81 716 VAL A C 1
ATOM 5543 O O . VAL A 1 716 ? -27.835 -7.011 33.106 1.00 89.81 716 VAL A O 1
ATOM 5546 N N . GLU A 1 717 ? -29.359 -6.773 31.478 1.00 84.75 717 GLU A N 1
ATOM 5547 C CA . GLU A 1 717 ? -28.545 -5.903 30.615 1.00 84.75 717 GLU A CA 1
ATOM 5548 C C . GLU A 1 717 ? -28.075 -4.646 31.369 1.00 84.75 717 GLU A C 1
ATOM 5550 O O . GLU A 1 717 ? -26.916 -4.258 31.255 1.00 84.75 717 GLU A O 1
ATOM 5555 N N . GLY A 1 718 ? -28.917 -4.075 32.239 1.00 84.44 718 GLY A N 1
ATOM 5556 C CA . GLY A 1 718 ? -28.546 -2.950 33.104 1.00 84.44 718 GLY A CA 1
ATOM 5557 C C . GLY A 1 718 ? -27.465 -3.249 34.158 1.00 84.44 718 GLY A C 1
ATOM 5558 O O . GLY A 1 718 ? -26.828 -2.312 34.641 1.00 84.44 718 GLY A O 1
ATOM 5559 N N . TYR A 1 719 ? -27.239 -4.515 34.526 1.00 88.00 719 TYR A N 1
ATOM 5560 C CA . TYR A 1 719 ? -26.145 -4.922 35.424 1.00 88.00 719 TYR A CA 1
ATOM 5561 C C . TYR A 1 719 ? -24.832 -5.212 34.679 1.00 88.00 719 TYR A C 1
ATOM 5563 O O . TYR A 1 719 ? -23.768 -5.175 35.298 1.00 88.00 719 TYR A O 1
ATOM 5571 N N . LEU A 1 720 ? -24.891 -5.524 33.380 1.00 85.62 720 LEU A N 1
ATOM 5572 C CA . LEU A 1 720 ? -23.764 -6.061 32.618 1.00 85.62 720 LEU A CA 1
ATOM 5573 C C . LEU A 1 720 ? -23.092 -4.998 31.737 1.00 85.62 720 LEU A C 1
ATOM 5575 O O . LEU A 1 720 ? -23.700 -4.442 30.823 1.00 85.62 720 LEU A O 1
ATOM 5579 N N . GLY A 1 721 ? -21.795 -4.783 31.972 1.00 79.81 721 GLY A N 1
ATOM 5580 C CA . GLY A 1 721 ? -20.944 -3.904 31.166 1.00 79.81 721 GLY A CA 1
ATOM 5581 C C . GLY A 1 721 ? -21.153 -2.406 31.419 1.00 79.81 721 GLY A C 1
ATOM 5582 O O . GLY A 1 721 ? -21.565 -1.984 32.500 1.00 79.81 721 GLY A O 1
ATOM 5583 N N . GLU A 1 722 ? -20.819 -1.594 30.413 1.00 82.06 722 GLU A N 1
ATOM 5584 C CA . GLU A 1 722 ? -21.132 -0.163 30.375 1.00 82.06 722 GLU A CA 1
ATOM 5585 C C . GLU A 1 722 ? -22.266 0.076 29.368 1.00 82.06 722 GLU A C 1
ATOM 5587 O O . GLU A 1 722 ? -22.081 -0.080 28.162 1.00 82.06 722 GLU A O 1
ATOM 5592 N N . GLN A 1 723 ? -23.441 0.455 29.864 1.00 85.44 723 GLN A N 1
ATOM 5593 C CA . GLN A 1 723 ? -24.647 0.686 29.070 1.00 85.44 723 GLN A CA 1
ATOM 5594 C C . GLN A 1 723 ? -24.769 2.154 28.658 1.00 85.44 723 GLN A C 1
ATOM 5596 O O . GLN A 1 723 ? -24.480 3.050 29.449 1.00 85.44 723 GLN A O 1
ATOM 5601 N N . SER A 1 724 ? -25.227 2.431 27.434 1.00 83.50 724 SER A N 1
ATOM 5602 C CA . SER A 1 724 ? -25.408 3.810 26.957 1.00 83.50 724 SER A CA 1
ATOM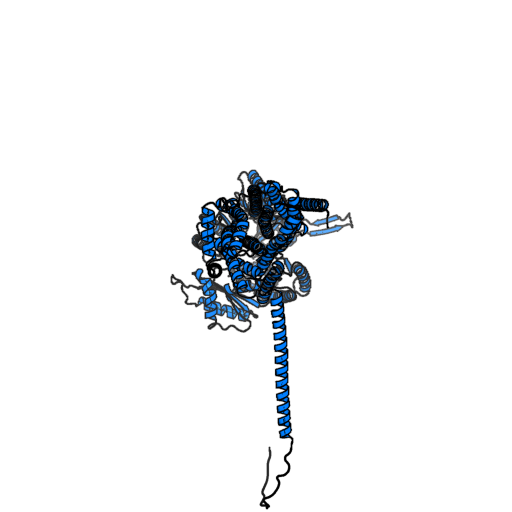 5603 C C . SER A 1 724 ? -26.731 4.408 27.443 1.00 83.50 724 SER A C 1
ATOM 5605 O O . SER A 1 724 ? -27.810 3.883 27.170 1.00 83.50 724 SER A O 1
ATOM 5607 N N . VAL A 1 725 ? -26.655 5.546 28.132 1.00 84.06 725 VAL A N 1
ATOM 5608 C CA . VAL A 1 725 ? -27.806 6.326 28.630 1.00 84.06 725 VAL A CA 1
ATOM 5609 C C . VAL A 1 725 ? -28.197 7.446 27.648 1.00 84.06 725 VAL A C 1
ATOM 5611 O O . VAL A 1 725 ? -29.231 8.098 27.796 1.00 84.06 725 VAL A O 1
ATOM 5614 N N . GLY A 1 726 ? -27.380 7.660 26.614 1.00 80.12 726 GLY A N 1
ATOM 5615 C CA . GLY A 1 726 ? -27.568 8.679 25.586 1.00 80.12 726 GLY A CA 1
ATOM 5616 C C . GLY A 1 726 ? -26.417 9.683 25.540 1.00 80.12 726 GLY A C 1
ATOM 5617 O O . GLY A 1 726 ? -25.329 9.449 26.066 1.00 80.12 726 GLY A O 1
ATOM 5618 N N . ASN A 1 727 ? -26.667 10.816 24.885 1.00 79.56 727 ASN A N 1
ATOM 5619 C CA . ASN A 1 727 ? -25.705 11.904 24.730 1.00 79.56 727 ASN A CA 1
ATOM 5620 C C . ASN A 1 727 ? -26.290 13.209 25.276 1.00 79.56 727 ASN A C 1
ATOM 5622 O O . ASN A 1 727 ? -27.436 13.542 24.983 1.00 79.56 727 ASN A O 1
ATOM 5626 N N . VAL A 1 728 ? -25.479 13.981 25.997 1.00 76.62 728 VAL A N 1
ATOM 5627 C CA . VAL A 1 728 ? -25.800 15.352 26.423 1.00 76.62 728 VAL A CA 1
ATOM 5628 C C . VAL A 1 728 ? -24.920 16.341 25.662 1.00 76.62 728 VAL A C 1
ATOM 5630 O O . VAL A 1 728 ? -23.731 16.098 25.465 1.00 76.62 728 VAL A O 1
ATOM 5633 N N . ARG A 1 729 ? -25.493 17.467 25.220 1.00 72.06 729 ARG A N 1
ATOM 5634 C CA . ARG A 1 729 ? -24.748 18.538 24.540 1.00 72.06 729 ARG A CA 1
ATOM 5635 C C . ARG A 1 729 ? -24.241 19.553 25.565 1.00 72.06 729 ARG A C 1
ATOM 5637 O O . ARG A 1 729 ? -25.026 20.335 26.093 1.00 72.06 729 ARG A O 1
ATOM 5644 N N . TRP A 1 730 ? -22.931 19.565 25.800 1.00 71.81 730 TRP A N 1
ATOM 5645 C CA . TRP A 1 730 ? -22.248 20.485 26.716 1.00 71.81 730 TRP A CA 1
ATOM 5646 C C . TRP A 1 730 ? -21.124 21.215 25.980 1.00 71.81 730 TRP A C 1
ATOM 5648 O O . TRP A 1 730 ? -20.301 20.572 25.331 1.00 71.81 730 TRP A O 1
ATOM 5658 N N . ASN A 1 731 ? -21.088 22.550 26.058 1.00 70.25 731 ASN A N 1
ATOM 5659 C CA . ASN A 1 731 ? -20.140 23.406 25.324 1.00 70.25 731 ASN A CA 1
ATOM 5660 C C . ASN A 1 731 ? -20.021 23.027 23.828 1.00 70.25 731 ASN A C 1
ATOM 5662 O O . ASN A 1 731 ? -18.927 22.844 23.300 1.00 70.25 731 ASN A O 1
ATOM 5666 N N . ASP A 1 732 ? -21.176 22.833 23.180 1.00 66.06 732 ASP A N 1
ATOM 5667 C CA . ASP A 1 732 ? -21.343 22.347 21.800 1.00 66.06 732 ASP A CA 1
ATOM 5668 C C . ASP A 1 732 ? -20.726 20.979 21.455 1.00 66.06 732 ASP A C 1
ATOM 5670 O O . ASP A 1 732 ? -20.697 20.580 20.290 1.00 66.06 732 ASP A O 1
ATOM 5674 N N . GLN A 1 733 ? -20.330 20.192 22.457 1.00 66.38 733 GLN A N 1
ATOM 5675 C CA . GLN A 1 733 ? -19.847 18.824 22.270 1.00 66.38 733 GLN A CA 1
ATOM 5676 C C . GLN A 1 733 ? -20.877 17.803 22.745 1.00 66.38 733 GLN A C 1
ATOM 5678 O O . GLN A 1 733 ? -21.494 17.956 23.798 1.00 66.38 733 GLN A O 1
ATOM 5683 N N . SER A 1 734 ? -21.044 16.741 21.956 1.00 73.06 734 SER A N 1
ATOM 5684 C CA . SER A 1 734 ? -21.790 15.552 22.362 1.00 73.06 734 SER A CA 1
ATOM 5685 C C . SER A 1 734 ? -20.952 14.765 23.368 1.00 73.06 734 SER A C 1
ATOM 5687 O O . SER A 1 734 ? -19.903 14.222 23.017 1.00 73.06 734 SER A O 1
ATOM 5689 N N . LEU A 1 735 ? -21.412 14.722 24.612 1.00 78.56 735 LEU A N 1
ATOM 5690 C CA . LEU A 1 735 ? -20.818 13.983 25.716 1.00 78.56 735 LEU A CA 1
ATOM 5691 C C . LEU A 1 735 ? -21.630 12.707 25.941 1.00 78.56 735 LEU A C 1
ATOM 5693 O O . LEU A 1 735 ? -22.821 12.780 26.249 1.00 78.56 735 LEU A O 1
ATOM 5697 N N . SER A 1 736 ? -20.995 11.547 25.773 1.00 83.81 736 SER A N 1
ATOM 5698 C CA . SER A 1 736 ? -21.660 10.262 25.996 1.00 83.81 736 SER A CA 1
ATOM 5699 C C . SER A 1 736 ? -21.845 10.020 27.490 1.00 83.81 736 SER A C 1
ATOM 5701 O O . SER A 1 736 ? -20.903 10.171 28.269 1.00 83.81 736 SER A O 1
ATOM 5703 N N . ILE A 1 737 ? -23.056 9.647 27.895 1.00 86.25 737 ILE A N 1
ATOM 5704 C CA . ILE A 1 737 ? -23.338 9.186 29.252 1.00 86.25 737 ILE A CA 1
ATOM 5705 C C . ILE A 1 737 ? -23.432 7.666 29.192 1.00 86.25 737 ILE A C 1
ATOM 5707 O O . ILE A 1 737 ? -24.323 7.121 28.537 1.00 86.25 737 ILE A O 1
ATOM 5711 N N . THR A 1 738 ? -22.530 6.987 29.892 1.00 89.62 738 THR A N 1
ATOM 5712 C CA . THR A 1 738 ? -22.639 5.556 30.169 1.00 89.62 738 THR A CA 1
ATOM 5713 C C . THR A 1 738 ? -23.080 5.336 31.612 1.00 89.62 738 THR A C 1
ATOM 5715 O O . THR A 1 738 ? -22.891 6.189 32.478 1.00 89.62 738 THR A O 1
ATOM 5718 N N . ALA A 1 739 ? -23.691 4.192 31.888 1.00 89.94 739 ALA A N 1
ATOM 5719 C CA . ALA A 1 739 ? -23.970 3.720 33.234 1.00 89.94 739 ALA A CA 1
ATOM 5720 C C . ALA A 1 739 ? -23.409 2.312 33.408 1.00 89.94 739 ALA A C 1
ATOM 5722 O O . ALA A 1 739 ? -23.408 1.517 32.469 1.00 89.94 739 ALA A O 1
ATOM 5723 N N . SER A 1 740 ? -22.924 2.006 34.604 1.00 90.44 740 SER A N 1
ATOM 5724 C CA . SER A 1 740 ? -22.322 0.714 34.915 1.00 90.44 740 SER A CA 1
ATOM 5725 C C . SER A 1 740 ? -22.651 0.287 36.337 1.00 90.44 740 SER A C 1
ATOM 5727 O O . SER A 1 740 ? -22.815 1.100 37.254 1.00 90.44 740 SER A O 1
ATOM 5729 N N . TYR A 1 741 ? -22.747 -1.021 36.540 1.00 91.38 741 TYR A N 1
ATOM 5730 C CA . TYR A 1 741 ? -22.707 -1.580 37.883 1.00 91.38 741 TYR A CA 1
ATOM 5731 C C . TYR A 1 741 ? -21.251 -1.578 38.391 1.00 91.38 741 TYR A C 1
ATOM 5733 O O . TYR A 1 741 ? -20.331 -1.676 37.571 1.00 91.38 741 TYR A O 1
ATOM 5741 N N . PRO A 1 742 ? -20.982 -1.454 39.707 1.00 89.44 742 PRO A N 1
ATOM 5742 C CA . PRO A 1 742 ? -19.613 -1.421 40.210 1.00 89.44 742 PRO A CA 1
ATOM 5743 C C . PRO A 1 742 ? -18.808 -2.629 39.746 1.00 89.44 742 PRO A C 1
ATOM 5745 O O . PRO A 1 742 ? -19.146 -3.766 40.059 1.00 89.44 742 PRO A O 1
ATOM 5748 N N . LYS A 1 743 ? -17.703 -2.370 39.040 1.00 81.62 743 LYS A N 1
ATOM 5749 C CA . LYS A 1 743 ? -16.885 -3.405 38.389 1.00 81.62 743 LYS A CA 1
ATOM 5750 C C . LYS A 1 743 ? -16.419 -4.513 39.357 1.00 81.62 743 LYS A C 1
ATOM 5752 O O . LYS A 1 743 ? -16.368 -5.660 38.943 1.00 81.62 743 LYS A O 1
ATOM 5757 N N . LYS A 1 744 ? -16.236 -4.201 40.651 1.00 83.25 744 LYS A N 1
ATOM 5758 C CA . LYS A 1 744 ? -15.937 -5.160 41.743 1.00 83.25 744 LYS A CA 1
ATOM 5759 C C . LYS A 1 744 ? -17.023 -6.205 42.026 1.00 83.25 744 LYS A C 1
ATOM 5761 O O . LYS A 1 744 ? -16.726 -7.276 42.541 1.00 83.25 744 LYS A O 1
ATOM 5766 N N . GLU A 1 745 ? -18.278 -5.887 41.730 1.00 83.12 745 GLU A N 1
ATOM 5767 C CA . GLU A 1 745 ? -19.431 -6.786 41.883 1.00 83.12 745 GLU A CA 1
ATOM 5768 C C . GLU A 1 745 ? -19.665 -7.627 40.609 1.00 83.12 745 GLU A C 1
ATOM 5770 O O . GLU A 1 745 ? -20.647 -8.359 40.528 1.00 83.12 745 GLU A O 1
ATOM 5775 N N . MET A 1 746 ? -18.799 -7.475 39.596 1.00 83.94 746 MET A N 1
ATOM 5776 C CA . MET A 1 746 ? -18.910 -8.054 38.250 1.00 83.94 746 MET A CA 1
ATOM 5777 C C . MET A 1 746 ? -17.556 -8.601 37.746 1.00 83.94 746 MET A C 1
ATOM 5779 O O . MET A 1 746 ? -17.342 -8.722 36.542 1.00 83.94 746 MET A O 1
ATOM 5783 N N . GLU A 1 747 ? -16.627 -8.926 38.652 1.00 78.31 747 GLU A N 1
ATOM 5784 C CA . GLU A 1 747 ? -15.320 -9.518 38.319 1.00 78.31 747 GLU A CA 1
ATOM 5785 C C . GLU A 1 747 ? -15.448 -11.018 37.989 1.00 78.31 747 GLU A C 1
ATOM 5787 O O . GLU A 1 747 ? -14.618 -11.570 37.264 1.00 78.31 747 GLU A O 1
ATOM 5792 N N . HIS A 1 748 ? -16.483 -11.692 38.506 1.00 80.06 748 HIS A N 1
ATOM 5793 C CA . HIS A 1 748 ? -16.736 -13.125 38.329 1.00 80.06 748 HIS A CA 1
ATOM 5794 C C . HIS A 1 748 ? -18.207 -13.408 37.981 1.00 80.06 748 HIS A C 1
ATOM 5796 O O . HIS A 1 748 ? -19.122 -12.847 38.584 1.00 80.06 748 HIS A O 1
ATOM 5802 N N . ALA A 1 749 ? -18.452 -14.356 37.068 1.00 79.12 749 ALA A N 1
ATOM 5803 C CA . ALA A 1 749 ? -19.802 -14.719 36.615 1.00 79.12 749 ALA A CA 1
ATOM 5804 C C . ALA A 1 749 ? -20.746 -15.165 37.755 1.00 79.12 749 ALA A C 1
ATOM 5806 O O . ALA A 1 749 ? -21.947 -14.900 37.706 1.00 79.12 749 ALA A O 1
ATOM 5807 N N . ASP A 1 750 ? -20.214 -15.782 38.815 1.00 84.06 750 ASP A N 1
ATOM 5808 C CA . ASP A 1 750 ? -20.991 -16.177 39.997 1.00 84.06 750 ASP A CA 1
ATOM 5809 C C . ASP A 1 750 ? -21.522 -14.993 40.822 1.00 84.06 750 ASP A C 1
ATOM 5811 O O . ASP A 1 750 ? -22.481 -15.159 41.577 1.00 84.06 750 ASP A O 1
ATOM 5815 N N . GLN A 1 751 ? -20.964 -13.786 40.676 1.00 87.38 751 GLN A N 1
ATOM 5816 C CA . GLN A 1 751 ? -21.526 -12.589 41.310 1.00 87.38 751 GLN A CA 1
ATOM 5817 C C . GLN A 1 751 ? -22.843 -12.180 40.637 1.00 87.38 751 GLN A C 1
ATOM 5819 O O . GLN A 1 751 ? -23.790 -11.798 41.327 1.00 87.38 751 GLN A O 1
ATOM 5824 N N . VAL A 1 752 ? -22.953 -12.363 39.315 1.00 87.62 752 VAL A N 1
ATOM 5825 C CA . VAL A 1 752 ? -24.144 -12.011 38.524 1.00 87.62 752 VAL A CA 1
ATOM 5826 C C . VAL A 1 752 ? -25.377 -12.812 38.971 1.00 87.62 752 VAL A C 1
ATOM 5828 O O . VAL A 1 752 ? -26.474 -12.265 39.028 1.00 87.62 752 VAL A O 1
ATOM 5831 N N . LYS A 1 753 ? -25.209 -14.065 39.423 1.00 88.31 753 LYS A N 1
ATOM 5832 C CA . LYS A 1 753 ? -26.277 -14.879 40.052 1.00 88.31 753 LYS A CA 1
ATOM 5833 C C . LYS A 1 753 ? -26.986 -14.160 41.209 1.00 88.31 753 LYS A C 1
ATOM 5835 O O . LYS A 1 753 ? -28.164 -14.400 41.473 1.00 88.31 753 LYS A O 1
ATOM 5840 N N . ASN A 1 754 ? -26.272 -13.275 41.906 1.00 87.88 754 ASN A N 1
ATOM 5841 C CA . ASN A 1 754 ? -26.741 -12.599 43.111 1.00 87.88 754 ASN A CA 1
ATOM 5842 C C . ASN A 1 754 ? -27.399 -11.234 42.857 1.00 87.88 754 ASN A C 1
ATOM 5844 O O . ASN A 1 754 ? -27.826 -10.602 43.826 1.00 87.88 754 ASN A O 1
ATOM 5848 N N . VAL A 1 755 ? -27.515 -10.773 41.602 1.00 90.06 755 VAL A N 1
ATOM 5849 C CA . VAL A 1 755 ? -28.266 -9.540 41.313 1.00 90.06 755 VAL A CA 1
ATOM 5850 C C . VAL A 1 755 ? -29.754 -9.729 41.605 1.00 90.06 755 VAL A C 1
ATOM 5852 O O . VAL A 1 755 ? -30.304 -10.826 41.473 1.00 90.06 755 VAL A O 1
ATOM 5855 N N . PHE A 1 756 ? -30.404 -8.642 42.017 1.00 89.50 756 PHE A N 1
ATOM 5856 C CA . PHE A 1 756 ? -31.821 -8.631 42.360 1.00 89.50 756 PHE A CA 1
ATOM 5857 C C . PHE A 1 756 ? -32.646 -8.159 41.162 1.00 89.50 756 PHE A C 1
ATOM 5859 O O . PHE A 1 756 ? -32.592 -6.992 40.788 1.00 89.50 756 PHE A O 1
ATOM 5866 N N . ILE A 1 757 ? -33.425 -9.069 40.587 1.00 91.19 757 ILE A N 1
ATOM 5867 C CA . ILE A 1 757 ? -34.413 -8.777 39.551 1.00 91.19 757 ILE A CA 1
ATOM 5868 C C . ILE A 1 757 ? -35.736 -8.438 40.230 1.00 91.19 757 ILE A C 1
ATOM 5870 O O . ILE A 1 757 ? -36.205 -9.142 41.128 1.00 91.19 757 ILE A O 1
ATOM 5874 N N . ARG A 1 758 ? -36.344 -7.336 39.812 1.00 88.00 758 ARG A N 1
ATOM 5875 C CA . ARG A 1 758 ? -37.535 -6.767 40.426 1.00 88.00 758 ARG A CA 1
ATOM 5876 C C . ARG A 1 758 ? -38.792 -7.218 39.701 1.00 88.00 758 ARG A C 1
ATOM 5878 O O . ARG A 1 758 ? -38.946 -7.006 38.500 1.00 88.00 758 ARG A O 1
ATOM 5885 N N . THR A 1 759 ? -39.700 -7.812 40.467 1.00 87.25 759 THR A N 1
ATOM 5886 C CA . THR A 1 759 ? -40.948 -8.430 40.001 1.00 87.25 759 THR A CA 1
ATOM 5887 C C . THR A 1 759 ? -42.164 -7.698 40.593 1.00 87.25 759 THR A C 1
ATOM 5889 O O . THR A 1 759 ? -42.008 -6.766 41.398 1.00 87.25 759 THR A O 1
ATOM 5892 N N . SER A 1 760 ? -43.391 -8.099 40.233 1.00 82.25 760 SER A N 1
ATOM 5893 C CA . SER A 1 760 ? -44.601 -7.529 40.854 1.00 82.25 760 SER A CA 1
ATOM 5894 C C . SER A 1 760 ? -44.646 -7.813 42.359 1.00 82.25 760 SER A C 1
ATOM 5896 O O . SER A 1 760 ? -44.989 -6.935 43.150 1.00 82.25 760 SER A O 1
ATOM 5898 N N . ASN A 1 761 ? -44.242 -9.027 42.742 1.00 80.38 761 ASN A N 1
ATOM 5899 C CA . ASN A 1 761 ? -44.428 -9.589 44.080 1.00 80.38 761 ASN A CA 1
ATOM 5900 C C . ASN A 1 761 ? -43.233 -9.313 45.018 1.00 80.38 761 ASN A C 1
ATOM 5902 O O . ASN A 1 761 ? -43.319 -9.579 46.214 1.00 80.38 761 ASN A O 1
ATOM 5906 N N . GLY A 1 762 ? -42.130 -8.763 44.496 1.00 81.44 762 GLY A N 1
ATOM 5907 C CA . GLY A 1 762 ? -40.927 -8.413 45.259 1.00 81.44 762 GLY A CA 1
ATOM 5908 C C . GLY A 1 762 ? -39.652 -8.424 44.412 1.00 81.44 762 GLY A C 1
ATOM 5909 O O . GLY A 1 762 ? -39.696 -8.673 43.207 1.00 81.44 762 GLY A O 1
ATOM 5910 N N . SER A 1 763 ? -38.505 -8.169 45.040 1.00 85.50 763 SER A N 1
ATOM 5911 C CA . SER A 1 763 ? -37.188 -8.341 44.411 1.00 85.50 763 SER A CA 1
ATOM 5912 C C . SER A 1 763 ? -36.631 -9.741 44.702 1.00 85.50 763 SER A C 1
ATOM 5914 O O . SER A 1 763 ? -36.592 -10.164 45.856 1.00 85.50 763 SER A O 1
ATOM 5916 N N . VAL A 1 764 ? -36.207 -10.444 43.652 1.00 91.19 764 VAL A N 1
ATOM 5917 C CA . VAL A 1 764 ? -35.858 -11.878 43.608 1.00 91.19 764 VAL A CA 1
ATOM 5918 C C . VAL A 1 764 ? -34.422 -12.034 43.087 1.00 91.19 764 VAL A C 1
ATOM 5920 O O . VAL A 1 764 ? -33.979 -11.211 42.289 1.00 91.19 764 VAL A O 1
ATOM 5923 N N . ARG A 1 765 ? -33.657 -13.052 43.510 1.00 91.56 765 ARG A N 1
ATOM 5924 C CA . ARG A 1 765 ? -32.301 -13.283 42.957 1.00 91.56 765 ARG A CA 1
ATOM 5925 C C . ARG A 1 765 ? -32.382 -13.838 41.532 1.00 91.56 765 ARG A C 1
ATOM 5927 O O . ARG A 1 765 ? -33.196 -14.715 41.260 1.00 91.56 765 ARG A O 1
ATOM 5934 N N . LEU A 1 766 ? -31.501 -13.389 40.636 1.00 91.81 766 LEU A N 1
ATOM 5935 C CA . LEU A 1 766 ? -31.452 -13.868 39.245 1.00 91.81 766 LEU A CA 1
ATOM 5936 C C . LEU A 1 766 ? -31.284 -15.402 39.149 1.00 91.81 766 LEU A C 1
ATOM 5938 O O . LEU A 1 766 ? -31.929 -16.042 38.327 1.00 91.81 766 LEU A O 1
ATOM 5942 N N . ASP A 1 767 ? -30.505 -15.992 40.058 1.00 92.94 767 ASP A N 1
ATOM 5943 C CA . ASP A 1 767 ? -30.328 -17.439 40.302 1.00 92.94 767 ASP A CA 1
ATOM 5944 C C . ASP A 1 767 ? -31.637 -18.250 40.496 1.00 92.94 767 ASP A C 1
ATOM 5946 O O . ASP A 1 767 ? -31.684 -19.453 40.233 1.00 92.94 767 ASP A O 1
ATOM 5950 N N . GLU A 1 768 ? -32.729 -17.608 40.929 1.00 90.94 768 GLU A N 1
ATOM 5951 C CA . GLU A 1 768 ? -34.057 -18.236 41.015 1.00 90.94 768 GLU A CA 1
ATOM 5952 C C . GLU A 1 768 ? -34.802 -18.222 39.669 1.00 90.94 768 GLU A C 1
ATOM 5954 O O . GLU A 1 768 ? -35.561 -19.151 39.388 1.00 90.94 768 GLU A O 1
ATOM 5959 N N . LEU A 1 769 ? -34.576 -17.196 38.839 1.00 91.88 769 LEU A N 1
ATOM 5960 C CA . LEU A 1 769 ? -35.323 -16.925 37.602 1.00 91.88 769 LEU A CA 1
ATOM 5961 C C . LEU A 1 769 ? -34.692 -17.531 36.342 1.00 91.88 769 LEU A C 1
ATOM 5963 O O . LEU A 1 769 ? -35.408 -17.785 35.376 1.00 91.88 769 LEU A O 1
ATOM 5967 N N . VAL A 1 770 ? -33.377 -17.761 36.330 1.00 92.56 770 VAL A N 1
ATOM 5968 C CA . VAL A 1 770 ? -32.650 -18.390 35.212 1.00 92.56 770 VAL A CA 1
ATOM 5969 C C . VAL A 1 770 ? -31.789 -19.557 35.690 1.00 92.56 770 VAL A C 1
ATOM 5971 O O . VAL A 1 770 ? -31.190 -19.525 36.765 1.00 92.56 770 VAL A O 1
ATOM 5974 N N . GLU A 1 771 ? -31.702 -20.595 34.866 1.00 90.75 771 GLU A N 1
ATOM 5975 C CA . GLU A 1 771 ? -30.691 -21.641 34.972 1.00 90.75 771 GLU A CA 1
ATOM 5976 C C . GLU A 1 771 ? -29.380 -21.186 34.313 1.00 90.75 771 GLU A C 1
ATOM 5978 O O . GLU A 1 771 ? -29.391 -20.521 33.278 1.00 90.75 771 GLU A O 1
ATOM 5983 N N . TRP A 1 772 ? -28.250 -21.550 34.922 1.00 87.06 772 TRP A N 1
ATOM 5984 C CA . TRP A 1 772 ? -26.913 -21.105 34.530 1.00 87.06 772 TRP A CA 1
ATOM 5985 C C . TRP A 1 772 ? -26.126 -22.248 33.900 1.00 87.06 772 TRP A C 1
ATOM 5987 O O . TRP A 1 772 ? -25.760 -23.197 34.593 1.00 87.06 772 TRP A O 1
ATOM 5997 N N . GLN A 1 773 ? -25.808 -22.131 32.612 1.00 84.31 773 GLN A N 1
ATOM 5998 C CA . GLN A 1 773 ? -25.011 -23.120 31.888 1.00 84.31 773 GLN A CA 1
ATOM 5999 C C . GLN A 1 773 ? -23.741 -22.467 31.329 1.00 84.31 773 GLN A C 1
ATOM 6001 O O . GLN A 1 773 ? -23.801 -21.554 30.508 1.00 84.31 773 GLN A O 1
ATOM 6006 N N . LEU A 1 774 ? -22.573 -22.935 31.778 1.00 77.25 774 LEU A N 1
ATOM 6007 C CA . LEU A 1 774 ? -21.284 -22.556 31.193 1.00 77.25 774 LEU A CA 1
ATOM 6008 C C . LEU A 1 774 ? -21.156 -23.198 29.810 1.00 77.25 774 LEU A C 1
ATOM 6010 O O . LEU A 1 774 ? -21.249 -24.419 29.679 1.00 77.25 774 LEU A O 1
ATOM 6014 N N . VAL A 1 775 ? -20.937 -22.375 28.788 1.00 69.56 775 VAL A N 1
ATOM 6015 C CA . VAL A 1 775 ? -20.868 -22.798 27.386 1.00 69.56 775 VAL A CA 1
ATOM 6016 C C . VAL A 1 775 ? -19.573 -22.317 26.733 1.00 69.56 775 VAL A C 1
ATOM 6018 O O . VAL A 1 775 ? -18.946 -21.344 27.161 1.00 69.56 775 VAL A O 1
ATOM 6021 N N . LYS A 1 776 ? -19.155 -23.020 25.676 1.00 62.06 776 LYS A N 1
ATOM 6022 C CA . LYS A 1 776 ? -18.104 -22.530 24.774 1.00 62.06 776 LYS A CA 1
ATOM 6023 C C . LYS A 1 776 ? -18.602 -21.289 24.023 1.00 62.06 776 LYS A C 1
ATOM 6025 O O . LYS A 1 776 ? -19.800 -21.006 24.025 1.00 62.06 776 LYS A O 1
ATOM 6030 N N . ALA A 1 777 ? -17.683 -20.570 23.383 1.00 63.41 777 ALA A N 1
ATOM 6031 C CA . ALA A 1 777 ? -18.015 -19.385 22.603 1.00 63.41 777 ALA A CA 1
ATOM 6032 C C . ALA A 1 777 ? -19.160 -19.633 21.598 1.00 63.41 777 ALA A C 1
ATOM 6034 O O . ALA A 1 777 ? -19.162 -20.686 20.949 1.00 63.41 777 ALA A O 1
ATOM 6035 N N . PRO A 1 778 ? -20.109 -18.682 21.443 1.00 60.72 778 PRO A N 1
ATOM 6036 C CA . PRO A 1 778 ? -21.024 -18.656 20.313 1.00 60.72 778 PRO A CA 1
ATOM 6037 C C . PRO A 1 778 ? -20.211 -18.805 19.037 1.00 60.72 778 PRO A C 1
ATOM 6039 O O . PRO A 1 778 ? -19.178 -18.150 18.873 1.00 60.72 778 PRO A O 1
ATOM 6042 N N . ALA A 1 779 ? -20.642 -19.701 18.157 1.00 68.44 779 ALA A N 1
ATOM 6043 C CA . ALA A 1 779 ? -19.833 -20.040 17.007 1.00 68.44 779 ALA A CA 1
ATOM 6044 C C . ALA A 1 779 ? -19.609 -18.810 16.111 1.00 68.44 779 ALA A C 1
ATOM 6046 O O . ALA A 1 779 ? -20.481 -17.950 15.977 1.00 68.44 779 ALA A O 1
ATOM 6047 N N . VAL A 1 780 ? -18.431 -18.737 15.493 1.00 80.75 780 VAL A N 1
ATOM 6048 C CA . VAL A 1 780 ? -18.083 -17.717 14.498 1.00 80.75 780 VAL A CA 1
ATOM 6049 C C . VAL A 1 780 ? -18.017 -18.411 13.144 1.00 80.75 780 VAL A C 1
ATOM 6051 O O . VAL A 1 780 ? -17.063 -19.136 12.855 1.00 80.75 780 VAL A O 1
ATOM 6054 N N . TYR A 1 781 ? -19.035 -18.218 12.306 1.00 87.31 781 TYR A N 1
ATOM 6055 C CA . TYR A 1 781 ? -19.098 -18.855 10.991 1.00 87.31 781 TYR A CA 1
ATOM 6056 C C . TYR A 1 781 ? -18.418 -17.991 9.939 1.00 87.31 781 TYR A C 1
ATOM 6058 O O . TYR A 1 781 ? -19.010 -17.111 9.314 1.00 87.31 781 TYR A O 1
ATOM 6066 N N . LYS A 1 782 ? -17.127 -18.279 9.765 1.00 90.06 782 LYS A N 1
ATOM 6067 C CA . LYS A 1 782 ? -16.296 -17.802 8.662 1.00 90.06 782 LYS A CA 1
ATOM 6068 C C . LYS A 1 782 ? -16.551 -18.674 7.432 1.00 90.06 782 LYS A C 1
ATOM 6070 O O . LYS A 1 782 ? -16.473 -19.902 7.517 1.00 90.06 782 LYS A O 1
ATOM 6075 N N . ARG A 1 783 ? -16.856 -18.051 6.296 1.00 91.69 783 ARG A N 1
ATOM 6076 C CA . ARG A 1 783 ? -17.108 -18.717 5.010 1.00 91.69 783 ARG A CA 1
ATOM 6077 C C . ARG A 1 783 ? -16.319 -18.033 3.894 1.00 91.69 783 ARG A C 1
ATOM 6079 O O . ARG A 1 783 ? -16.049 -16.837 3.958 1.00 91.69 783 ARG A O 1
ATOM 6086 N N . GLU A 1 784 ? -15.944 -18.795 2.878 1.00 90.75 784 GLU A N 1
ATOM 6087 C CA . GLU A 1 784 ? -15.237 -18.338 1.681 1.00 90.75 784 GLU A CA 1
ATOM 6088 C C . GLU A 1 784 ? -15.888 -18.981 0.452 1.00 90.75 784 GLU A C 1
ATOM 6090 O O . GLU A 1 784 ? -16.001 -20.204 0.370 1.00 90.75 784 GLU A O 1
ATOM 6095 N N . ASP A 1 785 ? -16.405 -18.146 -0.451 1.00 89.00 785 ASP A N 1
ATOM 6096 C CA . ASP A 1 785 ? -17.143 -18.514 -1.669 1.00 89.00 785 ASP A CA 1
ATOM 6097 C C . ASP A 1 785 ? -18.279 -19.537 -1.462 1.00 89.00 785 ASP A C 1
ATOM 6099 O O . ASP A 1 785 ? -18.673 -20.266 -2.371 1.00 89.00 785 ASP A O 1
ATOM 6103 N N . GLY A 1 786 ? -18.863 -19.547 -0.261 1.00 87.44 786 GLY A N 1
ATOM 6104 C CA . GLY A 1 786 ? -19.961 -20.430 0.136 1.00 87.44 786 GLY A CA 1
ATOM 6105 C C . GLY A 1 786 ? -19.552 -21.684 0.924 1.00 87.44 786 GLY A C 1
ATOM 6106 O O . GLY A 1 786 ? -20.429 -22.415 1.386 1.00 87.44 786 GLY A O 1
ATOM 6107 N N . MET A 1 787 ? -18.251 -21.923 1.115 1.00 91.06 787 MET A N 1
ATOM 6108 C CA . MET A 1 787 ? -17.702 -23.006 1.944 1.00 91.06 787 MET A CA 1
ATOM 6109 C C . MET A 1 787 ? -17.321 -22.490 3.334 1.00 91.06 787 MET A C 1
ATOM 6111 O O . MET A 1 787 ? -16.770 -21.402 3.459 1.00 91.06 787 MET A O 1
ATOM 6115 N N . TYR A 1 788 ? -17.541 -23.280 4.382 1.00 90.75 788 TYR A N 1
ATOM 6116 C CA . TYR A 1 788 ? -17.038 -22.992 5.726 1.00 90.75 788 TYR A CA 1
ATOM 6117 C C . TYR A 1 788 ? -15.508 -23.028 5.781 1.00 90.75 788 TYR A C 1
ATOM 6119 O O . TYR A 1 788 ? -14.883 -23.873 5.143 1.00 90.75 788 TYR A O 1
ATOM 6127 N N . MET A 1 789 ? -14.934 -22.137 6.590 1.00 89.12 789 MET A N 1
ATOM 6128 C CA . MET A 1 789 ? -13.499 -21.979 6.833 1.00 89.12 789 MET A CA 1
ATOM 6129 C C . MET A 1 789 ? -13.204 -22.211 8.318 1.00 89.12 789 MET A C 1
ATOM 6131 O O . MET A 1 789 ? -13.325 -21.289 9.125 1.00 89.12 789 MET A O 1
ATOM 6135 N N . ILE A 1 790 ? -12.809 -23.431 8.692 1.00 87.38 790 ILE A N 1
ATOM 6136 C CA . ILE A 1 790 ? -12.469 -23.760 10.087 1.00 87.38 790 ILE A CA 1
ATOM 6137 C C . ILE A 1 790 ? -10.957 -23.818 10.248 1.00 87.38 790 ILE A C 1
ATOM 6139 O O . ILE A 1 790 ? -10.286 -24.652 9.647 1.00 87.38 790 ILE A O 1
ATOM 6143 N N . LYS A 1 791 ? -10.423 -22.926 11.077 1.00 86.62 791 LYS A N 1
ATOM 6144 C CA . LYS A 1 791 ? -8.994 -22.820 11.362 1.00 86.62 791 LYS A CA 1
ATOM 6145 C C . LYS A 1 791 ? -8.589 -23.744 12.513 1.00 86.62 791 LYS A C 1
ATOM 6147 O O . LYS A 1 791 ? -9.307 -23.848 13.503 1.00 86.62 791 LYS A O 1
ATOM 6152 N N . VAL A 1 792 ? -7.421 -24.367 12.405 1.00 86.06 792 VAL A N 1
ATOM 6153 C CA . VAL A 1 792 ? -6.729 -25.087 13.483 1.00 86.06 792 VAL A CA 1
ATOM 6154 C C . VAL A 1 792 ? -5.313 -24.526 13.577 1.00 86.06 792 VAL A C 1
ATOM 6156 O O . VAL A 1 792 ? -4.626 -24.415 12.561 1.00 86.06 792 VAL A O 1
ATOM 6159 N N . SER A 1 793 ? -4.866 -24.160 14.779 1.00 82.31 793 SER A N 1
ATOM 6160 C CA . SER A 1 793 ? -3.522 -23.614 15.002 1.00 82.31 793 SER A CA 1
ATOM 6161 C C . SER A 1 793 ? -2.798 -24.288 16.166 1.00 82.31 793 SER A C 1
ATOM 6163 O O . SER A 1 793 ? -3.423 -24.701 17.140 1.00 82.31 793 SER A O 1
ATOM 6165 N N . SER A 1 794 ? -1.470 -24.361 16.088 1.00 81.25 794 SER A N 1
ATOM 6166 C CA . SER A 1 794 ? -0.598 -24.879 17.148 1.00 81.25 794 SER A CA 1
ATOM 6167 C C . SER A 1 794 ? 0.637 -23.997 17.304 1.00 81.25 794 SER A C 1
ATOM 6169 O O . SER A 1 794 ? 1.266 -23.620 16.313 1.00 81.25 794 SER A O 1
ATOM 6171 N N . ALA A 1 795 ? 1.014 -23.682 18.542 1.00 74.69 795 ALA A N 1
ATOM 6172 C CA . ALA A 1 795 ? 2.304 -23.059 18.818 1.00 74.69 795 ALA A CA 1
ATOM 6173 C C . ALA A 1 795 ? 3.457 -24.029 18.487 1.00 74.69 795 ALA A C 1
ATOM 6175 O O . ALA A 1 795 ? 3.355 -25.238 18.710 1.00 74.69 795 ALA A O 1
ATOM 6176 N N . VAL A 1 796 ? 4.565 -23.494 17.963 1.00 74.81 796 VAL A N 1
ATOM 6177 C CA . VAL A 1 796 ? 5.751 -24.280 17.581 1.00 74.81 796 VAL A CA 1
ATOM 6178 C C . VAL A 1 796 ? 6.974 -23.772 18.337 1.00 74.81 796 VAL A C 1
ATOM 6180 O O . VAL A 1 796 ? 7.338 -22.606 18.197 1.00 74.81 796 VAL A O 1
ATOM 6183 N N . SER A 1 797 ? 7.647 -24.639 19.104 1.00 69.88 797 SER A N 1
ATOM 6184 C CA . SER A 1 797 ? 8.775 -24.218 19.962 1.00 69.88 797 SER A CA 1
ATOM 6185 C C . SER A 1 797 ? 10.023 -23.762 19.185 1.00 69.88 797 SER A C 1
ATOM 6187 O O . SER A 1 797 ? 10.873 -23.053 19.723 1.00 69.88 797 SER A O 1
ATOM 6189 N N . ASP A 1 798 ? 10.123 -24.135 17.905 1.00 68.31 798 ASP A N 1
ATOM 6190 C CA . ASP A 1 798 ? 11.144 -23.682 16.960 1.00 68.31 798 ASP A CA 1
ATOM 6191 C C . ASP A 1 798 ? 10.473 -23.175 15.672 1.00 68.31 798 ASP A C 1
ATOM 6193 O O . ASP A 1 798 ? 10.259 -23.938 14.727 1.00 68.31 798 ASP A O 1
ATOM 6197 N N . GLN A 1 799 ? 10.142 -21.879 15.637 1.00 64.56 799 GLN A N 1
ATOM 6198 C CA . GLN A 1 799 ? 9.434 -21.206 14.531 1.00 64.56 799 GLN A CA 1
ATOM 6199 C C . GLN A 1 799 ? 10.079 -21.448 13.153 1.00 64.56 799 GLN A C 1
ATOM 6201 O O . GLN A 1 799 ? 9.379 -21.570 12.150 1.00 64.56 799 GLN A O 1
ATOM 6206 N N . ARG A 1 800 ? 11.405 -21.646 13.098 1.00 64.81 800 ARG A N 1
ATOM 6207 C CA . ARG A 1 800 ? 12.155 -21.972 11.866 1.00 64.81 800 ARG A CA 1
ATOM 6208 C C . ARG A 1 800 ? 11.688 -23.273 11.202 1.00 64.81 800 ARG A C 1
ATOM 6210 O O . ARG A 1 800 ? 12.002 -23.516 10.040 1.00 64.81 800 ARG A O 1
ATOM 6217 N N . ARG A 1 801 ? 10.959 -24.128 11.930 1.00 69.56 801 ARG A N 1
ATOM 6218 C CA . ARG A 1 801 ? 10.384 -25.378 11.418 1.00 69.56 801 ARG A CA 1
ATOM 6219 C C . ARG A 1 801 ? 8.983 -25.212 10.837 1.00 69.56 801 ARG A C 1
ATOM 6221 O O . ARG A 1 801 ? 8.564 -26.125 10.135 1.00 69.56 801 ARG A O 1
ATOM 6228 N N . ILE A 1 802 ? 8.281 -24.094 11.067 1.00 72.50 802 ILE A N 1
ATOM 6229 C CA . ILE A 1 802 ? 6.882 -23.902 10.632 1.00 72.50 802 ILE A CA 1
ATOM 6230 C C . ILE A 1 802 ? 6.737 -24.160 9.127 1.00 72.50 802 ILE A C 1
ATOM 6232 O O . ILE A 1 802 ? 5.961 -25.029 8.749 1.00 72.50 802 ILE A O 1
ATOM 6236 N N . ALA A 1 803 ? 7.547 -23.522 8.276 1.00 68.56 803 ALA A N 1
ATOM 6237 C CA . ALA A 1 803 ? 7.479 -23.715 6.821 1.00 68.56 803 ALA A CA 1
ATOM 6238 C C . ALA A 1 803 ? 7.678 -25.184 6.381 1.00 68.56 803 ALA A C 1
ATOM 6240 O O . ALA A 1 803 ? 6.991 -25.667 5.481 1.00 68.56 803 ALA A O 1
ATOM 6241 N N . GLY A 1 804 ? 8.580 -25.920 7.041 1.00 74.81 804 GLY A N 1
ATOM 6242 C CA . GLY A 1 804 ? 8.796 -27.347 6.776 1.00 74.81 804 GLY A CA 1
ATOM 6243 C C . GLY A 1 804 ? 7.661 -28.235 7.296 1.00 74.81 804 GLY A C 1
ATOM 6244 O O . GLY A 1 804 ? 7.277 -29.194 6.631 1.00 74.81 804 GLY A O 1
ATOM 6245 N N . LEU A 1 805 ? 7.091 -27.902 8.458 1.00 79.81 805 LEU A N 1
ATOM 6246 C CA . LEU A 1 805 ? 5.959 -28.607 9.064 1.00 79.81 805 LEU A CA 1
ATOM 6247 C C . LEU A 1 805 ? 4.668 -28.405 8.259 1.00 79.81 805 LEU A C 1
ATOM 6249 O O . LEU A 1 805 ? 3.971 -29.385 8.010 1.00 79.81 805 LEU A O 1
ATOM 6253 N N . SER A 1 806 ? 4.396 -27.185 7.784 1.00 79.50 806 SER A N 1
ATOM 6254 C CA . SER A 1 806 ? 3.264 -26.865 6.901 1.00 79.50 806 SER A CA 1
ATOM 6255 C C . SER A 1 806 ? 3.262 -27.709 5.625 1.00 79.50 806 SER A C 1
ATOM 6257 O O . SER A 1 806 ? 2.198 -28.109 5.170 1.00 79.50 806 SER A O 1
ATOM 6259 N N . TYR A 1 807 ? 4.439 -28.027 5.073 1.00 77.06 807 TYR A N 1
ATOM 6260 C CA . TYR A 1 807 ? 4.568 -28.895 3.897 1.00 77.06 807 TYR A CA 1
ATOM 6261 C C . TYR A 1 807 ? 4.537 -30.396 4.240 1.00 77.06 807 TYR A C 1
ATOM 6263 O O . TYR A 1 807 ? 3.914 -31.187 3.536 1.00 77.06 807 TYR A O 1
ATOM 6271 N N . TYR A 1 808 ? 5.211 -30.810 5.318 1.00 79.25 808 TYR A N 1
ATOM 6272 C CA . TYR A 1 808 ? 5.383 -32.226 5.660 1.00 79.25 808 TYR A CA 1
ATOM 6273 C C . TYR A 1 808 ? 4.145 -32.856 6.319 1.00 79.25 808 TYR A C 1
ATOM 6275 O O . TYR A 1 808 ? 3.819 -34.012 6.044 1.00 79.25 808 TYR A O 1
ATOM 6283 N N . LEU A 1 809 ? 3.437 -32.118 7.179 1.00 83.62 809 LEU A N 1
ATOM 6284 C CA . LEU A 1 809 ? 2.322 -32.672 7.950 1.00 83.62 809 LEU A CA 1
ATOM 6285 C C . LEU A 1 809 ? 1.107 -33.053 7.091 1.00 83.62 809 LEU A C 1
ATOM 6287 O O . LEU A 1 809 ? 0.631 -34.167 7.290 1.00 83.62 809 LEU A O 1
ATOM 6291 N N . PRO A 1 810 ? 0.645 -32.268 6.092 1.00 81.44 810 PRO A N 1
ATOM 6292 C CA . PRO A 1 810 ? -0.441 -32.696 5.204 1.00 81.44 810 PRO A CA 1
ATOM 6293 C C . PRO A 1 810 ? -0.156 -34.015 4.475 1.00 81.44 810 PRO A C 1
ATOM 6295 O O . PRO A 1 810 ? -1.068 -34.812 4.264 1.00 81.44 810 PRO A O 1
ATOM 6298 N N . ILE A 1 811 ? 1.113 -34.278 4.135 1.00 79.94 811 ILE A N 1
ATOM 6299 C CA . ILE A 1 811 ? 1.543 -35.535 3.509 1.00 79.94 811 ILE A CA 1
ATOM 6300 C C . ILE A 1 811 ? 1.390 -36.693 4.507 1.00 79.94 811 ILE A C 1
ATOM 6302 O O . ILE A 1 811 ? 0.748 -37.688 4.189 1.00 79.94 811 ILE A O 1
ATOM 6306 N N . MET A 1 812 ? 1.907 -36.539 5.732 1.00 79.00 812 MET A N 1
ATOM 6307 C CA . MET A 1 812 ? 1.813 -37.553 6.797 1.00 79.00 812 MET A CA 1
ATOM 6308 C C . MET A 1 812 ? 0.380 -37.779 7.310 1.00 79.00 812 MET A C 1
ATOM 6310 O O . MET A 1 812 ? 0.029 -38.879 7.736 1.00 79.00 812 MET A O 1
ATOM 6314 N N . MET A 1 813 ? -0.456 -36.741 7.282 1.00 80.81 813 MET A N 1
ATOM 6315 C CA . MET A 1 813 ? -1.862 -36.795 7.683 1.00 80.81 813 MET A CA 1
ATOM 6316 C C . MET A 1 813 ? -2.722 -37.575 6.691 1.00 80.81 813 MET A C 1
ATOM 6318 O O . MET A 1 813 ? -3.726 -38.148 7.107 1.00 80.81 813 MET A O 1
ATOM 6322 N N . LYS A 1 814 ? -2.347 -37.627 5.406 1.00 77.69 814 LYS A N 1
ATOM 6323 C CA . LYS A 1 814 ? -3.155 -38.233 4.336 1.00 77.69 814 LYS A CA 1
ATOM 6324 C C . LYS A 1 814 ? -3.476 -39.714 4.569 1.00 77.69 814 LYS A C 1
ATOM 6326 O O . LYS A 1 814 ? -4.568 -40.156 4.227 1.00 77.69 814 LYS A O 1
ATOM 6331 N N . ASP A 1 815 ? -2.557 -40.443 5.199 1.00 73.56 815 ASP A N 1
ATOM 6332 C CA . ASP A 1 815 ? -2.724 -41.865 5.528 1.00 73.56 815 ASP A CA 1
ATOM 6333 C C . ASP A 1 815 ? -3.408 -42.087 6.897 1.00 73.56 815 ASP A C 1
ATOM 6335 O O . ASP A 1 815 ? -3.706 -43.220 7.267 1.00 73.56 815 ASP A O 1
ATOM 6339 N N . THR A 1 816 ? -3.652 -41.015 7.665 1.00 76.19 816 THR A N 1
ATOM 6340 C CA . THR A 1 816 ? -4.208 -41.059 9.036 1.00 76.19 816 THR A CA 1
ATOM 6341 C C . THR A 1 816 ? -5.609 -40.438 9.142 1.00 76.19 816 THR A C 1
ATOM 6343 O O . THR A 1 816 ? -6.425 -40.891 9.942 1.00 76.19 816 THR A O 1
ATOM 6346 N N . ILE A 1 817 ? -5.905 -39.399 8.355 1.00 81.75 817 ILE A N 1
ATOM 6347 C CA . ILE A 1 817 ? -7.159 -38.638 8.395 1.00 81.75 817 ILE A CA 1
ATOM 6348 C C . ILE A 1 817 ? -7.871 -38.790 7.051 1.00 81.75 817 ILE A C 1
ATOM 6350 O O . ILE A 1 817 ? -7.433 -38.256 6.034 1.00 81.75 817 ILE A O 1
ATOM 6354 N N . THR A 1 818 ? -9.006 -39.490 7.050 1.00 81.75 818 THR A N 1
ATOM 6355 C CA . THR A 1 818 ? -9.884 -39.574 5.879 1.00 81.75 818 THR A CA 1
ATOM 6356 C C . THR A 1 818 ? -10.597 -38.241 5.639 1.00 81.75 818 THR A C 1
ATOM 6358 O O . THR A 1 818 ? -11.275 -37.721 6.525 1.00 81.75 818 THR A O 1
ATOM 6361 N N . ILE A 1 819 ? -10.442 -37.691 4.432 1.00 83.19 819 ILE A N 1
ATOM 6362 C CA . ILE A 1 819 ? -11.068 -36.438 3.988 1.00 83.19 819 ILE A CA 1
ATOM 6363 C C . ILE A 1 819 ? -12.198 -36.794 3.001 1.00 83.19 819 ILE A C 1
ATOM 6365 O O . ILE A 1 819 ? -11.902 -37.403 1.970 1.00 83.19 819 ILE A O 1
ATOM 6369 N N . PRO A 1 820 ? -13.474 -36.467 3.288 1.00 84.12 820 PRO A N 1
ATOM 6370 C CA . PRO A 1 820 ? -14.588 -36.702 2.367 1.00 84.12 820 PRO A CA 1
ATOM 6371 C C . PRO A 1 820 ? -14.542 -35.801 1.124 1.00 84.12 820 PRO A C 1
ATOM 6373 O O . PRO A 1 820 ? -13.899 -34.750 1.121 1.00 84.12 820 PRO A O 1
ATOM 6376 N N . GLU A 1 821 ? -15.282 -36.171 0.075 1.00 83.31 821 GLU A N 1
ATOM 6377 C CA . GLU A 1 821 ? -15.442 -35.314 -1.106 1.00 83.31 821 GLU A CA 1
ATOM 6378 C C . GLU A 1 821 ? -16.070 -33.957 -0.738 1.00 83.31 821 GLU A C 1
ATOM 6380 O O . GLU A 1 821 ? -16.957 -33.869 0.112 1.00 83.31 821 GLU A O 1
ATOM 6385 N N . GLY A 1 822 ? -15.587 -32.883 -1.369 1.00 81.12 822 GLY A N 1
ATOM 6386 C CA . GLY A 1 822 ? -15.996 -31.508 -1.057 1.00 81.12 822 GLY A CA 1
ATOM 6387 C C . GLY A 1 822 ? -15.275 -30.863 0.136 1.00 81.12 822 GLY A C 1
ATOM 6388 O O . GLY A 1 822 ? -15.592 -29.722 0.467 1.00 81.12 822 GLY A O 1
ATOM 6389 N N . TYR A 1 823 ? -14.300 -31.544 0.754 1.00 87.38 823 TYR A N 1
ATOM 6390 C CA . TYR A 1 823 ? -13.465 -31.000 1.833 1.00 87.38 823 TYR A CA 1
ATOM 6391 C C . TYR A 1 823 ? -11.997 -30.913 1.418 1.00 87.38 823 TYR A C 1
ATOM 6393 O O . TYR A 1 823 ? -11.476 -31.793 0.735 1.00 87.38 823 TYR A O 1
ATOM 6401 N N . THR A 1 824 ? -11.301 -29.867 1.867 1.00 87.12 824 THR A N 1
ATOM 6402 C CA . THR A 1 824 ? -9.840 -29.749 1.723 1.00 87.12 824 THR A CA 1
ATOM 6403 C C . THR A 1 824 ? -9.215 -29.185 2.994 1.00 87.12 824 THR A C 1
ATOM 6405 O O . THR A 1 824 ? -9.773 -28.289 3.622 1.00 87.12 824 THR A O 1
ATOM 6408 N N . ILE A 1 825 ? -8.049 -29.711 3.376 1.00 86.81 825 ILE A N 1
ATOM 6409 C CA . ILE A 1 825 ? -7.208 -29.144 4.436 1.00 86.81 825 ILE A CA 1
ATOM 6410 C C . ILE A 1 825 ? -6.069 -28.395 3.745 1.00 86.81 825 ILE A C 1
ATOM 6412 O O . ILE A 1 825 ? -5.287 -29.005 3.017 1.00 86.81 825 ILE A O 1
ATOM 6416 N N . LEU A 1 826 ? -5.982 -27.087 3.967 1.00 84.44 826 LEU A N 1
ATOM 6417 C CA . LEU A 1 826 ? -4.930 -26.223 3.434 1.00 84.44 826 LEU A CA 1
ATOM 6418 C C . LEU A 1 826 ? -4.005 -25.811 4.579 1.00 84.44 826 LEU A C 1
ATOM 6420 O O . LEU A 1 826 ? -4.502 -25.347 5.604 1.00 84.44 826 LEU A O 1
ATOM 6424 N N . SER A 1 827 ? -2.682 -25.938 4.440 1.00 83.62 827 SER A N 1
ATOM 6425 C CA . SER A 1 827 ? -1.774 -25.274 5.389 1.00 83.62 827 SER A CA 1
ATOM 6426 C C . SER A 1 827 ? -1.784 -23.759 5.164 1.00 83.62 827 SER A C 1
ATOM 6428 O O . SER A 1 827 ? -2.143 -23.294 4.082 1.00 83.62 827 SER A O 1
ATOM 6430 N N . GLY A 1 828 ? -1.333 -22.970 6.143 1.00 68.12 828 GLY A N 1
ATOM 6431 C CA . GLY A 1 828 ? -1.152 -21.522 5.968 1.00 68.12 828 GLY A CA 1
ATOM 6432 C C . GLY A 1 828 ? -0.264 -21.161 4.765 1.00 68.12 828 GLY A C 1
ATOM 6433 O O . GLY A 1 828 ? -0.498 -20.157 4.099 1.00 68.12 828 GLY A O 1
ATOM 6434 N N . GLU A 1 829 ? 0.696 -22.023 4.414 1.00 68.00 829 GLU A N 1
ATOM 6435 C CA . GLU A 1 829 ? 1.537 -21.846 3.224 1.00 68.00 829 GLU A CA 1
ATOM 6436 C C . GLU A 1 829 ? 0.801 -22.213 1.923 1.00 68.00 829 GLU A C 1
ATOM 6438 O O . GLU A 1 829 ? 1.069 -21.619 0.884 1.00 68.00 829 GLU A O 1
ATOM 6443 N N . ASP A 1 830 ? -0.159 -23.142 1.957 1.00 70.06 830 ASP A N 1
ATOM 6444 C CA . ASP A 1 830 ? -1.001 -23.462 0.795 1.00 70.06 830 ASP A CA 1
ATOM 6445 C C . ASP A 1 830 ? -2.103 -22.421 0.580 1.00 70.06 830 ASP A C 1
ATOM 6447 O O . ASP A 1 830 ? -2.431 -22.121 -0.563 1.00 70.06 830 ASP A O 1
ATOM 6451 N N . ILE A 1 831 ? -2.607 -21.798 1.651 1.00 66.44 831 ILE A N 1
ATOM 6452 C CA . ILE A 1 831 ? -3.441 -20.591 1.560 1.00 66.44 831 ILE A CA 1
ATOM 6453 C C . ILE A 1 831 ? -2.622 -19.461 0.931 1.00 66.44 831 ILE A C 1
ATOM 6455 O O . ILE A 1 831 ? -3.079 -18.854 -0.027 1.00 66.44 831 ILE A O 1
ATOM 6459 N N . ARG A 1 832 ? -1.377 -19.239 1.372 1.00 64.94 832 ARG A N 1
ATOM 6460 C CA . ARG A 1 832 ? -0.491 -18.209 0.800 1.00 64.94 832 ARG A CA 1
ATOM 6461 C C . ARG A 1 832 ? -0.116 -18.470 -0.669 1.00 64.94 832 ARG A C 1
ATOM 6463 O O . ARG A 1 832 ? 0.088 -17.517 -1.423 1.00 64.94 832 ARG A O 1
ATOM 6470 N N . LYS A 1 833 ? -0.039 -19.739 -1.099 1.00 66.19 833 LYS A N 1
ATOM 6471 C CA . LYS A 1 833 ? 0.054 -20.118 -2.525 1.00 66.19 833 LYS A CA 1
ATOM 6472 C C . LYS A 1 833 ? -1.248 -19.830 -3.261 1.00 66.19 833 LYS A C 1
ATOM 6474 O O . LYS A 1 833 ? -1.188 -19.170 -4.290 1.00 66.19 833 LYS A O 1
ATOM 6479 N N . GLN A 1 834 ? -2.395 -20.249 -2.718 1.00 65.19 834 GLN A N 1
ATOM 6480 C CA . GLN A 1 834 ? -3.702 -19.947 -3.304 1.00 65.19 834 GLN A CA 1
ATOM 6481 C C . GLN A 1 834 ? -3.882 -18.439 -3.456 1.00 65.19 834 GLN A C 1
ATOM 6483 O O . GLN A 1 834 ? -4.121 -17.999 -4.559 1.00 65.19 834 GLN A O 1
ATOM 6488 N N . GLU A 1 835 ? -3.654 -17.614 -2.437 1.00 62.66 835 GLU A N 1
ATOM 6489 C CA . GLU A 1 835 ? -3.764 -16.151 -2.544 1.00 62.66 835 GLU A CA 1
ATOM 6490 C C . GLU A 1 835 ? -2.815 -15.544 -3.595 1.00 62.66 835 GLU A C 1
ATOM 6492 O O . GLU A 1 835 ? -3.171 -14.561 -4.249 1.00 62.66 835 GLU A O 1
ATOM 6497 N N . LYS A 1 836 ? -1.639 -16.150 -3.821 1.00 58.28 836 LYS A N 1
ATOM 6498 C CA . LYS A 1 836 ? -0.757 -15.810 -4.950 1.00 58.28 836 LYS A CA 1
ATOM 6499 C C . LYS A 1 836 ? -1.372 -16.191 -6.300 1.00 58.28 836 LYS A C 1
ATOM 6501 O O . LYS A 1 836 ? -1.423 -15.346 -7.185 1.00 58.28 836 LYS A O 1
ATOM 6506 N N . GLU A 1 837 ? -1.830 -17.430 -6.453 1.00 60.53 837 GLU A N 1
ATOM 6507 C CA . GLU A 1 837 ? -2.468 -17.964 -7.669 1.00 60.53 837 GLU A CA 1
ATOM 6508 C C . GLU A 1 837 ? -3.820 -17.282 -7.964 1.00 60.53 837 GLU A C 1
ATOM 6510 O O . GLU A 1 837 ? -4.201 -17.120 -9.119 1.00 60.53 837 GLU A O 1
ATOM 6515 N N . GLU A 1 838 ? -4.528 -16.831 -6.925 1.00 55.78 838 GLU A N 1
ATOM 6516 C CA . GLU A 1 838 ? -5.781 -16.085 -6.994 1.00 55.78 838 GLU A CA 1
ATOM 6517 C C . GLU A 1 838 ? -5.548 -14.636 -7.415 1.00 55.78 838 GLU A C 1
ATOM 6519 O O . GLU A 1 838 ? -6.271 -14.133 -8.270 1.00 55.78 838 GLU A O 1
ATOM 6524 N N . ALA A 1 839 ? -4.520 -13.972 -6.876 1.00 53.81 839 ALA A N 1
ATOM 6525 C CA . ALA A 1 839 ? -4.099 -12.675 -7.392 1.00 53.81 839 ALA A CA 1
ATOM 6526 C C . ALA A 1 839 ? -3.652 -12.793 -8.860 1.00 53.81 839 ALA A C 1
ATOM 6528 O O . ALA A 1 839 ? -4.062 -11.991 -9.694 1.00 53.81 839 ALA A O 1
ATOM 6529 N N . ASP A 1 840 ? -2.870 -13.821 -9.192 1.00 55.31 840 ASP A N 1
ATOM 6530 C CA . ASP A 1 840 ? -2.320 -14.071 -10.530 1.00 55.31 840 ASP A CA 1
ATOM 6531 C C . ASP A 1 840 ? -3.289 -14.849 -11.459 1.00 55.31 840 ASP A C 1
ATOM 6533 O O . ASP A 1 840 ? -2.860 -15.535 -12.386 1.00 55.31 840 ASP A O 1
ATOM 6537 N N . LYS A 1 841 ? -4.616 -14.710 -11.245 1.00 52.44 841 LYS A N 1
ATOM 6538 C CA . LYS A 1 841 ? -5.723 -15.338 -12.017 1.00 52.44 841 LYS A CA 1
ATOM 6539 C C . LYS A 1 841 ? -5.780 -14.957 -13.510 1.00 52.44 841 LYS A C 1
ATOM 6541 O O . LYS A 1 841 ? -6.698 -15.377 -14.222 1.00 52.44 841 LYS A O 1
ATOM 6546 N N . THR A 1 842 ? -4.819 -14.196 -14.026 1.00 52.47 842 THR A N 1
ATOM 6547 C CA . THR A 1 842 ? -4.521 -14.115 -15.461 1.00 52.47 842 THR A CA 1
ATOM 6548 C C . THR A 1 842 ? -3.992 -15.472 -15.933 1.00 52.47 842 THR A C 1
ATOM 6550 O O . THR A 1 842 ? -2.792 -15.718 -15.911 1.00 52.47 842 THR A O 1
ATOM 6553 N N . ASP A 1 843 ? -4.902 -16.356 -16.365 1.00 56.56 843 ASP A N 1
ATOM 6554 C CA . ASP A 1 843 ? -4.630 -17.709 -16.885 1.00 56.56 843 ASP A CA 1
ATOM 6555 C C . ASP A 1 843 ? -3.252 -17.824 -17.559 1.00 56.56 843 ASP A C 1
ATOM 6557 O O . ASP A 1 843 ? -2.948 -17.089 -18.504 1.00 56.56 843 ASP A O 1
ATOM 6561 N N . THR A 1 844 ? -2.424 -18.766 -17.101 1.00 55.75 844 THR A N 1
ATOM 6562 C CA . THR A 1 844 ? -1.066 -18.976 -17.613 1.00 55.75 844 THR A CA 1
ATOM 6563 C C . THR A 1 844 ? -1.046 -19.184 -19.130 1.00 55.75 844 THR A C 1
ATOM 6565 O O . THR A 1 844 ? -0.094 -18.760 -19.783 1.00 55.75 844 THR A O 1
ATOM 6568 N N . ALA A 1 845 ? -2.097 -19.756 -19.734 1.00 55.16 845 ALA A N 1
ATOM 6569 C CA . ALA A 1 845 ? -2.208 -19.825 -21.188 1.00 55.16 845 ALA A CA 1
ATOM 6570 C C . ALA A 1 845 ? -2.441 -18.438 -21.817 1.00 55.16 845 ALA A C 1
ATOM 6572 O O . ALA A 1 845 ? -1.781 -18.128 -22.809 1.00 55.16 845 ALA A O 1
ATOM 6573 N N . THR A 1 846 ? -3.265 -17.554 -21.236 1.00 57.88 846 THR A N 1
ATOM 6574 C CA . THR A 1 846 ? -3.314 -16.135 -21.652 1.00 57.88 846 THR A CA 1
ATOM 6575 C C . THR A 1 846 ? -1.984 -15.408 -21.449 1.00 57.88 846 THR A C 1
ATOM 6577 O O . THR A 1 846 ? -1.565 -14.705 -22.364 1.00 57.88 846 THR A O 1
ATOM 6580 N N . ARG A 1 847 ? -1.259 -15.611 -20.338 1.00 59.94 847 ARG A N 1
ATOM 6581 C CA . ARG A 1 847 ? 0.075 -15.007 -20.116 1.00 59.94 847 ARG A CA 1
ATOM 6582 C C . ARG A 1 847 ? 1.099 -15.509 -21.141 1.00 59.94 847 ARG A C 1
ATOM 6584 O O . ARG A 1 847 ? 1.831 -14.707 -21.722 1.00 59.94 847 ARG A O 1
ATOM 6591 N N . VAL A 1 848 ? 1.095 -16.801 -21.475 1.00 63.44 848 VAL A N 1
ATOM 6592 C CA . VAL A 1 848 ? 1.920 -17.381 -22.555 1.00 63.44 848 VAL A CA 1
ATOM 6593 C C . VAL A 1 848 ? 1.488 -16.879 -23.942 1.00 63.44 848 VAL A C 1
ATOM 6595 O O . VAL A 1 848 ? 2.336 -16.637 -24.802 1.00 63.44 848 VAL A O 1
ATOM 6598 N N . LEU A 1 849 ? 0.195 -16.661 -24.188 1.00 61.75 849 LEU A N 1
ATOM 6599 C CA . LEU A 1 849 ? -0.304 -16.098 -25.448 1.00 61.75 849 LEU A CA 1
ATOM 6600 C C . LEU A 1 849 ? 0.029 -14.607 -25.593 1.00 61.75 849 LEU A C 1
ATOM 6602 O O . LEU A 1 849 ? 0.467 -14.205 -26.665 1.00 61.75 849 LEU A O 1
ATOM 6606 N N . PHE A 1 850 ? -0.097 -13.797 -24.540 1.00 59.44 850 PHE A N 1
ATOM 6607 C CA . PHE A 1 850 ? 0.276 -12.380 -24.565 1.00 59.44 850 PHE A CA 1
ATOM 6608 C C . PHE A 1 850 ? 1.796 -12.183 -24.623 1.00 59.44 850 PHE A C 1
ATOM 6610 O O . PHE A 1 850 ? 2.249 -11.402 -25.455 1.00 59.44 850 PHE A O 1
ATOM 6617 N N . SER A 1 851 ? 2.598 -12.927 -23.850 1.00 60.09 851 SER A N 1
ATOM 6618 C CA . SER A 1 851 ? 4.068 -12.891 -23.969 1.00 60.09 851 SER A CA 1
ATOM 6619 C C . SER A 1 851 ? 4.545 -13.351 -25.344 1.00 60.09 851 SER A C 1
ATOM 6621 O O . SER A 1 851 ? 5.386 -12.688 -25.951 1.00 60.09 851 SER A O 1
ATOM 6623 N N . SER A 1 852 ? 4.005 -14.451 -25.883 1.00 60.59 852 SER A N 1
ATOM 6624 C CA . SER A 1 852 ? 4.376 -14.909 -27.225 1.00 60.59 852 SER A CA 1
ATOM 6625 C C . SER A 1 852 ? 3.888 -13.949 -28.309 1.00 60.59 852 SER A C 1
ATOM 6627 O O . SER A 1 852 ? 4.652 -13.676 -29.230 1.00 60.59 852 SER A O 1
ATOM 6629 N N . LEU A 1 853 ? 2.698 -13.350 -28.189 1.00 62.53 853 LEU A N 1
ATOM 6630 C CA . LEU A 1 853 ? 2.221 -12.315 -29.111 1.00 62.53 853 LEU A CA 1
ATOM 6631 C C . LEU A 1 853 ? 3.070 -11.037 -29.026 1.00 62.53 853 LEU A C 1
ATOM 6633 O O . LEU A 1 853 ? 3.408 -10.483 -30.068 1.00 62.53 853 LEU A O 1
ATOM 6637 N N . ALA A 1 854 ? 3.483 -10.606 -27.832 1.00 60.50 854 ALA A N 1
ATOM 6638 C CA . ALA A 1 854 ? 4.381 -9.470 -27.627 1.00 60.50 854 ALA A CA 1
ATOM 6639 C C . ALA A 1 854 ? 5.790 -9.748 -28.180 1.00 60.50 854 ALA A C 1
ATOM 6641 O O . ALA A 1 854 ? 6.352 -8.909 -28.883 1.00 60.50 854 ALA A O 1
ATOM 6642 N N . ALA A 1 855 ? 6.337 -10.947 -27.961 1.00 62.44 855 ALA A N 1
ATOM 6643 C CA . ALA A 1 855 ? 7.616 -11.377 -28.525 1.00 62.44 855 ALA A CA 1
ATOM 6644 C C . ALA A 1 855 ? 7.557 -11.555 -30.055 1.00 62.44 855 ALA A C 1
ATOM 6646 O O . ALA A 1 855 ? 8.520 -11.230 -30.754 1.00 62.44 855 ALA A O 1
ATOM 6647 N N . ILE A 1 856 ? 6.427 -12.020 -30.599 1.00 64.56 856 ILE A N 1
ATOM 6648 C CA . ILE A 1 856 ? 6.163 -12.104 -32.043 1.00 64.56 856 ILE A CA 1
ATOM 6649 C C . ILE A 1 856 ? 5.995 -10.704 -32.639 1.00 64.56 856 ILE A C 1
ATOM 6651 O O . ILE A 1 856 ? 6.550 -10.448 -33.703 1.00 64.56 856 ILE A O 1
ATOM 6655 N N . ALA A 1 857 ? 5.307 -9.781 -31.962 1.00 59.06 857 ALA A N 1
ATOM 6656 C CA . ALA A 1 857 ? 5.173 -8.387 -32.377 1.00 59.06 857 ALA A CA 1
ATOM 6657 C C . ALA A 1 857 ? 6.529 -7.666 -32.352 1.00 59.06 857 ALA A C 1
ATOM 6659 O O . ALA A 1 857 ? 6.896 -7.028 -33.337 1.00 59.06 857 ALA A O 1
ATOM 6660 N N . PHE A 1 858 ? 7.324 -7.847 -31.294 1.00 66.69 858 PHE A N 1
ATOM 6661 C CA . PHE A 1 858 ? 8.709 -7.385 -31.217 1.00 66.69 858 PHE A CA 1
ATOM 6662 C C . PHE A 1 858 ? 9.544 -7.942 -32.381 1.00 66.69 858 PHE A C 1
ATOM 6664 O O . PHE A 1 858 ? 10.161 -7.176 -33.120 1.00 66.69 858 PHE A O 1
ATOM 6671 N N . CYS A 1 859 ? 9.502 -9.254 -32.633 1.00 61.38 859 CYS A N 1
ATOM 6672 C CA . CYS A 1 859 ? 10.184 -9.848 -33.783 1.00 61.38 859 CYS A CA 1
ATOM 6673 C C . CYS A 1 859 ? 9.693 -9.257 -35.119 1.00 61.38 859 CYS A C 1
ATOM 6675 O O . CYS A 1 859 ? 10.515 -8.865 -35.946 1.00 61.38 859 CYS A O 1
ATOM 6677 N N . LEU A 1 860 ? 8.379 -9.149 -35.337 1.00 60.31 860 LEU A N 1
ATOM 6678 C CA . LEU A 1 860 ? 7.781 -8.615 -36.565 1.00 60.31 860 LEU A CA 1
ATOM 6679 C C . LEU A 1 860 ? 8.170 -7.158 -36.813 1.00 60.31 860 LEU A C 1
ATOM 6681 O O . LEU A 1 860 ? 8.614 -6.836 -37.913 1.00 60.31 860 LEU A O 1
ATOM 6685 N N . VAL A 1 861 ? 8.065 -6.281 -35.814 1.00 61.78 861 VAL A N 1
ATOM 6686 C CA . VAL A 1 861 ? 8.448 -4.872 -35.969 1.00 61.78 861 VAL A CA 1
ATOM 6687 C C . VAL A 1 861 ? 9.965 -4.749 -36.144 1.00 61.78 861 VAL A C 1
ATOM 6689 O O . VAL A 1 861 ? 10.406 -4.023 -37.032 1.00 61.78 861 VAL A O 1
ATOM 6692 N N . SER A 1 862 ? 10.778 -5.550 -35.442 1.00 61.09 862 SER A N 1
ATOM 6693 C CA . SER A 1 862 ? 12.229 -5.602 -35.673 1.00 61.09 862 SER A CA 1
ATOM 6694 C C . SER A 1 862 ? 12.583 -5.978 -37.118 1.00 61.09 862 SER A C 1
ATOM 6696 O O . SER A 1 862 ? 13.526 -5.419 -37.688 1.00 61.09 862 SER A O 1
ATOM 6698 N N . LEU A 1 863 ? 11.838 -6.924 -37.705 1.00 61.34 863 LEU A N 1
ATOM 6699 C CA . LEU A 1 863 ? 11.984 -7.383 -39.089 1.00 61.34 863 LEU A CA 1
ATOM 6700 C C . LEU A 1 863 ? 11.504 -6.338 -40.103 1.00 61.34 863 LEU A C 1
ATOM 6702 O O . LEU A 1 863 ? 12.173 -6.133 -41.115 1.00 61.34 863 LEU A O 1
ATOM 6706 N N . LEU A 1 864 ? 10.388 -5.658 -39.829 1.00 60.38 864 LEU A N 1
ATOM 6707 C CA . LEU A 1 864 ? 9.860 -4.568 -40.659 1.00 60.38 864 LEU A CA 1
ATOM 6708 C C . LEU A 1 864 ? 10.821 -3.371 -40.696 1.00 60.38 864 LEU A C 1
ATOM 6710 O O . LEU A 1 864 ? 11.057 -2.810 -41.766 1.00 60.38 864 LEU A O 1
ATOM 6714 N N . VAL A 1 865 ? 11.415 -3.020 -39.550 1.00 59.47 865 VAL A N 1
ATOM 6715 C CA . VAL A 1 865 ? 12.370 -1.911 -39.416 1.00 59.47 865 VAL A CA 1
ATOM 6716 C C . VAL A 1 865 ? 13.693 -2.220 -40.126 1.00 59.47 865 VAL A C 1
ATOM 6718 O O . VAL A 1 865 ? 14.123 -1.452 -40.984 1.00 59.47 865 VAL A O 1
ATOM 6721 N N . HIS A 1 866 ? 14.337 -3.347 -39.805 1.00 61.28 866 HIS A N 1
ATOM 6722 C CA . HIS A 1 866 ? 15.707 -3.631 -40.262 1.00 61.28 866 HIS A CA 1
ATOM 6723 C C . HIS A 1 866 ? 15.792 -4.470 -41.546 1.00 61.28 866 HIS A C 1
ATOM 6725 O O . HIS A 1 866 ? 16.892 -4.723 -42.037 1.00 61.28 866 HIS A O 1
ATOM 6731 N N . ARG A 1 867 ? 14.657 -4.951 -42.076 1.00 60.72 867 ARG A N 1
ATOM 6732 C CA . ARG A 1 867 ? 14.515 -5.782 -43.296 1.00 60.72 867 ARG A CA 1
ATOM 6733 C C . ARG A 1 867 ? 15.289 -7.114 -43.313 1.00 60.72 867 ARG A C 1
ATOM 6735 O O . ARG A 1 867 ? 15.116 -7.905 -44.238 1.00 60.72 867 ARG A O 1
ATOM 6742 N N . THR A 1 868 ? 16.097 -7.392 -42.289 1.00 65.94 868 THR A N 1
ATOM 6743 C CA . THR A 1 868 ? 17.024 -8.528 -42.213 1.00 65.94 868 THR A CA 1
ATOM 6744 C C . THR A 1 868 ? 16.987 -9.162 -40.822 1.00 65.94 868 THR A C 1
ATOM 6746 O O . THR A 1 868 ? 17.316 -8.524 -39.822 1.00 65.94 868 THR A O 1
ATOM 6749 N N . ILE A 1 869 ? 16.666 -10.461 -40.769 1.00 65.00 869 ILE A N 1
ATOM 6750 C CA . ILE A 1 869 ? 16.496 -11.271 -39.541 1.00 65.00 869 ILE A CA 1
ATOM 6751 C C . ILE A 1 869 ? 17.702 -11.189 -38.586 1.00 65.00 869 ILE A C 1
ATOM 6753 O O . ILE A 1 869 ? 17.546 -11.247 -37.369 1.00 65.00 869 ILE A O 1
ATOM 6757 N N . ARG A 1 870 ? 18.912 -11.012 -39.128 1.00 68.31 870 ARG A N 1
ATOM 6758 C CA . ARG A 1 870 ? 20.175 -10.982 -38.370 1.00 68.31 870 ARG A CA 1
ATOM 6759 C C . ARG A 1 870 ? 20.181 -9.919 -37.271 1.00 68.31 870 ARG A C 1
ATOM 6761 O O . ARG A 1 870 ? 20.609 -10.214 -36.162 1.00 68.31 870 ARG A O 1
ATOM 6768 N N . HIS A 1 871 ? 19.692 -8.712 -37.552 1.00 67.12 871 HIS A N 1
ATOM 6769 C CA . HIS A 1 871 ? 19.742 -7.607 -36.588 1.00 67.12 871 HIS A CA 1
ATOM 6770 C C . HIS A 1 871 ? 18.747 -7.819 -35.435 1.00 67.12 871 HIS A C 1
ATOM 6772 O O . HIS A 1 871 ? 19.105 -7.599 -34.281 1.00 67.12 871 HIS A O 1
ATOM 6778 N N . ALA A 1 872 ? 17.565 -8.377 -35.732 1.00 67.25 872 ALA A N 1
ATOM 6779 C CA . ALA A 1 872 ? 16.601 -8.814 -34.720 1.00 67.25 872 ALA A CA 1
ATOM 6780 C C . ALA A 1 872 ? 17.211 -9.871 -33.778 1.00 67.25 872 ALA A C 1
ATOM 6782 O O . ALA A 1 872 ? 17.147 -9.731 -32.556 1.00 67.25 872 ALA A O 1
ATOM 6783 N N . VAL A 1 873 ? 17.889 -10.882 -34.339 1.00 70.31 873 VAL A N 1
ATOM 6784 C CA . VAL A 1 873 ? 18.584 -11.923 -33.558 1.00 70.31 873 VAL A CA 1
ATOM 6785 C C . VAL A 1 873 ? 19.715 -11.341 -32.704 1.00 70.31 873 VAL A C 1
ATOM 6787 O O . VAL A 1 873 ? 19.854 -11.752 -31.555 1.00 70.31 873 VAL A O 1
ATOM 6790 N N . VAL A 1 874 ? 20.489 -10.364 -33.201 1.00 70.06 874 VAL A N 1
ATOM 6791 C CA . VAL A 1 874 ? 21.469 -9.663 -32.348 1.00 70.06 874 VAL A CA 1
ATOM 6792 C C . VAL A 1 874 ? 20.762 -8.965 -31.186 1.00 70.06 874 VAL A C 1
ATOM 6794 O O . VAL A 1 874 ? 21.180 -9.168 -30.053 1.00 70.06 874 VAL A O 1
ATOM 6797 N N . SER A 1 875 ? 19.672 -8.220 -31.415 1.00 67.81 875 SER A N 1
ATOM 6798 C CA . SER A 1 875 ? 18.963 -7.555 -30.310 1.00 67.81 875 SER A CA 1
ATOM 6799 C C . SER A 1 875 ? 18.390 -8.510 -29.267 1.00 67.81 875 SER A C 1
ATOM 6801 O O . SER A 1 875 ? 18.506 -8.236 -28.078 1.00 67.81 875 SER A O 1
ATOM 6803 N N . LEU A 1 876 ? 17.847 -9.658 -29.682 1.00 70.25 876 LEU A N 1
ATOM 6804 C CA . LEU A 1 876 ? 17.318 -10.651 -28.747 1.00 70.25 876 LEU A CA 1
ATOM 6805 C C . LEU A 1 876 ? 18.431 -11.253 -27.868 1.00 70.25 876 LEU A C 1
ATOM 6807 O O . LEU A 1 876 ? 18.224 -11.468 -26.679 1.00 70.25 876 LEU A O 1
ATOM 6811 N N . LEU A 1 877 ? 19.634 -11.450 -28.421 1.00 73.88 877 LEU A N 1
ATOM 6812 C CA . LEU A 1 877 ? 20.813 -11.920 -27.678 1.00 73.88 877 LEU A CA 1
ATOM 6813 C C . LEU A 1 877 ? 21.410 -10.869 -26.722 1.00 73.88 877 LEU A C 1
ATOM 6815 O O . LEU A 1 877 ? 22.215 -11.229 -25.863 1.00 73.88 877 LEU A O 1
ATOM 6819 N N . LEU A 1 878 ? 21.038 -9.591 -26.851 1.00 73.88 878 LEU A N 1
ATOM 6820 C CA . LEU A 1 878 ? 21.481 -8.526 -25.945 1.00 73.88 878 LEU A CA 1
ATOM 6821 C C . LEU A 1 878 ? 20.632 -8.438 -24.672 1.00 73.88 878 LEU A C 1
ATOM 6823 O O . LEU A 1 878 ? 21.150 -7.997 -23.650 1.00 73.88 878 LEU A O 1
ATOM 6827 N N . VAL A 1 879 ? 19.369 -8.880 -24.693 1.00 73.62 879 VAL A N 1
ATOM 6828 C CA . VAL A 1 879 ? 18.473 -8.759 -23.527 1.00 73.62 879 VAL A CA 1
ATOM 6829 C C . VAL A 1 879 ? 18.954 -9.598 -22.327 1.00 73.62 879 VAL A C 1
ATOM 6831 O O . VAL A 1 879 ? 19.146 -9.002 -21.270 1.00 73.62 879 VAL A O 1
ATOM 6834 N N . PRO A 1 880 ? 19.284 -10.906 -22.445 1.00 73.25 880 PRO A N 1
ATOM 6835 C CA . PRO A 1 880 ? 19.825 -11.677 -21.314 1.00 73.25 880 PRO A CA 1
ATOM 6836 C C . PRO A 1 880 ? 21.151 -11.114 -20.786 1.00 73.25 880 PRO A C 1
ATOM 6838 O O . PRO A 1 880 ? 21.452 -11.177 -19.598 1.00 73.25 880 PRO A O 1
ATOM 6841 N N . LEU A 1 881 ? 21.956 -10.539 -21.677 1.00 75.12 881 LEU A N 1
ATOM 6842 C CA . LEU A 1 881 ? 23.250 -9.951 -21.353 1.00 75.12 881 LEU A CA 1
ATOM 6843 C C . LEU A 1 881 ? 23.105 -8.617 -20.596 1.00 75.12 881 LEU A C 1
ATOM 6845 O O . LEU A 1 881 ? 23.885 -8.347 -19.686 1.00 75.12 881 LEU A O 1
ATOM 6849 N N . ALA A 1 882 ? 22.076 -7.826 -20.913 1.00 75.06 882 ALA A N 1
ATOM 6850 C CA . ALA A 1 882 ? 21.668 -6.669 -20.123 1.00 75.06 882 ALA A CA 1
ATOM 6851 C C . ALA A 1 882 ? 21.145 -7.102 -18.744 1.00 75.06 882 ALA A C 1
ATOM 6853 O O . ALA A 1 882 ? 21.632 -6.613 -17.727 1.00 75.06 882 ALA A O 1
ATOM 6854 N N . SER A 1 883 ? 20.232 -8.080 -18.695 1.00 75.06 883 SER A N 1
ATOM 6855 C CA . SER A 1 883 ? 19.690 -8.640 -17.449 1.00 75.06 883 SER A CA 1
ATOM 6856 C C . SER A 1 883 ? 20.770 -9.207 -16.517 1.00 75.06 883 SER A C 1
ATOM 6858 O O . SER A 1 883 ? 20.621 -9.135 -15.301 1.00 75.06 883 SER A O 1
ATOM 6860 N N . PHE A 1 884 ? 21.891 -9.705 -17.051 1.00 76.88 884 PHE A N 1
ATOM 6861 C CA . PHE A 1 884 ? 23.037 -10.122 -16.238 1.00 76.88 884 PHE A CA 1
ATOM 6862 C C . PHE A 1 884 ? 23.691 -8.941 -15.496 1.00 76.88 884 PHE A C 1
ATOM 6864 O O . PHE A 1 884 ? 24.027 -9.075 -14.322 1.00 76.88 884 PHE A O 1
ATOM 6871 N N . ALA A 1 885 ? 23.825 -7.770 -16.133 1.00 79.12 885 ALA A N 1
ATOM 6872 C CA . ALA A 1 885 ? 24.310 -6.561 -15.458 1.00 79.12 885 ALA A CA 1
ATOM 6873 C C . ALA A 1 885 ? 23.298 -6.008 -14.441 1.00 79.12 885 ALA A C 1
ATOM 6875 O O . ALA A 1 885 ? 23.708 -5.530 -13.387 1.00 79.12 885 ALA A O 1
ATOM 6876 N N . VAL A 1 886 ? 21.995 -6.116 -14.733 1.00 78.56 886 VAL A N 1
ATOM 6877 C CA . VAL A 1 886 ? 20.903 -5.745 -13.812 1.00 78.56 886 VAL A CA 1
ATOM 6878 C C . VAL A 1 886 ? 20.994 -6.559 -12.519 1.00 78.56 886 VAL A C 1
ATOM 6880 O O . VAL A 1 886 ? 21.128 -5.988 -11.440 1.00 78.56 886 VAL A O 1
ATOM 6883 N N . VAL A 1 887 ? 20.982 -7.892 -12.628 1.00 76.88 887 VAL A N 1
ATOM 6884 C CA . VAL A 1 887 ? 21.045 -8.801 -11.471 1.00 76.88 887 VAL A CA 1
ATOM 6885 C C . VAL A 1 887 ? 22.389 -8.697 -10.755 1.00 76.88 887 VAL A C 1
ATOM 6887 O O . VAL A 1 887 ? 22.418 -8.582 -9.534 1.00 76.88 887 VAL A O 1
ATOM 6890 N N . GLY A 1 888 ? 23.503 -8.671 -11.494 1.00 78.50 888 GLY A N 1
ATOM 6891 C CA . GLY A 1 888 ? 24.832 -8.495 -10.907 1.00 78.50 888 GLY A CA 1
ATOM 6892 C C . GLY A 1 888 ? 24.965 -7.186 -10.122 1.00 78.50 888 GLY A C 1
ATOM 6893 O O . GLY A 1 888 ? 25.603 -7.177 -9.074 1.00 78.50 888 GLY A O 1
ATOM 6894 N N . GLY A 1 889 ? 24.323 -6.109 -10.582 1.00 79.44 889 GLY A N 1
ATOM 6895 C CA . GLY A 1 889 ? 24.241 -4.837 -9.867 1.00 79.44 889 GLY A CA 1
ATOM 6896 C C . GLY A 1 889 ? 23.431 -4.919 -8.577 1.00 79.44 889 GLY A C 1
ATOM 6897 O O . GLY A 1 889 ? 23.943 -4.582 -7.512 1.00 79.44 889 GLY A O 1
ATOM 6898 N N . LEU A 1 890 ? 22.196 -5.425 -8.652 1.00 76.25 890 LEU A N 1
ATOM 6899 C CA . LEU A 1 890 ? 21.326 -5.593 -7.480 1.00 76.25 890 LEU A CA 1
ATOM 6900 C C . LEU A 1 890 ? 21.974 -6.459 -6.392 1.00 76.25 890 LEU A C 1
ATOM 6902 O O . LEU A 1 890 ? 21.942 -6.086 -5.222 1.00 76.25 890 LEU A O 1
ATOM 6906 N N . LEU A 1 891 ? 22.638 -7.553 -6.778 1.00 76.00 891 LEU A N 1
ATOM 6907 C CA . LEU A 1 891 ? 23.367 -8.419 -5.849 1.00 76.00 891 LEU A CA 1
ATOM 6908 C C . LEU A 1 891 ? 24.617 -7.740 -5.264 1.00 76.00 891 LEU A C 1
ATOM 6910 O O . LEU A 1 891 ? 24.856 -7.858 -4.066 1.00 76.00 891 LEU A O 1
ATOM 6914 N N . TRP A 1 892 ? 25.398 -7.001 -6.063 1.00 77.25 892 TRP A N 1
ATOM 6915 C CA . TRP A 1 892 ? 26.591 -6.291 -5.569 1.00 77.25 892 TRP A CA 1
ATOM 6916 C C . TRP A 1 892 ? 26.226 -5.198 -4.555 1.00 77.25 892 TRP A C 1
ATOM 6918 O O . TRP A 1 892 ? 26.906 -5.036 -3.544 1.00 77.25 892 TRP A O 1
ATOM 6928 N N . TYR A 1 893 ? 25.147 -4.456 -4.810 1.00 75.38 893 TYR A N 1
ATOM 6929 C CA . TYR A 1 893 ? 24.683 -3.368 -3.944 1.00 75.38 893 TYR A CA 1
ATOM 6930 C C . TYR A 1 893 ? 23.650 -3.807 -2.892 1.00 75.38 893 TYR A C 1
ATOM 6932 O O . TYR A 1 893 ? 23.139 -2.955 -2.166 1.00 75.38 893 TYR A O 1
ATOM 6940 N N . ASN A 1 894 ? 23.353 -5.110 -2.798 1.00 71.75 894 ASN A N 1
ATOM 6941 C CA . ASN A 1 894 ? 22.363 -5.707 -1.894 1.00 71.75 894 ASN A CA 1
ATOM 6942 C C . ASN A 1 894 ? 21.007 -4.966 -1.907 1.00 71.75 894 ASN A C 1
ATOM 6944 O O . ASN A 1 894 ? 20.489 -4.565 -0.862 1.00 71.75 894 ASN A O 1
ATOM 6948 N N . ARG A 1 895 ? 20.459 -4.728 -3.108 1.00 72.00 895 ARG A N 1
ATOM 6949 C CA . ARG A 1 895 ? 19.178 -4.031 -3.325 1.00 72.00 895 ARG A CA 1
ATOM 6950 C C . ARG A 1 895 ? 18.123 -4.959 -3.946 1.00 72.00 895 ARG A C 1
ATOM 6952 O O . ARG A 1 895 ? 18.474 -5.745 -4.825 1.00 72.00 895 ARG A O 1
ATOM 6959 N N . PRO A 1 896 ? 16.842 -4.857 -3.545 1.00 67.88 896 PRO A N 1
ATOM 6960 C CA . PRO A 1 896 ? 15.768 -5.662 -4.120 1.00 67.88 896 PRO A CA 1
ATOM 6961 C C . PRO A 1 896 ? 15.362 -5.174 -5.516 1.00 67.88 896 PRO A C 1
ATOM 6963 O O . PRO A 1 896 ? 15.542 -4.003 -5.871 1.00 67.88 896 PRO A O 1
ATOM 6966 N N . LEU A 1 897 ? 14.747 -6.065 -6.300 1.00 70.31 897 LEU A N 1
ATOM 6967 C CA . LEU A 1 897 ? 14.122 -5.721 -7.579 1.00 70.31 897 LEU A CA 1
ATOM 6968 C C . LEU A 1 897 ? 12.777 -5.011 -7.338 1.00 70.31 897 LEU A C 1
ATOM 6970 O O . LEU A 1 897 ? 11.721 -5.625 -7.419 1.00 70.31 897 LEU A O 1
ATOM 6974 N N . ASN A 1 898 ? 12.829 -3.716 -7.032 1.00 69.62 898 ASN A N 1
ATOM 6975 C CA . ASN A 1 898 ? 11.647 -2.862 -6.910 1.00 69.62 898 ASN A CA 1
ATOM 6976 C C . ASN A 1 898 ? 11.331 -2.107 -8.220 1.00 69.62 898 ASN A C 1
ATOM 6978 O O . ASN A 1 898 ? 12.051 -2.196 -9.220 1.00 69.62 898 ASN A O 1
ATOM 6982 N N . LEU A 1 899 ? 10.270 -1.297 -8.188 1.00 71.62 899 LEU A N 1
ATOM 6983 C CA . LEU A 1 899 ? 9.798 -0.456 -9.295 1.00 71.62 899 LEU A CA 1
ATOM 6984 C C . LEU A 1 899 ? 10.899 0.403 -9.954 1.00 71.62 899 LEU A C 1
ATOM 6986 O O . LEU A 1 899 ? 10.910 0.593 -11.172 1.00 71.62 899 LEU A O 1
ATOM 6990 N N . MET A 1 900 ? 11.856 0.886 -9.157 1.00 73.56 900 MET A N 1
ATOM 6991 C CA . MET A 1 900 ? 12.972 1.718 -9.614 1.00 73.56 900 MET A CA 1
ATOM 6992 C C . MET A 1 900 ? 14.137 0.910 -10.182 1.00 73.56 900 MET A C 1
ATOM 6994 O O . MET A 1 900 ? 14.733 1.306 -11.183 1.00 73.56 900 MET A O 1
ATOM 6998 N N . ALA A 1 901 ? 14.424 -0.261 -9.615 1.00 76.75 901 ALA A N 1
ATOM 6999 C CA . ALA A 1 901 ? 15.331 -1.218 -10.240 1.00 76.75 901 ALA A CA 1
ATOM 7000 C C . ALA A 1 901 ? 14.809 -1.670 -11.619 1.00 76.75 901 ALA A C 1
ATOM 7002 O O . ALA A 1 901 ? 15.588 -1.805 -12.563 1.00 76.75 901 ALA A O 1
ATOM 7003 N N . ALA A 1 902 ? 13.492 -1.848 -11.768 1.00 76.44 902 ALA A N 1
ATOM 7004 C CA . ALA A 1 902 ? 12.866 -2.236 -13.031 1.00 76.44 902 ALA A CA 1
ATOM 7005 C C . ALA A 1 902 ? 12.902 -1.126 -14.099 1.00 76.44 902 ALA A C 1
ATOM 7007 O O . ALA A 1 902 ? 13.243 -1.406 -15.252 1.00 76.44 902 ALA A O 1
ATOM 7008 N N . SER A 1 903 ? 12.633 0.137 -13.743 1.00 76.38 903 SER A N 1
ATOM 7009 C CA . SER A 1 903 ? 12.799 1.260 -14.683 1.00 76.38 903 SER A CA 1
ATOM 7010 C C . SER A 1 903 ? 14.275 1.487 -15.048 1.00 76.38 903 SER A C 1
ATOM 7012 O O . SER A 1 903 ? 14.587 1.747 -16.213 1.00 76.38 903 SER A O 1
ATOM 7014 N N . GLY A 1 904 ? 15.200 1.261 -14.106 1.00 79.25 904 GLY A N 1
ATOM 7015 C CA . GLY A 1 904 ? 16.642 1.201 -14.364 1.00 79.25 904 GLY A CA 1
ATOM 7016 C C . GLY A 1 904 ? 17.022 0.089 -15.341 1.00 79.25 904 GLY A C 1
ATOM 7017 O O . GLY A 1 904 ? 17.765 0.327 -16.293 1.00 79.25 904 GLY A O 1
ATOM 7018 N N . ALA A 1 905 ? 16.466 -1.112 -15.174 1.00 79.88 905 ALA A N 1
ATOM 7019 C CA . ALA A 1 905 ? 16.705 -2.246 -16.066 1.00 79.88 905 ALA A CA 1
ATOM 7020 C C . ALA A 1 905 ? 16.195 -1.965 -17.485 1.00 79.88 905 ALA A C 1
ATOM 7022 O O . ALA A 1 905 ? 16.915 -2.194 -18.460 1.00 79.88 905 ALA A O 1
ATOM 7023 N N . ALA A 1 906 ? 14.992 -1.399 -17.602 1.00 80.12 906 ALA A N 1
ATOM 7024 C CA . ALA A 1 906 ? 14.432 -0.949 -18.868 1.00 80.12 906 ALA A CA 1
ATOM 7025 C C . ALA A 1 906 ? 15.320 0.115 -19.541 1.00 80.12 906 ALA A C 1
ATOM 7027 O O . ALA A 1 906 ? 15.594 -0.003 -20.736 1.00 80.12 906 ALA A O 1
ATOM 7028 N N . ALA A 1 907 ? 15.846 1.090 -18.789 1.00 81.50 907 ALA A N 1
ATOM 7029 C CA . ALA A 1 907 ? 16.777 2.099 -19.300 1.00 81.50 907 ALA A CA 1
ATOM 7030 C C . ALA A 1 907 ? 18.093 1.489 -19.821 1.00 81.50 907 ALA A C 1
ATOM 7032 O O . ALA A 1 907 ? 18.537 1.829 -20.920 1.00 81.50 907 ALA A O 1
ATOM 7033 N N . VAL A 1 908 ? 18.691 0.545 -19.079 1.00 83.50 908 VAL A N 1
ATOM 7034 C CA . VAL A 1 908 ? 19.894 -0.191 -19.512 1.00 83.50 908 VAL A CA 1
ATOM 7035 C C . VAL A 1 908 ? 19.625 -0.960 -20.805 1.00 83.50 908 VAL A C 1
ATOM 7037 O O . VAL A 1 908 ? 20.407 -0.854 -21.750 1.00 83.50 908 VAL A O 1
ATOM 7040 N N . ILE A 1 909 ? 18.519 -1.707 -20.876 1.00 81.69 909 ILE A N 1
ATOM 7041 C CA . ILE A 1 909 ? 18.142 -2.487 -22.063 1.00 81.69 909 ILE A CA 1
ATOM 7042 C C . ILE A 1 909 ? 17.913 -1.561 -23.265 1.00 81.69 909 ILE A C 1
ATOM 7044 O O . ILE A 1 909 ? 18.466 -1.809 -24.337 1.00 81.69 909 ILE A O 1
ATOM 7048 N N . ALA A 1 910 ? 17.161 -0.471 -23.091 1.00 82.81 910 ALA A N 1
ATOM 7049 C CA . ALA A 1 910 ? 16.892 0.506 -24.143 1.00 82.81 910 ALA A CA 1
ATOM 7050 C C . ALA A 1 910 ? 18.188 1.080 -24.730 1.00 82.81 910 ALA A C 1
ATOM 7052 O O . ALA A 1 910 ? 18.373 1.099 -25.950 1.00 82.81 910 ALA A O 1
ATOM 7053 N N . LEU A 1 911 ? 19.108 1.495 -23.856 1.00 83.81 911 LEU A N 1
ATOM 7054 C CA . LEU A 1 911 ? 20.388 2.075 -24.242 1.00 83.81 911 LEU A CA 1
ATOM 7055 C C . LEU A 1 911 ? 21.314 1.028 -24.887 1.00 83.81 911 LEU A C 1
ATOM 7057 O O . LEU A 1 911 ? 21.913 1.313 -25.923 1.00 83.81 911 LEU A O 1
ATOM 7061 N N . MET A 1 912 ? 21.386 -0.201 -24.357 1.00 84.62 912 MET A N 1
ATOM 7062 C CA . MET A 1 912 ? 22.133 -1.304 -24.986 1.00 84.62 912 MET A CA 1
ATOM 7063 C C . MET A 1 912 ? 21.629 -1.616 -26.392 1.00 84.62 912 MET A C 1
ATOM 7065 O O . MET A 1 912 ? 22.439 -1.764 -27.309 1.00 84.62 912 MET A O 1
ATOM 7069 N N . LEU A 1 913 ? 20.310 -1.674 -26.581 1.00 81.69 913 LEU A N 1
ATOM 7070 C CA . LEU A 1 913 ? 19.711 -1.884 -27.892 1.00 81.69 913 LEU A CA 1
ATOM 7071 C C . LEU A 1 913 ? 20.035 -0.723 -28.831 1.00 81.69 913 LEU A C 1
ATOM 7073 O O . LEU A 1 913 ? 20.598 -0.960 -29.900 1.00 81.69 913 LEU A O 1
ATOM 7077 N N . GLN A 1 914 ? 19.754 0.519 -28.425 1.00 84.81 914 GLN A N 1
ATOM 7078 C CA . GLN A 1 914 ? 20.043 1.710 -29.225 1.00 84.81 914 GLN A CA 1
ATOM 7079 C C . GLN A 1 914 ? 21.503 1.717 -29.693 1.00 84.81 914 GLN A C 1
ATOM 7081 O O . GLN A 1 914 ? 21.772 1.759 -30.891 1.00 84.81 914 GLN A O 1
ATOM 7086 N N . GLN A 1 915 ? 22.454 1.609 -28.769 1.00 85.25 915 GLN A N 1
ATOM 7087 C CA . GLN A 1 915 ? 23.875 1.726 -29.080 1.00 85.25 915 GLN A CA 1
ATOM 7088 C C . GLN A 1 915 ? 24.422 0.543 -29.896 1.00 85.25 915 GLN A C 1
ATOM 7090 O O . GLN A 1 915 ? 25.253 0.740 -30.787 1.00 85.25 915 GLN A O 1
ATOM 7095 N N . ALA A 1 916 ? 23.913 -0.674 -29.683 1.00 83.00 916 ALA A N 1
ATOM 7096 C CA . ALA A 1 916 ? 24.219 -1.804 -30.556 1.00 83.00 916 ALA A CA 1
ATOM 7097 C C . ALA A 1 916 ? 23.737 -1.557 -31.993 1.00 83.00 916 ALA A C 1
ATOM 7099 O O . ALA A 1 916 ? 24.494 -1.770 -32.944 1.00 83.00 916 ALA A O 1
ATOM 7100 N N . TYR A 1 917 ? 22.507 -1.066 -32.161 1.00 80.19 917 TYR A N 1
ATOM 7101 C CA . TYR A 1 917 ? 21.951 -0.752 -33.473 1.00 80.19 917 TYR A CA 1
ATOM 7102 C C . TYR A 1 917 ? 22.669 0.443 -34.151 1.00 80.19 917 TYR A C 1
ATOM 7104 O O . TYR A 1 917 ? 22.874 0.383 -35.365 1.00 80.19 917 TYR A O 1
ATOM 7112 N N . VAL A 1 918 ? 23.159 1.458 -33.408 1.00 82.19 918 VAL A N 1
ATOM 7113 C CA . VAL A 1 918 ? 24.039 2.534 -33.941 1.00 82.19 918 VAL A CA 1
ATOM 7114 C C . VAL A 1 918 ? 25.266 1.928 -34.626 1.00 82.19 918 VAL A C 1
ATOM 7116 O O . VAL A 1 918 ? 25.610 2.298 -35.752 1.00 82.19 918 VAL A O 1
ATOM 7119 N N . LEU A 1 919 ? 25.932 0.994 -33.944 1.00 82.00 919 LEU A N 1
ATOM 7120 C CA . LEU A 1 919 ? 27.159 0.375 -34.429 1.00 82.00 919 LEU A CA 1
ATOM 7121 C C . LEU A 1 919 ? 26.904 -0.594 -35.598 1.00 82.00 919 LEU A C 1
ATOM 7123 O O . LEU A 1 919 ? 27.690 -0.621 -36.545 1.00 82.00 919 LEU A O 1
ATOM 7127 N N . ILE A 1 920 ? 25.795 -1.340 -35.569 1.00 80.12 920 ILE A N 1
ATOM 7128 C CA . ILE A 1 920 ? 25.362 -2.233 -36.657 1.00 80.12 920 ILE A CA 1
ATOM 7129 C C . ILE A 1 920 ? 25.091 -1.450 -37.950 1.00 80.12 920 ILE A C 1
ATOM 7131 O O . ILE A 1 920 ? 25.625 -1.814 -38.997 1.00 80.12 920 ILE A O 1
ATOM 7135 N N . ASP A 1 921 ? 24.327 -0.353 -37.894 1.00 79.19 921 ASP A N 1
ATOM 7136 C CA . ASP A 1 921 ? 24.107 0.529 -39.054 1.00 79.19 921 ASP A CA 1
ATOM 7137 C C . ASP A 1 921 ? 25.443 1.110 -39.567 1.00 79.19 921 ASP A C 1
ATOM 7139 O O . ASP A 1 921 ? 25.651 1.212 -40.777 1.00 79.19 921 ASP A O 1
ATOM 7143 N N . GLY A 1 922 ? 26.394 1.406 -38.672 1.00 78.44 922 GLY A N 1
ATOM 7144 C CA . GLY A 1 922 ? 27.764 1.776 -39.045 1.00 78.44 922 GLY A CA 1
ATOM 7145 C C . GLY A 1 922 ? 28.510 0.689 -39.824 1.00 78.44 922 GLY A C 1
ATOM 7146 O O . GLY A 1 922 ? 29.237 1.002 -40.766 1.00 78.44 922 GLY A O 1
ATOM 7147 N N . MET A 1 923 ? 28.316 -0.588 -39.484 1.00 79.06 923 MET A N 1
ATOM 7148 C CA . MET A 1 923 ? 28.915 -1.715 -40.210 1.00 79.06 923 MET A CA 1
ATOM 7149 C C . MET A 1 923 ? 28.254 -1.958 -41.569 1.00 79.06 923 MET A C 1
ATOM 7151 O O . MET A 1 923 ? 28.965 -2.298 -42.522 1.00 79.06 923 MET A O 1
ATOM 7155 N N . GLU A 1 924 ? 26.937 -1.767 -41.684 1.00 77.62 924 GLU A N 1
ATOM 7156 C CA . GLU A 1 924 ? 26.210 -1.943 -42.951 1.00 77.62 924 GLU A CA 1
ATOM 7157 C C . GLU A 1 924 ? 26.394 -0.765 -43.917 1.00 77.62 924 GLU A C 1
ATOM 7159 O O . GLU A 1 924 ? 26.632 -0.999 -45.099 1.00 77.62 924 GLU A O 1
ATOM 7164 N N . ARG A 1 925 ? 26.479 0.488 -43.447 1.00 75.94 925 ARG A N 1
ATOM 7165 C CA . ARG A 1 925 ? 26.902 1.618 -44.307 1.00 75.94 925 ARG A CA 1
ATOM 7166 C C . ARG A 1 925 ? 28.309 1.435 -44.888 1.00 75.94 925 ARG A C 1
ATOM 7168 O O . ARG A 1 925 ? 28.610 1.946 -45.960 1.00 75.94 925 ARG A O 1
ATOM 7175 N N . GLN A 1 926 ? 29.179 0.688 -44.204 1.00 73.88 926 GLN A N 1
ATOM 7176 C CA . GLN A 1 926 ? 30.496 0.287 -44.718 1.00 73.88 926 GLN A CA 1
ATOM 7177 C C . GLN A 1 926 ? 30.438 -0.987 -45.599 1.00 73.88 926 GLN A C 1
ATOM 7179 O O . GLN A 1 926 ? 31.477 -1.439 -46.077 1.00 73.88 926 GLN A O 1
ATOM 7184 N N . ALA A 1 927 ? 29.258 -1.590 -45.801 1.00 68.25 927 ALA A N 1
ATOM 7185 C CA . ALA A 1 927 ? 28.996 -2.670 -46.762 1.00 68.25 927 ALA A CA 1
ATOM 7186 C C . ALA A 1 927 ? 28.573 -2.142 -48.139 1.00 68.25 927 ALA A C 1
ATOM 7188 O O . ALA A 1 927 ? 28.980 -2.699 -49.154 1.00 68.25 927 ALA A O 1
ATOM 7189 N N . GLU A 1 928 ? 27.768 -1.075 -48.166 1.00 65.88 928 GLU A N 1
ATOM 7190 C CA . GLU A 1 928 ? 27.096 -0.507 -49.350 1.00 65.88 928 GLU A CA 1
ATOM 7191 C C . GLU A 1 928 ? 28.040 0.248 -50.318 1.00 65.88 928 GLU A C 1
ATOM 7193 O O . GLU A 1 928 ? 27.636 1.176 -51.016 1.00 65.88 928 GLU A O 1
ATOM 7198 N N . GLY A 1 929 ? 29.319 -0.136 -50.375 1.00 63.56 929 GLY A N 1
ATOM 7199 C CA . GLY A 1 929 ? 30.347 0.511 -51.190 1.00 63.56 929 GLY A CA 1
ATOM 7200 C C . GLY A 1 929 ? 31.401 -0.465 -51.715 1.00 63.56 929 GLY A C 1
ATOM 7201 O O . GLY A 1 929 ? 31.126 -1.633 -51.987 1.00 63.56 929 GLY A O 1
ATOM 7202 N N . VAL A 1 930 ? 32.639 0.015 -51.871 1.00 57.56 930 VAL A N 1
ATOM 7203 C CA . VAL A 1 930 ? 33.783 -0.817 -52.291 1.00 57.56 930 V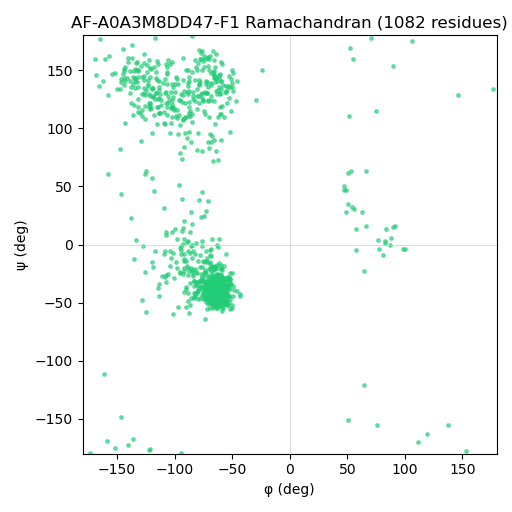AL A CA 1
ATOM 7204 C C . VAL A 1 930 ? 33.934 -2.015 -51.346 1.00 57.56 930 VAL A C 1
ATOM 7206 O O . VAL A 1 930 ? 33.871 -1.837 -50.130 1.00 57.56 930 VAL A O 1
ATOM 7209 N N . LYS A 1 931 ? 34.187 -3.216 -51.897 1.00 59.66 931 LYS A N 1
ATOM 7210 C CA . LYS A 1 931 ? 34.367 -4.489 -51.165 1.00 59.66 931 LYS A CA 1
ATOM 7211 C C . LYS A 1 931 ? 35.578 -4.471 -50.212 1.00 59.66 931 LYS A C 1
ATOM 7213 O O . LYS A 1 931 ? 36.600 -5.106 -50.462 1.00 59.66 931 LYS A O 1
ATOM 7218 N N . ARG A 1 932 ? 35.463 -3.743 -49.102 1.00 64.44 932 ARG A N 1
ATOM 7219 C CA . ARG A 1 932 ? 36.414 -3.748 -47.986 1.00 64.44 932 ARG A CA 1
ATOM 7220 C C . ARG A 1 932 ? 36.289 -5.069 -47.219 1.00 64.44 932 ARG A C 1
ATOM 7222 O O . ARG A 1 932 ? 35.161 -5.518 -46.994 1.00 64.44 932 ARG A O 1
ATOM 7229 N N . PRO A 1 933 ? 37.400 -5.683 -46.773 1.00 71.94 933 PRO A N 1
ATOM 7230 C CA . PRO A 1 933 ? 37.334 -6.902 -45.978 1.00 71.94 933 PRO A CA 1
ATOM 7231 C C . PRO A 1 933 ? 36.557 -6.656 -44.679 1.00 71.94 933 PRO A C 1
ATOM 7233 O O . PRO A 1 933 ? 36.606 -5.569 -44.096 1.00 71.94 933 PRO A O 1
ATOM 7236 N N . LEU A 1 934 ? 35.842 -7.683 -44.217 1.00 69.81 934 LEU A N 1
ATOM 7237 C CA . LEU A 1 934 ? 34.924 -7.617 -43.075 1.00 69.81 934 LEU A CA 1
ATOM 7238 C C . LEU A 1 934 ? 35.581 -7.053 -41.798 1.00 69.81 934 LEU A C 1
ATOM 7240 O O . LEU A 1 934 ? 34.948 -6.299 -41.064 1.00 69.81 934 LEU A O 1
ATOM 7244 N N . THR A 1 935 ? 36.864 -7.348 -41.567 1.00 69.69 935 THR A N 1
ATOM 7245 C CA . THR A 1 935 ? 37.668 -6.771 -40.475 1.00 69.69 935 THR A CA 1
ATOM 7246 C C . THR A 1 935 ? 37.825 -5.254 -40.599 1.00 69.69 935 THR A C 1
ATOM 7248 O O . THR A 1 935 ? 37.556 -4.541 -39.637 1.00 69.69 935 THR A O 1
ATOM 7251 N N . MET A 1 936 ? 38.173 -4.738 -41.781 1.00 69.25 936 MET A N 1
ATOM 7252 C CA . MET A 1 936 ? 38.329 -3.299 -42.034 1.00 69.25 936 MET A CA 1
ATOM 7253 C C . MET A 1 936 ? 36.992 -2.549 -41.941 1.00 69.25 936 MET A C 1
ATOM 7255 O O . MET A 1 936 ? 36.950 -1.431 -41.425 1.00 69.25 936 MET A O 1
ATOM 7259 N N . ARG A 1 937 ? 35.885 -3.168 -42.378 1.00 74.81 937 ARG A N 1
ATOM 7260 C CA . ARG A 1 937 ? 34.525 -2.631 -42.180 1.00 74.81 937 ARG A CA 1
ATOM 7261 C C . ARG A 1 937 ? 34.209 -2.464 -40.690 1.00 74.81 937 ARG A C 1
ATOM 7263 O O . ARG A 1 937 ? 33.800 -1.385 -40.271 1.00 74.81 937 ARG A O 1
ATOM 7270 N N . ILE A 1 938 ? 34.471 -3.503 -39.893 1.00 73.69 938 ILE A N 1
ATOM 7271 C CA . ILE A 1 938 ? 34.261 -3.518 -38.437 1.00 73.69 938 ILE A CA 1
ATOM 7272 C C . ILE A 1 938 ? 35.175 -2.508 -37.719 1.00 73.69 938 ILE A C 1
ATOM 7274 O O . ILE A 1 938 ? 34.692 -1.747 -36.886 1.00 73.69 938 ILE A O 1
ATOM 7278 N N . GLN A 1 939 ? 36.462 -2.431 -38.076 1.00 72.19 939 GLN A N 1
ATOM 7279 C CA . GLN A 1 939 ? 37.404 -1.430 -37.552 1.00 72.19 939 GLN A CA 1
ATOM 7280 C C . GLN A 1 939 ? 36.957 0.006 -37.870 1.00 72.19 939 GLN A C 1
ATOM 7282 O O . GLN A 1 939 ? 37.015 0.874 -37.001 1.00 72.19 939 GLN A O 1
ATOM 7287 N N . THR A 1 940 ? 36.473 0.255 -39.093 1.00 72.81 940 THR A N 1
ATOM 7288 C CA . THR A 1 940 ? 35.984 1.581 -39.501 1.00 72.81 940 THR A CA 1
ATOM 7289 C C . THR A 1 940 ? 34.725 1.952 -38.718 1.00 72.81 940 THR A C 1
ATOM 7291 O O . THR A 1 940 ? 34.695 3.018 -38.110 1.00 72.81 940 THR A O 1
ATOM 7294 N N . ALA A 1 941 ? 33.731 1.054 -38.653 1.00 76.25 941 ALA A N 1
ATOM 7295 C CA . ALA A 1 941 ? 32.506 1.227 -37.864 1.00 76.25 941 ALA A CA 1
ATOM 7296 C C . ALA A 1 941 ? 32.804 1.534 -36.383 1.00 76.25 941 ALA A C 1
ATOM 7298 O O . ALA A 1 941 ? 32.261 2.476 -35.807 1.00 76.25 941 ALA A O 1
ATOM 7299 N N . PHE A 1 942 ? 33.737 0.789 -35.787 1.00 75.38 942 PHE A N 1
ATOM 7300 C CA . PHE A 1 942 ? 34.192 0.991 -34.414 1.00 75.38 942 PHE A CA 1
ATOM 7301 C C . PHE A 1 942 ? 34.859 2.361 -34.212 1.00 75.38 942 PHE A C 1
ATOM 7303 O O . PHE A 1 942 ? 34.588 3.042 -33.223 1.00 75.38 942 PHE A O 1
ATOM 7310 N N . ALA A 1 943 ? 35.687 2.811 -35.160 1.00 73.75 943 ALA A N 1
ATOM 7311 C CA . ALA A 1 943 ? 36.279 4.148 -35.123 1.00 73.75 943 ALA A CA 1
ATOM 7312 C C . ALA A 1 943 ? 35.230 5.272 -35.269 1.00 73.75 943 ALA A C 1
ATOM 7314 O O . ALA A 1 943 ? 35.432 6.351 -34.712 1.00 73.75 943 ALA A O 1
ATOM 7315 N N . GLU A 1 944 ? 34.096 5.031 -35.946 1.00 75.31 944 GLU A N 1
ATOM 7316 C CA . GLU A 1 944 ? 32.949 5.960 -35.945 1.00 75.31 944 GLU A CA 1
ATOM 7317 C C . GLU A 1 944 ? 32.272 6.049 -34.570 1.00 75.31 944 GLU A C 1
ATOM 7319 O O . GLU A 1 944 ? 31.795 7.117 -34.196 1.00 75.31 944 GLU A O 1
ATOM 7324 N N . TYR A 1 945 ? 32.234 4.935 -33.835 1.00 80.56 945 TYR A N 1
ATOM 7325 C CA . TYR A 1 945 ? 31.515 4.795 -32.569 1.00 80.56 945 TYR A CA 1
ATOM 7326 C C . TYR A 1 945 ? 32.347 5.201 -31.334 1.00 80.56 945 TYR A C 1
ATOM 7328 O O . TYR A 1 945 ? 31.795 5.641 -30.327 1.00 80.56 945 TYR A O 1
ATOM 7336 N N . MET A 1 946 ? 33.682 5.121 -31.400 1.00 76.94 946 MET A N 1
ATOM 7337 C CA . MET A 1 946 ? 34.594 5.503 -30.306 1.00 76.94 946 MET A CA 1
ATOM 7338 C C . MET A 1 946 ? 34.281 6.852 -29.615 1.00 76.94 946 MET A C 1
ATOM 7340 O O . MET A 1 946 ? 34.402 6.907 -28.390 1.00 76.94 946 MET A O 1
ATOM 7344 N N . PRO A 1 947 ? 33.886 7.935 -30.316 1.00 76.06 947 PRO A N 1
ATOM 7345 C CA . PRO A 1 947 ? 33.484 9.187 -29.673 1.00 76.06 947 PRO A CA 1
ATOM 7346 C C . PRO A 1 947 ? 32.197 9.059 -28.851 1.00 76.06 947 PRO A C 1
ATOM 7348 O O . PRO A 1 947 ? 32.163 9.544 -27.726 1.00 76.06 947 PRO A O 1
ATOM 7351 N N . ILE A 1 948 ? 31.187 8.347 -29.366 1.00 81.06 948 ILE A N 1
ATOM 7352 C CA . ILE A 1 948 ? 29.918 8.078 -28.669 1.00 81.06 948 ILE A CA 1
ATOM 7353 C C . ILE A 1 948 ? 30.203 7.326 -27.365 1.00 81.06 948 ILE A C 1
ATOM 7355 O O . ILE A 1 948 ? 29.740 7.732 -26.300 1.00 81.06 948 ILE A O 1
ATOM 7359 N N . MET A 1 949 ? 31.068 6.303 -27.418 1.00 80.44 949 MET A N 1
ATOM 7360 C CA . MET A 1 949 ? 31.476 5.573 -26.215 1.00 80.44 949 MET A CA 1
ATOM 7361 C C . MET A 1 949 ? 32.167 6.461 -25.178 1.00 80.44 949 MET A C 1
ATOM 7363 O O . MET A 1 949 ? 31.938 6.298 -23.983 1.00 80.44 949 MET A O 1
ATOM 7367 N N . ARG A 1 950 ? 33.018 7.401 -25.610 1.00 78.44 950 ARG A N 1
ATOM 7368 C CA . ARG A 1 950 ? 33.690 8.323 -24.683 1.00 78.44 950 ARG A CA 1
ATOM 7369 C C . ARG A 1 950 ? 32.682 9.178 -23.923 1.00 78.44 950 ARG A C 1
ATOM 7371 O O . ARG A 1 950 ? 32.898 9.396 -22.739 1.00 78.44 950 ARG A O 1
ATOM 7378 N N . VAL A 1 951 ? 31.586 9.607 -24.554 1.00 77.69 951 VAL A N 1
ATOM 7379 C CA . VAL A 1 951 ? 30.545 10.368 -23.843 1.00 77.69 951 VAL A CA 1
ATOM 7380 C C . VAL A 1 951 ? 29.797 9.481 -22.860 1.00 77.69 951 VAL A C 1
ATOM 7382 O O . VAL A 1 951 ? 29.699 9.855 -21.702 1.00 77.69 951 VAL A O 1
ATOM 7385 N N . LEU A 1 952 ? 29.374 8.280 -23.267 1.00 77.94 952 LEU A N 1
ATOM 7386 C CA . LEU A 1 952 ? 28.682 7.331 -22.381 1.00 77.94 952 LEU A CA 1
ATOM 7387 C C . LEU A 1 952 ? 29.531 6.950 -21.150 1.00 77.94 952 LEU A C 1
ATOM 7389 O O . LEU A 1 952 ? 29.016 6.861 -20.038 1.00 77.94 952 LEU A O 1
ATOM 7393 N N . LEU A 1 953 ? 30.849 6.798 -21.319 1.00 77.56 953 LEU A N 1
ATOM 7394 C CA . LEU A 1 953 ? 31.784 6.562 -20.212 1.00 77.56 953 LEU A CA 1
ATOM 7395 C C . LEU A 1 953 ? 32.026 7.813 -19.348 1.00 77.56 953 LEU A C 1
ATOM 7397 O O . LEU A 1 953 ? 32.212 7.687 -18.141 1.00 77.56 953 LEU A O 1
ATOM 7401 N N . VAL A 1 954 ? 31.998 9.020 -19.920 1.00 76.25 954 VAL A N 1
ATOM 7402 C CA . VAL A 1 954 ? 32.084 10.276 -19.150 1.00 76.25 954 VAL A CA 1
ATOM 7403 C C . VAL A 1 954 ? 30.779 10.552 -18.390 1.00 76.25 954 VAL A C 1
ATOM 7405 O O . VAL A 1 954 ? 30.839 10.968 -17.239 1.00 76.25 954 VAL A O 1
ATOM 7408 N N . MET A 1 955 ? 29.611 10.243 -18.959 1.00 72.06 955 MET A N 1
ATOM 7409 C CA . MET A 1 955 ? 28.316 10.260 -18.262 1.00 72.06 955 MET A CA 1
ATOM 7410 C C . MET A 1 955 ? 28.317 9.294 -17.069 1.00 72.06 955 MET A C 1
ATOM 7412 O O . MET A 1 955 ? 27.885 9.665 -15.980 1.00 72.06 955 MET A O 1
ATOM 7416 N N . LEU A 1 956 ? 28.873 8.088 -17.241 1.00 72.12 956 LEU A N 1
ATOM 7417 C CA . LEU A 1 956 ? 29.049 7.120 -16.155 1.00 72.12 956 LEU A CA 1
ATOM 7418 C C . LEU A 1 956 ? 29.946 7.664 -15.030 1.00 72.12 956 LEU A C 1
ATOM 7420 O O . LEU A 1 956 ? 29.567 7.630 -13.862 1.00 72.12 956 LEU A O 1
ATOM 7424 N N . VAL A 1 957 ? 31.125 8.189 -15.372 1.00 67.06 957 VAL A N 1
ATOM 7425 C CA . VAL A 1 957 ? 32.129 8.613 -14.378 1.00 67.06 957 VAL A CA 1
ATOM 7426 C C . VAL A 1 957 ? 31.804 9.963 -13.723 1.00 67.06 957 VAL A C 1
ATOM 7428 O O . VAL A 1 957 ? 32.154 10.164 -12.565 1.00 67.06 957 VAL A O 1
ATOM 7431 N N . VAL A 1 958 ? 31.142 10.885 -14.427 1.00 65.19 958 VAL A N 1
ATOM 7432 C CA . VAL A 1 958 ? 30.899 12.261 -13.946 1.00 65.19 958 VAL A CA 1
ATOM 7433 C C . VAL A 1 958 ? 29.439 12.495 -13.543 1.00 65.19 958 VAL A C 1
ATOM 7435 O O . VAL A 1 958 ? 29.187 13.255 -12.615 1.00 65.19 958 VAL A O 1
ATOM 7438 N N . GLY A 1 959 ? 28.475 11.836 -14.195 1.00 59.94 959 GLY A N 1
ATOM 7439 C CA . GLY A 1 959 ? 27.049 11.954 -13.870 1.00 59.94 959 GLY A CA 1
ATOM 7440 C C . GLY A 1 959 ? 26.579 10.959 -12.807 1.00 59.94 959 GLY A C 1
ATOM 7441 O O . GLY A 1 959 ? 25.916 11.351 -11.850 1.00 59.94 959 GLY A O 1
ATOM 7442 N N . LEU A 1 960 ? 26.908 9.668 -12.956 1.00 63.06 960 LEU A N 1
ATOM 7443 C CA . LEU A 1 960 ? 26.381 8.609 -12.075 1.00 63.06 960 LEU A CA 1
ATOM 7444 C C . LEU A 1 960 ? 27.200 8.390 -10.801 1.00 63.06 960 LEU A C 1
ATOM 7446 O O . LEU A 1 960 ? 26.632 8.075 -9.757 1.00 63.06 960 LEU A O 1
ATOM 7450 N N . LEU A 1 961 ? 28.518 8.573 -10.857 1.00 58.97 961 LEU A N 1
ATOM 7451 C CA . LEU A 1 961 ? 29.402 8.359 -9.706 1.00 58.97 961 LEU A CA 1
ATOM 7452 C C . LEU A 1 961 ? 29.030 9.244 -8.483 1.00 58.97 961 LEU A C 1
ATOM 7454 O O . LEU A 1 961 ? 29.007 8.715 -7.372 1.00 58.97 961 LEU A O 1
ATOM 7458 N N . PRO A 1 962 ? 28.614 10.523 -8.637 1.00 55.44 962 PRO A N 1
ATOM 7459 C CA . PRO A 1 962 ? 28.073 11.318 -7.528 1.00 55.44 962 PRO A CA 1
ATOM 7460 C C . PRO A 1 962 ? 26.785 10.761 -6.898 1.00 55.44 962 PRO A C 1
ATOM 7462 O O . PRO A 1 962 ? 26.663 10.800 -5.675 1.00 55.44 962 PRO A O 1
ATOM 7465 N N . LEU A 1 963 ? 25.857 10.197 -7.690 1.00 54.94 963 LEU A N 1
ATOM 7466 C CA . LEU A 1 963 ? 24.645 9.544 -7.156 1.00 54.94 963 LEU A CA 1
ATOM 7467 C C . LEU A 1 963 ? 24.974 8.308 -6.304 1.00 54.94 963 LEU A C 1
ATOM 7469 O O . LEU A 1 963 ? 24.195 7.948 -5.428 1.00 54.94 963 LEU A O 1
ATOM 7473 N N . PHE A 1 964 ? 26.122 7.673 -6.549 1.00 54.00 964 PHE A N 1
ATOM 7474 C CA . PHE A 1 964 ? 26.600 6.521 -5.787 1.00 54.00 964 PHE A CA 1
ATOM 7475 C C . PHE A 1 964 ? 27.399 6.902 -4.539 1.00 54.00 964 PHE A C 1
ATOM 7477 O O . PHE A 1 964 ? 27.131 6.393 -3.454 1.00 54.00 964 PHE A O 1
ATOM 7484 N N . SER A 1 965 ? 28.420 7.748 -4.689 1.00 49.72 965 SER A N 1
ATOM 7485 C CA . SER A 1 965 ? 29.461 7.904 -3.662 1.00 49.72 965 SER A CA 1
ATOM 7486 C C . SER A 1 965 ? 29.203 9.003 -2.634 1.00 49.72 965 SER A C 1
ATOM 7488 O O . SER A 1 965 ? 29.881 9.010 -1.612 1.00 49.72 965 SER A O 1
ATOM 7490 N N . PHE A 1 966 ? 28.256 9.917 -2.871 1.00 43.88 966 PHE A N 1
ATOM 7491 C CA . PHE A 1 966 ? 27.989 11.042 -1.960 1.00 43.88 966 PHE A CA 1
ATOM 7492 C C . PHE A 1 966 ? 26.670 10.947 -1.179 1.00 43.88 966 PHE A C 1
ATOM 7494 O O . PHE A 1 966 ? 26.450 11.772 -0.295 1.00 43.88 966 PHE A O 1
ATOM 7501 N N . TRP A 1 967 ? 25.787 9.982 -1.475 1.00 49.75 967 TRP A N 1
ATOM 7502 C CA . TRP A 1 967 ? 24.409 10.027 -0.959 1.00 49.75 967 TRP A CA 1
ATOM 7503 C C . TRP A 1 967 ? 23.759 8.666 -0.639 1.00 49.75 967 TRP A C 1
ATOM 7505 O O . TRP A 1 967 ? 22.579 8.442 -0.892 1.00 49.75 967 TRP A O 1
ATOM 7515 N N . SER A 1 968 ? 24.513 7.766 -0.000 1.00 42.12 968 SER A N 1
ATOM 7516 C CA . SER A 1 968 ? 23.991 6.502 0.552 1.00 42.12 968 SER A CA 1
ATOM 7517 C C . SER A 1 968 ? 23.005 6.673 1.725 1.00 42.12 968 SER A C 1
ATOM 7519 O O . SER A 1 968 ? 22.209 5.773 1.979 1.00 42.12 968 SER A O 1
ATOM 7521 N N . GLY A 1 969 ? 23.029 7.813 2.427 1.00 44.94 969 GLY A N 1
ATOM 7522 C CA . GLY A 1 969 ? 22.076 8.168 3.487 1.00 44.94 969 GLY A CA 1
ATOM 7523 C C . GLY A 1 969 ? 20.933 9.038 2.958 1.00 44.94 969 GLY A C 1
ATOM 7524 O O . GLY A 1 969 ? 20.969 10.258 3.112 1.00 44.94 969 GLY A O 1
ATOM 7525 N N . GLY A 1 970 ? 19.946 8.431 2.295 1.00 45.88 970 GLY A N 1
ATOM 7526 C CA . GLY A 1 970 ? 18.888 9.165 1.592 1.00 45.88 970 GLY A CA 1
ATOM 7527 C C . GLY A 1 970 ? 17.650 8.323 1.289 1.00 45.88 970 GLY A C 1
ATOM 7528 O O . GLY A 1 970 ? 16.927 7.954 2.215 1.00 45.88 970 GLY A O 1
ATOM 7529 N N . ASP A 1 971 ? 17.424 8.049 0.001 1.00 55.22 971 ASP A N 1
ATOM 7530 C CA . ASP A 1 971 ? 16.179 7.473 -0.519 1.00 55.22 971 ASP A CA 1
ATOM 7531 C C . ASP A 1 971 ? 16.459 6.160 -1.274 1.00 55.22 971 ASP A C 1
ATOM 7533 O O . ASP A 1 971 ? 17.128 6.151 -2.316 1.00 55.22 971 ASP A O 1
ATOM 7537 N N . ASP A 1 972 ? 15.900 5.048 -0.791 1.00 58.16 972 ASP A N 1
ATOM 7538 C CA . ASP A 1 972 ? 16.106 3.714 -1.377 1.00 58.16 972 ASP A CA 1
ATOM 7539 C C . ASP A 1 972 ? 15.597 3.596 -2.827 1.00 58.16 972 ASP A C 1
ATOM 7541 O O . ASP A 1 972 ? 16.155 2.842 -3.627 1.00 58.16 972 ASP A O 1
ATOM 7545 N N . PHE A 1 973 ? 14.619 4.423 -3.212 1.00 60.00 973 PHE A N 1
ATOM 7546 C CA . PHE A 1 973 ? 14.144 4.566 -4.591 1.00 60.00 973 PHE A CA 1
ATOM 7547 C C . PHE A 1 973 ? 15.268 4.913 -5.583 1.00 60.00 973 PHE A C 1
ATOM 7549 O O . PHE A 1 973 ? 15.411 4.247 -6.610 1.00 60.00 973 PHE A O 1
ATOM 7556 N N . VAL A 1 974 ? 16.097 5.925 -5.288 1.00 65.44 974 VAL A N 1
ATOM 7557 C CA . VAL A 1 974 ? 17.210 6.311 -6.181 1.00 65.44 974 VAL A CA 1
ATOM 7558 C C . VAL A 1 974 ? 18.307 5.252 -6.155 1.00 65.44 974 VAL A C 1
ATOM 7560 O O . VAL A 1 974 ? 18.862 4.917 -7.202 1.00 65.44 974 VAL A O 1
ATOM 7563 N N . ALA A 1 975 ? 18.599 4.698 -4.975 1.00 70.56 975 ALA A N 1
ATOM 7564 C CA . ALA A 1 975 ? 19.645 3.695 -4.810 1.00 70.56 975 ALA A CA 1
ATOM 7565 C C . ALA A 1 975 ? 19.377 2.436 -5.653 1.00 70.56 975 ALA A C 1
ATOM 7567 O O . ALA A 1 975 ? 20.292 1.953 -6.317 1.00 70.56 975 ALA A O 1
ATOM 7568 N N . SER A 1 976 ? 18.134 1.940 -5.690 1.00 75.44 976 SER A N 1
ATOM 7569 C CA . SER A 1 976 ? 17.758 0.764 -6.488 1.00 75.44 976 SER A CA 1
ATOM 7570 C C . SER A 1 976 ? 17.820 1.013 -8.000 1.00 75.44 976 SER A C 1
ATOM 7572 O O . SER A 1 976 ? 18.293 0.147 -8.738 1.00 75.44 976 SER A O 1
ATOM 7574 N N . PHE A 1 977 ? 17.425 2.204 -8.471 1.00 77.56 977 PHE A N 1
ATOM 7575 C CA . PHE A 1 977 ? 17.624 2.597 -9.873 1.00 77.56 977 PHE A CA 1
ATOM 7576 C C . PHE A 1 977 ? 19.117 2.604 -10.233 1.00 77.56 977 PHE A C 1
ATOM 7578 O O . PHE A 1 977 ? 19.556 1.982 -11.205 1.00 77.56 977 PHE A O 1
ATOM 7585 N N . ALA A 1 978 ? 19.911 3.306 -9.422 1.00 76.50 978 ALA A N 1
ATOM 7586 C CA . ALA A 1 978 ? 21.332 3.511 -9.654 1.00 76.50 978 ALA A CA 1
ATOM 7587 C C . ALA A 1 978 ? 22.100 2.176 -9.649 1.00 76.50 978 ALA A C 1
ATOM 7589 O O . ALA A 1 978 ? 22.887 1.927 -10.570 1.00 76.50 978 ALA A O 1
ATOM 7590 N N . ALA A 1 979 ? 21.809 1.301 -8.673 1.00 78.19 979 ALA A N 1
ATOM 7591 C CA . ALA A 1 979 ? 22.383 -0.038 -8.498 1.00 78.19 979 ALA A CA 1
ATOM 7592 C C . ALA A 1 979 ? 22.295 -0.911 -9.757 1.00 78.19 979 ALA A C 1
ATOM 7594 O O . ALA A 1 979 ? 23.207 -1.689 -10.025 1.00 78.19 979 ALA A O 1
ATOM 7595 N N . VAL A 1 980 ? 21.235 -0.753 -10.552 1.00 80.19 980 VAL A N 1
ATOM 7596 C CA . VAL A 1 980 ? 21.077 -1.411 -11.855 1.00 80.19 980 VAL A CA 1
ATOM 7597 C C . VAL A 1 980 ? 21.807 -0.655 -12.968 1.00 80.19 980 VAL A C 1
ATOM 7599 O O . VAL A 1 980 ? 22.500 -1.246 -13.801 1.00 80.19 980 VAL A O 1
ATOM 7602 N N . PHE A 1 981 ? 21.639 0.665 -13.005 1.00 80.75 981 PHE A N 1
ATOM 7603 C CA . PHE A 1 981 ? 21.984 1.485 -14.162 1.00 80.75 981 PHE A CA 1
ATOM 7604 C C . PHE A 1 981 ? 23.502 1.653 -14.375 1.00 80.75 981 PHE A C 1
ATOM 7606 O O . PHE A 1 981 ? 23.984 1.533 -15.504 1.00 80.75 981 PHE A O 1
ATOM 7613 N N . THR A 1 982 ? 24.280 1.835 -13.302 1.00 79.62 982 THR A N 1
ATOM 7614 C CA . THR A 1 982 ? 25.754 1.951 -13.364 1.00 79.62 982 THR A CA 1
ATOM 7615 C C . THR A 1 982 ? 26.452 0.685 -13.880 1.00 79.62 982 THR A C 1
ATOM 7617 O O . THR A 1 982 ? 27.184 0.791 -14.870 1.00 79.62 982 THR A O 1
ATOM 7620 N N . PRO A 1 983 ? 26.248 -0.520 -13.304 1.00 80.31 983 PRO A N 1
ATOM 7621 C CA . PRO A 1 983 ? 26.834 -1.742 -13.858 1.00 80.31 983 PRO A CA 1
ATOM 7622 C C . PRO A 1 983 ? 26.267 -2.067 -15.246 1.00 80.31 983 PRO A C 1
ATOM 7624 O O . PRO A 1 983 ? 26.995 -2.590 -16.090 1.00 80.31 983 PRO A O 1
ATOM 7627 N N . GLY A 1 984 ? 25.022 -1.671 -15.534 1.00 83.06 984 GLY A N 1
ATOM 7628 C CA . GLY A 1 984 ? 24.449 -1.696 -16.878 1.00 83.06 984 GLY A CA 1
ATOM 7629 C C . GLY A 1 984 ? 25.269 -0.915 -17.911 1.00 83.06 984 GLY A C 1
ATOM 7630 O O . GLY A 1 984 ? 25.627 -1.472 -18.949 1.00 83.06 984 GLY A O 1
ATOM 7631 N N . ILE A 1 985 ? 25.629 0.343 -17.630 1.00 80.56 985 ILE A N 1
ATOM 7632 C CA . ILE A 1 985 ? 26.454 1.169 -18.535 1.00 80.56 985 ILE A CA 1
ATOM 7633 C C . ILE A 1 985 ? 27.932 0.735 -18.530 1.00 80.56 985 ILE A C 1
ATOM 7635 O O . ILE A 1 985 ? 28.599 0.792 -19.567 1.00 80.56 985 ILE A O 1
ATOM 7639 N N . ALA A 1 986 ? 28.450 0.228 -17.410 1.00 81.69 986 ALA A N 1
ATOM 7640 C CA . ALA A 1 986 ? 29.779 -0.377 -17.378 1.00 81.69 986 ALA A CA 1
ATOM 7641 C C . ALA A 1 986 ? 29.857 -1.609 -18.305 1.00 81.69 986 ALA A C 1
ATOM 7643 O O . ALA A 1 986 ? 30.809 -1.742 -19.080 1.00 81.69 986 ALA A O 1
ATOM 7644 N N . LEU A 1 987 ? 28.830 -2.473 -18.298 1.00 83.12 987 LEU A N 1
ATOM 7645 C CA . LEU A 1 987 ? 28.757 -3.617 -19.208 1.00 83.12 987 LEU A CA 1
ATOM 7646 C C . LEU A 1 987 ? 28.477 -3.179 -20.654 1.00 83.12 987 LEU A C 1
ATOM 7648 O O . LEU A 1 987 ? 29.134 -3.693 -21.557 1.00 83.12 987 LEU A O 1
ATOM 7652 N N . LEU A 1 988 ? 27.575 -2.212 -20.887 1.00 82.81 988 LEU A N 1
ATOM 7653 C CA . LEU A 1 988 ? 27.230 -1.640 -22.207 1.00 82.81 988 LEU A CA 1
ATOM 7654 C C . LEU A 1 988 ? 28.477 -1.385 -23.054 1.00 82.81 988 LEU A C 1
ATOM 7656 O O . LEU A 1 988 ? 28.508 -1.736 -24.237 1.00 82.81 988 LEU A O 1
ATOM 7660 N N . ALA A 1 989 ? 29.516 -0.818 -22.435 1.00 78.00 989 ALA A N 1
ATOM 7661 C CA . ALA A 1 989 ? 30.764 -0.526 -23.115 1.00 78.00 989 ALA A CA 1
ATOM 7662 C C . ALA A 1 989 ? 31.414 -1.789 -23.709 1.00 78.00 989 ALA A C 1
ATOM 7664 O O . ALA A 1 989 ? 31.765 -1.829 -24.890 1.00 78.00 989 ALA A O 1
ATOM 7665 N N . TRP A 1 990 ? 31.513 -2.855 -22.917 1.00 78.56 990 TRP A N 1
ATOM 7666 C CA . TRP A 1 990 ? 32.052 -4.147 -23.342 1.00 78.56 990 TRP A CA 1
ATOM 7667 C C . TRP A 1 990 ? 31.123 -4.886 -24.316 1.00 78.56 990 TRP A C 1
ATOM 7669 O O . TRP A 1 990 ? 31.591 -5.433 -25.316 1.00 78.56 990 TRP A O 1
ATOM 7679 N N . VAL A 1 991 ? 29.808 -4.847 -24.082 1.00 79.12 991 VAL A N 1
ATOM 7680 C CA . VAL A 1 991 ? 28.789 -5.469 -24.941 1.00 79.12 991 VAL A CA 1
ATOM 7681 C C . VAL A 1 991 ? 28.849 -4.912 -26.363 1.00 79.12 991 VAL A C 1
ATOM 7683 O O . VAL A 1 991 ? 29.016 -5.670 -27.325 1.00 79.12 991 VAL A O 1
ATOM 7686 N N . VAL A 1 992 ? 28.767 -3.587 -26.505 1.00 78.75 992 VAL A N 1
ATOM 7687 C CA . VAL A 1 992 ? 28.752 -2.918 -27.812 1.00 78.75 992 VAL A CA 1
ATOM 7688 C C . VAL A 1 992 ? 30.131 -2.970 -28.475 1.00 78.75 992 VAL A C 1
ATOM 7690 O O . VAL A 1 992 ? 30.207 -3.095 -29.692 1.00 78.75 992 VAL A O 1
ATOM 7693 N N . MET A 1 993 ? 31.236 -2.971 -27.717 1.00 76.06 993 MET A N 1
ATOM 7694 C CA . MET A 1 993 ? 32.575 -3.089 -28.313 1.00 76.06 993 MET A CA 1
ATOM 7695 C C . MET A 1 993 ? 32.986 -4.507 -28.700 1.00 76.06 993 MET A C 1
ATOM 7697 O O . MET A 1 993 ? 33.722 -4.650 -29.670 1.00 76.06 993 MET A O 1
ATOM 7701 N N . VAL A 1 994 ? 32.592 -5.551 -27.970 1.00 75.38 994 VAL A N 1
ATOM 7702 C CA . VAL A 1 994 ? 33.153 -6.906 -28.154 1.00 75.38 994 VAL A CA 1
ATOM 7703 C C . VAL A 1 994 ? 32.119 -7.887 -28.693 1.00 75.38 994 VAL A C 1
ATOM 7705 O O . VAL A 1 994 ? 32.408 -8.642 -29.623 1.00 75.38 994 VAL A O 1
ATOM 7708 N N . ILE A 1 995 ? 30.903 -7.868 -28.149 1.00 77.25 995 ILE A N 1
ATOM 7709 C CA . ILE A 1 995 ? 29.895 -8.895 -28.433 1.00 77.25 995 ILE A CA 1
ATOM 7710 C C . ILE A 1 995 ? 29.109 -8.546 -29.697 1.00 77.25 995 ILE A C 1
ATOM 7712 O O . ILE A 1 995 ? 29.013 -9.391 -30.586 1.00 77.25 995 ILE A O 1
ATOM 7716 N N . VAL A 1 996 ? 28.651 -7.299 -29.855 1.00 79.00 996 VAL A N 1
ATOM 7717 C CA . VAL A 1 996 ? 27.954 -6.854 -31.080 1.00 79.00 996 VAL A CA 1
ATOM 7718 C C . VAL A 1 996 ? 28.812 -7.058 -32.345 1.00 79.00 996 VAL A C 1
ATOM 7720 O O . VAL A 1 996 ? 28.318 -7.695 -33.280 1.00 79.00 996 VAL A O 1
ATOM 7723 N N . PRO A 1 997 ? 30.102 -6.651 -32.405 1.00 77.50 997 PRO A N 1
ATOM 7724 C CA . PRO A 1 997 ? 30.927 -6.860 -33.596 1.00 77.50 997 PRO A CA 1
ATOM 7725 C C . PRO A 1 997 ? 31.291 -8.330 -33.812 1.00 77.50 997 PRO A C 1
ATOM 7727 O O . PRO A 1 997 ? 31.421 -8.763 -34.954 1.00 77.50 997 PRO A O 1
ATOM 7730 N N . GLY A 1 998 ? 31.433 -9.114 -32.737 1.00 75.75 998 GLY A N 1
ATOM 7731 C CA . GLY A 1 998 ? 31.719 -10.546 -32.814 1.00 75.75 998 GLY A CA 1
ATOM 7732 C C . GLY A 1 998 ? 30.542 -11.360 -33.360 1.00 75.75 998 GLY A C 1
ATOM 7733 O O . GLY A 1 998 ? 30.723 -12.178 -34.264 1.00 75.75 998 GLY A O 1
ATOM 7734 N N . LEU A 1 999 ? 29.328 -11.088 -32.871 1.00 74.31 999 LEU A N 1
ATOM 7735 C CA . LEU A 1 999 ? 28.085 -11.655 -33.401 1.00 74.31 999 LEU A CA 1
ATOM 7736 C C . LEU A 1 999 ? 27.880 -11.246 -34.867 1.00 74.31 999 LEU A C 1
ATOM 7738 O O . LEU A 1 999 ? 27.591 -12.101 -35.706 1.00 74.31 999 LEU A O 1
ATOM 7742 N N . TYR A 1 1000 ? 28.104 -9.969 -35.195 1.00 75.19 1000 TYR A N 1
ATOM 7743 C CA . TYR A 1 1000 ? 28.035 -9.470 -36.569 1.00 75.19 1000 TYR A CA 1
ATOM 7744 C C . TYR A 1 1000 ? 29.030 -10.187 -37.498 1.00 75.19 1000 TYR A C 1
ATOM 7746 O O . TYR A 1 1000 ? 28.642 -10.715 -38.542 1.00 75.19 1000 TYR A O 1
ATOM 7754 N N . HIS A 1 1001 ? 30.301 -10.282 -37.091 1.00 74.19 1001 HIS A N 1
ATOM 7755 C CA . HIS A 1 1001 ? 31.366 -10.955 -37.838 1.00 74.19 1001 HIS A CA 1
ATOM 7756 C C . HIS A 1 1001 ? 31.028 -12.424 -38.129 1.00 74.19 1001 HIS A C 1
ATOM 7758 O O . HIS A 1 1001 ? 31.179 -12.891 -39.259 1.00 74.19 1001 HIS A O 1
ATOM 7764 N N . ALA A 1 1002 ? 30.521 -13.152 -37.131 1.00 69.19 1002 ALA A N 1
ATOM 7765 C CA . ALA A 1 1002 ? 30.143 -14.551 -37.291 1.00 69.19 1002 ALA A CA 1
ATOM 7766 C C . ALA A 1 1002 ? 28.917 -14.747 -38.203 1.00 69.19 1002 ALA A C 1
ATOM 7768 O O . ALA A 1 1002 ? 28.909 -15.670 -39.023 1.00 69.19 1002 ALA A O 1
ATOM 7769 N N . MET A 1 1003 ? 27.904 -13.877 -38.117 1.00 69.12 1003 MET A N 1
ATOM 7770 C CA . MET A 1 1003 ? 26.739 -13.938 -39.011 1.00 69.12 1003 MET A CA 1
ATOM 7771 C C . MET A 1 1003 ? 27.096 -13.574 -40.459 1.00 69.12 1003 MET A C 1
ATOM 7773 O O . MET A 1 1003 ? 26.607 -14.227 -41.381 1.00 69.12 1003 MET A O 1
ATOM 7777 N N . ALA A 1 1004 ? 27.980 -12.594 -40.670 1.00 67.88 1004 ALA A N 1
ATOM 7778 C CA . ALA A 1 1004 ? 28.484 -12.233 -41.995 1.00 67.88 1004 ALA A CA 1
ATOM 7779 C C . ALA A 1 1004 ? 29.288 -13.384 -42.632 1.00 67.88 1004 ALA A C 1
ATOM 7781 O O . ALA A 1 1004 ? 28.960 -13.812 -43.737 1.00 67.88 1004 ALA A O 1
ATOM 7782 N N . LEU A 1 1005 ? 30.236 -13.986 -41.899 1.00 63.47 1005 LEU A N 1
ATOM 7783 C CA . LEU A 1 1005 ? 30.986 -15.168 -42.360 1.00 63.47 1005 LEU A CA 1
ATOM 7784 C C . LEU A 1 1005 ? 30.092 -16.375 -42.691 1.00 63.47 1005 LEU A C 1
ATOM 7786 O O . LEU A 1 1005 ? 30.454 -17.204 -43.528 1.00 63.47 1005 LEU A O 1
ATOM 7790 N N . ARG A 1 1006 ? 28.937 -16.515 -42.027 1.00 59.25 1006 ARG A N 1
ATOM 7791 C CA . ARG A 1 1006 ? 27.964 -17.578 -42.322 1.00 59.25 1006 ARG A CA 1
ATOM 7792 C C . ARG A 1 1006 ? 27.140 -17.269 -43.578 1.00 59.25 1006 ARG A C 1
ATOM 7794 O O . ARG A 1 1006 ? 26.805 -18.196 -44.305 1.00 59.25 1006 ARG A O 1
ATOM 7801 N N . ALA A 1 1007 ? 26.877 -15.992 -43.861 1.00 57.84 1007 ALA A N 1
ATOM 7802 C CA . ALA A 1 1007 ? 26.206 -15.532 -45.080 1.00 57.84 1007 ALA A CA 1
ATOM 7803 C C . ALA A 1 1007 ? 27.104 -15.585 -46.332 1.00 57.84 1007 ALA A C 1
ATOM 7805 O O . ALA A 1 1007 ? 26.613 -15.849 -47.423 1.00 57.84 1007 ALA A O 1
ATOM 7806 N N . GLU A 1 1008 ? 28.418 -15.399 -46.183 1.00 56.75 1008 GLU A N 1
ATOM 7807 C CA . GLU A 1 1008 ? 29.398 -15.621 -47.263 1.00 56.75 1008 GLU A CA 1
ATOM 7808 C C . GLU A 1 1008 ? 29.560 -17.113 -47.621 1.00 56.75 1008 GLU A C 1
ATOM 7810 O O . GLU A 1 1008 ? 30.076 -17.444 -48.685 1.00 56.75 1008 GLU A O 1
ATOM 7815 N N . ARG A 1 1009 ? 29.110 -18.023 -46.744 1.00 49.50 1009 ARG A N 1
ATOM 7816 C CA . ARG A 1 1009 ? 29.219 -19.488 -46.894 1.00 49.50 1009 ARG A CA 1
ATOM 7817 C C . ARG A 1 1009 ? 27.901 -20.203 -47.200 1.00 49.50 1009 ARG A C 1
ATOM 7819 O O . ARG A 1 1009 ? 27.909 -21.409 -47.421 1.00 49.50 1009 ARG A O 1
ATOM 7826 N N . GLY A 1 1010 ? 26.778 -19.495 -47.190 1.00 45.31 1010 GLY A N 1
ATOM 7827 C CA . GLY A 1 1010 ? 25.458 -20.059 -47.448 1.00 45.31 1010 GLY A CA 1
ATOM 7828 C C . GLY A 1 1010 ? 24.500 -18.963 -47.886 1.00 45.31 1010 GLY A C 1
ATOM 7829 O O . GLY A 1 1010 ? 24.407 -17.934 -47.218 1.00 45.31 1010 GLY A O 1
ATOM 7830 N N . ALA A 1 1011 ? 23.819 -19.186 -49.015 1.00 43.00 1011 ALA A N 1
ATOM 7831 C CA . ALA A 1 1011 ? 23.001 -18.181 -49.688 1.00 43.00 1011 ALA A CA 1
ATOM 7832 C C . ALA A 1 1011 ? 22.082 -17.442 -48.704 1.00 43.00 1011 ALA A C 1
ATOM 7834 O O . ALA A 1 1011 ? 21.301 -18.050 -47.969 1.00 43.00 1011 ALA A O 1
ATOM 7835 N N . ALA A 1 1012 ? 22.211 -16.116 -48.675 1.00 43.41 1012 ALA A N 1
ATOM 7836 C CA . ALA A 1 1012 ? 21.509 -15.270 -47.728 1.00 43.41 1012 ALA A CA 1
ATOM 7837 C C . ALA A 1 1012 ? 19.993 -15.334 -47.962 1.00 43.41 1012 ALA A C 1
ATOM 7839 O O . ALA A 1 1012 ? 19.502 -14.679 -48.877 1.00 43.41 1012 ALA A O 1
ATOM 7840 N N . LEU A 1 1013 ? 19.283 -16.078 -47.103 1.00 48.75 1013 LEU A N 1
ATOM 7841 C CA . LEU A 1 1013 ? 17.819 -16.147 -47.062 1.00 48.75 1013 LEU A CA 1
ATOM 7842 C C . LEU A 1 1013 ? 17.220 -14.738 -47.002 1.00 48.75 1013 LEU A C 1
ATOM 7844 O O . LEU A 1 1013 ? 17.143 -14.115 -45.940 1.00 48.75 1013 LEU A O 1
ATOM 7848 N N . SER A 1 1014 ? 16.824 -14.235 -48.168 1.00 51.09 1014 SER A N 1
ATOM 7849 C CA . SER A 1 1014 ? 16.148 -12.952 -48.303 1.00 51.09 1014 SER A CA 1
ATOM 7850 C C . SER A 1 1014 ? 14.711 -13.068 -47.803 1.00 51.09 1014 SER A C 1
ATOM 7852 O O . SER A 1 1014 ? 14.142 -14.158 -47.764 1.00 51.09 1014 SER A O 1
ATOM 7854 N N . LEU A 1 1015 ? 14.078 -11.944 -47.460 1.00 44.09 1015 LEU A N 1
ATOM 7855 C CA . LEU A 1 1015 ? 12.677 -11.948 -47.023 1.00 44.09 1015 LEU A CA 1
ATOM 7856 C C . LEU A 1 1015 ? 11.747 -12.499 -48.129 1.00 44.09 1015 LEU A C 1
ATOM 7858 O O . LEU A 1 1015 ? 10.774 -13.186 -47.832 1.00 44.09 1015 LEU A O 1
ATOM 7862 N N . ALA A 1 1016 ? 12.116 -12.318 -49.404 1.00 52.66 1016 ALA A N 1
ATOM 7863 C CA . ALA A 1 1016 ? 11.458 -12.956 -50.544 1.00 52.66 1016 ALA A CA 1
ATOM 7864 C C . ALA A 1 1016 ? 11.626 -14.488 -50.552 1.00 52.66 1016 ALA A C 1
ATOM 7866 O O . ALA A 1 1016 ? 10.638 -15.195 -50.714 1.00 52.66 1016 ALA A O 1
ATOM 7867 N N . GLN A 1 1017 ? 12.835 -15.016 -50.319 1.00 54.34 1017 GLN A N 1
ATOM 7868 C CA . GLN A 1 1017 ? 13.064 -16.465 -50.220 1.00 54.34 1017 GLN A CA 1
ATOM 7869 C C . GLN A 1 1017 ? 12.421 -17.076 -48.972 1.00 54.34 1017 GLN A C 1
ATOM 7871 O O . GLN A 1 1017 ? 11.897 -18.182 -49.052 1.00 54.34 1017 GLN A O 1
ATOM 7876 N N . LEU A 1 1018 ? 12.412 -16.372 -47.836 1.00 51.44 1018 LEU A N 1
ATOM 7877 C CA . LEU A 1 1018 ? 11.725 -16.822 -46.625 1.00 51.44 1018 LEU A CA 1
ATOM 7878 C C . LEU A 1 1018 ? 10.209 -16.868 -46.851 1.00 51.44 1018 LEU A C 1
ATOM 7880 O O . LEU A 1 1018 ? 9.576 -17.856 -46.498 1.00 51.44 1018 LEU A O 1
ATOM 7884 N N . ASN A 1 1019 ? 9.634 -15.851 -47.502 1.00 58.34 1019 ASN A N 1
ATOM 7885 C CA . ASN A 1 1019 ? 8.231 -15.863 -47.912 1.00 58.34 1019 ASN A CA 1
ATOM 7886 C C . ASN A 1 1019 ? 7.962 -16.997 -48.916 1.00 58.34 1019 ASN A C 1
ATOM 7888 O O . ASN A 1 1019 ? 7.011 -17.745 -48.746 1.00 58.34 1019 ASN A O 1
ATOM 7892 N N . GLN A 1 1020 ? 8.835 -17.213 -49.904 1.00 66.69 1020 GLN A N 1
ATOM 7893 C CA . GLN A 1 1020 ? 8.705 -18.308 -50.871 1.00 66.69 1020 GLN A CA 1
ATOM 7894 C C . GLN A 1 1020 ? 8.821 -19.693 -50.208 1.00 66.69 1020 GLN A C 1
ATOM 7896 O O . GLN A 1 1020 ? 8.084 -20.602 -50.580 1.00 66.69 1020 GLN A O 1
ATOM 7901 N N . GLN A 1 1021 ? 9.676 -19.859 -49.193 1.00 63.78 1021 GLN A N 1
ATOM 7902 C CA . GLN A 1 1021 ? 9.786 -21.086 -48.397 1.00 63.78 1021 GLN A CA 1
ATOM 7903 C C . GLN A 1 1021 ? 8.598 -21.278 -47.451 1.00 63.78 1021 GLN A C 1
ATOM 7905 O O . GLN A 1 1021 ? 8.094 -22.392 -47.357 1.00 63.78 1021 GLN A O 1
ATOM 7910 N N . LEU A 1 1022 ? 8.102 -20.223 -46.797 1.00 59.06 1022 LEU A N 1
ATOM 7911 C CA . LEU A 1 1022 ? 6.883 -20.271 -45.984 1.00 59.06 1022 LEU A CA 1
ATOM 7912 C C . LEU A 1 1022 ? 5.661 -20.578 -46.850 1.00 59.06 1022 LEU A C 1
ATOM 7914 O O . LEU A 1 1022 ? 4.871 -21.444 -46.491 1.00 59.06 1022 LEU A O 1
ATOM 7918 N N . TYR A 1 1023 ? 5.536 -19.952 -48.019 1.00 71.25 1023 TYR A N 1
ATOM 7919 C CA . TYR A 1 1023 ? 4.474 -20.225 -48.983 1.00 71.25 1023 TYR A CA 1
ATOM 7920 C C . TYR A 1 1023 ? 4.589 -21.650 -49.526 1.00 71.25 1023 TYR A C 1
ATOM 7922 O O . TYR A 1 1023 ? 3.597 -22.369 -49.538 1.00 71.25 1023 TYR A O 1
ATOM 7930 N N . ALA A 1 1024 ? 5.790 -22.121 -49.879 1.00 69.25 1024 ALA A N 1
ATOM 7931 C CA . ALA A 1 1024 ? 6.019 -23.512 -50.269 1.00 69.25 1024 ALA A CA 1
ATOM 7932 C C . ALA A 1 1024 ? 5.752 -24.498 -49.118 1.00 69.25 1024 ALA A C 1
ATOM 7934 O O . ALA A 1 1024 ? 5.260 -25.592 -49.369 1.00 69.25 1024 ALA A O 1
ATOM 7935 N N . TRP A 1 1025 ? 6.013 -24.139 -47.860 1.00 70.56 1025 TRP A N 1
ATOM 7936 C CA . TRP A 1 1025 ? 5.736 -24.969 -46.683 1.00 70.56 1025 TRP A CA 1
ATOM 7937 C C . TRP A 1 1025 ? 4.240 -25.010 -46.349 1.00 70.56 1025 TRP A C 1
ATOM 7939 O O . TRP A 1 1025 ? 3.688 -26.091 -46.141 1.00 70.56 1025 TRP A O 1
ATOM 7949 N N . PHE A 1 1026 ? 3.540 -23.874 -46.387 1.00 62.88 1026 PHE A N 1
ATOM 7950 C CA . PHE A 1 1026 ? 2.082 -23.807 -46.268 1.00 62.88 1026 PHE A CA 1
ATOM 7951 C C . PHE A 1 1026 ? 1.400 -24.523 -47.436 1.00 62.88 1026 PHE A C 1
ATOM 7953 O O . PHE A 1 1026 ? 0.456 -25.280 -47.226 1.00 62.88 1026 PHE A O 1
ATOM 7960 N N . HIS A 1 1027 ? 1.895 -24.365 -48.664 1.00 72.00 1027 HIS A N 1
ATOM 7961 C CA . HIS A 1 1027 ? 1.355 -25.056 -49.828 1.00 72.00 1027 HIS A CA 1
ATOM 7962 C C . HIS A 1 1027 ? 1.656 -26.561 -49.773 1.00 72.00 1027 HIS A C 1
ATOM 7964 O O . HIS A 1 1027 ? 0.755 -27.352 -50.035 1.00 72.00 1027 HIS A O 1
ATOM 7970 N N . ASN A 1 1028 ? 2.851 -26.988 -49.346 1.00 74.06 1028 ASN A N 1
ATOM 7971 C CA . ASN A 1 1028 ? 3.184 -28.404 -49.153 1.00 74.06 1028 ASN A CA 1
ATOM 7972 C C . ASN A 1 1028 ? 2.436 -29.037 -47.977 1.00 74.06 1028 ASN A C 1
ATOM 7974 O O . ASN A 1 1028 ? 2.072 -30.203 -48.062 1.00 74.06 1028 ASN A O 1
ATOM 7978 N N . THR A 1 1029 ? 2.156 -28.318 -46.889 1.00 69.88 1029 THR A N 1
ATOM 7979 C CA . THR A 1 1029 ? 1.317 -28.843 -45.795 1.00 69.88 1029 THR A CA 1
ATOM 7980 C C . THR A 1 1029 ? -0.161 -28.874 -46.186 1.00 69.88 1029 THR A C 1
ATOM 7982 O O . THR A 1 1029 ? -0.855 -29.829 -45.838 1.00 69.88 1029 THR A O 1
ATOM 7985 N N . LYS A 1 1030 ? -0.649 -27.910 -46.978 1.00 69.94 1030 LYS A N 1
ATOM 7986 C CA . LYS A 1 1030 ? -2.004 -27.911 -47.561 1.00 69.94 1030 LYS A CA 1
ATOM 7987 C C . LYS A 1 1030 ? -2.171 -29.024 -48.606 1.00 69.94 1030 LYS A C 1
ATOM 7989 O O . LYS A 1 1030 ? -3.200 -29.695 -48.595 1.00 69.94 1030 LYS A O 1
ATOM 7994 N N . VAL A 1 1031 ? -1.144 -29.290 -49.420 1.00 72.19 1031 VAL A N 1
ATOM 7995 C CA . VAL A 1 1031 ? -1.053 -30.432 -50.351 1.00 72.19 1031 VAL A CA 1
ATOM 7996 C C . VAL A 1 1031 ? -0.962 -31.747 -49.581 1.00 72.19 1031 VAL A C 1
ATOM 7998 O O . VAL A 1 1031 ? -1.884 -32.537 -49.701 1.00 72.19 1031 VAL A O 1
ATOM 8001 N N . LYS A 1 1032 ? -0.015 -31.944 -48.653 1.00 73.00 1032 LYS A N 1
ATOM 8002 C CA . LYS A 1 1032 ? 0.042 -33.148 -47.794 1.00 73.00 1032 LYS A CA 1
ATOM 8003 C C . LYS A 1 1032 ? -1.269 -33.407 -47.036 1.00 73.00 1032 LYS A C 1
ATOM 8005 O O . LYS A 1 1032 ? -1.673 -34.557 -46.900 1.00 73.00 1032 LYS A O 1
ATOM 8010 N N . ARG A 1 1033 ? -1.984 -32.369 -46.578 1.00 74.06 1033 ARG A N 1
ATOM 8011 C CA . ARG A 1 1033 ? -3.333 -32.505 -45.985 1.00 74.06 1033 ARG A CA 1
ATOM 8012 C C . ARG A 1 1033 ? -4.401 -32.887 -47.022 1.00 74.06 1033 ARG A C 1
ATOM 8014 O O . ARG A 1 1033 ? -5.301 -33.655 -46.683 1.00 74.06 1033 ARG A O 1
ATOM 8021 N N . LYS A 1 1034 ? -4.323 -32.393 -48.263 1.00 74.50 1034 LYS A N 1
ATOM 8022 C CA . LYS A 1 1034 ? -5.198 -32.784 -49.386 1.00 74.50 1034 LYS A CA 1
ATOM 8023 C C . LYS A 1 1034 ? -4.923 -34.226 -49.826 1.00 74.50 1034 LYS A C 1
ATOM 8025 O O . LYS A 1 1034 ? -5.871 -34.991 -49.961 1.00 74.50 1034 LYS A O 1
ATOM 8030 N N . ASP A 1 1035 ? -3.660 -34.615 -49.930 1.00 76.69 1035 ASP A N 1
ATOM 8031 C CA . ASP A 1 1035 ? -3.206 -35.944 -50.339 1.00 76.69 1035 ASP A CA 1
ATOM 8032 C C . ASP A 1 1035 ? -3.480 -36.983 -49.257 1.00 76.69 1035 ASP A C 1
ATOM 8034 O O . ASP A 1 1035 ? -3.999 -38.046 -49.563 1.00 76.69 1035 ASP A O 1
ATOM 8038 N N . HIS A 1 1036 ? -3.271 -36.671 -47.974 1.00 75.88 1036 HIS A N 1
ATOM 8039 C CA . HIS A 1 1036 ? -3.678 -37.556 -46.877 1.00 75.88 1036 HIS A CA 1
ATOM 8040 C C . HIS A 1 1036 ? -5.207 -37.732 -46.820 1.00 75.88 1036 HIS A C 1
ATOM 8042 O O . HIS A 1 1036 ? -5.697 -38.827 -46.542 1.00 75.88 1036 HIS A O 1
ATOM 8048 N N . ARG A 1 1037 ? -5.987 -36.688 -47.151 1.00 78.44 1037 ARG A N 1
ATOM 8049 C CA . ARG A 1 1037 ? -7.448 -36.796 -47.335 1.00 78.44 1037 ARG A CA 1
ATOM 8050 C C . ARG A 1 1037 ? -7.812 -37.616 -48.580 1.00 78.44 1037 ARG A C 1
ATOM 8052 O O . ARG A 1 1037 ? -8.758 -38.396 -48.512 1.00 78.44 1037 ARG A O 1
ATOM 8059 N N . ALA A 1 1038 ? -7.079 -37.490 -49.686 1.00 75.94 1038 ALA A N 1
ATOM 8060 C CA . ALA A 1 1038 ? -7.284 -38.268 -50.910 1.00 75.94 1038 ALA A CA 1
ATOM 8061 C C . ALA A 1 1038 ? -6.895 -39.747 -50.730 1.00 75.94 1038 ALA A C 1
ATOM 8063 O O . ALA A 1 1038 ? -7.618 -40.628 -51.182 1.00 75.94 1038 ALA A O 1
ATOM 8064 N N . TRP A 1 1039 ? -5.821 -40.025 -49.994 1.00 79.56 1039 TRP A N 1
ATOM 8065 C CA . TRP A 1 1039 ? -5.369 -41.355 -49.597 1.00 79.56 1039 TRP A CA 1
ATOM 8066 C C . TRP A 1 1039 ? -6.364 -42.014 -48.635 1.00 79.56 1039 TRP A C 1
ATOM 8068 O O . TRP A 1 1039 ? -6.809 -43.124 -48.906 1.00 79.56 1039 TRP A O 1
ATOM 8078 N N . LYS A 1 1040 ? -6.848 -41.302 -47.601 1.00 79.69 1040 LYS A N 1
ATOM 8079 C CA . LYS A 1 1040 ? -7.956 -41.789 -46.753 1.00 79.69 1040 LYS A CA 1
ATOM 8080 C C . LYS A 1 1040 ? -9.258 -41.997 -47.539 1.00 79.69 1040 LYS A C 1
ATOM 8082 O O . LYS A 1 1040 ? -10.008 -42.914 -47.218 1.00 79.69 1040 LYS A O 1
ATOM 8087 N N . ARG A 1 1041 ? -9.530 -41.200 -48.583 1.00 80.19 1041 ARG A N 1
ATOM 8088 C CA . ARG A 1 1041 ? -10.645 -41.445 -49.518 1.00 80.19 1041 ARG A CA 1
ATOM 8089 C C . ARG A 1 1041 ? -10.411 -42.691 -50.379 1.00 80.19 1041 ARG A C 1
ATOM 8091 O O . ARG A 1 1041 ? -11.329 -43.493 -50.467 1.00 80.19 1041 ARG A O 1
ATOM 8098 N N . LYS A 1 1042 ? -9.209 -42.906 -50.934 1.00 80.19 1042 LYS A N 1
ATOM 8099 C CA . LYS A 1 1042 ? -8.852 -44.136 -51.666 1.00 80.19 1042 LYS A CA 1
ATOM 8100 C C . LYS A 1 1042 ? -8.944 -45.377 -50.776 1.00 80.19 1042 LYS A C 1
ATOM 8102 O O . LYS A 1 1042 ? -9.564 -46.342 -51.193 1.00 80.19 1042 LYS A O 1
ATOM 8107 N N . GLN A 1 1043 ? -8.419 -45.346 -49.549 1.00 81.75 1043 GLN A N 1
ATOM 8108 C CA . GLN A 1 1043 ? -8.556 -46.463 -48.606 1.00 81.75 1043 GLN A CA 1
ATOM 8109 C C . GLN A 1 1043 ? -10.017 -46.734 -48.231 1.00 81.75 1043 GLN A C 1
ATOM 8111 O O . GLN A 1 1043 ? -10.427 -47.889 -48.218 1.00 81.75 1043 GLN A O 1
ATOM 8116 N N . ARG A 1 1044 ? -10.833 -45.699 -47.978 1.00 79.12 1044 ARG A N 1
ATOM 8117 C CA . ARG A 1 1044 ? -12.276 -45.889 -47.740 1.00 79.12 1044 ARG A CA 1
ATOM 8118 C C . ARG A 1 1044 ? -12.998 -46.441 -48.970 1.00 79.12 1044 ARG A C 1
ATOM 8120 O O . ARG A 1 1044 ? -13.825 -47.326 -48.809 1.00 79.12 1044 ARG A O 1
ATOM 8127 N N . ALA A 1 1045 ? -12.673 -45.968 -50.173 1.00 76.81 1045 ALA A N 1
ATOM 8128 C CA . ALA A 1 1045 ? -13.238 -46.492 -51.415 1.00 76.81 1045 ALA A CA 1
ATOM 8129 C C . ALA A 1 1045 ? -12.846 -47.962 -51.636 1.00 76.81 1045 ALA A C 1
ATOM 8131 O O . ALA A 1 1045 ? -13.726 -48.776 -51.877 1.00 76.81 1045 ALA A O 1
ATOM 8132 N N . ALA A 1 1046 ? -11.571 -48.317 -51.450 1.00 77.50 1046 ALA A N 1
ATOM 8133 C CA . ALA A 1 1046 ? -11.086 -49.693 -51.535 1.00 77.50 1046 ALA A CA 1
ATOM 8134 C C . ALA A 1 1046 ? -11.728 -50.604 -50.473 1.00 77.50 1046 ALA A C 1
ATOM 8136 O O . ALA A 1 1046 ? -12.138 -51.708 -50.794 1.00 77.50 1046 ALA A O 1
ATOM 8137 N N . ALA A 1 1047 ? -11.903 -50.137 -49.232 1.00 77.12 1047 ALA A N 1
ATOM 8138 C CA . ALA A 1 1047 ? -12.592 -50.901 -48.188 1.00 77.12 1047 ALA A CA 1
ATOM 8139 C C . ALA A 1 1047 ? -14.101 -51.072 -48.463 1.00 77.12 1047 ALA A C 1
ATOM 8141 O O . ALA A 1 1047 ? -14.676 -52.104 -48.129 1.00 77.12 1047 ALA A O 1
ATOM 8142 N N . ILE A 1 1048 ? -14.753 -50.081 -49.084 1.00 79.88 1048 ILE A N 1
ATOM 8143 C CA . ILE A 1 1048 ? -16.147 -50.186 -49.548 1.00 79.88 1048 ILE A CA 1
ATOM 8144 C C . ILE A 1 1048 ? -16.248 -51.134 -50.749 1.00 79.88 1048 ILE A C 1
ATOM 8146 O O . ILE A 1 1048 ? -17.199 -51.907 -50.825 1.00 79.88 1048 ILE A O 1
ATOM 8150 N N . GLN A 1 1049 ? -15.278 -51.100 -51.663 1.00 78.38 1049 GLN A N 1
ATOM 8151 C CA . GLN A 1 1049 ? -15.213 -51.986 -52.819 1.00 78.38 1049 GLN A CA 1
ATOM 8152 C C . GLN A 1 1049 ? -14.955 -53.437 -52.393 1.00 78.38 1049 GLN A C 1
ATOM 8154 O O . GLN A 1 1049 ? -15.762 -54.287 -52.733 1.00 78.38 1049 GLN A O 1
ATOM 8159 N N . HIS A 1 1050 ? -13.971 -53.699 -51.530 1.00 77.94 1050 HIS A N 1
ATOM 8160 C CA . HIS A 1 1050 ? -13.719 -55.025 -50.954 1.00 77.94 1050 HIS A CA 1
ATOM 8161 C C . HIS A 1 1050 ? -14.950 -55.571 -50.212 1.00 77.94 1050 HIS A C 1
ATOM 8163 O O . HIS A 1 1050 ? -15.301 -56.737 -50.358 1.00 77.94 1050 HIS A O 1
ATOM 8169 N N . ARG A 1 1051 ? -15.680 -54.725 -49.466 1.00 74.94 1051 ARG A N 1
ATOM 8170 C CA . ARG A 1 1051 ? -16.966 -55.117 -48.854 1.00 74.94 1051 ARG A CA 1
ATOM 8171 C C . ARG A 1 1051 ? -18.066 -55.402 -49.880 1.00 74.94 1051 ARG A C 1
ATOM 8173 O O . ARG A 1 1051 ? -18.911 -56.246 -49.614 1.00 74.94 1051 ARG A O 1
ATOM 8180 N N . ARG A 1 1052 ? -18.084 -54.717 -51.029 1.00 73.62 1052 ARG A N 1
ATOM 8181 C CA . ARG A 1 1052 ? -19.007 -55.010 -52.141 1.00 73.62 1052 ARG A CA 1
ATOM 8182 C C . ARG A 1 1052 ? -18.626 -56.286 -52.886 1.00 73.62 1052 ARG A C 1
ATOM 8184 O O . ARG A 1 1052 ? -19.522 -57.008 -53.285 1.00 73.62 1052 ARG A O 1
ATOM 8191 N N . GLU A 1 1053 ? -17.338 -56.563 -53.043 1.00 75.25 1053 GLU A N 1
ATOM 8192 C CA . GLU A 1 1053 ? -16.810 -57.780 -53.666 1.00 75.25 1053 GLU A CA 1
ATOM 8193 C C . GLU A 1 1053 ? -17.083 -59.000 -52.773 1.00 75.25 1053 GLU A C 1
ATOM 8195 O O . GLU A 1 1053 ? -17.608 -59.996 -53.257 1.00 75.25 1053 GLU A O 1
ATOM 8200 N N . GLN A 1 1054 ? -16.885 -58.886 -51.453 1.00 69.94 1054 GLN A N 1
ATOM 8201 C CA . GLN A 1 1054 ? -17.329 -59.897 -50.482 1.00 69.94 1054 GLN A CA 1
ATOM 8202 C C . GLN A 1 1054 ? -18.855 -60.088 -50.513 1.00 69.94 1054 GLN A C 1
ATOM 8204 O O . GLN A 1 1054 ? -19.325 -61.206 -50.691 1.00 69.94 1054 GLN A O 1
ATOM 8209 N N . ALA A 1 1055 ? -19.638 -59.005 -50.448 1.00 63.75 1055 ALA A N 1
ATOM 8210 C CA . ALA A 1 1055 ? -21.102 -59.080 -50.515 1.00 63.75 1055 ALA A CA 1
ATOM 8211 C C . ALA A 1 1055 ? -21.657 -59.487 -51.901 1.00 63.75 1055 ALA A C 1
ATOM 8213 O O . ALA A 1 1055 ? -22.861 -59.707 -52.024 1.00 63.75 1055 ALA A O 1
ATOM 8214 N N . ALA A 1 1056 ? -20.817 -59.562 -52.939 1.00 61.97 1056 ALA A N 1
ATOM 8215 C CA . ALA A 1 1056 ? -21.148 -60.135 -54.243 1.00 61.97 1056 ALA A CA 1
ATOM 8216 C C . ALA A 1 1056 ? -20.784 -61.628 -54.299 1.00 61.97 1056 ALA A C 1
ATOM 8218 O O . ALA A 1 1056 ? -21.592 -62.428 -54.760 1.00 61.97 1056 ALA A O 1
ATOM 8219 N N . ALA A 1 1057 ? -19.629 -62.017 -53.746 1.00 61.09 1057 ALA A N 1
ATOM 8220 C CA . ALA A 1 1057 ? -19.243 -63.418 -53.569 1.00 61.09 1057 ALA A CA 1
ATOM 8221 C C . ALA A 1 1057 ? -20.228 -64.193 -52.667 1.00 61.09 1057 ALA A C 1
ATOM 8223 O O . ALA A 1 1057 ? -20.471 -65.372 -52.891 1.00 61.09 1057 ALA A O 1
ATOM 8224 N N . GLU A 1 1058 ? -20.861 -63.522 -51.700 1.00 59.59 1058 GLU A N 1
ATOM 8225 C CA . GLU A 1 1058 ? -21.960 -64.070 -50.886 1.00 59.59 1058 GLU A CA 1
ATOM 8226 C C . GLU A 1 1058 ? -23.326 -64.125 -51.615 1.00 59.59 1058 GLU A C 1
ATOM 8228 O O . GLU A 1 1058 ? -24.320 -64.536 -51.011 1.00 59.59 1058 GLU A O 1
ATOM 8233 N N . ARG A 1 1059 ? -23.429 -63.669 -52.876 1.00 54.84 1059 ARG A N 1
ATOM 8234 C CA . ARG A 1 1059 ? -24.718 -63.449 -53.570 1.00 54.84 1059 ARG A CA 1
ATOM 8235 C C . ARG A 1 1059 ? -24.888 -64.099 -54.944 1.00 54.84 1059 ARG A C 1
ATOM 8237 O O . ARG A 1 1059 ? -25.994 -64.017 -55.476 1.00 54.84 1059 ARG A O 1
ATOM 8244 N N . GLU A 1 1060 ? -23.890 -64.800 -55.474 1.00 46.50 1060 GLU A N 1
ATOM 8245 C CA . GLU A 1 1060 ? -24.088 -65.745 -56.586 1.00 46.50 1060 GLU A CA 1
ATOM 8246 C C . GLU A 1 1060 ? -23.992 -67.209 -56.106 1.00 46.50 1060 GLU A C 1
ATOM 8248 O O . GLU A 1 1060 ? -23.441 -67.477 -55.037 1.00 46.50 1060 GLU A O 1
ATOM 8253 N N . PRO A 1 1061 ? -24.729 -68.143 -56.738 1.00 48.78 1061 PRO A N 1
ATOM 8254 C CA . PRO A 1 1061 ? -25.720 -68.859 -55.935 1.00 48.78 1061 PRO A CA 1
ATOM 8255 C C . PRO A 1 1061 ? -25.382 -70.312 -55.588 1.00 48.78 1061 PRO A C 1
ATOM 8257 O O . PRO A 1 1061 ? -24.839 -71.068 -56.388 1.00 48.78 1061 PRO A O 1
ATOM 8260 N N . ARG A 1 1062 ? -25.939 -70.763 -54.454 1.00 43.28 1062 ARG A N 1
ATOM 8261 C CA . ARG A 1 1062 ? -26.287 -72.175 -54.226 1.00 43.28 1062 ARG A CA 1
ATOM 8262 C C . ARG A 1 1062 ? -27.291 -72.656 -55.289 1.00 43.28 1062 ARG A C 1
ATOM 8264 O O . ARG A 1 1062 ? -28.501 -72.575 -55.069 1.00 43.28 1062 ARG A O 1
ATOM 8271 N N . LYS A 1 1063 ? -26.814 -73.182 -56.418 1.00 36.47 1063 LYS A N 1
ATOM 8272 C CA . LYS A 1 1063 ? -27.593 -74.024 -57.340 1.00 36.47 1063 LYS A CA 1
ATOM 8273 C C . LYS A 1 1063 ? -26.701 -75.102 -57.956 1.00 36.47 1063 LYS A C 1
ATOM 8275 O O . LYS A 1 1063 ? -25.547 -74.837 -58.253 1.00 36.47 1063 LYS A O 1
ATOM 8280 N N . ALA A 1 1064 ? -27.304 -76.266 -58.201 1.00 36.91 1064 ALA A N 1
ATOM 8281 C CA . ALA A 1 1064 ? -26.732 -77.408 -58.916 1.00 36.91 1064 ALA A CA 1
ATOM 8282 C C . ALA A 1 1064 ? -25.549 -78.140 -58.245 1.00 36.91 1064 ALA A C 1
ATOM 8284 O O . ALA A 1 1064 ? -24.500 -78.305 -58.850 1.00 36.91 1064 ALA A O 1
ATOM 8285 N N . GLU A 1 1065 ? -25.798 -78.737 -57.077 1.00 34.62 1065 GLU A N 1
ATOM 8286 C CA . GLU A 1 1065 ? -25.315 -80.105 -56.828 1.00 34.62 1065 GLU A CA 1
ATOM 8287 C C . GLU A 1 1065 ? -26.368 -80.860 -55.999 1.00 34.62 1065 GLU A C 1
ATOM 8289 O O . GLU A 1 1065 ? -26.619 -80.539 -54.838 1.00 34.62 1065 GLU A O 1
ATOM 8294 N N . LEU A 1 1066 ? -27.115 -81.755 -56.661 1.00 36.94 1066 LEU A N 1
ATOM 8295 C CA . LEU A 1 1066 ? -28.261 -82.469 -56.078 1.00 36.94 1066 LEU A CA 1
ATOM 8296 C C . LEU A 1 1066 ? -28.570 -83.783 -56.835 1.00 36.94 1066 LEU A C 1
ATOM 8298 O O . LEU A 1 1066 ? -29.641 -83.965 -57.410 1.00 36.94 1066 LEU A O 1
ATOM 8302 N N . GLN A 1 1067 ? -27.597 -84.694 -56.853 1.00 34.09 1067 GLN A N 1
ATOM 8303 C CA . GLN A 1 1067 ? -27.729 -86.136 -57.130 1.00 34.09 1067 GLN A CA 1
ATOM 8304 C C . GLN A 1 1067 ? -26.584 -86.844 -56.379 1.00 34.09 1067 GLN A C 1
ATOM 8306 O O . GLN A 1 1067 ? -25.515 -86.253 -56.277 1.00 34.09 1067 GLN A O 1
ATOM 8311 N N . ARG A 1 1068 ? -26.702 -88.074 -55.868 1.00 34.28 1068 ARG A N 1
ATOM 8312 C CA . ARG A 1 1068 ? -27.850 -88.973 -55.609 1.00 34.28 1068 ARG A CA 1
ATOM 8313 C C . ARG A 1 1068 ? -27.318 -90.082 -54.684 1.00 34.28 1068 ARG A C 1
ATOM 8315 O O . ARG A 1 1068 ? -26.244 -90.563 -54.995 1.00 34.28 1068 ARG A O 1
ATOM 8322 N N . GLU A 1 1069 ? -28.072 -90.448 -53.643 1.00 33.72 1069 GLU A N 1
ATOM 8323 C CA . GLU A 1 1069 ? -27.916 -91.569 -52.671 1.00 33.72 1069 GLU A CA 1
ATOM 8324 C C . GLU A 1 1069 ? -28.471 -91.030 -51.322 1.00 33.72 1069 GLU A C 1
ATOM 8326 O O . GLU A 1 1069 ? -28.152 -89.905 -50.944 1.00 33.72 1069 GLU A O 1
ATOM 8331 N N . ASP A 1 1070 ? -29.383 -91.671 -50.581 1.00 31.97 1070 ASP A N 1
ATOM 8332 C CA . ASP A 1 1070 ? -30.091 -92.939 -50.809 1.00 31.97 1070 ASP A CA 1
ATOM 8333 C C . ASP A 1 1070 ? -31.543 -92.923 -50.276 1.00 31.97 1070 ASP A C 1
ATOM 8335 O O . ASP A 1 1070 ? -31.966 -92.015 -49.555 1.00 31.97 1070 ASP A O 1
ATOM 8339 N N . PHE A 1 1071 ? -32.331 -93.937 -50.654 1.00 36.09 1071 PHE A N 1
ATOM 8340 C CA . PHE A 1 1071 ? -33.740 -94.107 -50.268 1.00 36.09 1071 PHE A CA 1
ATOM 8341 C C . PHE A 1 1071 ? -33.919 -95.034 -49.045 1.00 36.09 1071 PHE A C 1
ATOM 8343 O O . PHE A 1 1071 ? -33.562 -96.196 -49.146 1.00 36.09 1071 PHE A O 1
ATOM 8350 N N . GLN A 1 1072 ? -34.597 -94.531 -47.992 1.00 36.19 1072 GLN A N 1
ATOM 8351 C CA . GLN A 1 1072 ? -35.788 -95.114 -47.302 1.00 36.19 1072 GLN A CA 1
ATOM 8352 C C . GLN A 1 1072 ? -35.794 -96.590 -46.773 1.00 36.19 1072 GLN A C 1
ATOM 8354 O O . GLN A 1 1072 ? -34.963 -97.395 -47.168 1.00 36.19 1072 GLN A O 1
ATOM 8359 N N . PRO A 1 1073 ? -36.793 -97.037 -45.959 1.00 47.19 1073 PRO A N 1
ATOM 8360 C CA . PRO A 1 1073 ? -37.746 -96.313 -45.089 1.00 47.19 1073 PRO A CA 1
ATOM 8361 C C . PRO A 1 1073 ? -37.935 -96.870 -43.640 1.00 47.19 1073 PRO A C 1
ATOM 8363 O O . PRO A 1 1073 ? -37.845 -98.063 -43.392 1.00 47.19 1073 PRO A O 1
ATOM 8366 N N . ILE A 1 1074 ? -38.366 -95.970 -42.741 1.00 40.09 1074 ILE A N 1
ATOM 8367 C CA . ILE A 1 1074 ? -39.401 -96.108 -41.675 1.00 40.09 1074 ILE A CA 1
ATOM 8368 C C . ILE A 1 1074 ? -39.349 -97.286 -40.668 1.00 40.09 1074 ILE A C 1
ATOM 8370 O O . ILE A 1 1074 ? -39.759 -98.403 -40.972 1.00 40.09 1074 ILE A O 1
ATOM 8374 N N . ALA A 1 1075 ? -39.048 -96.920 -39.410 1.00 31.47 1075 ALA A N 1
ATOM 8375 C CA . ALA A 1 1075 ? -39.637 -97.407 -38.145 1.00 31.47 1075 ALA A CA 1
ATOM 8376 C C . ALA A 1 1075 ? -39.180 -96.470 -36.986 1.00 31.47 1075 ALA A C 1
ATOM 8378 O O . ALA A 1 1075 ? -38.048 -95.994 -37.037 1.00 31.47 1075 ALA A O 1
ATOM 8379 N N . ASP A 1 1076 ? -39.926 -96.156 -35.916 1.00 36.09 1076 ASP A N 1
ATOM 8380 C CA . ASP A 1 1076 ? -41.388 -96.087 -35.707 1.00 36.09 1076 ASP A CA 1
ATOM 8381 C C . ASP A 1 1076 ? -41.699 -95.169 -34.476 1.00 36.09 1076 ASP A C 1
ATOM 8383 O O . ASP A 1 1076 ? -40.811 -94.468 -33.987 1.00 36.09 1076 ASP A O 1
ATOM 8387 N N . LEU A 1 1077 ? -42.944 -95.144 -33.980 1.00 38.19 1077 LEU A N 1
ATOM 8388 C CA . LEU A 1 1077 ? -43.408 -94.502 -32.727 1.00 38.19 1077 LEU A CA 1
ATOM 8389 C C . LEU A 1 1077 ? -43.016 -95.330 -31.470 1.00 38.19 1077 LEU A C 1
ATOM 8391 O O . LEU A 1 1077 ? -42.653 -96.494 -31.654 1.00 38.19 1077 LEU A O 1
ATOM 8395 N N . PRO A 1 1078 ? -43.094 -94.830 -30.199 1.00 46.81 1078 PRO A N 1
ATOM 8396 C CA . PRO A 1 1078 ? -43.888 -93.699 -29.643 1.00 46.81 1078 PRO A CA 1
ATOM 8397 C C . PRO A 1 1078 ? -43.095 -92.769 -28.656 1.00 46.81 1078 PRO A C 1
ATOM 8399 O O . PRO A 1 1078 ? -41.892 -92.939 -28.510 1.00 46.81 1078 PRO A O 1
ATOM 8402 N N . SER A 1 1079 ? -43.647 -91.842 -27.840 1.00 38.75 1079 SER A N 1
ATOM 8403 C CA . SER A 1 1079 ? -44.698 -90.789 -27.965 1.00 38.75 1079 SER A CA 1
ATOM 8404 C C . SER A 1 1079 ? -44.745 -89.925 -26.661 1.00 38.75 1079 SER A C 1
ATOM 8406 O O . SER A 1 1079 ? -44.042 -90.266 -25.716 1.00 38.75 1079 SER A O 1
ATOM 8408 N N . ILE A 1 1080 ? -45.646 -88.921 -26.572 1.00 39.25 1080 ILE A N 1
ATOM 8409 C CA . ILE A 1 1080 ? -46.192 -88.280 -25.332 1.00 39.25 1080 ILE A CA 1
ATOM 8410 C C . ILE A 1 1080 ? -45.290 -87.286 -24.538 1.00 39.25 1080 ILE A C 1
ATOM 8412 O O . ILE A 1 1080 ? -44.344 -87.694 -23.881 1.00 39.25 1080 ILE A O 1
ATOM 8416 N N . ASP A 1 1081 ? -45.737 -86.011 -24.513 1.00 43.47 1081 ASP A N 1
ATOM 8417 C CA . ASP A 1 1081 ? -45.738 -84.995 -23.420 1.00 43.47 1081 ASP A CA 1
ATOM 8418 C C . ASP A 1 1081 ? -44.428 -84.587 -22.666 1.00 43.47 1081 ASP A C 1
ATOM 8420 O O . ASP A 1 1081 ? -43.433 -85.295 -22.671 1.00 43.47 1081 ASP A O 1
ATOM 8424 N N . ARG A 1 1082 ? -44.322 -83.426 -21.977 1.00 34.78 1082 ARG A N 1
ATOM 8425 C CA . ARG A 1 1082 ? -45.296 -82.356 -21.627 1.00 34.78 1082 ARG A CA 1
ATOM 8426 C C . ARG A 1 1082 ? -44.627 -80.964 -21.460 1.00 34.78 1082 ARG A C 1
ATOM 8428 O O . ARG A 1 1082 ? -43.432 -80.823 -21.684 1.00 34.78 1082 ARG A O 1
ATOM 8435 N N . HIS A 1 1083 ? -45.433 -79.972 -21.045 1.00 39.22 1083 HIS A N 1
ATOM 8436 C CA . HIS A 1 1083 ? -45.099 -78.668 -20.420 1.00 39.22 1083 HIS A CA 1
ATOM 8437 C C . HIS A 1 1083 ? -43.740 -78.612 -19.678 1.00 39.22 1083 HIS A C 1
ATOM 8439 O O . HIS A 1 1083 ? -43.337 -79.600 -19.071 1.00 39.22 1083 HIS A O 1
ATOM 8445 N N . SER A 1 1084 ? -43.053 -77.464 -19.600 1.00 40.78 1084 SER A N 1
ATOM 8446 C CA . SER A 1 1084 ? -43.604 -76.117 -19.324 1.00 40.78 1084 SER A CA 1
ATOM 8447 C C . SER A 1 1084 ? -42.865 -74.959 -19.992 1.00 40.78 1084 SER A C 1
ATOM 8449 O O . SER A 1 1084 ? -41.624 -74.925 -19.840 1.00 40.78 1084 SER A O 1
#

InterPro domains:
  IPR001036 Acriflavin resistance protein [PF00873] (7-1002)
  IPR001036 Acriflavin resistance protein [PTHR32063] (7-1005)
  IPR027463 Multidrug efflux transporter AcrB TolC docking domain, DN/DC subdomains [G3DSA:3.30.2090.10] (173-265)
  IPR027463 Multidrug efflux transporter AcrB TolC docking domain, DN/DC subdomains [G3DSA:3.30.2090.10] (693-780)
  IPR027463 Multidrug efflux transporter AcrB TolC docking domain, DN/DC subdomains [SSF82714] (179-255)
  IPR027463 Multidrug efflux transporter AcrB TolC docking domain, DN/DC subdomains [SSF82714] (696-773)

Sequence (1084 aa):
MINNSYRKQVVALLALLLIVLGITAYSKVAVEVYPDYELSTYQISASASGMTTEEAEEKIARPLEDKVRELGGLEKITTITQAGSVQLTVKGKPDAGSRLQDEIAKKLDEAAVSLPVSRNELKWKRLSPDHGPLAFLLLHGGDLSTLANIGKYTVREQLAQVAGVSRVEVGSGLANKVELVFSPAMLKNYDVTPGEIIQQLQQQTAQAGIGGIGEGIDQTRFLWTSQASAPEALGKTIISTKKGNVALKLLAEIKDLRGSQADQMTLYKGEPALAINVYGREDARATKTAFELKRVVESINDQGQGKFVLEVIENNATPIADFLKRVLLFTVVTTIIAASFIGSWLRQTTAAFLSFLAVVLVAGGVLGGMWLYGLTLNLTTAGALFIILLLAEGALLALFARYAKQSILDQATIDRHTRPLLLLVVWPIFAVIGIAAVLFTTDFLKATDIPVLYDAIPVLLIGAVVLAVVIGLIVPTLAAGWLREHALAHQPQAKQTNMVTSWFFKRWERLLSRKTLPYFVTLLSTGLLYVFFHTFVTVDPFLQTDNDKTTMALPTIHGSSQSAALKAARTAEEKLRTLTDVQDVFVTVTKEELRFTIYMKRLAERVRTPYQFEKALNEQMRDIPQTDPYALVVGDAKSNRLEFTIKGTSLGTANEIASRLADYLQNSRMRDTKNNRLLTDVHIGDTDSTVYVNMIPRQDMLARYHISEAAVKSQVEGYLGEQSVGNVRWNDQSLSITASYPKKEMEHADQVKNVFIRTSNGSVRLDELVEWQLVKAPAVYKREDGMYMIKVSSAVSDQRRIAGLSYYLPIMMKDTITIPEGYTILSGEDIRKQEKEEADKTDTATRVLFSSLAAIAFCLVSLLVHRTIRHAVVSLLLVPLASFAVVGGLLWYNRPLNLMAASGAAAVIALMLQQAYVLIDGMERQAEGVKRPLTMRIQTAFAEYMPIMRVLLVMLVVGLLPLFSFWSGGDDFVASFAAVFTPGIALLAWVVMVIVPGLYHAMALRAERGAALSLAQLNQQLYAWFHNTKVKRKDHRAWKRKQRAAAIQHRREQAAAEREPRKAELQREDFQPIADLPSIDRHS

pLDDT: mean 76.29, std 13.42, range [31.47, 94.31]

Foldseek 3Di:
DDPLVVLQVVLVVLLVVLLVLQVVLVVAFAADAFPFAFFQKKKKKAFPAPDFLVCCCVQPVVLLLVLLVVDPFWQWWWWWTHHGMIMIMTGGHSPCGPVSVVVSVVSLVVVCVRGPGHSVRIDMDGPGVQPAFLFKKKKFQAALLVSLVCVPPPVQVLLCPQFFWDHKDKDNQFAQFKAWAFDQVLCVVQVHFLLLVLVVLLVQQDKDWPAWDDDDPPTGTRTDDHPPQDLVVQQQDWRQTPNGIDGSVSGTDIGRRNRPGDLKFKAFPLTGIMIMGIHGDPRDRSLSSLVSSVVSQVVSVVVCVSSMHIGTPDRSSVQSNVVVVLLVVLLLVLLQLLLVLLCVVLVHNLLSVLSSSLLSSLSSQLSSLCVVVVHHNYLQLSLLSSLLSLLSSLLSLLLSLLVLADLALALVSSLVSQVLSLLLSLLLLLVLVLVLLLVCLDLLAFLVCNVSNPSSNSSSVSSSVSSSCSSNRNSSSVCSPRPDSVSNPDDDPPDCCDPVNVVVLVVQVVQLVPLCNLVVVLVVLLVVLVVLVVPPADRDHQPPPVPQKKKKKWFFAPPADQVLQSQLLSQLLVLLVVQQQFPTKMWTTHRTMTMIMTGGAAPVRDPDDPVRVVVSSLVSNVPRPRTDSLQMDMGPPPDLWWKKKKWFQDPVVSVVLLVLVLVCQPPDPDADPVRHRQWADKDKDPDPQDKDKDWAFDVVLCVVLVHDPVLLVSSLVSADDWAWSAWHQHPNDTRTYTYYHPVVCVVDPVSSQQDWRAGPVGTDGSVSGTDIDIDTGSDIFIHMSNITIMMMIIRGPDSVCSVVCQVVVVVVCPVPGDDDPRMDMHIPVNVVVVVSCSSVVCPSVNSVVSSVVSVVVSQVSQCVSPVASLLSVLLVSVLSVLVSLLSVLCSVLVHHCHSLSSSLSSSLSSSLSSLLVSLVVQLVVLVPDPPDPSSVSNVRSVVSCVSSLVSLVCSLVPSLVCLPPPPSNGHSSSVSSSSSNNSSSVVSSVCSSRNSSSSVSSVVVVCVVDPRCGPVNVVVVVVVVVVVVVVVVVVVVVVVVVVVVVVVVVVVVVVVVVPPDPDDDDDDDDDDDDDDDDDDYDDD

Organism: NCBI:txid511487

Solvent-accessible surface area (backbone atoms only — not comparable to full-atom values): 58258 Å² total; per-residue (Å²): 142,72,61,74,66,60,53,48,52,55,38,52,50,51,53,50,49,22,46,52,32,18,57,50,18,71,74,64,48,50,42,46,75,65,72,92,70,67,52,29,30,34,41,35,38,34,54,33,82,89,35,50,30,67,52,33,34,65,59,42,43,48,60,50,50,52,57,54,65,70,48,84,54,64,72,51,43,40,36,43,24,31,61,36,34,33,37,40,38,40,32,36,32,80,86,32,39,73,61,47,52,58,53,47,56,51,45,49,60,58,44,40,76,76,37,94,39,54,67,91,40,51,47,72,47,76,46,55,76,73,76,72,48,42,26,38,32,41,37,30,66,48,58,60,58,56,47,35,52,42,41,64,66,50,48,37,52,60,54,50,66,35,69,38,43,63,52,58,49,66,54,59,45,39,30,64,33,32,41,35,34,42,36,71,70,40,26,62,73,40,64,51,47,56,21,63,51,43,53,56,43,36,70,55,51,56,71,45,74,77,49,67,47,71,68,86,90,66,49,50,71,45,72,48,78,54,86,56,46,43,83,78,44,47,38,64,40,75,43,84,39,87,80,46,79,42,41,34,55,68,40,25,50,79,40,80,32,65,56,36,79,30,79,54,34,38,35,40,93,78,35,52,28,34,51,33,41,33,30,60,35,93,90,24,48,35,55,57,31,48,52,54,45,51,53,49,43,52,53,52,32,63,73,37,72,71,59,31,43,64,42,81,78,42,52,69,30,52,61,52,45,47,48,55,50,52,54,50,52,46,50,53,50,36,42,51,52,50,14,52,48,50,12,59,77,59,72,32,67,56,56,13,52,51,48,40,52,45,49,53,39,38,52,14,32,35,42,26,47,31,44,75,73,66,48,56,49,21,66,42,32,49,36,28,52,50,40,46,52,54,49,44,55,61,42,49,45,60,50,52,59,56,56,65,72,45,74,63,58,48,57,70,56,42,50,64,65,36,58,68,47,40,56,53,58,38,46,27,52,55,46,40,53,29,50,48,51,33,46,70,43,33,89,88,47,57,56,86,50,48,67,63,52,52,60,21,52,61,44,40,54,46,27,39,54,38,46,40,46,40,63,57,50,38,52,46,54,48,45,45,70,61,61,68,54,89,64,47,80,72,70,78,74,100,75,78,68,51,69,70,56,52,50,48,51,58,53,50,53,64,50,53,72,42,75,59,50,40,58,52,49,52,51,48,41,46,52,49,38,55,53,45,58,77,73,71,66,62,75,56,60,57,78,65,77,58,86,40,52,42,42,34,40,34,32,33,37,89,87,41,48,55,75,51,36,54,50,31,48,37,58,49,51,55,58,54,69,68,40,82,42,47,67,48,60,38,34,43,36,31,44,58,38,39,37,35,43,36,33,37,40,58,79,84,68,42,87,63,54,72,71,56,43,56,50,48,51,58,63,64,49,55,84,42,66,69,43,41,54,84,68,38,41,62,46,91,63,90,62,65,44,44,41,35,36,32,38,17,76,48,65,68,62,37,49,51,53,48,47,57,48,41,53,52,53,66,68,51,87,53,57,44,100,83,72,43,65,27,56,43,76,63,45,76,51,77,90,73,85,57,84,37,73,48,71,49,72,36,62,69,47,28,59,73,38,68,44,54,71,69,59,52,50,49,41,52,50,34,56,54,66,77,39,81,37,49,57,35,64,43,96,92,35,78,35,37,33,33,32,24,42,49,64,86,64,61,77,46,77,76,45,56,41,67,40,66,46,79,39,81,84,47,75,41,47,38,57,69,38,30,47,83,43,82,40,72,56,81,59,72,53,32,29,48,78,81,22,33,51,48,36,34,36,25,38,40,78,55,60,91,45,38,74,58,46,50,60,48,46,64,62,65,39,60,86,75,52,90,74,59,92,75,49,47,78,34,26,55,66,50,47,55,46,46,57,51,53,59,56,47,60,67,49,67,67,57,24,52,48,50,25,50,49,30,50,47,48,44,50,49,51,38,33,68,73,63,66,38,67,66,60,42,54,52,51,61,64,44,50,55,55,39,50,37,24,27,52,54,17,24,63,74,66,75,41,56,57,32,58,37,21,50,39,19,38,44,35,36,42,28,50,46,44,30,54,36,50,56,44,48,53,37,33,49,67,46,55,81,58,72,93,60,56,71,68,59,23,46,53,51,20,47,62,66,40,51,64,51,52,53,49,58,52,44,40,46,64,66,45,45,41,55,68,60,77,73,47,74,88,72,50,70,62,59,52,27,18,46,33,12,33,55,42,22,56,61,44,38,56,52,43,50,67,50,39,50,53,30,51,50,52,49,53,50,61,48,41,79,72,41,85,70,79,40,67,67,52,49,49,52,49,50,50,51,50,53,49,48,50,54,44,52,53,49,49,52,51,50,47,53,46,50,52,51,49,51,54,51,46,52,51,48,51,50,61,43,67,75,64,64,73,100,72,90,86,89,81,86,87,84,83,87,81,92,87,83,88,90,81,84,88,78,88,135

Secondary structure (DSSP, 8-state):
---HHHHHHHHHHHHHHHHHHHHHHHHH--B-SS------EEEEEEEETT--HHHHIIIIIHHHHHHHHTSTTEEEEEEEEETEEEEEEEEE-TTTHHHHHHHHHHHHHHHTTTSSS-TTTEEEEEE------SEEEEEESS-HHHHHHIIIIIIHHHHHTSTTEEEEEE---B--EEEEEE-HHHHHHHT--HHHHHHHHHHHH--EEEEEESSGGG-EEEEE--S--SHHHHTTPEEEETTEEEEGGGTEEEEE-TTSBPSSEEEETTEEEEEEEEEE-TT--HHHHHHHHHHHHHHHHHHHTTSSEEEEEEETTHHHHHHHHHHHHHHHHHHHHHHHHHHHHHT-HHHHHHHHHHHHHHHHHHHHHHHHHT--B-HHHHHHHHHHHHHHHHHHHHHHHHHTT-S---HHHHHHHHHHHHHHHHHHHHHHHHHHHHHHTSTTS-TTTSGGGTTHHHHHHHHHHHHHHIIIIIHHHHHHHHS-GGGTS-PPPS----HHHHHHHHHHHHHHT-TTHHHHHHHHHHHHHHHHHHHT-----TT---TTEEEEEEEBPTT--HHHHHHHHHHHHHHHHT-TTEEEEEEEE-SSEEEEEEEEPPGGG--S-HHHHHHHHHHHHTT-TTB-TTS-EESS---SEEEEEEEES-HHHHHHHHHHHHHHHHT---B-TTSSBSEEEEEESSS----EEEEEE-HHHHHHTT--HHHHHHHHHTTSSEEEEEEEEETTEEEEEEEE--GGGSSSHHHHTT-EEE-SS-EEEHHHHEEEEEEPPPP-EEEETTEEEEEEEEEESSGGGHHHHHHHHHHHHTTTS---TT-EEEEHHHHHHHHHHHHT-S-HHHHHHHHHHHHHHHHHHHHHHHSSHHHHHHHHHHHHHHHHHHHHHHHHTT----HHHHHHHHHHHHHHHHHHHHHHHHHHHTTSSS---HHHHHHHHHHHHHHHHHHHHHIIIIIIHHHHHS-SSS-HHHHHHHHHHHHHHHHHHHIIIIIHHHHHHHHHHHHSSS----HHHHHHHHHHHHHHHHHHHHHHHHHHHHHHHHHHHHHHHHHHHTTS---S--------------------

Mean predicted aligned error: 16.35 Å

Nearest PDB structures (foldseek):
  7wls-assembly1_B  TM=7.810E-01  e=4.983E-41  Burkholderia pseudomallei K96243
  7b8q-assembly1_A  TM=7.812E-01  e=2.681E-38  Acinetobacter baumannii AYE
  6vkt-assembly1_C  TM=7.554E-01  e=4.187E-39  Neisseria gonorrhoeae
  8p1i-assembly1_A  TM=7.455E-01  e=3.758E-38  Klebsiella pneumoniae subsp. pneumoniae DSM 30104 = JCM 1662 = NBRC 14940
  7o3l-assembly1_C  TM=7.383E-01  e=2.382E-33  Escherichia coli

=== Feature glossary ===
The record interleaves many kinds of information about one protein. Here is each kind framed as the question it answers.

Q: What does the local fold look like, residue by residue?
A: The Foldseek 3Di string encodes local tertiary geometry as a 20-letter alphabet — one character per residue — derived from the relative positions of nearby Cα atoms. Unlike the amino-acid sequence, 3Di is a direct function of the 3D structure, so two proteins with the same fold have similar 3Di strings even at low sequence identity.

Q: Which residues are in helices, strands, or loops?
A: The SS8 string is DSSP's per-residue secondary-structure call. α-helix (H) means an i→i+4 H-bond ladder; β-strand (E) means the residue participates in a β-sheet; 3₁₀ (G) and π (I) are tighter and wider helices; T/S are turns/bends; '-' is loop.

Q: How big and how compact is the whole molecule?
A: Radius of gyration (Rg) is the root-mean-square distance of Cα atoms from their centroid — a single number for overall size and compactness. A globular domain of N residues has Rg ≈ 2.2·N^0.38 Å; an extended or disordered chain has a much larger Rg. The Cα contact count is the number of residue pairs whose Cα atoms are within 8 Å and are more than four positions apart in sequence — a standard proxy for tertiary packing density. The bounding box is the smallest axis-aligned box enclosing all Cα atoms.

Q: Where is each backb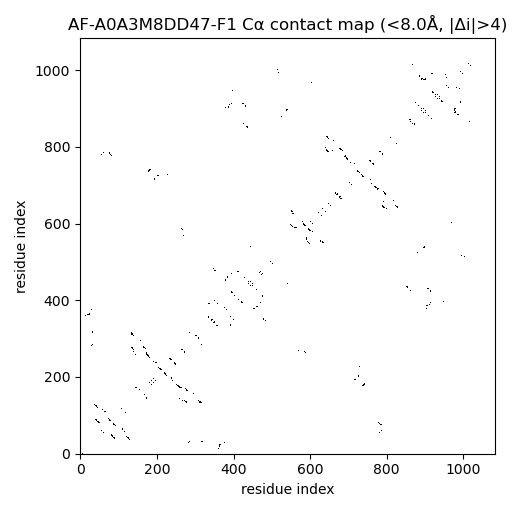one atom in 3D?
A: Structure coordinates are given as an mmCIF _atom_site loop: one row per atom with element, residue name, chain id, sequence number, and x/y/z position in Å. Only the four main-chain atoms per residue are included here; side chains are omitted to keep the record compact.

Q: What is the amino-acid chain?
A: Primary structure: the covalent order of the twenty standard amino acids along the backbone. Two proteins with the same sequence will (almost always) fold to the same structure; two with 30% identity often share a fold but not the details.

Q: What if only a Cα trace is available?
A: Three-state secondary structure (P-SEA) collapses the eight DSSP classes into helix (a), strand (b), and coil (c). P-SEA assigns these from Cα geometry alone — distances and angles — without requiring backbone oxygens, so it works on any Cα trace.

Q: What family and function is it annotated with?
A: Database cross-references. InterPro integrates a dozen domain/family signature databases into unified entries with residue-range hits. GO terms attach function/process/location labels with evidence codes. CATH codes position the fold in a four-level structural taxonomy. Organism is the NCBI-taxonomy species name.

Q: How confident is the AlphaFold model at each residue?
A: pLDDT is the predicted lDDT-Cα score: AlphaFold's confidence that the local environment of each residue (all inter-atomic distances within 15 Å) is correctly placed. It is a per-residue number between 0 and 100, with higher meaning more reliable.

Q: How mobile is each atom in the crystal?
A: B-factor (Debye–Waller factor) reflects atomic displacement in the crystal lattice. It is an experimental observable (units Å²), not a prediction; low values mean the atom is pinned down, high values mean it moves or is heterogeneous across the crystal.

Q: Which residues are buried vs exposed?
A: SASA measures how much of the protein is reachable by solvent. It is computed by rolling a water-sized probe over the atomic surface and summing the exposed area (Å²). Per-residue SASA distinguishes core (buried, low SASA) from surface (exposed, high SASA) residues; total SASA is a whole-molecule size measure.

Q: What do the diagnostic plots show?
A: Plot images: a contact map (which residues are close in 3D, as an N×N binary image), a Ramachandran scatter (backbone torsion angles, revealing secondary-structure composition at a glance), and — for AlphaFold structures — a PAE heatmap (pairwise prediction confidence).

Q: What known structures does this most resemble?
A: The Foldseek neighbor list gives the closest experimentally determined structures in the PDB, ranked by structural alignment. TM-score near 1 means near-identical fold; near 0.3 means only rough topology match. This is how one finds what a novel AlphaFold prediction most resembles in the solved-structure universe.

Q: Are the domains correctly placed relative to each other?
A: Predicted aligned error is AlphaFold's pairwise confidence. Unlike pLDDT (per-residue), PAE is per-residue-pair and captures whether two parts of the structure are correctly placed relative to each other. Units are ångströms of expected positional error.

Q: What do the rendered images show?
A: Structure images are PyMOL renders from six orthogonal camera directions. Cartoon representation draws helices as coils and strands as arrows; sticks shows the backbone as bonds; surface shows the solvent-excluded envelope. Rainbow coloring maps sequence position to hue (blue→red, N→C); chain coloring assigns a distinct color per polypeptide.

Q: What are the backbone torsion angles?
A: φ (phi) and ψ (psi) are the two rotatable backbone dihedrals per residue: φ is the C(i-1)–N–Cα–C torsion, ψ is the N–Cα–C–N(i+1) torsion, both in degrees on (−180°, 180°]. α-helical residues cluster near (−60°, −45°); β-strand residues near (−120°, +130°). A Ramachandran plot is simply a scatter of (φ, ψ) for every residue.